Protein AF-0000000068832907 (afdb_homodimer)

Foldseek 3Di:
DPCPDDDDPDPPPPPPVPDDPDPPPPDQAAFLVCVVVVHDFCSDPPATPVCVVVVHDGHHDPVHNDPDDDPPPDPDPPDDDDDDDDDDDDPPPPDDPDCPPPPPPPPLPPWDKFKDKDWDFFAQLALQGDDVQDRIDIFIFIATADSPPVPDPPPVPVPPPPLVCCLVLLLVLLVLLCLQPCLQLPAFDNVVQNVCSVVVNQDLLLSLLSNLLSCLLVVVRPDDHSVVSLVVSVVVLVVCLVPQDLNSLSSLQSSLQNCQQQQNNVSVVVSLVSSQVSLVVVPLLHDDDDPDVSVVLRSQSSNLSSQLSQLLSCSNRLHARPDDPVSRPDAFRDWDWFAFPVGDTAISCNSLLSLLSVLSNQLSCQQSVDDSPDPDHGARDVVSVVSLVVSVVPDDPLLEDDLVSLLRCVRRSNNQSSLLSHLSNLLSVCCHPPVCLRRVDVPPDPPPDDLVSLVSLLVNLVSQVSCVVRPNSSLLSHVSSLSSLLSSLSSLLSSCVVCVVPDDPVSSVSSVSSNVSSLVSLVSSCSSRVNSVSSNQSSNDHSVRGDNRPRYHHHHDNPPVVVVVSVVVSVCVLCVVVVCVQPVPPFAHQPDWAFDLDQPPDDPDDDRPGRQRWTFGDGPPDPDTDTHRPVPDDPVVCVPPVVPDPNPPCVPPDPDDDCPDDD/DCPPDPDDPDPPPPPPPPDDPDPPDPDQAAFLVCVVVVHDFCSDPPATPVCVVVVHRGHHDPVHNDPDDDPPPDDDDDDDDDDPDPPPDDPPDPDDPDPPPPPPPPPQPDWDKFKDKDWDFFAQLALQGDDVQDRIDIFIFIATADSPPVPDPPPVPVPPPPLVCCLVLLLVLLVLLCLQPCLQLPAFDNVVQNVCSVVVNQDLLLSLLSNLLSCLLVVVRPDDHSVVSLVVSVVVLVVCLVPQDLNSLSSLQSSLQNCQQQQNNVSVVVSLVSSQVSLVVVPLLHDDDDPDVSVVLRSQSSNLSSQLVQLLSCSNRLHARPDDPVSRPDAFRDWDWFAFPVGDTAISCNSLLSLLSVLSNQLSCQQSVDDSPDPDHGARDVVSVVSLVVSVVPDDPLLEDDLVSLVRCVRRSNNQSSLLSHLSNLLSVCCHPPVCLRRVDVPPPPPPDDLVSLVSLLVNLVSQVSCVVRPNSSLLSHVSSLSSLLSSLSSLLSSCVVCVVPDDPVSSVSSVSSNVSSLVSLVSSCSSRVSSVSSNQSSNDHSVRGDNRPRYHHHHDNPPVVVVVSVVVSVCVLCVVVVCVQPVPPFAHQPDWAFDLPQPPDDPDDDRPGRQRWTFGDGPPDPDTDTHRPVPGDPVVCPPPVVPDPNPPCVVPDPDDDPPPVD

Organism: Rhodotorula toruloides (NCBI:txid5286)

pLDDT: mean 73.11, std 26.94, range [17.69, 98.69]

Solvent-accessible surface area (backbone atoms only — not comparable to full-atom values): 75016 Å² total; per-residue (Å²): 142,78,78,78,77,79,81,76,85,78,79,82,74,76,78,78,68,77,72,79,74,75,79,68,86,75,81,56,61,53,29,38,61,32,53,74,65,72,44,93,44,68,26,41,80,79,46,20,60,58,30,59,74,66,74,42,90,44,45,65,54,88,88,56,80,70,89,77,80,78,81,78,75,80,73,77,82,78,76,84,81,78,82,81,83,78,82,75,82,80,80,72,82,78,74,82,78,74,83,71,81,72,68,81,70,75,74,78,74,67,66,63,73,35,61,41,70,44,55,35,41,26,25,54,59,14,66,61,34,40,45,97,87,44,41,64,42,80,40,42,31,40,34,26,47,68,76,70,60,92,62,74,64,64,48,77,63,74,73,85,59,56,68,64,61,51,42,54,54,44,48,52,40,52,53,50,29,50,59,61,39,29,52,66,54,47,68,67,57,64,70,58,51,51,50,27,48,75,69,46,32,35,42,42,35,38,52,32,25,42,41,20,55,38,29,50,76,37,67,83,49,94,62,75,55,40,66,60,32,43,52,52,27,55,61,42,46,60,56,37,41,49,52,71,47,73,60,56,36,53,21,27,45,39,48,13,53,48,24,27,32,54,21,23,61,49,24,21,53,43,30,41,47,52,24,50,52,43,37,54,43,52,27,50,43,39,78,73,92,69,88,50,62,69,56,53,50,38,45,40,37,45,43,49,43,50,51,42,50,40,26,52,48,16,30,44,38,12,37,57,55,79,74,55,72,84,65,51,63,52,78,72,50,75,89,46,78,39,55,27,80,89,64,47,78,39,75,52,49,50,42,59,36,48,54,51,38,52,52,45,31,52,47,35,29,40,48,32,59,50,58,87,84,53,85,66,78,67,60,69,54,67,67,57,53,48,49,52,51,54,49,60,72,66,52,53,73,79,75,43,84,40,76,65,42,47,53,45,29,50,55,46,55,34,31,36,32,44,50,44,39,44,35,42,54,32,37,48,49,39,55,71,76,43,37,63,48,65,30,80,48,90,78,62,75,82,74,85,78,49,74,72,76,34,48,46,24,37,49,44,24,49,53,49,58,50,31,59,74,76,43,46,61,31,56,60,58,32,74,80,45,52,56,37,40,31,48,24,20,22,30,21,43,48,48,46,68,67,36,57,85,77,47,62,64,81,74,44,42,62,38,54,50,17,30,50,46,29,50,51,49,46,54,59,32,26,75,52,28,40,41,37,51,55,45,62,53,30,31,85,40,55,59,85,65,48,76,53,74,81,44,54,40,75,38,58,44,73,31,59,9,45,46,46,38,39,48,50,49,43,45,44,57,60,37,43,56,49,48,51,61,51,62,36,72,88,61,33,57,62,78,45,77,43,74,40,62,62,65,81,68,72,72,87,72,82,86,69,73,75,62,59,57,19,46,24,48,33,26,50,92,53,91,67,57,48,71,39,75,55,81,69,80,78,62,67,61,51,48,68,74,37,81,74,53,77,77,65,68,56,89,73,59,65,83,78,86,78,84,83,72,81,127,132,89,74,80,77,77,83,78,88,77,80,80,78,76,79,79,69,76,73,81,76,75,79,69,85,74,83,58,61,54,29,38,62,32,53,74,64,73,44,95,45,69,27,42,81,78,46,20,61,58,30,58,74,66,73,42,90,45,45,65,52,89,89,57,78,69,89,76,80,76,80,79,75,81,74,77,84,77,77,83,79,78,81,79,81,77,79,74,77,80,81,71,83,78,74,81,77,74,85,70,81,72,70,81,69,75,71,77,72,67,66,61,73,33,61,42,70,44,58,35,42,26,25,53,59,14,66,62,33,40,44,96,89,42,42,64,42,81,40,41,3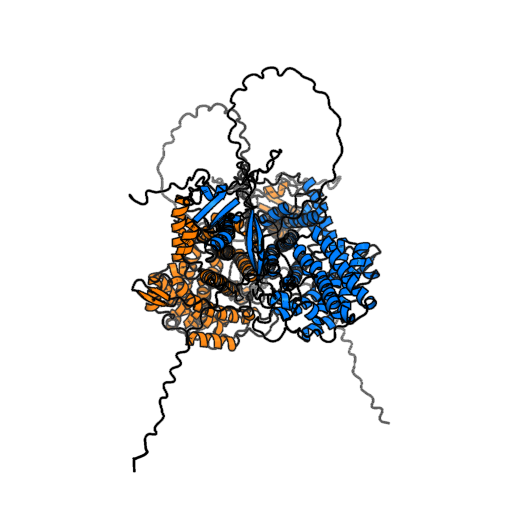0,40,33,26,48,69,78,71,62,92,62,74,64,68,44,78,61,74,71,84,60,58,66,64,63,51,41,55,54,44,47,52,40,52,53,49,27,50,60,60,37,29,51,66,53,46,69,65,57,66,69,59,51,50,49,27,50,76,69,47,32,37,41,42,35,37,52,32,25,41,42,22,56,38,28,50,77,38,69,82,49,94,62,74,54,38,67,59,31,44,52,52,26,55,62,41,47,60,54,37,43,46,53,71,48,71,61,56,34,52,22,27,46,39,46,13,54,48,24,27,33,54,20,24,61,49,23,21,53,43,30,42,45,52,24,51,52,43,36,54,43,52,28,51,42,40,78,73,93,68,89,49,61,69,58,53,50,39,46,39,37,47,42,49,43,50,51,41,52,40,25,54,48,16,30,45,38,12,37,58,55,82,76,54,72,83,65,50,63,51,77,72,52,76,88,45,78,40,57,28,79,87,64,47,79,39,74,52,49,51,44,57,35,47,54,51,38,54,50,44,32,52,47,35,28,39,49,32,58,49,58,88,82,52,85,66,79,67,61,70,55,68,68,59,54,49,50,51,50,53,49,60,72,67,52,54,72,79,75,42,85,42,77,66,42,47,52,46,29,49,54,45,56,35,30,37,33,45,51,43,39,47,34,42,55,32,36,50,50,39,54,70,77,42,37,62,48,66,32,80,49,90,81,61,75,82,73,86,77,50,74,72,75,34,47,45,24,35,49,44,24,50,53,49,58,50,32,59,74,76,43,45,60,30,58,60,57,31,73,82,46,51,55,37,41,31,48,24,19,21,30,22,43,49,47,47,68,69,36,57,85,76,46,62,65,80,75,43,44,61,36,54,49,17,32,52,45,28,51,52,50,45,52,59,32,25,77,52,28,40,40,39,51,56,46,63,54,31,29,84,38,53,60,87,65,48,76,55,75,80,45,55,38,76,38,60,44,76,32,58,9,45,46,44,37,37,47,48,48,43,46,45,57,61,35,43,55,49,47,50,62,50,62,35,73,87,62,33,56,60,77,46,77,43,76,39,64,58,64,83,65,73,76,85,73,80,88,67,70,75,60,55,54,18,46,25,48,33,27,50,91,52,90,68,56,48,69,37,74,52,81,71,80,80,62,69,63,55,53,67,73,37,79,75,55,76,78,64,68,58,89,73,59,64,81,78,86,74,62,78,71,96,80

Nearest PDB structures (foldseek):
  6gyp-assembly1_C  TM=6.282E-01  e=1.196E-03  Saccharomyces cerevisiae S288C
  6tyi-assembly1_D  TM=1.632E-01  e=4.687E+00  Escherichia coli K-12
  5sv0-assembly2_J  TM=1.561E-01  e=8.652E+00  Escherichia coli DH1
  5sv0-assembly1_B  TM=1.517E-01  e=8.652E+00  Escherichia coli DH1
  6gyp-assembly1_C  TM=5.836E-01  e=8.565E-04  Saccharomyces cerevisiae S288C

Structure (mmCIF, N/CA/C/O backbone):
data_AF-0000000068832907-model_v1
#
loop_
_entity.id
_entity.type
_entity.pdbx_description
1 polymer 'BY PROTMAP: gi|472583952|gb|EMS21568.1| C6 transcription factor'
#
loop_
_atom_site.group_PDB
_atom_site.id
_atom_site.type_symbol
_atom_site.label_atom_id
_atom_site.label_alt_id
_atom_site.label_comp_id
_atom_site.label_asym_id
_atom_site.label_entity_id
_atom_site.label_seq_id
_atom_site.pdbx_PDB_ins_code
_atom_site.Cartn_x
_atom_site.Cartn_y
_atom_site.Cartn_z
_atom_site.occupancy
_atom_site.B_iso_or_equiv
_atom_site.auth_seq_id
_atom_site.auth_comp_id
_atom_site.auth_asym_id
_atom_site.auth_atom_id
_atom_site.pdbx_PDB_model_num
ATOM 1 N N . MET A 1 1 ? -49.094 -56.594 38.25 1 20.02 1 MET A N 1
ATOM 2 C CA . MET A 1 1 ? -49.969 -55.625 38.875 1 20.02 1 MET A CA 1
ATOM 3 C C . MET A 1 1 ? -49.844 -54.25 38.219 1 20.02 1 MET A C 1
ATOM 5 O O . MET A 1 1 ? -48.938 -53.5 38.562 1 20.02 1 MET A O 1
ATOM 9 N N . ALA A 1 2 ? -50.094 -54.219 36.906 1 20.61 2 ALA A N 1
ATOM 10 C CA . ALA A 1 2 ? -49.781 -53.562 35.625 1 20.61 2 ALA A CA 1
ATOM 11 C C . ALA A 1 2 ? -50.438 -52.188 35.531 1 20.61 2 ALA A C 1
ATOM 13 O O . ALA A 1 2 ? -50.031 -51.375 34.688 1 20.61 2 ALA A O 1
ATOM 14 N N . HIS A 1 3 ? -51.469 -51.906 36.375 1 20.16 3 HIS A N 1
ATOM 15 C CA . HIS A 1 3 ? -52.656 -51.281 35.781 1 20.16 3 HIS A CA 1
ATOM 16 C C . HIS A 1 3 ? -52.469 -49.75 35.688 1 20.16 3 HIS A C 1
ATOM 18 O O . HIS A 1 3 ? -53.438 -49.031 35.469 1 20.16 3 HIS A O 1
ATOM 24 N N . SER A 1 4 ? -51.188 -49.312 35.75 1 24.25 4 SER A N 1
ATOM 25 C CA . SER A 1 4 ? -51.031 -47.906 36.125 1 24.25 4 SER A CA 1
ATOM 26 C C . SER A 1 4 ? -51.656 -47 35.094 1 24.25 4 SER A C 1
ATOM 28 O O . SER A 1 4 ? -51.438 -47.125 33.906 1 24.25 4 SER A O 1
ATOM 30 N N . LEU A 1 5 ? -52.812 -46.312 35.438 1 21.75 5 LEU A N 1
ATOM 31 C CA . LEU A 1 5 ? -53.875 -45.5 34.844 1 21.75 5 LEU A CA 1
ATOM 32 C C . LEU A 1 5 ? -53.312 -44.281 34.156 1 21.75 5 LEU A C 1
ATOM 34 O O . LEU A 1 5 ? -52.375 -43.656 34.625 1 21.75 5 LEU A O 1
ATOM 38 N N . SER A 1 6 ? -53.531 -44.156 32.812 1 24.05 6 SER A N 1
ATOM 39 C CA . SER A 1 6 ? -53.219 -43.344 31.641 1 24.05 6 SER A CA 1
ATOM 40 C C . SER A 1 6 ? -53.75 -41.938 31.781 1 24.05 6 SER A C 1
ATOM 42 O O . SER A 1 6 ? -54.969 -41.75 31.828 1 24.05 6 SER A O 1
ATOM 44 N N . PRO A 1 7 ? -53.094 -41.062 32.656 1 21.02 7 PRO A N 1
ATOM 45 C CA . PRO A 1 7 ? -53.781 -39.812 32.969 1 21.02 7 PRO A CA 1
ATOM 46 C C . PRO A 1 7 ? -54.25 -39.062 31.719 1 21.02 7 PRO A C 1
ATOM 48 O O . PRO A 1 7 ? -53.75 -39.312 30.625 1 21.02 7 PRO A O 1
ATOM 51 N N . ALA A 1 8 ? -55.312 -38.125 31.859 1 22.27 8 ALA A N 1
ATOM 52 C CA . ALA A 1 8 ? -56.406 -37.406 31.219 1 22.27 8 ALA A CA 1
ATOM 53 C C . ALA A 1 8 ? -55.875 -36.188 30.469 1 22.27 8 ALA A C 1
ATOM 55 O O . ALA A 1 8 ? -56.625 -35.406 29.891 1 22.27 8 ALA A O 1
ATOM 56 N N . SER A 1 9 ? -54.562 -36 30.156 1 22.38 9 SER A N 1
ATOM 57 C CA . SER A 1 9 ? -54.188 -34.594 30.047 1 22.38 9 SER A CA 1
ATOM 58 C C . SER A 1 9 ? -54.938 -33.906 28.891 1 22.38 9 SER A C 1
ATOM 60 O O . SER A 1 9 ? -54.938 -34.438 27.766 1 22.38 9 SER A O 1
ATOM 62 N N . THR A 1 10 ? -55.969 -33.031 29.172 1 21.53 10 THR A N 1
ATOM 63 C CA . THR A 1 10 ? -56.969 -32.25 28.469 1 21.53 10 THR A CA 1
ATOM 64 C C . THR A 1 10 ? -56.344 -31.312 27.453 1 21.53 10 THR A C 1
ATOM 66 O O . THR A 1 10 ? -55.406 -30.578 27.797 1 21.53 10 THR A O 1
ATOM 69 N N . ASP A 1 11 ? -56.5 -31.547 26.109 1 22.42 11 ASP A N 1
ATOM 70 C CA . ASP A 1 11 ? -56.062 -30.969 24.844 1 22.42 11 ASP A CA 1
ATOM 71 C C . ASP A 1 11 ? -56.719 -29.594 24.609 1 22.42 11 ASP A C 1
ATOM 73 O O . ASP A 1 11 ? -57.656 -29.484 23.797 1 22.42 11 ASP A O 1
ATOM 77 N N . SER A 1 12 ? -56.875 -28.672 25.688 1 20.69 12 SER A N 1
ATOM 78 C CA . SER A 1 12 ? -57.719 -27.531 25.375 1 20.69 12 SER A CA 1
ATOM 79 C C . SER A 1 12 ? -57.219 -26.766 24.156 1 20.69 12 SER A C 1
ATOM 81 O O . SER A 1 12 ? -56.031 -26.453 24.078 1 20.69 12 SER A O 1
ATOM 83 N N . ALA A 1 13 ? -57.938 -26.906 23.016 1 24.94 13 ALA A N 1
ATOM 84 C CA . ALA A 1 13 ? -57.844 -26.312 21.688 1 24.94 13 ALA A CA 1
ATOM 85 C C . ALA A 1 13 ? -58 -24.797 21.734 1 24.94 13 ALA A C 1
ATOM 87 O O . ALA A 1 13 ? -59.094 -24.297 22 1 24.94 13 ALA A O 1
ATOM 88 N N . SER A 1 14 ? -57.312 -23.969 22.625 1 22.8 14 SER A N 1
ATOM 89 C CA . SER A 1 14 ? -57.656 -22.562 22.672 1 22.8 14 SER A CA 1
ATOM 90 C C . SER A 1 14 ? -57.719 -21.953 21.281 1 22.8 14 SER A C 1
ATOM 92 O O . SER A 1 14 ? -56.812 -22.156 20.469 1 22.8 14 SER A O 1
ATOM 94 N N . PRO A 1 15 ? -58.969 -21.594 20.75 1 25.78 15 PRO A N 1
ATOM 95 C CA . PRO A 1 15 ? -59.312 -21.047 19.438 1 25.78 15 PRO A CA 1
ATOM 96 C C . PRO A 1 15 ? -58.625 -19.703 19.156 1 25.78 15 PRO A C 1
ATOM 98 O O . PRO A 1 15 ? -58.938 -18.703 19.812 1 25.78 15 PRO A O 1
ATOM 101 N N . THR A 1 16 ? -57.406 -19.469 19.422 1 23.78 16 THR A N 1
ATOM 102 C CA . THR A 1 16 ? -56.906 -18.109 19.391 1 23.78 16 THR A CA 1
ATOM 103 C C . THR A 1 16 ? -57.188 -17.453 18.031 1 23.78 16 THR A C 1
ATOM 105 O O . THR A 1 16 ? -56.5 -17.75 17.047 1 23.78 16 THR A O 1
ATOM 108 N N . SER A 1 17 ? -58.469 -17.297 17.609 1 24.17 17 SER A N 1
ATOM 109 C CA . SER A 1 17 ? -58.875 -16.625 16.375 1 24.17 17 SER A CA 1
ATOM 110 C C . SER A 1 17 ? -58.406 -15.172 16.359 1 24.17 17 SER A C 1
ATOM 112 O O . SER A 1 17 ? -59 -14.336 15.664 1 24.17 17 SER A O 1
ATOM 114 N N . GLY A 1 18 ? -57.375 -14.781 16.984 1 25.59 18 GLY A N 1
ATOM 115 C CA . GLY A 1 18 ? -57.219 -13.344 17.078 1 25.59 18 GLY A CA 1
ATOM 116 C C . GLY A 1 18 ? -57.344 -12.633 15.75 1 25.59 18 GLY A C 1
ATOM 117 O O . GLY A 1 18 ? -56.875 -13.125 14.727 1 25.59 18 GLY A O 1
ATOM 118 N N . ALA A 1 19 ? -58.438 -11.805 15.547 1 31.8 19 ALA A N 1
ATOM 119 C CA . ALA A 1 19 ? -58.875 -10.961 14.438 1 31.8 19 ALA A CA 1
ATOM 120 C C . ALA A 1 19 ? -57.688 -10.18 13.859 1 31.8 19 ALA A C 1
ATOM 122 O O . ALA A 1 19 ? -56.812 -9.758 14.602 1 31.8 19 ALA A O 1
ATOM 123 N N . PRO A 1 20 ? -57.531 -10.25 12.5 1 28.31 20 PRO A N 1
ATOM 124 C CA . PRO A 1 20 ? -56.375 -9.617 11.836 1 28.31 20 PRO A CA 1
ATOM 125 C C . PRO A 1 20 ? -56.312 -8.109 12.094 1 28.31 20 PRO A C 1
ATOM 127 O O . PRO A 1 20 ? -57.344 -7.43 12.055 1 28.31 20 PRO A O 1
ATOM 130 N N . ALA A 1 21 ? -55.688 -7.566 13.117 1 30.56 21 ALA A N 1
ATOM 131 C CA . ALA A 1 21 ? -55.562 -6.133 13.359 1 30.56 21 ALA A CA 1
ATOM 132 C C . ALA A 1 21 ? -55.562 -5.352 12.055 1 30.56 21 ALA A C 1
ATOM 134 O O . ALA A 1 21 ? -54.844 -5.695 11.117 1 30.56 21 ALA A O 1
ATOM 135 N N . ALA A 1 22 ? -56.594 -4.676 11.75 1 29.62 22 ALA A N 1
ATOM 136 C CA . ALA A 1 22 ? -56.75 -3.793 10.594 1 29.62 22 ALA A CA 1
ATOM 137 C C . ALA A 1 22 ? -55.5 -2.947 10.398 1 29.62 22 ALA A C 1
ATOM 139 O O . ALA A 1 22 ? -54.969 -2.387 11.359 1 29.62 22 ALA A O 1
ATOM 140 N N . LYS A 1 23 ? -54.781 -3.104 9.344 1 32.5 23 LYS A N 1
ATOM 141 C CA . LYS A 1 23 ? -53.594 -2.371 8.906 1 32.5 23 LYS A CA 1
ATOM 142 C C . LYS A 1 23 ? -53.812 -0.863 9.008 1 32.5 23 LYS A C 1
ATOM 144 O O . LYS A 1 23 ? -54.719 -0.319 8.375 1 32.5 23 LYS A O 1
ATOM 149 N N . LEU A 1 24 ? -53.719 -0.189 10.164 1 32.59 24 LEU A N 1
ATOM 150 C CA . LEU A 1 24 ? -53.844 1.259 10.289 1 32.59 24 LEU A CA 1
ATOM 151 C C . LEU A 1 24 ? -53.281 1.964 9.062 1 32.59 24 LEU A C 1
ATOM 153 O O . LEU A 1 24 ? -52.25 1.55 8.508 1 32.59 24 LEU A O 1
ATOM 157 N N . PRO A 1 25 ? -54.188 2.758 8.438 1 33.81 25 PRO A N 1
ATOM 158 C CA . PRO A 1 25 ? -53.75 3.453 7.215 1 33.81 25 PRO A CA 1
ATOM 159 C C . PRO A 1 25 ? -52.406 4.145 7.367 1 33.81 25 PRO A C 1
ATOM 161 O O . PRO A 1 25 ? -52.125 4.773 8.398 1 33.81 25 PRO A O 1
ATOM 164 N N . ARG A 1 26 ? -51.406 3.652 6.699 1 40.59 26 ARG A N 1
ATOM 165 C CA . ARG A 1 26 ? -49.969 3.826 6.734 1 40.59 26 ARG A CA 1
ATOM 166 C C . ARG A 1 26 ? -49.594 5.301 6.641 1 40.59 26 ARG A C 1
ATOM 168 O O . ARG A 1 26 ? -48.469 5.688 7.016 1 40.59 26 ARG A O 1
ATOM 175 N N . THR A 1 27 ? -50.25 6.105 5.793 1 45.25 27 THR A N 1
ATOM 176 C CA . THR A 1 27 ? -49.344 7.16 5.375 1 45.25 27 THR A CA 1
ATOM 177 C C . THR A 1 27 ? -49.438 8.359 6.312 1 45.25 27 THR A C 1
ATOM 179 O O . THR A 1 27 ? -50.375 9.133 6.246 1 45.25 27 THR A O 1
ATOM 182 N N . LYS A 1 28 ? -49 8.516 7.461 1 58.16 28 LYS A N 1
ATOM 183 C CA . LYS A 1 28 ? -48.969 9.734 8.273 1 58.16 28 LYS A CA 1
ATOM 184 C C . LYS A 1 28 ? -48.125 10.812 7.617 1 58.16 28 LYS A C 1
ATOM 186 O O . LYS A 1 28 ? -47.031 10.531 7.105 1 58.16 28 LYS A O 1
ATOM 191 N N . ARG A 1 29 ? -48.625 11.977 7.355 1 63.25 29 ARG A N 1
ATOM 192 C CA . ARG A 1 29 ? -47.969 13.141 6.766 1 63.25 29 ARG A CA 1
ATOM 193 C C . ARG A 1 29 ? -46.906 13.711 7.711 1 63.25 29 ARG A C 1
ATOM 195 O O . ARG A 1 29 ? -47.125 13.805 8.914 1 63.25 29 ARG A O 1
ATOM 202 N N . ALA A 1 30 ? -45.812 13.969 7.172 1 71.94 30 ALA A N 1
ATOM 203 C CA . ALA A 1 30 ? -44.781 14.562 7.992 1 71.94 30 ALA A CA 1
ATOM 204 C C . ALA A 1 30 ? -45.094 16.016 8.328 1 71.94 30 ALA A C 1
ATOM 206 O O . ALA A 1 30 ? -45.719 16.719 7.539 1 71.94 30 ALA A O 1
ATOM 207 N N . CYS A 1 31 ? -44.812 16.453 9.453 1 73.62 31 CYS A N 1
ATOM 208 C CA . CYS A 1 31 ? -44.938 17.859 9.82 1 73.62 31 CYS A CA 1
ATOM 209 C C . CYS A 1 31 ? -44 18.734 9.016 1 73.62 31 CYS A C 1
ATOM 211 O O . CYS A 1 31 ? -43 18.234 8.508 1 73.62 31 CYS A O 1
ATOM 213 N N . VAL A 1 32 ? -44.25 19.969 8.797 1 73.12 32 VAL A N 1
ATOM 214 C CA . VAL A 1 32 ? -43.5 20.906 7.98 1 73.12 32 VAL A CA 1
ATOM 215 C C . VAL A 1 32 ? -42.031 20.938 8.453 1 73.12 32 VAL A C 1
ATOM 217 O O . VAL A 1 32 ? -41.125 21 7.637 1 73.12 32 VAL A O 1
ATOM 220 N N . ARG A 1 33 ? -41.75 20.734 9.625 1 71.69 33 ARG A N 1
ATOM 221 C CA . ARG A 1 33 ? -40.406 20.812 10.156 1 71.69 33 ARG A CA 1
ATOM 222 C C . ARG A 1 33 ? -39.625 19.531 9.836 1 71.69 33 ARG A C 1
ATOM 224 O O . ARG A 1 33 ? -38.438 19.594 9.445 1 71.69 33 ARG A O 1
ATOM 231 N N . CYS A 1 34 ? -40.25 18.516 10.109 1 70.94 34 CYS A N 1
ATOM 232 C CA . CYS A 1 34 ? -39.625 17.234 9.781 1 70.94 34 CYS A CA 1
ATOM 233 C C . CYS A 1 34 ? -39.469 17.062 8.273 1 70.94 34 CYS A C 1
ATOM 235 O O . CYS A 1 34 ? -38.469 16.547 7.793 1 70.94 34 CYS A O 1
ATOM 237 N N . PHE A 1 35 ? -40.281 17.609 7.504 1 72.5 35 PHE A N 1
ATOM 238 C CA . PHE A 1 35 ? -40.25 17.656 6.047 1 72.5 35 PHE A CA 1
ATOM 239 C C . PHE A 1 35 ? -39.125 18.562 5.551 1 72.5 35 PHE A C 1
ATOM 241 O O . PHE A 1 35 ? -38.375 18.188 4.648 1 72.5 35 PHE A O 1
ATOM 248 N N . GLN A 1 36 ? -39 19.672 6.105 1 67.69 36 GLN A N 1
ATOM 249 C CA . GLN A 1 36 ? -37.969 20.625 5.758 1 67.69 36 GLN A CA 1
ATOM 250 C C . GLN A 1 36 ? -36.594 20.125 6.191 1 67.69 36 GLN A C 1
ATOM 252 O O . GLN A 1 36 ? -35.594 20.344 5.5 1 67.69 36 GLN A O 1
ATOM 257 N N . ALA A 1 37 ? -36.562 19.359 7.184 1 66.12 37 ALA A N 1
ATOM 258 C CA . ALA A 1 37 ? -35.344 18.797 7.75 1 66.12 37 ALA A CA 1
ATOM 259 C C . ALA A 1 37 ? -35.031 17.438 7.117 1 66.12 37 ALA A C 1
ATOM 261 O O . ALA A 1 37 ? -34 16.844 7.41 1 66.12 37 ALA A O 1
ATOM 262 N N . LYS A 1 38 ? -35.844 17.062 6.227 1 60.94 38 LYS A N 1
ATOM 263 C CA . LYS A 1 38 ? -35.812 15.789 5.5 1 60.94 38 LYS A CA 1
ATOM 264 C C . LYS A 1 38 ? -35.5 14.625 6.438 1 60.94 38 LYS A C 1
ATOM 266 O O . LYS A 1 38 ? -34.719 13.742 6.105 1 60.94 38 LYS A O 1
ATOM 271 N N . VAL A 1 39 ? -36.25 14.625 7.609 1 70.88 39 VAL A N 1
ATOM 272 C CA . VAL A 1 39 ? -36.156 13.547 8.594 1 70.88 39 VAL A CA 1
ATOM 273 C C . VAL A 1 39 ? -37.5 12.82 8.688 1 70.88 39 VAL A C 1
ATOM 275 O O . VAL A 1 39 ? -38.531 13.367 8.32 1 70.88 39 VAL A O 1
ATOM 278 N N . ARG A 1 40 ? -37.281 11.586 9.156 1 71 40 ARG A N 1
ATOM 279 C CA . ARG A 1 40 ? -38.469 10.789 9.391 1 71 40 ARG A CA 1
ATOM 280 C C . ARG A 1 40 ? -39.344 11.406 10.484 1 71 40 ARG A C 1
ATOM 282 O O . ARG A 1 40 ? -38.844 11.664 11.586 1 71 40 ARG A O 1
ATOM 289 N N . CYS A 1 41 ? -40.531 11.688 10.156 1 70.56 41 CYS A N 1
ATOM 290 C CA . CYS A 1 41 ? -41.5 12.266 11.047 1 70.56 41 CYS A CA 1
ATOM 291 C C . CYS A 1 41 ? -42.5 11.211 11.516 1 70.56 41 CYS A C 1
ATOM 293 O O . CYS A 1 41 ? -42.906 10.336 10.742 1 70.56 41 CYS A O 1
ATOM 295 N N . SER A 1 42 ? -42.812 11.062 12.695 1 74.06 42 SER A N 1
ATOM 296 C CA . SER A 1 42 ? -43.812 10.125 13.227 1 74.06 42 SER A CA 1
ATOM 297 C C . SER A 1 42 ? -45.188 10.422 12.695 1 74.06 42 SER A C 1
ATOM 299 O O . SER A 1 42 ? -46.094 9.562 12.734 1 74.06 42 SER A O 1
ATOM 301 N N . GLY A 1 43 ? -45.469 11.578 12.141 1 70.25 43 GLY A N 1
ATOM 302 C CA . GLY A 1 43 ? -46.75 12.008 11.594 1 70.25 43 GLY A CA 1
ATOM 303 C C . GLY A 1 43 ? -47.844 12.109 12.633 1 70.25 43 GLY A C 1
ATOM 304 O O . GLY A 1 43 ? -49.031 12.227 12.297 1 70.25 43 GLY A O 1
ATOM 305 N N . ASP A 1 44 ? -47.562 12.023 13.898 1 75.69 44 ASP A N 1
ATOM 306 C CA . ASP A 1 44 ? -48.594 12.102 14.945 1 75.69 44 ASP A CA 1
ATOM 307 C C . ASP A 1 44 ? -49.062 13.539 15.117 1 75.69 44 ASP A C 1
ATOM 309 O O . ASP A 1 44 ? -48.312 14.484 14.977 1 75.69 44 ASP A O 1
ATOM 313 N N . GLN A 1 45 ? -50.438 13.828 15.117 1 72.44 45 GLN A N 1
ATOM 314 C CA . GLN A 1 45 ? -51.062 15.125 15.383 1 72.44 45 GLN A CA 1
ATOM 315 C C . GLN A 1 45 ? -51.469 15.242 16.844 1 72.44 45 GLN A C 1
ATOM 317 O O . GLN A 1 45 ? -51.844 14.242 17.484 1 72.44 45 GLN A O 1
ATOM 322 N N . PRO A 1 46 ? -51.375 16.5 17.328 1 73.62 46 PRO A N 1
ATOM 323 C CA . PRO A 1 46 ? -51.031 17.781 16.703 1 73.62 46 PRO A CA 1
ATOM 324 C C . PRO A 1 46 ? -49.5 17.984 16.578 1 73.62 46 PRO A C 1
ATOM 326 O O . PRO A 1 46 ? -49.062 18.844 15.812 1 73.62 46 PRO A O 1
ATOM 329 N N . SER A 1 47 ? -48.719 17.172 17.219 1 75.94 47 SER A N 1
ATOM 330 C CA . SER A 1 47 ? -47.25 17.297 17.172 1 75.94 47 SER A CA 1
ATOM 331 C C . SER A 1 47 ? -46.594 15.938 16.938 1 75.94 47 SER A C 1
ATOM 333 O O . SER A 1 47 ? -47 14.938 17.547 1 75.94 47 SER A O 1
ATOM 335 N N . CYS A 1 48 ? -45.719 15.867 16.016 1 75 48 CYS A N 1
ATOM 336 C CA . CYS A 1 48 ? -45.031 14.602 15.797 1 75 48 CYS A CA 1
ATOM 337 C C . CYS A 1 48 ? -44.031 14.32 16.906 1 75 48 CYS A C 1
ATOM 339 O O . CYS A 1 48 ? -43.625 15.234 17.641 1 75 48 CYS A O 1
ATOM 341 N N . VAL A 1 49 ? -43.688 13.078 17.109 1 76.56 49 VAL A N 1
ATOM 342 C CA . VAL A 1 49 ? -42.844 12.641 18.219 1 76.56 49 VAL A CA 1
ATOM 343 C C . VAL A 1 49 ? -41.5 13.406 18.188 1 76.56 49 VAL A C 1
ATOM 345 O O . VAL A 1 49 ? -41 13.805 19.234 1 76.56 49 VAL A O 1
ATOM 348 N N . ARG A 1 50 ? -41.062 13.672 17.047 1 74.75 50 ARG A N 1
ATOM 349 C CA . ARG A 1 50 ? -39.781 14.367 16.891 1 74.75 50 ARG A CA 1
ATOM 350 C C . ARG A 1 50 ? -39.906 15.828 17.297 1 74.75 50 ARG A C 1
ATOM 352 O O . ARG A 1 50 ? -39.031 16.359 18 1 74.75 50 ARG A O 1
ATOM 359 N N . CYS A 1 51 ? -40.781 16.422 16.859 1 74.56 51 CYS A N 1
ATOM 360 C CA . CYS A 1 51 ? -40.969 17.828 17.219 1 74.56 51 CYS A CA 1
ATOM 361 C C . CYS A 1 51 ? -41.281 17.969 18.703 1 74.56 51 CYS A C 1
ATOM 363 O O . CYS A 1 51 ? -40.844 18.922 19.344 1 74.56 51 CYS A O 1
ATOM 365 N N . LEU A 1 52 ? -41.969 17.016 19.266 1 76.25 52 LEU A N 1
ATOM 366 C CA . LEU A 1 52 ? -42.25 17 20.688 1 76.25 52 LEU A CA 1
ATOM 367 C C . LEU A 1 52 ? -40.938 16.812 21.5 1 76.25 52 LEU A C 1
ATOM 369 O O . LEU A 1 52 ? -40.75 17.5 22.5 1 76.25 52 LEU A O 1
ATOM 373 N N . GLN A 1 53 ? -40.094 15.992 21.031 1 72.12 53 GLN A N 1
ATOM 374 C CA . GLN A 1 53 ? -38.844 15.703 21.75 1 72.12 53 GLN A CA 1
ATOM 375 C C . GLN A 1 53 ? -37.875 16.875 21.672 1 72.12 53 GLN A C 1
ATOM 377 O O . GLN A 1 53 ? -37.125 17.125 22.609 1 72.12 53 GLN A O 1
ATOM 382 N N . LYS A 1 54 ? -37.938 17.594 20.609 1 70.69 54 LYS A N 1
ATOM 383 C CA . LYS A 1 54 ? -37.031 18.734 20.391 1 70.69 54 LYS A CA 1
ATOM 384 C C . LYS A 1 54 ? -37.688 20.047 20.828 1 70.69 54 LYS A C 1
ATOM 386 O O . LYS A 1 54 ? -37.156 21.125 20.578 1 70.69 54 LYS A O 1
ATOM 391 N N . SER A 1 55 ? -38.719 20.047 21.438 1 71.81 55 SER A N 1
ATOM 392 C CA . SER A 1 55 ? -39.5 21.156 21.938 1 71.81 55 SER A CA 1
ATOM 393 C C . SER A 1 55 ? -39.719 22.234 20.875 1 71.81 55 SER A C 1
ATOM 395 O O . SER A 1 55 ? -39.594 23.422 21.172 1 71.81 55 SER A O 1
ATOM 397 N N . LYS A 1 56 ? -39.812 21.734 19.625 1 71.06 56 LYS A N 1
ATOM 398 C CA . LYS A 1 56 ? -40.125 22.656 18.531 1 71.06 56 LYS A CA 1
ATOM 399 C C . LYS A 1 56 ? -41.594 22.641 18.188 1 71.06 56 LYS A C 1
ATOM 401 O O . LYS A 1 56 ? -42.281 21.656 18.438 1 71.06 56 LYS A O 1
ATOM 406 N N . VAL A 1 57 ? -42.031 23.781 17.844 1 73.88 57 VAL A N 1
ATOM 407 C CA . VAL A 1 57 ? -43.438 23.938 17.453 1 73.88 57 VAL A CA 1
ATOM 408 C C . VAL A 1 57 ? -43.719 23.109 16.203 1 73.88 57 VAL A C 1
ATOM 410 O O . VAL A 1 57 ? -43.125 23.359 15.148 1 73.88 57 VAL A O 1
ATOM 413 N N . CYS A 1 58 ? -44.375 21.953 16.312 1 70.25 58 CYS A N 1
ATOM 414 C CA . CYS A 1 58 ? -44.781 21.031 15.258 1 70.25 58 CYS A CA 1
ATOM 415 C C . CYS A 1 58 ? -46 21.578 14.508 1 70.25 58 CYS A C 1
ATOM 417 O O . CYS A 1 58 ? -46.969 22.047 15.125 1 70.25 58 CYS A O 1
ATOM 419 N N . TYR A 1 59 ? -45.875 22.016 13.352 1 74.06 59 TYR A N 1
ATOM 420 C CA . TYR A 1 59 ? -47.031 22.484 12.578 1 74.06 59 TYR A CA 1
ATOM 421 C C . TYR A 1 59 ? -47.219 21.656 11.32 1 74.06 59 TYR A C 1
ATOM 423 O O . TYR A 1 59 ? -46.25 21.203 10.711 1 74.06 59 TYR A O 1
ATOM 431 N N . TYR A 1 60 ? -48.438 21.25 11.141 1 70 60 TYR A N 1
ATOM 432 C CA . TYR A 1 60 ? -48.844 20.516 9.945 1 70 60 TYR A CA 1
ATOM 433 C C . TYR A 1 60 ? -49.562 21.438 8.961 1 70 60 TYR A C 1
ATOM 435 O O . TYR A 1 60 ? -50.562 22.062 9.305 1 70 60 TYR A O 1
ATOM 443 N N . ASP A 1 61 ? -48.875 21.859 7.816 1 62.97 61 ASP A N 1
ATOM 444 C CA . ASP A 1 61 ? -49.5 22.672 6.777 1 62.97 61 ASP A CA 1
ATOM 445 C C . ASP A 1 61 ? -50.781 22 6.25 1 62.97 61 ASP A C 1
ATOM 447 O O . ASP A 1 61 ? -50.75 20.859 5.777 1 62.97 61 ASP A O 1
ATOM 451 N N . PRO A 1 62 ? -51.844 22.484 6.605 1 62.53 62 PRO A N 1
ATOM 452 C CA . PRO A 1 62 ? -53.094 21.875 6.109 1 62.53 62 PRO A CA 1
ATOM 453 C C . PRO A 1 62 ? -53.062 21.641 4.602 1 62.53 62 PRO A C 1
ATOM 455 O O . PRO A 1 62 ? -53.75 20.719 4.109 1 62.53 62 PRO A O 1
ATOM 458 N N . ASP A 1 63 ? -52.344 22.516 3.791 1 59.28 63 ASP A N 1
ATOM 459 C CA . ASP A 1 63 ? -52.406 22.453 2.334 1 59.28 63 ASP A CA 1
ATOM 460 C C . ASP A 1 63 ? -51.281 21.594 1.768 1 59.28 63 ASP A C 1
ATOM 462 O O . ASP A 1 63 ? -51.125 21.469 0.55 1 59.28 63 ASP A O 1
ATOM 466 N N . GLY A 1 64 ? -50.438 20.719 2.494 1 53.47 64 GLY A N 1
ATOM 467 C CA . GLY A 1 64 ? -49.312 19.875 2.166 1 53.47 64 GLY A CA 1
ATOM 468 C C . GLY A 1 64 ? -47.969 20.625 2.195 1 53.47 64 GLY A C 1
ATOM 469 O O . GLY A 1 64 ? -47.938 21.859 2.09 1 53.47 64 GLY A O 1
ATOM 470 N N . ASN A 1 65 ? -46.812 20.281 2.807 1 45 65 ASN A N 1
ATOM 471 C CA . ASN A 1 65 ? -45.531 20.922 2.982 1 45 65 ASN A CA 1
ATOM 472 C C . ASN A 1 65 ? -44.969 21.438 1.657 1 45 65 ASN A C 1
ATOM 474 O O . ASN A 1 65 ? -44.562 20.656 0.795 1 45 65 ASN A O 1
ATOM 478 N N . SER A 1 66 ? -45.312 22.516 0.981 1 37.81 66 SER A N 1
ATOM 479 C CA . SER A 1 66 ? -44.75 23.125 -0.214 1 37.81 66 SER A CA 1
ATOM 480 C C . SER A 1 66 ? -43.594 24.078 0.141 1 37.81 66 SER A C 1
ATOM 482 O O . SER A 1 66 ? -43.625 24.688 1.204 1 37.81 66 SER A O 1
ATOM 484 N N . ARG A 1 67 ? -42.281 24.094 -0.481 1 37.97 67 ARG A N 1
ATOM 485 C CA . ARG A 1 67 ? -41.188 25.047 -0.332 1 37.97 67 ARG A CA 1
ATOM 486 C C . ARG A 1 67 ? -41.688 26.469 -0.527 1 37.97 67 ARG A C 1
ATOM 488 O O . ARG A 1 67 ? -42.188 26.828 -1.597 1 37.97 67 ARG A O 1
ATOM 495 N N . ALA A 1 68 ? -41.781 27.297 0.316 1 33.28 68 ALA A N 1
ATOM 496 C CA . ALA A 1 68 ? -42.188 28.703 0.302 1 33.28 68 ALA A CA 1
ATOM 497 C C . ALA A 1 68 ? -41.156 29.547 -0.442 1 33.28 68 ALA A C 1
ATOM 499 O O . ALA A 1 68 ? -39.969 29.453 -0.192 1 33.28 68 ALA A O 1
ATOM 500 N N . LYS A 1 69 ? -41.406 30.203 -1.581 1 32.53 69 LYS A N 1
ATOM 501 C CA . LYS A 1 69 ? -40.719 31.281 -2.305 1 32.53 69 LYS A CA 1
ATOM 502 C C . LYS A 1 69 ? -40.375 32.438 -1.371 1 32.53 69 LYS A C 1
ATOM 504 O O . LYS A 1 69 ? -41.25 32.969 -0.665 1 32.53 69 LYS A O 1
ATOM 509 N N . ARG A 1 70 ? -39.094 32.688 -1.163 1 30.41 70 ARG A N 1
ATOM 510 C CA . ARG A 1 70 ? -38.562 33.844 -0.397 1 30.41 70 ARG A CA 1
ATOM 511 C C . ARG A 1 70 ? -39.156 35.156 -0.91 1 30.41 70 ARG A C 1
ATOM 513 O O . ARG A 1 70 ? -39.125 35.406 -2.115 1 30.41 70 ARG A O 1
ATOM 520 N N . PRO A 1 71 ? -39.688 36 -0.204 1 25.38 71 PRO A N 1
ATOM 521 C CA . PRO A 1 71 ? -40.219 37.312 -0.57 1 25.38 71 PRO A CA 1
ATOM 522 C C . PRO A 1 71 ? -39.125 38.281 -1.043 1 25.38 71 PRO A C 1
ATOM 524 O O . PRO A 1 71 ? -38.125 38.469 -0.36 1 25.38 71 PRO A O 1
ATOM 527 N N . ARG A 1 72 ? -38.875 38.375 -2.402 1 27.52 72 ARG A N 1
ATOM 528 C CA . ARG A 1 72 ? -37.969 39.375 -3.031 1 27.52 72 ARG A CA 1
ATOM 529 C C . ARG A 1 72 ? -38.188 40.75 -2.445 1 27.52 72 ARG A C 1
ATOM 531 O O . ARG A 1 72 ? -39.312 41.281 -2.5 1 27.52 72 ARG A O 1
ATOM 538 N N . ARG A 1 73 ? -37.344 41.156 -1.64 1 23.41 73 ARG A N 1
ATOM 539 C CA . ARG A 1 73 ? -37.281 42.5 -1.027 1 23.41 73 ARG A CA 1
ATOM 540 C C . ARG A 1 73 ? -37.375 43.594 -2.084 1 23.41 73 ARG A C 1
ATOM 542 O O . ARG A 1 73 ? -36.656 43.531 -3.094 1 23.41 73 ARG A O 1
ATOM 549 N N . ALA A 1 74 ? -38.25 44.5 -2.002 1 22.89 74 ALA A N 1
ATOM 550 C CA . ALA A 1 74 ? -38.75 45.688 -2.699 1 22.89 74 ALA A CA 1
ATOM 551 C C . ALA A 1 74 ? -37.594 46.656 -2.986 1 22.89 74 ALA A C 1
ATOM 553 O O . ALA A 1 74 ? -36.969 47.188 -2.062 1 22.89 74 ALA A O 1
ATOM 554 N N . THR A 1 75 ? -36.719 46.312 -4.051 1 23.5 75 THR A N 1
ATOM 555 C CA . THR A 1 75 ? -35.719 47.312 -4.469 1 23.5 75 THR A CA 1
ATOM 556 C C . THR A 1 75 ? -36.344 48.688 -4.582 1 23.5 75 THR A C 1
ATOM 558 O O . THR A 1 75 ? -37.5 48.844 -5.023 1 23.5 75 THR A O 1
ATOM 561 N N . PRO A 1 76 ? -35.781 49.656 -3.932 1 23.47 76 PRO A N 1
ATOM 562 C CA . PRO A 1 76 ? -36.25 51.031 -3.857 1 23.47 76 PRO A CA 1
ATOM 563 C C . PRO A 1 76 ? -36.5 51.656 -5.234 1 23.47 76 PRO A C 1
ATOM 565 O O . PRO A 1 76 ? -35.906 51.219 -6.223 1 23.47 76 PRO A O 1
ATOM 568 N N . VAL A 1 77 ? -37.5 52.438 -5.414 1 22.27 77 VAL A N 1
ATOM 569 C CA . VAL A 1 77 ? -38.25 53.188 -6.43 1 22.27 77 VAL A CA 1
ATOM 570 C C . VAL A 1 77 ? -37.312 54.188 -7.105 1 22.27 77 VAL A C 1
ATOM 572 O O . VAL A 1 77 ? -36.969 55.219 -6.516 1 22.27 77 VAL A O 1
ATOM 575 N N . ASP A 1 78 ? -36.125 53.75 -7.652 1 21.73 78 ASP A N 1
ATOM 576 C CA . ASP A 1 78 ? -35.281 54.781 -8.219 1 21.73 78 ASP A CA 1
ATOM 577 C C . ASP A 1 78 ? -36.062 55.656 -9.188 1 21.73 78 ASP A C 1
ATOM 579 O O . ASP A 1 78 ? -36.812 55.156 -10.023 1 21.73 78 ASP A O 1
ATOM 583 N N . GLU A 1 79 ? -36.156 56.938 -8.914 1 21.19 79 GLU A N 1
ATOM 584 C CA . GLU A 1 79 ? -36.938 58.062 -9.438 1 21.19 79 GLU A CA 1
ATOM 585 C C . GLU A 1 79 ? -36.688 58.219 -10.945 1 21.19 79 GLU A C 1
ATOM 587 O O . GLU A 1 79 ? -35.719 57.719 -11.484 1 21.19 79 GLU A O 1
ATOM 592 N N . PRO A 1 80 ? -37.25 59.312 -11.555 1 23.56 80 PRO A N 1
ATOM 593 C CA . PRO A 1 80 ? -37.938 59.75 -12.789 1 23.56 80 PRO A CA 1
ATOM 594 C C . PRO A 1 80 ? -36.938 60.062 -13.922 1 23.56 80 PRO A C 1
ATOM 596 O O . PRO A 1 80 ? -36.188 61.031 -13.844 1 23.56 80 PRO A O 1
ATOM 599 N N . SER A 1 81 ? -36.094 59.094 -14.375 1 21.28 81 SER A N 1
ATOM 600 C CA . SER A 1 81 ? -35.094 59.531 -15.344 1 21.28 81 SER A CA 1
ATOM 601 C C . SER A 1 81 ? -35.75 60.281 -16.5 1 21.28 81 SER A C 1
ATOM 603 O O . SER A 1 81 ? -36.875 59.969 -16.891 1 21.28 81 SER A O 1
ATOM 605 N N . ALA A 1 82 ? -35.062 61.375 -17.016 1 21.92 82 ALA A N 1
ATOM 606 C CA . ALA A 1 82 ? -35.281 62.531 -17.906 1 21.92 82 ALA A CA 1
ATOM 607 C C . ALA A 1 82 ? -35.531 62.062 -19.344 1 21.92 82 ALA A C 1
ATOM 609 O O . ALA A 1 82 ? -35.125 60.969 -19.734 1 21.92 82 ALA A O 1
ATOM 610 N N . PRO A 1 83 ? -36.188 62.906 -20.219 1 22.31 83 PRO A N 1
ATOM 611 C CA . PRO A 1 83 ? -37 62.812 -21.453 1 22.31 83 PRO A CA 1
ATOM 612 C C . PRO A 1 83 ? -36.125 62.531 -22.688 1 22.31 83 PRO A C 1
ATOM 614 O O . PRO A 1 83 ? -36.625 62.531 -23.812 1 22.31 83 PRO A O 1
ATOM 617 N N . ILE A 1 84 ? -35.094 61.625 -22.672 1 20.48 84 ILE A N 1
ATOM 618 C CA . ILE A 1 84 ? -34.188 61.844 -23.781 1 20.48 84 ILE A CA 1
ATOM 619 C C . ILE A 1 84 ? -34.938 61.781 -25.094 1 20.48 84 ILE A C 1
ATOM 621 O O . ILE A 1 84 ? -35.875 60.969 -25.25 1 20.48 84 ILE A O 1
ATOM 625 N N . ALA A 1 85 ? -34.531 62.625 -26.125 1 20.78 85 ALA A N 1
ATOM 626 C CA . ALA A 1 85 ? -34.844 63.25 -27.406 1 20.78 85 ALA A CA 1
ATOM 627 C C . ALA A 1 85 ? -34.906 62.188 -28.516 1 20.78 85 ALA A C 1
ATOM 629 O O . ALA A 1 85 ? -34.156 61.219 -28.516 1 20.78 85 ALA A O 1
ATOM 630 N N . SER A 1 86 ? -35.969 62.156 -29.406 1 20.31 86 SER A N 1
ATOM 631 C CA . SER A 1 86 ? -36.688 61.375 -30.391 1 20.31 86 SER A CA 1
ATOM 632 C C . SER A 1 86 ? -35.906 61.219 -31.672 1 20.31 86 SER A C 1
ATOM 634 O O . SER A 1 86 ? -36.406 60.656 -32.656 1 20.31 86 SER A O 1
ATOM 636 N N . THR A 1 87 ? -34.594 61.531 -31.781 1 20.27 87 THR A N 1
ATOM 637 C CA . THR A 1 87 ? -34.281 61.906 -33.156 1 20.27 87 THR A CA 1
ATOM 638 C C . THR A 1 87 ? -34.469 60.719 -34.094 1 20.27 87 THR A C 1
ATOM 640 O O . THR A 1 87 ? -34.094 59.594 -33.75 1 20.27 87 THR A O 1
ATOM 643 N N . SER A 1 88 ? -35.094 60.906 -35.375 1 20.44 88 SER A N 1
ATOM 644 C CA . SER A 1 88 ? -35.812 60.312 -36.469 1 20.44 88 SER A CA 1
ATOM 645 C C . SER A 1 88 ? -34.906 59.5 -37.375 1 20.44 88 SER A C 1
ATOM 647 O O . SER A 1 88 ? -35.344 58.938 -38.375 1 20.44 88 SER A O 1
ATOM 649 N N . THR A 1 89 ? -33.594 59.406 -37.125 1 21.2 89 THR A N 1
ATOM 650 C CA . THR A 1 89 ? -32.875 59.281 -38.406 1 21.2 89 THR A CA 1
ATOM 651 C C . THR A 1 89 ? -33.312 58.031 -39.156 1 21.2 89 THR A C 1
ATOM 653 O O . THR A 1 89 ? -33.594 57 -38.531 1 21.2 89 THR A O 1
ATOM 656 N N . ALA A 1 90 ? -33.312 58.094 -40.562 1 21.86 90 ALA A N 1
ATOM 657 C CA . ALA A 1 90 ? -33.75 57.438 -41.812 1 21.86 90 ALA A CA 1
ATOM 658 C C . ALA A 1 90 ? -33.125 56.062 -41.969 1 21.86 90 ALA A C 1
ATOM 660 O O . ALA A 1 90 ? -31.906 55.906 -41.781 1 21.86 90 ALA A O 1
ATOM 661 N N . VAL A 1 91 ? -33.906 55.031 -41.875 1 21.05 91 VAL A N 1
ATOM 662 C CA . VAL A 1 91 ? -33.625 53.594 -41.781 1 21.05 91 VAL A CA 1
ATOM 663 C C . VAL A 1 91 ? -33.25 53.062 -43.156 1 21.05 91 VAL A C 1
ATOM 665 O O . VAL A 1 91 ? -34.031 53.062 -44.094 1 21.05 91 VAL A O 1
ATOM 668 N N . ALA A 1 92 ? -32.094 53.594 -43.719 1 23.58 92 ALA A N 1
ATOM 669 C CA . ALA A 1 92 ? -31.797 53.125 -45.094 1 23.58 92 ALA A CA 1
ATOM 670 C C . ALA A 1 92 ? -31.891 51.625 -45.188 1 23.58 92 ALA A C 1
ATOM 672 O O . ALA A 1 92 ? -31.625 50.906 -44.219 1 23.58 92 ALA A O 1
ATOM 673 N N . PRO A 1 93 ? -32.531 51.094 -46.281 1 23.03 93 PRO A N 1
ATOM 674 C CA . PRO A 1 93 ? -33.031 49.719 -46.594 1 23.03 93 PRO A CA 1
ATOM 675 C C . PRO A 1 93 ? -31.906 48.688 -46.656 1 23.03 93 PRO A C 1
ATOM 677 O O . PRO A 1 93 ? -30.984 48.844 -47.469 1 23.03 93 PRO A O 1
ATOM 680 N N . ALA A 1 94 ? -31.328 48.281 -45.531 1 21.17 94 ALA A N 1
ATOM 681 C CA . ALA A 1 94 ? -30.156 47.406 -45.531 1 21.17 94 ALA A CA 1
ATOM 682 C C . ALA A 1 94 ? -30.391 46.188 -46.406 1 21.17 94 ALA A C 1
ATOM 684 O O . ALA A 1 94 ? -31.469 45.594 -46.375 1 21.17 94 ALA A O 1
ATOM 685 N N . SER A 1 95 ? -29.688 46.094 -47.5 1 24.22 95 SER A N 1
ATOM 686 C CA . SER A 1 95 ? -29.531 45.125 -48.562 1 24.22 95 SER A CA 1
ATOM 687 C C . SER A 1 95 ? -29.438 43.719 -48 1 24.22 95 SER A C 1
ATOM 689 O O . SER A 1 95 ? -29.016 43.5 -46.875 1 24.22 95 SER A O 1
ATOM 691 N N . GLY A 1 96 ? -30.062 42.719 -48.625 1 23.48 96 GLY A N 1
ATOM 692 C CA . GLY A 1 96 ? -30.484 41.344 -48.375 1 23.48 96 GLY A CA 1
ATOM 693 C C . GLY A 1 96 ? -29.328 40.406 -48.094 1 23.48 96 GLY A C 1
ATOM 694 O O . GLY A 1 96 ? -28.422 40.281 -48.906 1 23.48 96 GLY A O 1
ATOM 695 N N . PRO A 1 97 ? -28.797 40.438 -46.844 1 25.09 97 PRO A N 1
ATOM 696 C CA . PRO A 1 97 ? -27.547 39.719 -46.594 1 25.09 97 PRO A CA 1
ATOM 697 C C . PRO A 1 97 ? -27.609 38.25 -47.062 1 25.09 97 PRO A C 1
ATOM 699 O O . PRO A 1 97 ? -28.688 37.656 -47.125 1 25.09 97 PRO A O 1
ATOM 702 N N . SER A 1 98 ? -26.812 37.844 -47.969 1 26.19 98 SER A N 1
ATOM 703 C CA . SER A 1 98 ? -26.531 36.562 -48.562 1 26.19 98 SER A CA 1
ATOM 704 C C . SER A 1 98 ? -26.438 35.469 -47.5 1 26.19 98 SER A C 1
ATOM 706 O O . SER A 1 98 ? -25.938 35.688 -46.406 1 26.19 98 SER A O 1
ATOM 708 N N . PRO A 1 99 ? -27.266 34.375 -47.562 1 26.69 99 PRO A N 1
ATOM 709 C CA . PRO A 1 99 ? -27.484 33.281 -46.625 1 26.69 99 PRO A CA 1
ATOM 710 C C . PRO A 1 99 ? -26.188 32.562 -46.25 1 26.69 99 PRO A C 1
ATOM 712 O O . PRO A 1 99 ? -25.609 31.859 -47.094 1 26.69 99 PRO A O 1
ATOM 715 N N . THR A 1 100 ? -25.141 33.219 -45.906 1 27.41 100 THR A N 1
ATOM 716 C CA . THR A 1 100 ? -23.953 32.406 -45.656 1 27.41 100 THR A CA 1
ATOM 717 C C . THR A 1 100 ? -24.281 31.297 -44.625 1 27.41 100 THR A C 1
ATOM 719 O O . THR A 1 100 ? -24.859 31.562 -43.594 1 27.41 100 THR A O 1
ATOM 722 N N . GLY A 1 101 ? -24.453 30.047 -45.031 1 24.22 101 GLY A N 1
ATOM 723 C CA . GLY A 1 101 ? -24.641 28.797 -44.312 1 24.22 101 GLY A CA 1
ATOM 724 C C . GLY A 1 101 ? -23.766 28.688 -43.062 1 24.22 101 GLY A C 1
ATOM 725 O O . GLY A 1 101 ? -22.547 28.562 -43.188 1 24.22 101 GLY A O 1
ATOM 726 N N . LYS A 1 102 ? -24.078 29.344 -42 1 27.38 102 LYS A N 1
ATOM 727 C CA . LYS A 1 102 ? -23.453 29.219 -40.719 1 27.38 102 LYS A CA 1
ATOM 728 C C . LYS A 1 102 ? -23.266 27.75 -40.312 1 27.38 102 LYS A C 1
ATOM 730 O O . LYS A 1 102 ? -24.234 27 -40.281 1 27.38 102 LYS A O 1
ATOM 735 N N . SER A 1 103 ? -22.141 27.25 -40.625 1 28.89 103 SER A N 1
ATOM 736 C CA . SER A 1 103 ? -21.688 25.953 -40.125 1 28.89 103 SER A CA 1
ATOM 737 C C . SER A 1 103 ? -22.141 25.719 -38.688 1 28.89 103 SER A C 1
ATOM 739 O O . SER A 1 103 ? -22.203 26.656 -37.906 1 28.89 103 SER A O 1
ATOM 741 N N . GLU A 1 104 ? -22.984 24.812 -38.438 1 30.31 104 GLU A N 1
ATOM 742 C CA . GLU A 1 104 ? -23.312 24.219 -37.125 1 30.31 104 GLU A CA 1
ATOM 743 C C . GLU A 1 104 ? -22.141 24.328 -36.156 1 30.31 104 GLU A C 1
ATOM 745 O O . GLU A 1 104 ? -21.109 23.703 -36.344 1 30.31 104 GLU A O 1
ATOM 750 N N . GLU A 1 105 ? -21.797 25.516 -35.719 1 31.62 105 GLU A N 1
ATOM 751 C CA . GLU A 1 105 ? -20.906 25.656 -34.562 1 31.62 105 GLU A CA 1
ATOM 752 C C . GLU A 1 105 ? -21.141 24.547 -33.531 1 31.62 105 GLU A C 1
ATOM 754 O O . GLU A 1 105 ? -22.266 24.344 -33.094 1 31.62 105 GLU A O 1
ATOM 759 N N . ASP A 1 106 ? -20.438 23.484 -33.562 1 33.72 106 ASP A N 1
ATOM 760 C CA . ASP A 1 106 ? -20.234 22.516 -32.5 1 33.72 106 ASP A CA 1
ATOM 761 C C . ASP A 1 106 ? -20.312 23.188 -31.141 1 33.72 106 ASP A C 1
ATOM 763 O O . ASP A 1 106 ? -19.453 24.016 -30.797 1 33.72 106 ASP A O 1
ATOM 767 N N . GLU A 1 107 ? -21.359 23.703 -30.656 1 35.12 107 GLU A N 1
ATOM 768 C CA . GLU A 1 107 ? -21.578 24.078 -29.25 1 35.12 107 GLU A CA 1
ATOM 769 C C . GLU A 1 107 ? -20.625 23.328 -28.328 1 35.12 107 GLU A C 1
ATOM 771 O O . GLU A 1 107 ? -20.578 22.094 -28.344 1 35.12 107 GLU A O 1
ATOM 776 N N . ASP A 1 108 ? -19.547 23.797 -27.969 1 40.5 108 ASP A N 1
ATOM 777 C CA . ASP A 1 108 ? -18.562 23.422 -26.953 1 40.5 108 ASP A CA 1
ATOM 778 C C . ASP A 1 108 ? -19.266 22.875 -25.703 1 40.5 108 ASP A C 1
ATOM 780 O O . ASP A 1 108 ? -19.703 23.641 -24.844 1 40.5 108 ASP A O 1
ATOM 784 N N . GLU A 1 109 ? -20.25 21.969 -25.656 1 42.69 109 GLU A N 1
ATOM 785 C CA . GLU A 1 109 ? -20.781 21.297 -24.484 1 42.69 109 GLU A CA 1
ATOM 786 C C . GLU A 1 109 ? -19.719 21.125 -23.406 1 42.69 109 GLU A C 1
ATOM 788 O O . GLU A 1 109 ? -18.656 20.547 -23.672 1 42.69 109 GLU A O 1
ATOM 793 N N . GLY A 1 110 ? -19.594 22.031 -22.484 1 54.53 110 GLY A N 1
ATOM 794 C CA . GLY A 1 110 ? -18.734 21.906 -21.312 1 54.53 110 GLY A CA 1
ATOM 795 C C . GLY A 1 110 ? -18.609 20.484 -20.812 1 54.53 110 GLY A C 1
ATOM 796 O O . GLY A 1 110 ? -19.375 19.609 -21.219 1 54.53 110 GLY A O 1
ATOM 797 N N . PRO A 1 111 ? -17.547 20.125 -20.094 1 64.19 111 PRO A N 1
ATOM 798 C CA . PRO A 1 111 ? -17.359 18.75 -19.625 1 64.19 111 PRO A CA 1
ATOM 799 C C . PRO A 1 111 ? -18.484 18.266 -18.734 1 64.19 111 PRO A C 1
ATOM 801 O O . PRO A 1 111 ? -19.047 19.047 -17.969 1 64.19 111 PRO A O 1
ATOM 804 N N . ILE A 1 112 ? -19.172 17.234 -19.062 1 66.81 112 ILE A N 1
ATOM 805 C CA . ILE A 1 112 ? -20.188 16.578 -18.266 1 66.81 112 ILE A CA 1
ATOM 806 C C . ILE A 1 112 ? -19.641 16.281 -16.875 1 66.81 112 ILE A C 1
ATOM 808 O O . ILE A 1 112 ? -18.609 15.633 -16.734 1 66.81 112 ILE A O 1
ATOM 812 N N . VAL A 1 113 ? -20.219 16.969 -15.891 1 76.75 113 VAL A N 1
ATOM 813 C CA . VAL A 1 113 ? -19.844 16.75 -14.492 1 76.75 113 VAL A CA 1
ATOM 814 C C . VAL A 1 113 ? -20.891 15.883 -13.805 1 76.75 113 VAL A C 1
ATOM 816 O O . VAL A 1 113 ? -22.094 16.109 -13.961 1 76.75 113 VAL A O 1
ATOM 819 N N . VAL A 1 114 ? -20.453 14.773 -13.273 1 78 114 VAL A N 1
ATOM 820 C CA . VAL A 1 114 ? -21.328 13.82 -12.609 1 78 114 VAL A CA 1
ATOM 821 C C . VAL A 1 114 ? -20.922 13.672 -11.141 1 78 114 VAL A C 1
ATOM 823 O O . VAL A 1 114 ? -19.734 13.633 -10.82 1 78 114 VAL A O 1
ATOM 826 N N . ARG A 1 115 ? -21.906 13.688 -10.375 1 76.75 115 ARG A N 1
ATOM 827 C CA . ARG A 1 115 ? -21.641 13.422 -8.961 1 76.75 115 ARG A CA 1
ATOM 828 C C . ARG A 1 115 ? -21.578 11.922 -8.688 1 76.75 115 ARG A C 1
ATOM 830 O O . ARG A 1 115 ? -22.453 11.172 -9.125 1 76.75 115 ARG A O 1
ATOM 837 N N . GLN A 1 116 ? -20.547 11.508 -8.078 1 78.44 116 GLN A N 1
ATOM 838 C CA . GLN A 1 116 ? -20.359 10.094 -7.793 1 78.44 116 GLN A CA 1
ATOM 839 C C . GLN A 1 116 ? -20.125 9.859 -6.301 1 78.44 116 GLN A C 1
ATOM 841 O O . GLN A 1 116 ? -19.062 10.164 -5.773 1 78.44 116 GLN A O 1
ATOM 846 N N . PRO A 1 117 ? -21.109 9.305 -5.727 1 74.44 117 PRO A N 1
ATOM 847 C CA . PRO A 1 117 ? -20.922 8.969 -4.312 1 74.44 117 PRO A CA 1
ATOM 848 C C . PRO A 1 117 ? -20.094 7.703 -4.113 1 74.44 117 PRO A C 1
ATOM 850 O O . PRO A 1 117 ? -20.094 6.816 -4.969 1 74.44 117 PRO A O 1
ATOM 853 N N . PHE A 1 118 ? -19.328 7.711 -3.119 1 76.44 118 PHE A N 1
ATOM 854 C CA . PHE A 1 118 ? -18.641 6.492 -2.693 1 76.44 118 PHE A CA 1
ATOM 855 C C . PHE A 1 118 ? -18.5 6.457 -1.177 1 76.44 118 PHE A C 1
ATOM 857 O O . PHE A 1 118 ? -18.672 7.48 -0.508 1 76.44 118 PHE A O 1
ATOM 864 N N . PHE A 1 119 ? -18.328 5.254 -0.669 1 78.69 119 PHE A N 1
ATOM 865 C CA . PHE A 1 119 ? -18.219 5.086 0.775 1 78.69 119 PHE A CA 1
ATOM 866 C C . PHE A 1 119 ? -16.766 4.875 1.187 1 78.69 119 PHE A C 1
ATOM 868 O O . PHE A 1 119 ? -16.016 4.184 0.499 1 78.69 119 PHE A O 1
ATOM 875 N N . ARG A 1 120 ? -16.438 5.523 2.238 1 88.5 120 ARG A N 1
ATOM 876 C CA . ARG A 1 120 ? -15.133 5.32 2.863 1 88.5 120 ARG A CA 1
ATOM 877 C C . ARG A 1 120 ? -15.289 4.828 4.297 1 88.5 120 ARG A C 1
ATOM 879 O O . ARG A 1 120 ? -16.188 5.266 5.02 1 88.5 120 ARG A O 1
ATOM 886 N N . TRP A 1 121 ? -14.461 3.936 4.633 1 90.5 121 TRP A N 1
ATOM 887 C CA . TRP A 1 121 ? -14.484 3.441 6.008 1 90.5 121 TRP A CA 1
ATOM 888 C C . TRP A 1 121 ? -13.594 4.293 6.906 1 90.5 121 TRP A C 1
ATOM 890 O O . TRP A 1 121 ? -12.414 4.492 6.613 1 90.5 121 TRP A O 1
ATOM 900 N N . LEU A 1 122 ? -14.148 4.82 7.977 1 89.25 122 LEU A N 1
ATOM 901 C CA . LEU A 1 122 ? -13.438 5.652 8.938 1 89.25 122 LEU A CA 1
ATOM 902 C C . LEU A 1 122 ? -13.602 5.113 10.352 1 89.25 122 LEU A C 1
ATOM 904 O O . LEU A 1 122 ? -14.727 4.863 10.797 1 89.25 122 LEU A O 1
ATOM 908 N N . GLY A 1 123 ? -12.531 4.957 11.031 1 87.94 123 GLY A N 1
ATOM 909 C CA . GLY A 1 123 ? -12.57 4.406 12.383 1 87.94 123 GLY A CA 1
ATOM 910 C C . GLY A 1 123 ? -12.781 5.461 13.453 1 87.94 123 GLY A C 1
ATOM 911 O O . GLY A 1 123 ? -13.125 6.602 13.141 1 87.94 123 GLY A O 1
ATOM 912 N N . LEU A 1 124 ? -12.508 5.191 14.633 1 84.5 124 LEU A N 1
ATOM 913 C CA . LEU A 1 124 ? -12.922 5.977 15.789 1 84.5 124 LEU A CA 1
ATOM 914 C C . LEU A 1 124 ? -12.07 7.234 15.93 1 84.5 124 LEU A C 1
ATOM 916 O O . LEU A 1 124 ? -12.578 8.289 16.312 1 84.5 124 LEU A O 1
ATOM 920 N N . THR A 1 125 ? -10.805 7.148 15.602 1 89.12 125 THR A N 1
ATOM 921 C CA . THR A 1 125 ? -9.922 8.289 15.812 1 89.12 125 THR A CA 1
ATOM 922 C C . THR A 1 125 ? -9.945 9.227 14.609 1 89.12 125 THR A C 1
ATOM 924 O O . THR A 1 125 ? -9.242 10.234 14.586 1 89.12 125 THR A O 1
ATOM 927 N N . SER A 1 126 ? -10.766 8.875 13.656 1 89.75 126 SER A N 1
ATOM 928 C CA . SER A 1 126 ? -10.734 9.609 12.398 1 89.75 126 SER A CA 1
ATOM 929 C C . SER A 1 126 ? -11.141 11.062 12.602 1 89.75 126 SER A C 1
ATOM 931 O O . SER A 1 126 ? -11.742 11.414 13.617 1 89.75 126 SER A O 1
ATOM 933 N N . VAL A 1 127 ? -10.727 11.906 11.641 1 85.94 127 VAL A N 1
ATOM 934 C CA . VAL A 1 127 ? -11.039 13.328 11.648 1 85.94 127 VAL A CA 1
ATOM 935 C C . VAL A 1 127 ? -12.547 13.531 11.531 1 85.94 127 VAL A C 1
ATOM 937 O O . VAL A 1 127 ? -13.062 14.609 11.828 1 85.94 127 VAL A O 1
ATOM 940 N N . MET A 1 128 ? -13.156 12.398 11.133 1 79.25 128 MET A N 1
ATOM 941 C CA . MET A 1 128 ? -14.617 12.383 11.109 1 79.25 128 MET A CA 1
ATOM 942 C C . MET A 1 128 ? -15.164 11.109 11.742 1 79.25 128 MET A C 1
ATOM 944 O O . MET A 1 128 ? -15.57 10.188 11.031 1 79.25 128 MET A O 1
ATOM 948 N N . PRO A 1 129 ? -15.164 11.148 12.984 1 68.62 129 PRO A N 1
ATOM 949 C CA . PRO A 1 129 ? -15.547 9.898 13.641 1 68.62 129 PRO A CA 1
ATOM 950 C C . PRO A 1 129 ? -16.969 9.461 13.289 1 68.62 129 PRO A C 1
ATOM 952 O O . PRO A 1 129 ? -17.844 10.305 13.062 1 68.62 129 PRO A O 1
ATOM 955 N N . PRO A 1 130 ? -17.016 8.172 13.086 1 66.94 130 PRO A N 1
ATOM 956 C CA . PRO A 1 130 ? -18.312 7.621 12.695 1 66.94 130 PRO A CA 1
ATOM 957 C C . PRO A 1 130 ? -19.422 7.953 13.695 1 66.94 130 PRO A C 1
ATOM 959 O O . PRO A 1 130 ? -19.141 8.188 14.875 1 66.94 130 PRO A O 1
ATOM 962 N N . LEU A 1 131 ? -20.578 8.195 13 1 60.94 131 LEU A N 1
ATOM 963 C CA . LEU A 1 131 ? -21.781 8.352 13.82 1 60.94 131 LEU A CA 1
ATOM 964 C C . LEU A 1 131 ? -22.016 7.117 14.68 1 60.94 131 LEU A C 1
ATOM 966 O O . LEU A 1 131 ? -21.438 6.055 14.414 1 60.94 131 LEU A O 1
ATOM 970 N N . GLN A 1 132 ? -22.75 7.277 15.656 1 59.38 132 GLN A N 1
ATOM 971 C CA . GLN A 1 132 ? -23.094 6.141 16.5 1 59.38 132 GLN A CA 1
ATOM 972 C C . GLN A 1 132 ? -23.531 4.941 15.664 1 59.38 132 GLN A C 1
ATOM 974 O O . GLN A 1 132 ? -24.578 4.969 15.031 1 59.38 132 GLN A O 1
ATOM 979 N N . GLY A 1 133 ? -22.531 4.062 15.328 1 59 133 GLY A N 1
ATOM 980 C CA . GLY A 1 133 ? -22.781 2.721 14.82 1 59 133 GLY A CA 1
ATOM 981 C C . GLY A 1 133 ? -22.359 2.545 13.375 1 59 133 GLY A C 1
ATOM 982 O O . GLY A 1 133 ? -22.281 1.418 12.875 1 59 133 GLY A O 1
ATOM 983 N N . ALA A 1 134 ? -22.125 3.727 12.602 1 64.75 134 ALA A N 1
ATOM 984 C CA . ALA A 1 134 ? -21.828 3.43 11.203 1 64.75 134 ALA A CA 1
ATOM 985 C C . ALA A 1 134 ? -20.453 3.951 10.805 1 64.75 134 ALA A C 1
ATOM 987 O O . ALA A 1 134 ? -20.266 5.16 10.664 1 64.75 134 ALA A O 1
ATOM 988 N N . PRO A 1 135 ? -19.531 3.195 10.625 1 77.56 135 PRO A N 1
ATOM 989 C CA . PRO A 1 135 ? -18.172 3.623 10.289 1 77.56 135 PRO A CA 1
ATOM 990 C C . PRO A 1 135 ? -18 3.977 8.812 1 77.56 135 PRO A C 1
ATOM 992 O O . PRO A 1 135 ? -16.984 4.547 8.414 1 77.56 135 PRO A O 1
ATOM 995 N N . PHE A 1 136 ? -19.047 3.793 7.984 1 83.75 136 PHE A N 1
ATOM 996 C CA . PHE A 1 136 ? -18.969 4.105 6.562 1 83.75 136 PHE A CA 1
ATOM 997 C C . PHE A 1 136 ? -19.547 5.492 6.281 1 83.75 136 PHE A C 1
ATOM 999 O O . PHE A 1 136 ? -20.688 5.77 6.617 1 83.75 136 PHE A O 1
ATOM 1006 N N . ARG A 1 137 ? -18.672 6.273 5.695 1 79.31 137 ARG A N 1
ATOM 1007 C CA . ARG A 1 137 ? -19.094 7.621 5.336 1 79.31 137 ARG A CA 1
ATOM 1008 C C . ARG A 1 137 ? -19.328 7.742 3.836 1 79.31 137 ARG A C 1
ATOM 1010 O O . ARG A 1 137 ? -18.516 7.297 3.035 1 79.31 137 ARG A O 1
ATOM 1017 N N . SER A 1 138 ? -20.438 8.258 3.545 1 77.75 138 SER A N 1
ATOM 1018 C CA . SER A 1 138 ? -20.75 8.5 2.141 1 77.75 138 SER A CA 1
ATOM 1019 C C . SER A 1 138 ? -20.172 9.836 1.667 1 77.75 138 SER A C 1
ATOM 1021 O O . SER A 1 138 ? -20.438 10.883 2.262 1 77.75 138 SER A O 1
ATOM 1023 N N . LEU A 1 139 ? -19.391 9.766 0.721 1 78.12 139 LEU A N 1
ATOM 1024 C CA . LEU A 1 139 ? -18.797 10.953 0.114 1 78.12 139 LEU A CA 1
ATOM 1025 C C . LEU A 1 139 ? -19.25 11.109 -1.332 1 78.12 139 LEU A C 1
ATOM 1027 O O . LEU A 1 139 ? -19.641 10.133 -1.973 1 78.12 139 LEU A O 1
ATOM 1031 N N . SER A 1 140 ? -19.359 12.352 -1.733 1 75.56 140 SER A N 1
ATOM 1032 C CA . SER A 1 140 ? -19.734 12.617 -3.119 1 75.56 140 SER A CA 1
ATOM 1033 C C . SER A 1 140 ? -18.688 13.484 -3.814 1 75.56 140 SER A C 1
ATOM 1035 O O . SER A 1 140 ? -18.297 14.531 -3.297 1 75.56 140 SER A O 1
ATOM 1037 N N . VAL A 1 141 ? -18.188 12.945 -4.867 1 78.81 141 VAL A N 1
ATOM 1038 C CA . VAL A 1 141 ? -17.188 13.688 -5.641 1 78.81 141 VAL A CA 1
ATOM 1039 C C . VAL A 1 141 ? -17.734 13.961 -7.043 1 78.81 141 VAL A C 1
ATOM 1041 O O . VAL A 1 141 ? -18.609 13.25 -7.527 1 78.81 141 VAL A O 1
ATOM 1044 N N . THR A 1 142 ? -17.234 15 -7.574 1 82.5 142 THR A N 1
ATOM 1045 C CA . THR A 1 142 ? -17.594 15.312 -8.953 1 82.5 142 THR A CA 1
ATOM 1046 C C . THR A 1 142 ? -16.578 14.695 -9.922 1 82.5 142 THR A C 1
ATOM 1048 O O . THR A 1 142 ? -15.375 14.758 -9.688 1 82.5 142 THR A O 1
ATOM 1051 N N . VAL A 1 143 ? -17.141 14.016 -10.828 1 86.06 143 VAL A N 1
ATOM 1052 C CA . VAL A 1 143 ? -16.281 13.398 -11.844 1 86.06 143 VAL A CA 1
ATOM 1053 C C . VAL A 1 143 ? -16.578 14.016 -13.211 1 86.06 143 VAL A C 1
ATOM 1055 O O . VAL A 1 143 ? -17.719 14.336 -13.523 1 86.06 143 VAL A O 1
ATOM 1058 N N . GLN A 1 144 ? -15.43 14.242 -13.992 1 83.69 144 GLN A N 1
ATOM 1059 C CA . GLN A 1 144 ? -15.555 14.828 -15.32 1 83.69 144 GLN A CA 1
ATOM 1060 C C . GLN A 1 144 ? -14.703 14.07 -16.344 1 83.69 144 GLN A C 1
ATOM 1062 O O . GLN A 1 144 ? -13.688 13.477 -15.984 1 83.69 144 GLN A O 1
ATOM 1067 N N . GLN A 1 145 ? -15.203 14.023 -17.531 1 79.56 145 GLN A N 1
ATOM 1068 C CA . GLN A 1 145 ? -14.391 13.445 -18.609 1 79.56 145 GLN A CA 1
ATOM 1069 C C . GLN A 1 145 ? -13.336 14.43 -19.078 1 79.56 145 GLN A C 1
ATOM 1071 O O . GLN A 1 145 ? -13.516 15.641 -18.984 1 79.56 145 GLN A O 1
ATOM 1076 N N . PRO A 1 146 ? -12.242 13.781 -19.531 1 73.88 146 PRO A N 1
ATOM 1077 C CA . PRO A 1 146 ? -11.234 14.703 -20.078 1 73.88 146 PRO A CA 1
ATOM 1078 C C . PRO A 1 146 ? -11.75 15.523 -21.25 1 73.88 146 PRO A C 1
ATOM 1080 O O . PRO A 1 146 ? -12.555 15.031 -22.047 1 73.88 146 PRO A O 1
ATOM 1083 N N . VAL A 1 147 ? -11.68 16.875 -21.312 1 58.28 147 VAL A N 1
ATOM 1084 C CA . VAL A 1 147 ? -12.109 17.75 -22.391 1 58.28 147 VAL A CA 1
ATOM 1085 C C . VAL A 1 147 ? -11.375 17.375 -23.688 1 58.28 147 VAL A C 1
ATOM 1087 O O . VAL A 1 147 ? -10.148 17.375 -23.734 1 58.28 147 VAL A O 1
ATOM 1090 N N . THR A 1 148 ? -11.781 16.297 -24.359 1 48.22 148 THR A N 1
ATOM 1091 C CA . THR A 1 148 ? -11.195 16.031 -25.656 1 48.22 148 THR A CA 1
ATOM 1092 C C . THR A 1 148 ? -11.297 17.266 -26.562 1 48.22 148 THR A C 1
ATOM 1094 O O . THR A 1 148 ? -12.398 17.672 -26.938 1 48.22 148 THR A O 1
ATOM 1097 N N . SER A 1 149 ? -10.602 18.375 -26.547 1 38.47 149 SER A N 1
ATOM 1098 C CA . SER A 1 149 ? -10.688 19.172 -27.766 1 38.47 149 SER A CA 1
ATOM 1099 C C . SER A 1 149 ? -10.578 18.297 -29.016 1 38.47 149 SER A C 1
ATOM 1101 O O . SER A 1 149 ? -9.812 17.328 -29.031 1 38.47 149 SER A O 1
ATOM 1103 N N . PRO A 1 150 ? -11.602 18.203 -29.953 1 34.97 150 PRO A N 1
ATOM 1104 C CA . PRO A 1 150 ? -11.414 17.531 -31.25 1 34.97 150 PRO A CA 1
ATOM 1105 C C . PRO A 1 150 ? -9.953 17.516 -31.688 1 34.97 150 PRO A C 1
ATOM 1107 O O . PRO A 1 150 ? -9.617 16.906 -32.719 1 34.97 150 PRO A O 1
ATOM 1110 N N . THR A 1 151 ? -9.141 18.656 -31.656 1 31.42 151 THR A N 1
ATOM 1111 C CA . THR A 1 151 ? -7.766 18.656 -32.156 1 31.42 151 THR A CA 1
ATOM 1112 C C . THR A 1 151 ? -6.918 17.641 -31.391 1 31.42 151 THR A C 1
ATOM 1114 O O . THR A 1 151 ? -7.234 17.266 -30.25 1 31.42 151 THR A O 1
ATOM 1117 N N . ASN A 1 152 ? -5.742 17.172 -31.984 1 30.23 152 ASN A N 1
ATOM 1118 C CA . ASN A 1 152 ? -4.695 16.203 -31.672 1 30.23 152 ASN A CA 1
ATOM 1119 C C . ASN A 1 152 ? -4.266 16.312 -30.203 1 30.23 152 ASN A C 1
ATOM 1121 O O . ASN A 1 152 ? -3.836 17.375 -29.75 1 30.23 152 ASN A O 1
ATOM 1125 N N . PRO A 1 153 ? -4.887 15.711 -29.438 1 34.38 153 PRO A N 1
ATOM 1126 C CA . PRO A 1 153 ? -4.348 15.891 -28.078 1 34.38 153 PRO A CA 1
ATOM 1127 C C . PRO A 1 153 ? -2.832 16.062 -28.062 1 34.38 153 PRO A C 1
ATOM 1129 O O . PRO A 1 153 ? -2.104 15.211 -28.578 1 34.38 153 PRO A O 1
ATOM 1132 N N . PRO A 1 154 ? -2.273 17.312 -28.375 1 32.59 154 PRO A N 1
ATOM 1133 C CA . PRO A 1 154 ? -0.815 17.406 -28.453 1 32.59 154 PRO A CA 1
ATOM 1134 C C . PRO A 1 154 ? -0.112 16.625 -27.344 1 32.59 154 PRO A C 1
ATOM 1136 O O . PRO A 1 154 ? -0.628 16.531 -26.234 1 32.59 154 PRO A O 1
ATOM 1139 N N . PRO A 1 155 ? 0.491 15.57 -27.75 1 34.16 155 PRO A N 1
ATOM 1140 C CA . PRO A 1 155 ? 1.404 15.055 -26.719 1 34.16 155 PRO A CA 1
ATOM 1141 C C . PRO A 1 155 ? 1.994 16.156 -25.844 1 34.16 155 PRO A C 1
ATOM 1143 O O . PRO A 1 155 ? 2.369 17.219 -26.359 1 34.16 155 PRO A O 1
ATOM 1146 N N . VAL A 1 156 ? 1.396 16.547 -24.875 1 33.62 156 VAL A N 1
ATOM 1147 C CA . VAL A 1 156 ? 2.02 17.609 -24.094 1 33.62 156 VAL A CA 1
ATOM 1148 C C . VAL A 1 156 ? 3.537 17.516 -24.219 1 33.62 156 VAL A C 1
ATOM 1150 O O . VAL A 1 156 ? 4.156 16.562 -23.766 1 33.62 156 VAL A O 1
ATOM 1153 N N . PRO A 1 157 ? 4.086 17.875 -25.469 1 35.75 157 PRO A N 1
ATOM 1154 C CA . PRO A 1 157 ? 5.551 17.938 -25.453 1 35.75 157 PRO A CA 1
ATOM 1155 C C . PRO A 1 157 ? 6.098 18.656 -24.234 1 35.75 157 PRO A C 1
ATOM 1157 O O . PRO A 1 157 ? 5.586 19.719 -23.859 1 35.75 157 PRO A O 1
ATOM 1160 N N . PRO A 1 158 ? 6.586 18.031 -23.312 1 35.97 158 PRO A N 1
ATOM 1161 C CA . PRO A 1 158 ? 7.145 18.953 -22.312 1 35.97 158 PRO A CA 1
ATOM 1162 C C . PRO A 1 158 ? 7.848 20.156 -22.953 1 35.97 158 PRO A C 1
ATOM 1164 O O . PRO A 1 158 ? 8.453 20.016 -24.031 1 35.97 158 PRO A O 1
ATOM 1167 N N . PRO A 1 159 ? 7.316 21.375 -22.984 1 33 159 PRO A N 1
ATOM 1168 C CA . PRO A 1 159 ? 8.039 22.484 -23.609 1 33 159 PRO A CA 1
ATOM 1169 C C . PRO A 1 159 ? 9.555 22.344 -23.484 1 33 159 PRO A C 1
ATOM 1171 O O . PRO A 1 159 ? 10.047 21.812 -22.484 1 33 159 PRO A O 1
ATOM 1174 N N . PRO A 1 160 ? 10.258 22.406 -24.641 1 35 160 PRO A N 1
ATOM 1175 C CA . PRO A 1 160 ? 11.719 22.531 -24.578 1 35 160 PRO A CA 1
ATOM 1176 C C . PRO A 1 160 ? 12.18 23.609 -23.609 1 35 160 PRO A C 1
ATOM 1178 O O . PRO A 1 160 ? 11.883 24.797 -23.797 1 35 160 PRO A O 1
ATOM 1181 N N . ARG A 1 161 ? 11.883 23.625 -22.375 1 38.12 161 ARG A N 1
ATOM 1182 C CA . ARG A 1 161 ? 12.336 24.719 -21.531 1 38.12 161 ARG A CA 1
ATOM 1183 C C . ARG A 1 161 ? 13.844 24.906 -21.625 1 38.12 161 ARG A C 1
ATOM 1185 O O . ARG A 1 161 ? 14.578 23.938 -21.859 1 38.12 161 ARG A O 1
ATOM 1192 N N . ASP A 1 162 ? 14.227 26.047 -21.906 1 36 162 ASP A N 1
ATOM 1193 C CA . ASP A 1 162 ? 15.633 26.422 -21.812 1 36 162 ASP A CA 1
ATOM 1194 C C . ASP A 1 162 ? 16.312 25.719 -20.641 1 36 162 ASP A C 1
ATOM 1196 O O . ASP A 1 162 ? 15.977 25.969 -19.469 1 36 162 ASP A O 1
ATOM 1200 N N . PRO A 1 163 ? 17.078 24.703 -20.797 1 43.25 163 PRO A N 1
ATOM 1201 C CA . PRO A 1 163 ? 17.703 23.859 -19.766 1 43.25 163 PRO A CA 1
ATOM 1202 C C . PRO A 1 163 ? 18.312 24.688 -18.625 1 43.25 163 PRO A C 1
ATOM 1204 O O . PRO A 1 163 ? 18.328 24.234 -17.484 1 43.25 163 PRO A O 1
ATOM 1207 N N . ALA A 1 164 ? 18.953 25.953 -19.062 1 41.53 164 ALA A N 1
ATOM 1208 C CA . ALA A 1 164 ? 19.641 26.828 -18.109 1 41.53 164 ALA A CA 1
ATOM 1209 C C . ALA A 1 164 ? 18.641 27.453 -17.141 1 41.53 164 ALA A C 1
ATOM 1211 O O . ALA A 1 164 ? 18.906 27.516 -15.938 1 41.53 164 ALA A O 1
ATOM 1212 N N . VAL A 1 165 ? 17.641 28.234 -17.719 1 45.16 165 VAL A N 1
ATOM 1213 C CA . VAL A 1 165 ? 16.578 28.906 -16.984 1 45.16 165 VAL A CA 1
ATOM 1214 C C . VAL A 1 165 ? 15.797 27.891 -16.156 1 45.16 165 VAL A C 1
ATOM 1216 O O . VAL A 1 165 ? 15.484 28.141 -14.992 1 45.16 165 VAL A O 1
ATOM 1219 N N . GLU A 1 166 ? 15.625 26.688 -16.844 1 57.16 166 GLU A N 1
ATOM 1220 C CA . GLU A 1 166 ? 14.961 25.547 -16.188 1 57.16 166 GLU A CA 1
ATOM 1221 C C . GLU A 1 166 ? 15.773 25.047 -15 1 57.16 166 GLU A C 1
ATOM 1223 O O . GLU A 1 166 ? 15.203 24.719 -13.953 1 57.16 166 GLU A O 1
ATOM 1228 N N . SER A 1 167 ? 17.109 25.547 -15.211 1 66.69 167 SER A N 1
ATOM 1229 C CA . SER A 1 167 ? 17.953 25.031 -14.133 1 66.69 167 SER A CA 1
ATOM 1230 C C . SER A 1 167 ? 17.984 26 -12.953 1 66.69 167 SER A C 1
ATOM 1232 O O . SER A 1 167 ? 17.875 25.578 -11.797 1 66.69 167 SER A O 1
ATOM 1234 N N . ALA A 1 168 ? 18.062 27.5 -13.312 1 77.75 168 ALA A N 1
ATOM 1235 C CA . ALA A 1 168 ? 18.109 28.438 -12.195 1 77.75 168 ALA A CA 1
ATOM 1236 C C . ALA A 1 168 ? 16.797 28.484 -11.438 1 77.75 168 ALA A C 1
ATOM 1238 O O . ALA A 1 168 ? 16.781 28.547 -10.211 1 77.75 168 ALA A O 1
ATOM 1239 N N . GLU A 1 169 ? 15.812 28.5 -12.234 1 89 169 GLU A N 1
ATOM 1240 C CA . GLU A 1 169 ? 14.492 28.484 -11.617 1 89 169 GLU A CA 1
ATOM 1241 C C . GLU A 1 169 ? 14.273 27.188 -10.82 1 89 169 GLU A C 1
ATOM 1243 O O . GLU A 1 169 ? 13.664 27.219 -9.75 1 89 169 GLU A O 1
ATOM 1248 N N . ALA A 1 170 ? 14.773 26.203 -11.391 1 91.88 170 ALA A N 1
ATOM 1249 C CA . ALA A 1 170 ? 14.664 24.922 -10.688 1 91.88 170 ALA A CA 1
ATOM 1250 C C . ALA A 1 170 ? 15.445 24.969 -9.375 1 91.88 170 ALA A C 1
ATOM 1252 O O . ALA A 1 170 ? 14.977 24.453 -8.352 1 91.88 170 ALA A O 1
ATOM 1253 N N . GLU A 1 171 ? 16.594 25.578 -9.43 1 93.69 171 GLU A N 1
ATOM 1254 C CA . GLU A 1 171 ? 17.406 25.688 -8.227 1 93.69 171 GLU A CA 1
ATOM 1255 C C . GLU A 1 171 ? 16.688 26.531 -7.164 1 93.69 171 GLU A C 1
ATOM 1257 O O . GLU A 1 171 ? 16.719 26.188 -5.98 1 93.69 171 GLU A O 1
ATOM 1262 N N . ALA A 1 172 ? 16.125 27.578 -7.602 1 94.88 172 ALA A N 1
ATOM 1263 C CA . ALA A 1 172 ? 15.398 28.438 -6.668 1 94.88 172 ALA A CA 1
ATOM 1264 C C . ALA A 1 172 ? 14.25 27.688 -6.012 1 94.88 172 ALA A C 1
ATOM 1266 O O . ALA A 1 172 ? 13.984 27.859 -4.816 1 94.88 172 ALA A O 1
ATOM 1267 N N . ARG A 1 173 ? 13.523 26.922 -6.762 1 96.38 173 ARG A N 1
ATOM 1268 C CA . ARG A 1 173 ? 12.398 26.156 -6.23 1 96.38 173 ARG A CA 1
ATOM 1269 C C . ARG A 1 173 ? 12.883 25.109 -5.23 1 96.38 173 ARG A C 1
ATOM 1271 O O . ARG A 1 173 ? 12.25 24.906 -4.191 1 96.38 173 ARG A O 1
ATOM 1278 N N . VAL A 1 174 ? 14.016 24.469 -5.562 1 96.69 174 VAL A N 1
ATOM 1279 C CA . VAL A 1 174 ? 14.578 23.469 -4.656 1 96.69 174 VAL A CA 1
ATOM 1280 C C . VAL A 1 174 ? 14.984 24.125 -3.344 1 96.69 174 VAL A C 1
ATOM 1282 O O . VAL A 1 174 ? 14.695 23.609 -2.264 1 96.69 174 VAL A O 1
ATOM 1285 N N . ARG A 1 175 ? 15.617 25.281 -3.43 1 96.62 175 ARG A N 1
ATOM 1286 C CA . ARG A 1 175 ? 16.031 26.016 -2.232 1 96.62 175 ARG A CA 1
ATOM 1287 C C . ARG A 1 175 ? 14.82 26.422 -1.399 1 96.62 175 ARG A C 1
ATOM 1289 O O . ARG A 1 175 ? 14.844 26.328 -0.171 1 96.62 175 ARG A O 1
ATOM 1296 N N . THR A 1 176 ? 13.828 26.891 -2.1 1 97.44 176 THR A N 1
ATOM 1297 C CA . THR A 1 176 ? 12.609 27.281 -1.404 1 97.44 176 THR A CA 1
ATOM 1298 C C . THR A 1 176 ? 11.961 26.078 -0.723 1 97.44 176 THR A C 1
ATOM 1300 O O . THR A 1 176 ? 11.469 26.188 0.403 1 97.44 176 THR A O 1
ATOM 1303 N N . PHE A 1 177 ? 11.961 24.984 -1.42 1 97.88 177 PHE A N 1
ATOM 1304 C CA . PHE A 1 177 ? 11.414 23.766 -0.825 1 97.88 177 PHE A CA 1
ATOM 1305 C C . PHE A 1 177 ? 12.141 23.422 0.47 1 97.88 177 PHE A C 1
ATOM 1307 O O . PHE A 1 177 ? 11.5 23.125 1.482 1 97.88 177 PHE A O 1
ATOM 1314 N N . TYR A 1 178 ? 13.406 23.422 0.417 1 97.56 178 TYR A N 1
ATOM 1315 C CA . TYR A 1 178 ? 14.195 23.062 1.593 1 97.56 178 TYR A CA 1
ATOM 1316 C C . TYR A 1 178 ? 13.938 24.047 2.734 1 97.56 178 TYR A C 1
ATOM 1318 O O . TYR A 1 178 ? 13.898 23.641 3.902 1 97.56 178 TYR A O 1
ATOM 1326 N N . THR A 1 179 ? 13.711 25.25 2.441 1 96.06 179 THR A N 1
ATOM 1327 C CA . THR A 1 179 ? 13.438 26.25 3.455 1 96.06 179 THR A CA 1
ATOM 1328 C C . THR A 1 179 ? 12.094 26 4.121 1 96.06 179 THR A C 1
ATOM 1330 O O . THR A 1 179 ? 11.953 26.156 5.34 1 96.06 179 THR A O 1
ATOM 1333 N N . LEU A 1 180 ? 11.18 25.562 3.369 1 96.88 180 LEU A N 1
ATOM 1334 C CA . LEU A 1 180 ? 9.805 25.516 3.852 1 96.88 180 LEU A CA 1
ATOM 1335 C C . LEU A 1 180 ? 9.477 24.141 4.41 1 96.88 180 LEU A C 1
ATOM 1337 O O . LEU A 1 180 ? 8.664 24.016 5.336 1 96.88 180 LEU A O 1
ATOM 1341 N N . PHE A 1 181 ? 10.086 23.031 3.785 1 97.88 181 PHE A N 1
ATOM 1342 C CA . PHE A 1 181 ? 9.516 21.719 4.043 1 97.88 181 PHE A CA 1
ATOM 1343 C C . PHE A 1 181 ? 10.586 20.766 4.582 1 97.88 181 PHE A C 1
ATOM 1345 O O . PHE A 1 181 ? 10.258 19.734 5.18 1 97.88 181 PHE A O 1
ATOM 1352 N N . GLU A 1 182 ? 11.781 20.984 4.473 1 95.31 182 GLU A N 1
ATOM 1353 C CA . GLU A 1 182 ? 12.836 20 4.73 1 95.31 182 GLU A CA 1
ATOM 1354 C C . GLU A 1 182 ? 12.859 19.578 6.199 1 95.31 182 GLU A C 1
ATOM 1356 O O . GLU A 1 182 ? 13.211 18.453 6.52 1 95.31 182 GLU A O 1
ATOM 1361 N N . SER A 1 183 ? 12.43 20.484 7.07 1 96.44 183 SER A N 1
ATOM 1362 C CA . SER A 1 183 ? 12.57 20.234 8.5 1 96.44 183 SER A CA 1
ATOM 1363 C C . SER A 1 183 ? 11.766 19 8.93 1 96.44 183 SER A C 1
ATOM 1365 O O . SER A 1 183 ? 12.148 18.312 9.875 1 96.44 183 SER A O 1
ATOM 1367 N N . TYR A 1 184 ? 10.625 18.703 8.227 1 97.19 184 TYR A N 1
ATOM 1368 C CA . TYR A 1 184 ? 9.852 17.531 8.594 1 97.19 184 TYR A CA 1
ATOM 1369 C C . TYR A 1 184 ? 9.711 16.578 7.406 1 97.19 184 TYR A C 1
ATOM 1371 O O . TYR A 1 184 ? 9.148 15.492 7.539 1 97.19 184 TYR A O 1
ATOM 1379 N N . LEU A 1 185 ? 10.188 16.969 6.199 1 97.75 185 LEU A N 1
ATOM 1380 C CA . LEU A 1 185 ? 10.305 16.125 5.012 1 97.75 185 LEU A CA 1
ATOM 1381 C C . LEU A 1 185 ? 11.758 16.062 4.539 1 97.75 185 LEU A C 1
ATOM 1383 O O . LEU A 1 185 ? 12.062 16.438 3.408 1 97.75 185 LEU A O 1
ATOM 1387 N N . PRO A 1 186 ? 12.531 15.5 5.375 1 97.12 186 PRO A N 1
ATOM 1388 C CA . PRO A 1 186 ? 13.953 15.508 5.027 1 97.12 186 PRO A CA 1
ATOM 1389 C C . PRO A 1 186 ? 14.281 14.594 3.848 1 97.12 186 PRO A C 1
ATOM 1391 O O . PRO A 1 186 ? 13.695 13.516 3.723 1 97.12 186 PRO A O 1
ATOM 1394 N N . TYR A 1 187 ? 15.125 15.094 2.953 1 96.94 187 TYR A N 1
ATOM 1395 C CA . TYR A 1 187 ? 15.711 14.375 1.826 1 96.94 187 TYR A CA 1
ATOM 1396 C C . TYR A 1 187 ? 17.234 14.336 1.941 1 96.94 187 TYR A C 1
ATOM 1398 O O . TYR A 1 187 ? 17.766 14.219 3.041 1 96.94 187 TYR A O 1
ATOM 1406 N N . MET A 1 188 ? 17.969 14.258 1.032 1 96.25 188 MET A N 1
ATOM 1407 C CA . MET A 1 188 ? 19.422 14.414 1.116 1 96.25 188 MET A CA 1
ATOM 1408 C C . MET A 1 188 ? 19.797 15.875 1.364 1 96.25 188 MET A C 1
ATOM 1410 O O . MET A 1 188 ? 18.984 16.781 1.137 1 96.25 188 MET A O 1
ATOM 1414 N N . PRO A 1 189 ? 20.969 16.062 1.868 1 94.44 189 PRO A N 1
ATOM 1415 C CA . PRO A 1 189 ? 21.375 17.438 2.113 1 94.44 189 PRO A CA 1
ATOM 1416 C C . PRO A 1 189 ? 21.219 18.328 0.879 1 94.44 189 PRO A C 1
ATOM 1418 O O . PRO A 1 189 ? 21.422 17.875 -0.246 1 94.44 189 PRO A O 1
ATOM 1421 N N . LEU A 1 190 ? 20.922 19.562 1.104 1 96.06 190 LEU A N 1
ATOM 1422 C CA . LEU A 1 190 ? 20.656 20.516 0.033 1 96.06 190 LEU A CA 1
ATOM 1423 C C . LEU A 1 190 ? 21.828 20.547 -0.956 1 96.06 190 LEU A C 1
ATOM 1425 O O . LEU A 1 190 ? 21.609 20.594 -2.17 1 96.06 190 LEU A O 1
ATOM 1429 N N . SER A 1 191 ? 23.047 20.516 -0.427 1 93.69 191 SER A N 1
ATOM 1430 C CA . SER A 1 191 ? 24.219 20.562 -1.297 1 93.69 191 SER A CA 1
ATOM 1431 C C . SER A 1 191 ? 24.234 19.406 -2.279 1 93.69 191 SER A C 1
ATOM 1433 O O . SER A 1 191 ? 24.516 19.594 -3.465 1 93.69 191 SER A O 1
ATOM 1435 N N . ASN A 1 192 ? 23.859 18.234 -1.772 1 93.56 192 ASN A N 1
ATOM 1436 C CA . ASN A 1 192 ? 23.812 17.047 -2.629 1 93.56 192 ASN A CA 1
ATOM 1437 C C . ASN A 1 192 ? 22.703 17.141 -3.67 1 93.56 192 ASN A C 1
ATOM 1439 O O . ASN A 1 192 ? 22.891 16.734 -4.82 1 93.56 192 ASN A O 1
ATOM 1443 N N . THR A 1 193 ? 21.547 17.641 -3.307 1 95.19 193 THR A N 1
ATOM 1444 C CA . THR A 1 193 ? 20.422 17.781 -4.219 1 95.19 193 THR A CA 1
ATOM 1445 C C . THR A 1 193 ? 20.75 18.781 -5.332 1 95.19 193 THR A C 1
ATOM 1447 O O . THR A 1 193 ? 20.438 18.531 -6.5 1 95.19 193 THR A O 1
ATOM 1450 N N . LEU A 1 194 ? 21.406 19.859 -4.934 1 92.56 194 LEU A N 1
ATOM 1451 C CA . LEU A 1 194 ? 21.766 20.875 -5.918 1 92.56 194 LEU A CA 1
ATOM 1452 C C . LEU A 1 194 ? 22.844 20.344 -6.859 1 92.56 194 LEU A C 1
ATOM 1454 O O . LEU A 1 194 ? 22.859 20.688 -8.047 1 92.56 194 LEU A O 1
ATOM 1458 N N . GLU A 1 195 ? 23.719 19.547 -6.32 1 88.75 195 GLU A N 1
ATOM 1459 C CA . GLU A 1 195 ? 24.75 18.938 -7.164 1 88.75 195 GLU A CA 1
ATOM 1460 C C . GLU A 1 195 ? 24.109 18 -8.195 1 88.75 195 GLU A C 1
ATOM 1462 O O . GLU A 1 195 ? 24.484 18.016 -9.367 1 88.75 195 GLU A O 1
ATOM 1467 N N . GLN A 1 196 ? 23.172 17.188 -7.719 1 87.62 196 GLN A N 1
ATOM 1468 C CA . GLN A 1 196 ? 22.484 16.281 -8.633 1 87.62 196 GLN A CA 1
ATOM 1469 C C . GLN A 1 196 ? 21.656 17.062 -9.656 1 87.62 196 GLN A C 1
ATOM 1471 O O . GLN A 1 196 ? 21.531 16.625 -10.812 1 87.62 196 GLN A O 1
ATOM 1476 N N . LEU A 1 197 ? 21.062 18.141 -9.227 1 90.38 197 LEU A N 1
ATOM 1477 C CA . LEU A 1 197 ? 20.312 19 -10.148 1 90.38 197 LEU A CA 1
ATOM 1478 C C . LEU A 1 197 ? 21.234 19.562 -11.227 1 90.38 197 LEU A C 1
ATOM 1480 O O . LEU A 1 197 ? 20.891 19.547 -12.406 1 90.38 197 LEU A O 1
ATOM 1484 N N . ALA A 1 198 ? 22.422 20.016 -10.82 1 84.06 198 ALA A N 1
ATOM 1485 C CA . ALA A 1 198 ? 23.375 20.609 -11.742 1 84.06 198 ALA A CA 1
ATOM 1486 C C . ALA A 1 198 ? 23.891 19.578 -12.75 1 84.06 198 ALA A C 1
ATOM 1488 O O . ALA A 1 198 ? 24.141 19.906 -13.914 1 84.06 198 ALA A O 1
ATOM 1489 N N . ARG A 1 199 ? 23.938 18.328 -12.227 1 78.25 199 ARG A N 1
ATOM 1490 C CA . ARG A 1 199 ? 24.438 17.266 -13.078 1 78.25 199 ARG A CA 1
ATOM 1491 C C . ARG A 1 199 ? 23.328 16.656 -13.914 1 78.25 199 ARG A C 1
ATOM 1493 O O . ARG A 1 199 ? 23.578 15.852 -14.82 1 78.25 199 ARG A O 1
ATOM 1500 N N . GLY A 1 200 ? 22.141 17.031 -13.656 1 81.69 200 GLY A N 1
ATOM 1501 C CA . GLY A 1 200 ? 21.016 16.469 -14.367 1 81.69 200 GLY A CA 1
ATOM 1502 C C . GLY A 1 200 ? 20.656 15.07 -13.922 1 81.69 200 GLY A C 1
ATOM 1503 O O . GLY A 1 200 ? 20 14.328 -14.648 1 81.69 200 GLY A O 1
ATOM 1504 N N . THR A 1 201 ? 21.062 14.68 -12.695 1 86.31 201 THR A N 1
ATOM 1505 C CA . THR A 1 201 ? 20.859 13.312 -12.211 1 86.31 201 THR A CA 1
ATOM 1506 C C . THR A 1 201 ? 19.766 13.289 -11.133 1 86.31 201 THR A C 1
ATOM 1508 O O . THR A 1 201 ? 19.406 12.219 -10.641 1 86.31 201 THR A O 1
ATOM 1511 N N . LEU A 1 202 ? 19.266 14.469 -10.836 1 91.38 202 LEU A N 1
ATOM 1512 C CA . LEU A 1 202 ? 18.172 14.5 -9.867 1 91.38 202 LEU A CA 1
ATOM 1513 C C . LEU A 1 202 ? 16.906 13.914 -10.477 1 91.38 202 LEU A C 1
ATOM 1515 O O . LEU A 1 202 ? 16.562 14.203 -11.625 1 91.38 202 LEU A O 1
ATOM 1519 N N . SER A 1 203 ? 16.281 13.039 -9.703 1 93.69 203 SER A N 1
ATOM 1520 C CA . SER A 1 203 ? 15.016 12.484 -10.172 1 93.69 203 SER A CA 1
ATOM 1521 C C . SER A 1 203 ? 14.062 13.586 -10.602 1 93.69 203 SER A C 1
ATOM 1523 O O . SER A 1 203 ? 13.797 14.523 -9.844 1 93.69 203 SER A O 1
ATOM 1525 N N . GLU A 1 204 ? 13.562 13.477 -11.805 1 92.69 204 GLU A N 1
ATOM 1526 C CA . GLU A 1 204 ? 12.562 14.43 -12.281 1 92.69 204 GLU A CA 1
ATOM 1527 C C . GLU A 1 204 ? 11.305 14.398 -11.406 1 92.69 204 GLU A C 1
ATOM 1529 O O . GLU A 1 204 ? 10.68 15.438 -11.18 1 92.69 204 GLU A O 1
ATOM 1534 N N . GLY A 1 205 ? 10.914 13.195 -10.984 1 94.56 205 GLY A N 1
ATOM 1535 C CA . GLY A 1 205 ? 9.766 13.055 -10.102 1 94.56 205 GLY A CA 1
ATOM 1536 C C . GLY A 1 205 ? 9.906 13.844 -8.812 1 94.56 205 GLY A C 1
ATOM 1537 O O . GLY A 1 205 ? 8.953 14.484 -8.367 1 94.56 205 GLY A O 1
ATOM 1538 N N . VAL A 1 206 ? 11.047 13.812 -8.219 1 96.56 206 VAL A N 1
ATOM 1539 C CA . VAL A 1 206 ? 11.305 14.555 -6.988 1 96.56 206 VAL A CA 1
ATOM 1540 C C . VAL A 1 206 ? 11.273 16.047 -7.27 1 96.56 206 VAL A C 1
ATOM 1542 O O . VAL A 1 206 ? 10.656 16.812 -6.523 1 96.56 206 VAL A O 1
ATOM 1545 N N . LEU A 1 207 ? 11.914 16.422 -8.383 1 95.12 207 LEU A N 1
ATOM 1546 C CA . LEU A 1 207 ? 11.984 17.828 -8.742 1 95.12 207 LEU A CA 1
ATOM 1547 C C . LEU A 1 207 ? 10.594 18.406 -8.969 1 95.12 207 LEU A C 1
ATOM 1549 O O . LEU A 1 207 ? 10.266 19.469 -8.445 1 95.12 207 LEU A O 1
ATOM 1553 N N . VAL A 1 208 ? 9.844 17.719 -9.742 1 95.31 208 VAL A N 1
ATOM 1554 C CA . VAL A 1 208 ? 8.5 18.203 -10.047 1 95.31 208 VAL A CA 1
ATOM 1555 C C . VAL A 1 208 ? 7.625 18.141 -8.797 1 95.31 208 VAL A C 1
ATOM 1557 O O . VAL A 1 208 ? 6.766 19 -8.594 1 95.31 208 VAL A O 1
ATOM 1560 N N . GLY A 1 209 ? 7.785 17.125 -7.961 1 96.62 209 GLY A N 1
ATOM 1561 C CA . GLY A 1 209 ? 7.066 17.047 -6.699 1 96.62 209 GLY A CA 1
ATOM 1562 C C . GLY A 1 209 ? 7.379 18.203 -5.77 1 96.62 209 GLY A C 1
ATOM 1563 O O . GLY A 1 209 ? 6.473 18.812 -5.191 1 96.62 209 GLY A O 1
ATOM 1564 N N . MET A 1 210 ? 8.656 18.562 -5.641 1 97.19 210 MET A N 1
ATOM 1565 C CA . MET A 1 210 ? 9.07 19.703 -4.836 1 97.19 210 MET A CA 1
ATOM 1566 C C . MET A 1 210 ? 8.461 20.984 -5.375 1 97.19 210 MET A C 1
ATOM 1568 O O . MET A 1 210 ? 7.957 21.812 -4.605 1 97.19 210 MET A O 1
ATOM 1572 N N . SER A 1 211 ? 8.484 21.078 -6.691 1 96.94 211 SER A N 1
ATOM 1573 C CA . SER A 1 211 ? 7.961 22.281 -7.336 1 96.94 211 SER A CA 1
ATOM 1574 C C . SER A 1 211 ? 6.461 22.422 -7.102 1 96.94 211 SER A C 1
ATOM 1576 O O . SER A 1 211 ? 5.961 23.531 -6.91 1 96.94 211 SER A O 1
ATOM 1578 N N . ALA A 1 212 ? 5.789 21.297 -7.156 1 97.25 212 ALA A N 1
ATOM 1579 C CA . ALA A 1 212 ? 4.344 21.328 -6.941 1 97.25 212 ALA A CA 1
ATOM 1580 C C . ALA A 1 212 ? 4.004 21.844 -5.543 1 97.25 212 ALA A C 1
ATOM 1582 O O . ALA A 1 212 ? 3.092 22.656 -5.375 1 97.25 212 ALA A O 1
ATOM 1583 N N . LEU A 1 213 ? 4.68 21.422 -4.52 1 97.94 213 LEU A N 1
ATOM 1584 C CA . LEU A 1 213 ? 4.406 21.844 -3.148 1 97.94 213 LEU A CA 1
ATOM 1585 C C . LEU A 1 213 ? 4.777 23.312 -2.947 1 97.94 213 LEU A C 1
ATOM 1587 O O . LEU A 1 213 ? 4.059 24.047 -2.275 1 97.94 213 LEU A O 1
ATOM 1591 N N . VAL A 1 214 ? 5.926 23.672 -3.541 1 97.69 214 VAL A N 1
ATOM 1592 C CA . VAL A 1 214 ? 6.344 25.078 -3.439 1 97.69 214 VAL A CA 1
ATOM 1593 C C . VAL A 1 214 ? 5.305 25.969 -4.102 1 97.69 214 VAL A C 1
ATOM 1595 O O . VAL A 1 214 ? 4.902 26.984 -3.527 1 97.69 214 VAL A O 1
ATOM 1598 N N . LYS A 1 215 ? 4.863 25.609 -5.309 1 96.75 215 LYS A N 1
ATOM 1599 C CA . LYS A 1 215 ? 3.873 26.391 -6.043 1 96.75 215 LYS A CA 1
ATOM 1600 C C . LYS A 1 215 ? 2.566 26.5 -5.262 1 96.75 215 LYS A C 1
ATOM 1602 O O . LYS A 1 215 ? 1.876 27.516 -5.332 1 96.75 215 LYS A O 1
ATOM 1607 N N . ARG A 1 216 ? 2.203 25.547 -4.516 1 96.69 216 ARG A N 1
ATOM 1608 C CA . ARG A 1 216 ? 0.974 25.547 -3.73 1 96.69 216 ARG A CA 1
ATOM 1609 C C . ARG A 1 216 ? 1.03 26.594 -2.621 1 96.69 216 ARG A C 1
ATOM 1611 O O . ARG A 1 216 ? 0.045 27.297 -2.365 1 96.69 216 ARG A O 1
ATOM 1618 N N . VAL A 1 217 ? 2.131 26.734 -1.974 1 96.69 217 VAL A N 1
ATOM 1619 C CA . VAL A 1 217 ? 2.234 27.625 -0.818 1 96.69 217 VAL A CA 1
ATOM 1620 C C . VAL A 1 217 ? 2.689 29 -1.269 1 96.69 217 VAL A C 1
ATOM 1622 O O . VAL A 1 217 ? 2.428 30 -0.592 1 96.69 217 VAL A O 1
ATOM 1625 N N . ARG A 1 218 ? 3.422 28.984 -2.367 1 96.62 218 ARG A N 1
ATOM 1626 C CA . ARG A 1 218 ? 3.85 30.234 -2.992 1 96.62 218 ARG A CA 1
ATOM 1627 C C . ARG A 1 218 ? 3.338 30.328 -4.426 1 96.62 218 ARG A C 1
ATOM 1629 O O . ARG A 1 218 ? 4.102 30.141 -5.375 1 96.62 218 ARG A O 1
ATOM 1636 N N . PRO A 1 219 ? 2.131 30.719 -4.562 1 94.31 219 PRO A N 1
ATOM 1637 C CA . PRO A 1 219 ? 1.496 30.719 -5.883 1 94.31 219 PRO A CA 1
ATOM 1638 C C . PRO A 1 219 ? 2.213 31.609 -6.883 1 94.31 219 PRO A C 1
ATOM 1640 O O . PRO A 1 219 ? 2.068 31.438 -8.094 1 94.31 219 PRO A O 1
ATOM 1643 N N . GLU A 1 220 ? 2.992 32.531 -6.473 1 94 220 GLU A N 1
ATOM 1644 C CA . GLU A 1 220 ? 3.705 33.469 -7.34 1 94 220 GLU A CA 1
ATOM 1645 C C . GLU A 1 220 ? 4.918 32.812 -7.984 1 94 220 GLU A C 1
ATOM 1647 O O . GLU A 1 220 ? 5.492 33.344 -8.938 1 94 220 GLU A O 1
ATOM 1652 N N . THR A 1 221 ? 5.254 31.594 -7.578 1 93.12 221 THR A N 1
ATOM 1653 C CA . THR A 1 221 ? 6.406 30.891 -8.133 1 93.12 221 THR A CA 1
ATOM 1654 C C . THR A 1 221 ? 6.219 30.641 -9.633 1 93.12 221 THR A C 1
ATOM 1656 O O . THR A 1 221 ? 5.184 30.125 -10.055 1 93.12 221 THR A O 1
ATOM 1659 N N . PRO A 1 222 ? 7.18 30.984 -10.445 1 90.62 222 PRO A N 1
ATOM 1660 C CA . PRO A 1 222 ? 7.043 30.844 -11.898 1 90.62 222 PRO A CA 1
ATOM 1661 C C . PRO A 1 222 ? 7.184 29.406 -12.375 1 90.62 222 PRO A C 1
ATOM 1663 O O . PRO A 1 222 ? 8.234 29.016 -12.883 1 90.62 222 PRO A O 1
ATOM 1666 N N . CYS A 1 223 ? 6.227 28.625 -12.328 1 89.88 223 CYS A N 1
ATOM 1667 C CA . CYS A 1 223 ? 6.145 27.266 -12.82 1 89.88 223 CYS A CA 1
ATOM 1668 C C . CYS A 1 223 ? 4.695 26.859 -13.07 1 89.88 223 CYS A C 1
ATOM 1670 O O . CYS A 1 223 ? 3.773 27.594 -12.734 1 89.88 223 CYS A O 1
ATOM 1672 N N . PRO A 1 224 ? 4.516 25.75 -13.766 1 90.69 224 PRO A N 1
ATOM 1673 C CA . PRO A 1 224 ? 3.137 25.328 -14.047 1 90.69 224 PRO A CA 1
ATOM 1674 C C . PRO A 1 224 ? 2.318 25.109 -12.773 1 90.69 224 PRO A C 1
ATOM 1676 O O . PRO A 1 224 ? 2.877 25.078 -11.672 1 90.69 224 PRO A O 1
ATOM 1679 N N . ASP A 1 225 ? 1.072 24.984 -12.969 1 93.75 225 ASP A N 1
ATOM 1680 C CA . ASP A 1 225 ? 0.156 24.734 -11.859 1 93.75 225 ASP A CA 1
ATOM 1681 C C . ASP A 1 225 ? 0.499 23.422 -11.141 1 93.75 225 ASP A C 1
ATOM 1683 O O . ASP A 1 225 ? 0.994 22.484 -11.766 1 93.75 225 ASP A O 1
ATOM 1687 N N . PRO A 1 226 ? 0.264 23.406 -9.844 1 95.06 226 PRO A N 1
ATOM 1688 C CA . PRO A 1 226 ? 0.617 22.219 -9.055 1 95.06 226 PRO A CA 1
ATOM 1689 C C . PRO A 1 226 ? -0.011 20.953 -9.609 1 95.06 226 PRO A C 1
ATOM 1691 O O . PRO A 1 226 ? 0.608 19.875 -9.562 1 95.06 226 PRO A O 1
ATOM 1694 N N . GLU A 1 227 ? -1.213 21.016 -10.172 1 92.38 227 GLU A N 1
ATOM 1695 C CA . GLU A 1 227 ? -1.885 19.844 -10.711 1 92.38 227 GLU A CA 1
ATOM 1696 C C . GLU A 1 227 ? -1.15 19.297 -11.938 1 92.38 227 GLU A C 1
ATOM 1698 O O . GLU A 1 227 ? -1.02 18.078 -12.102 1 92.38 227 GLU A O 1
ATOM 1703 N N . GLU A 1 228 ? -0.743 20.203 -12.75 1 92.81 228 GLU A N 1
ATOM 1704 C CA . GLU A 1 228 ? 0.005 19.797 -13.938 1 92.81 228 GLU A CA 1
ATOM 1705 C C . GLU A 1 228 ? 1.333 19.141 -13.555 1 92.81 228 GLU A C 1
ATOM 1707 O O . GLU A 1 228 ? 1.731 18.141 -14.156 1 92.81 228 GLU A O 1
ATOM 1712 N N . LEU A 1 229 ? 2.014 19.75 -12.625 1 94.44 229 LEU A N 1
ATOM 1713 C CA . LEU A 1 229 ? 3.277 19.203 -12.148 1 94.44 229 LEU A CA 1
ATOM 1714 C C . LEU A 1 229 ? 3.07 17.812 -11.531 1 94.44 229 LEU A C 1
ATOM 1716 O O . LEU A 1 229 ? 3.846 16.891 -11.781 1 94.44 229 LEU A O 1
ATOM 1720 N N . ALA A 1 230 ? 1.998 17.703 -10.75 1 93.62 230 ALA A N 1
ATOM 1721 C CA . ALA A 1 230 ? 1.692 16.438 -10.109 1 93.62 230 ALA A CA 1
ATOM 1722 C C . ALA A 1 230 ? 1.354 15.367 -11.148 1 93.62 230 ALA A C 1
ATOM 1724 O O . ALA A 1 230 ? 1.717 14.195 -10.992 1 93.62 230 ALA A O 1
ATOM 1725 N N . ASP A 1 231 ? 0.611 15.758 -12.172 1 90.06 231 ASP A N 1
ATOM 1726 C CA . ASP A 1 231 ? 0.282 14.812 -13.242 1 90.06 231 ASP A CA 1
ATOM 1727 C C . ASP A 1 231 ? 1.546 14.258 -13.891 1 90.06 231 ASP A C 1
ATOM 1729 O O . ASP A 1 231 ? 1.619 13.07 -14.211 1 90.06 231 ASP A O 1
ATOM 1733 N N . ARG A 1 232 ? 2.475 15.141 -14.086 1 90.75 232 ARG A N 1
ATOM 1734 C CA . ARG A 1 232 ? 3.754 14.695 -14.633 1 90.75 232 ARG A CA 1
ATOM 1735 C C . ARG A 1 232 ? 4.453 13.734 -13.68 1 90.75 232 ARG A C 1
ATOM 1737 O O . ARG A 1 232 ? 4.961 12.695 -14.109 1 90.75 232 ARG A O 1
ATOM 1744 N N . ALA A 1 233 ? 4.508 14.07 -12.43 1 93.62 233 ALA A N 1
ATOM 1745 C CA . ALA A 1 233 ? 5.133 13.203 -11.43 1 93.62 233 ALA A CA 1
ATOM 1746 C C . ALA A 1 233 ? 4.438 11.844 -11.375 1 93.62 233 ALA A C 1
ATOM 1748 O O . ALA A 1 233 ? 5.094 10.812 -11.266 1 93.62 233 ALA A O 1
ATOM 1749 N N . LYS A 1 234 ? 3.111 11.836 -11.453 1 93.31 234 LYS A N 1
ATOM 1750 C CA . LYS A 1 234 ? 2.338 10.602 -11.422 1 93.31 234 LYS A CA 1
ATOM 1751 C C . LYS A 1 234 ? 2.678 9.703 -12.617 1 93.31 234 LYS A C 1
ATOM 1753 O O . LYS A 1 234 ? 2.812 8.492 -12.469 1 93.31 234 LYS A O 1
ATOM 1758 N N . ALA A 1 235 ? 2.826 10.305 -13.719 1 87.75 235 ALA A N 1
ATOM 1759 C CA . ALA A 1 235 ? 3.182 9.555 -14.922 1 87.75 235 ALA A CA 1
ATOM 1760 C C . ALA A 1 235 ? 4.57 8.938 -14.789 1 87.75 235 ALA A C 1
ATOM 1762 O O . ALA A 1 235 ? 4.805 7.816 -15.25 1 87.75 235 ALA A O 1
ATOM 1763 N N . LEU A 1 236 ? 5.418 9.641 -14.141 1 88.06 236 LEU A N 1
ATOM 1764 C CA . LEU A 1 236 ? 6.797 9.188 -14.008 1 88.06 236 LEU A CA 1
ATOM 1765 C C . LEU A 1 236 ? 6.898 8.023 -13.023 1 88.06 236 LEU A C 1
ATOM 1767 O O . LEU A 1 236 ? 7.734 7.133 -13.188 1 88.06 236 LEU A O 1
ATOM 1771 N N . VAL A 1 237 ? 6.066 7.996 -12.016 1 89.5 237 VAL A N 1
ATOM 1772 C CA . VAL A 1 237 ? 6.23 7.035 -10.938 1 89.5 237 VAL A CA 1
ATOM 1773 C C . VAL A 1 237 ? 5.703 5.668 -11.375 1 89.5 237 VAL A C 1
ATOM 1775 O O . VAL A 1 237 ? 6.113 4.637 -10.836 1 89.5 237 VAL A O 1
ATOM 1778 N N . ILE A 1 238 ? 4.84 5.562 -12.406 1 84.75 238 ILE A N 1
ATOM 1779 C CA . ILE A 1 238 ? 4.215 4.316 -12.836 1 84.75 238 ILE A CA 1
ATOM 1780 C C . ILE A 1 238 ? 5.289 3.303 -13.219 1 84.75 238 ILE A C 1
ATOM 1782 O O . ILE A 1 238 ? 5.285 2.17 -12.727 1 84.75 238 ILE A O 1
ATOM 1786 N N . ALA A 1 239 ? 6.23 3.738 -14.039 1 79.56 239 ALA A N 1
ATOM 1787 C CA . ALA A 1 239 ? 7.277 2.834 -14.5 1 79.56 239 ALA A CA 1
ATOM 1788 C C . ALA A 1 239 ? 8.211 2.451 -13.352 1 79.56 239 ALA A C 1
ATOM 1790 O O . ALA A 1 239 ? 8.781 1.356 -13.352 1 79.56 239 ALA A O 1
ATOM 1791 N N . GLN A 1 240 ? 8.281 3.32 -12.383 1 88.75 240 GLN A N 1
ATOM 1792 C CA . GLN A 1 240 ? 9.234 3.137 -11.297 1 88.75 240 GLN A CA 1
ATOM 1793 C C . GLN A 1 240 ? 8.688 2.191 -10.227 1 88.75 240 GLN A C 1
ATOM 1795 O O . GLN A 1 240 ? 9.43 1.708 -9.375 1 88.75 240 GLN A O 1
ATOM 1800 N N . LEU A 1 241 ? 7.441 1.857 -10.359 1 92.75 241 LEU A N 1
ATOM 1801 C CA . LEU A 1 241 ? 6.863 0.912 -9.414 1 92.75 241 LEU A CA 1
ATOM 1802 C C . LEU A 1 241 ? 7.504 -0.464 -9.555 1 92.75 241 LEU A C 1
ATOM 1804 O O . LEU A 1 241 ? 7.504 -1.257 -8.617 1 92.75 241 LEU A O 1
ATOM 1808 N N . ALA A 1 242 ? 8.031 -0.747 -10.734 1 91 242 ALA A N 1
ATOM 1809 C CA . ALA A 1 242 ? 8.711 -2.016 -10.969 1 91 242 ALA A CA 1
ATOM 1810 C C . ALA A 1 242 ? 10.195 -1.912 -10.633 1 91 242 ALA A C 1
ATOM 1812 O O . ALA A 1 242 ? 10.906 -2.918 -10.625 1 91 242 ALA A O 1
ATOM 1813 N N . LEU A 1 243 ? 10.695 -0.717 -10.359 1 90.56 243 LEU A N 1
ATOM 1814 C CA . LEU A 1 243 ? 12.086 -0.458 -9.992 1 90.56 243 LEU A CA 1
ATOM 1815 C C . LEU A 1 243 ? 12.164 0.455 -8.773 1 90.56 243 LEU A C 1
ATOM 1817 O O . LEU A 1 243 ? 12.461 1.646 -8.906 1 90.56 243 LEU A O 1
ATOM 1821 N N . PRO A 1 244 ? 11.953 -0.138 -7.613 1 92.69 244 PRO A N 1
ATOM 1822 C CA . PRO A 1 244 ? 11.914 0.672 -6.391 1 92.69 244 PRO A CA 1
ATOM 1823 C C . PRO A 1 244 ? 13.219 1.427 -6.145 1 92.69 244 PRO A C 1
ATOM 1825 O O . PRO A 1 244 ? 14.305 0.903 -6.418 1 92.69 244 PRO A O 1
ATOM 1828 N N . SER A 1 245 ? 13.156 2.609 -5.703 1 93.25 245 SER A N 1
ATOM 1829 C CA . SER A 1 245 ? 14.289 3.469 -5.379 1 93.25 245 SER A CA 1
ATOM 1830 C C . SER A 1 245 ? 13.93 4.457 -4.273 1 93.25 245 SER A C 1
ATOM 1832 O O . SER A 1 245 ? 12.75 4.73 -4.031 1 93.25 245 SER A O 1
ATOM 1834 N N . LEU A 1 246 ? 14.922 4.961 -3.646 1 95.62 246 LEU A N 1
ATOM 1835 C CA . LEU A 1 246 ? 14.711 5.945 -2.592 1 95.62 246 LEU A CA 1
ATOM 1836 C C . LEU A 1 246 ? 14.078 7.215 -3.15 1 95.62 246 LEU A C 1
ATOM 1838 O O . LEU A 1 246 ? 13.18 7.793 -2.531 1 95.62 246 LEU A O 1
ATOM 1842 N N . ASP A 1 247 ? 14.484 7.605 -4.332 1 95.56 247 ASP A N 1
ATOM 1843 C CA . ASP A 1 247 ? 13.945 8.812 -4.965 1 95.56 247 ASP A CA 1
ATOM 1844 C C . ASP A 1 247 ? 12.453 8.656 -5.258 1 95.56 247 ASP A C 1
ATOM 1846 O O . ASP A 1 247 ? 11.68 9.602 -5.059 1 95.56 247 ASP A O 1
ATOM 1850 N N . THR A 1 248 ? 12.109 7.5 -5.738 1 96.81 248 THR A N 1
ATOM 1851 C CA . THR A 1 248 ? 10.703 7.281 -6.055 1 96.81 248 THR A CA 1
ATOM 1852 C C . THR A 1 248 ? 9.859 7.293 -4.789 1 96.81 248 THR A C 1
ATOM 1854 O O . THR A 1 248 ? 8.734 7.812 -4.789 1 96.81 248 THR A O 1
ATOM 1857 N N . VAL A 1 249 ? 10.352 6.707 -3.686 1 98.31 249 VAL A N 1
ATOM 1858 C CA . VAL A 1 249 ? 9.633 6.754 -2.416 1 98.31 249 VAL A CA 1
ATOM 1859 C C . VAL A 1 249 ? 9.383 8.203 -2.016 1 98.31 249 VAL A C 1
ATOM 1861 O O . VAL A 1 249 ? 8.273 8.562 -1.614 1 98.31 249 VAL A O 1
ATOM 1864 N N . TYR A 1 250 ? 10.414 9.016 -2.117 1 98.25 250 TYR A N 1
ATOM 1865 C CA . TYR A 1 250 ? 10.297 10.422 -1.736 1 98.25 250 TYR A CA 1
ATOM 1866 C C . TYR A 1 250 ? 9.297 11.148 -2.629 1 98.25 250 TYR A C 1
ATOM 1868 O O . TYR A 1 250 ? 8.484 11.945 -2.146 1 98.25 250 TYR A O 1
ATOM 1876 N N . ALA A 1 251 ? 9.359 10.883 -3.922 1 97.75 251 ALA A N 1
ATOM 1877 C CA . ALA A 1 251 ? 8.406 11.484 -4.848 1 97.75 251 ALA A CA 1
ATOM 1878 C C . ALA A 1 251 ? 6.973 11.102 -4.492 1 97.75 251 ALA A C 1
ATOM 1880 O O . ALA A 1 251 ? 6.055 11.914 -4.605 1 97.75 251 ALA A O 1
ATOM 1881 N N . LEU A 1 252 ? 6.781 9.852 -4.129 1 98.5 252 LEU A N 1
ATOM 1882 C CA . LEU A 1 252 ? 5.457 9.375 -3.746 1 98.5 252 LEU A CA 1
ATOM 1883 C C . LEU A 1 252 ? 4.938 10.133 -2.525 1 98.5 252 LEU A C 1
ATOM 1885 O O . LEU A 1 252 ? 3.75 10.461 -2.451 1 98.5 252 LEU A O 1
ATOM 1889 N N . ILE A 1 253 ? 5.762 10.453 -1.569 1 98.56 253 ILE A N 1
ATOM 1890 C CA . ILE A 1 253 ? 5.371 11.211 -0.385 1 98.56 253 ILE A CA 1
ATOM 1891 C C . ILE A 1 253 ? 4.961 12.625 -0.79 1 98.56 253 ILE A C 1
ATOM 1893 O O . ILE A 1 253 ? 3.979 13.164 -0.272 1 98.56 253 ILE A O 1
ATOM 1897 N N . LEU A 1 254 ? 5.746 13.188 -1.677 1 98.5 254 LEU A N 1
ATOM 1898 C CA . LEU A 1 254 ? 5.398 14.523 -2.148 1 98.5 254 LEU A CA 1
ATOM 1899 C C . LEU A 1 254 ? 4.051 14.516 -2.857 1 98.5 254 LEU A C 1
ATOM 1901 O O . LEU A 1 254 ? 3.244 15.438 -2.682 1 98.5 254 LEU A O 1
ATOM 1905 N N . LEU A 1 255 ? 3.803 13.453 -3.639 1 97.88 255 LEU A N 1
ATOM 1906 C CA . LEU A 1 255 ? 2.518 13.305 -4.312 1 97.88 255 LEU A CA 1
ATOM 1907 C C . LEU A 1 255 ? 1.391 13.125 -3.299 1 97.88 255 LEU A C 1
ATOM 1909 O O . LEU A 1 255 ? 0.275 13.609 -3.512 1 97.88 255 LEU A O 1
ATOM 1913 N N . ALA A 1 256 ? 1.668 12.438 -2.223 1 98.38 256 ALA A N 1
ATOM 1914 C CA . ALA A 1 256 ? 0.671 12.273 -1.166 1 98.38 256 ALA A CA 1
ATOM 1915 C C . ALA A 1 256 ? 0.259 13.633 -0.595 1 98.38 256 ALA A C 1
ATOM 1917 O O . ALA A 1 256 ? -0.932 13.906 -0.434 1 98.38 256 ALA A O 1
ATOM 1918 N N . TYR A 1 257 ? 1.228 14.469 -0.333 1 98.38 257 TYR A N 1
ATOM 1919 C CA . TYR A 1 257 ? 0.936 15.797 0.184 1 98.38 257 TYR A CA 1
ATOM 1920 C C . TYR A 1 257 ? 0.166 16.625 -0.84 1 98.38 257 TYR A C 1
ATOM 1922 O O . TYR A 1 257 ? -0.715 17.406 -0.479 1 98.38 257 TYR A O 1
ATOM 1930 N N . HIS A 1 258 ? 0.528 16.438 -2.082 1 97.12 258 HIS A N 1
ATOM 1931 C CA . HIS A 1 258 ? -0.206 17.141 -3.127 1 97.12 258 HIS A CA 1
ATOM 1932 C C . HIS A 1 258 ? -1.672 16.719 -3.148 1 97.12 258 HIS A C 1
ATOM 1934 O O . HIS A 1 258 ? -2.561 17.562 -3.289 1 97.12 258 HIS A O 1
ATOM 1940 N N . GLU A 1 259 ? -1.938 15.422 -3.047 1 96.12 259 GLU A N 1
ATOM 1941 C CA . GLU A 1 259 ? -3.314 14.93 -3.055 1 96.12 259 GLU A CA 1
ATOM 1942 C C . GLU A 1 259 ? -4.117 15.531 -1.905 1 96.12 259 GLU A C 1
ATOM 1944 O O . GLU A 1 259 ? -5.285 15.898 -2.08 1 96.12 259 GLU A O 1
ATOM 1949 N N . HIS A 1 260 ? -3.486 15.609 -0.801 1 95.44 260 HIS A N 1
ATOM 1950 C CA . HIS A 1 260 ? -4.141 16.25 0.34 1 95.44 260 HIS A CA 1
ATOM 1951 C C . HIS A 1 260 ? -4.469 17.703 0.044 1 95.44 260 HIS A C 1
ATOM 1953 O O . HIS A 1 260 ? -5.559 18.172 0.372 1 95.44 260 HIS A O 1
ATOM 1959 N N . GLY A 1 261 ? -3.492 18.375 -0.543 1 96 261 GLY A N 1
ATOM 1960 C CA . GLY A 1 261 ? -3.695 19.766 -0.885 1 96 261 GLY A CA 1
ATOM 1961 C C . GLY A 1 261 ? -4.77 19.984 -1.937 1 96 261 GLY A C 1
ATOM 1962 O O . GLY A 1 261 ? -5.371 21.047 -2.012 1 96 261 GLY A O 1
ATOM 1963 N N . ALA A 1 262 ? -5.051 18.969 -2.705 1 93.44 262 ALA A N 1
ATOM 1964 C CA . ALA A 1 262 ? -6.039 19.062 -3.775 1 93.44 262 ALA A CA 1
ATOM 1965 C C . ALA A 1 262 ? -7.383 18.5 -3.33 1 93.44 262 ALA A C 1
ATOM 1967 O O . ALA A 1 262 ? -8.266 18.266 -4.156 1 93.44 262 ALA A O 1
ATOM 1968 N N . ASP A 1 263 ? -7.523 18.219 -2.068 1 92.25 263 ASP A N 1
ATOM 1969 C CA . ASP A 1 263 ? -8.773 17.766 -1.461 1 92.25 263 ASP A CA 1
ATOM 1970 C C . ASP A 1 263 ? -9.133 16.359 -1.939 1 92.25 263 ASP A C 1
ATOM 1972 O O . ASP A 1 263 ? -10.297 16.078 -2.25 1 92.25 263 ASP A O 1
ATOM 1976 N N . ARG A 1 264 ? -8.148 15.539 -2.066 1 92.31 264 ARG A N 1
ATOM 1977 C CA . ARG A 1 264 ? -8.32 14.141 -2.43 1 92.31 264 ARG A CA 1
ATOM 1978 C C . ARG A 1 264 ? -7.695 13.227 -1.381 1 92.31 264 ARG A C 1
ATOM 1980 O O . ARG A 1 264 ? -6.57 12.75 -1.55 1 92.31 264 ARG A O 1
ATOM 1987 N N . ASP A 1 265 ? -8.438 12.93 -0.422 1 91.44 265 ASP A N 1
ATOM 1988 C CA . ASP A 1 265 ? -7.93 12.203 0.738 1 91.44 265 ASP A CA 1
ATOM 1989 C C . ASP A 1 265 ? -7.648 10.742 0.391 1 91.44 265 ASP A C 1
ATOM 1991 O O . ASP A 1 265 ? -6.727 10.133 0.94 1 91.44 265 ASP A O 1
ATOM 1995 N N . SER A 1 266 ? -8.492 10.164 -0.46 1 93.62 266 SER A N 1
ATOM 1996 C CA . SER A 1 266 ? -8.195 8.797 -0.877 1 93.62 266 SER A CA 1
ATOM 1997 C C . SER A 1 266 ? -6.891 8.727 -1.665 1 93.62 266 SER A C 1
ATOM 1999 O O . SER A 1 266 ? -6.176 7.723 -1.6 1 93.62 266 SER A O 1
ATOM 2001 N N . GLY A 1 267 ? -6.68 9.828 -2.467 1 95.25 267 GLY A N 1
ATOM 2002 C CA . GLY A 1 267 ? -5.383 9.906 -3.121 1 95.25 267 GLY A CA 1
ATOM 2003 C C . GLY A 1 267 ? -4.223 9.977 -2.143 1 95.25 267 GLY A C 1
ATOM 2004 O O . GLY A 1 267 ? -3.209 9.297 -2.328 1 95.25 267 GLY A O 1
ATOM 2005 N N . LEU A 1 268 ? -4.383 10.828 -1.151 1 96.88 268 LEU A N 1
ATOM 2006 C CA . LEU A 1 268 ? -3.396 10.891 -0.08 1 96.88 268 LEU A CA 1
ATOM 2007 C C . LEU A 1 268 ? -3.133 9.5 0.497 1 96.88 268 LEU A C 1
ATOM 2009 O O . LEU A 1 268 ? -1.978 9.094 0.643 1 96.88 268 LEU A O 1
ATOM 2013 N N . TRP A 1 269 ? -4.188 8.75 0.799 1 97.44 269 TRP A N 1
ATOM 2014 C CA . TRP A 1 269 ? -4.109 7.402 1.353 1 97.44 269 TRP A CA 1
ATOM 2015 C C . TRP A 1 269 ? -3.377 6.461 0.399 1 97.44 269 TRP A C 1
ATOM 2017 O O . TRP A 1 269 ? -2.502 5.699 0.816 1 97.44 269 TRP A O 1
ATOM 2027 N N . ALA A 1 270 ? -3.684 6.555 -0.848 1 97.56 270 ALA A N 1
ATOM 2028 C CA . ALA A 1 270 ? -3.133 5.652 -1.854 1 97.56 270 ALA A CA 1
ATOM 2029 C C . ALA A 1 270 ? -1.643 5.902 -2.062 1 97.56 270 ALA A C 1
ATOM 2031 O O . ALA A 1 270 ? -0.842 4.965 -2.066 1 97.56 270 ALA A O 1
ATOM 2032 N N . TYR A 1 271 ? -1.213 7.137 -2.244 1 98.19 271 TYR A N 1
ATOM 2033 C CA . TYR A 1 271 ? 0.181 7.445 -2.547 1 98.19 271 TYR A CA 1
ATOM 2034 C C . TYR A 1 271 ? 1.068 7.199 -1.332 1 98.19 271 TYR A C 1
ATOM 2036 O O . TYR A 1 271 ? 2.211 6.754 -1.47 1 98.19 271 TYR A O 1
ATOM 2044 N N . CYS A 1 272 ? 0.567 7.535 -0.182 1 98.44 272 CYS A N 1
ATOM 2045 C CA . CYS A 1 272 ? 1.308 7.156 1.017 1 98.44 272 CYS A CA 1
ATOM 2046 C C . CYS A 1 272 ? 1.486 5.645 1.092 1 98.44 272 CYS A C 1
ATOM 2048 O O . CYS A 1 272 ? 2.557 5.16 1.461 1 98.44 272 CYS A O 1
ATOM 2050 N N . GLY A 1 273 ? 0.411 4.945 0.77 1 97.88 273 GLY A N 1
ATOM 2051 C CA . GLY A 1 273 ? 0.491 3.494 0.759 1 97.88 273 GLY A CA 1
ATOM 2052 C C . GLY A 1 273 ? 1.547 2.963 -0.191 1 97.88 273 GLY A C 1
ATOM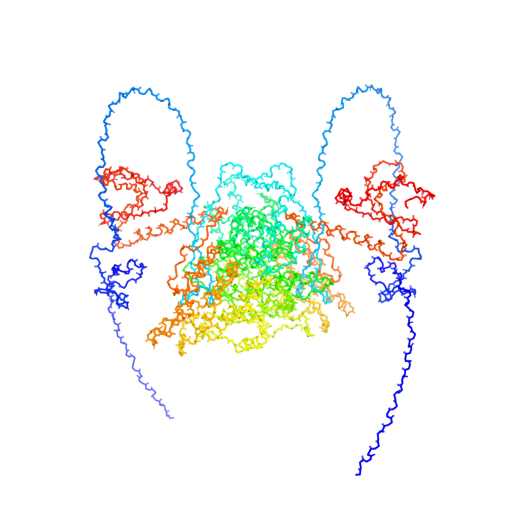 2053 O O . GLY A 1 273 ? 2.264 2.014 0.137 1 97.88 273 GLY A O 1
ATOM 2054 N N . MET A 1 274 ? 1.614 3.539 -1.371 1 98.06 274 MET A N 1
ATOM 2055 C CA . MET A 1 274 ? 2.633 3.133 -2.334 1 98.06 274 MET A CA 1
ATOM 2056 C C . MET A 1 274 ? 4.035 3.369 -1.778 1 98.06 274 MET A C 1
ATOM 2058 O O . MET A 1 274 ? 4.93 2.547 -1.975 1 98.06 274 MET A O 1
ATOM 2062 N N . ALA A 1 275 ? 4.203 4.48 -1.102 1 98.5 275 ALA A N 1
ATOM 2063 C CA . ALA A 1 275 ? 5.496 4.777 -0.493 1 98.5 275 ALA A CA 1
ATOM 2064 C C . ALA A 1 275 ? 5.859 3.73 0.557 1 98.5 275 ALA A C 1
ATOM 2066 O O . ALA A 1 275 ? 6.996 3.25 0.598 1 98.5 275 ALA A O 1
ATOM 2067 N N . ILE A 1 276 ? 4.914 3.367 1.39 1 98.38 276 ILE A N 1
ATOM 2068 C CA . ILE A 1 276 ? 5.137 2.373 2.434 1 98.38 276 ILE A CA 1
ATOM 2069 C C . ILE A 1 276 ? 5.52 1.038 1.799 1 98.38 276 ILE A C 1
ATOM 2071 O O . ILE A 1 276 ? 6.477 0.391 2.229 1 98.38 276 ILE A O 1
ATOM 2075 N N . ARG A 1 277 ? 4.75 0.649 0.812 1 97.44 277 ARG A N 1
ATOM 2076 C CA . ARG A 1 277 ? 4.973 -0.634 0.153 1 97.44 277 ARG A CA 1
ATOM 2077 C C . ARG A 1 277 ? 6.359 -0.689 -0.484 1 97.44 277 ARG A C 1
ATOM 2079 O O . ARG A 1 277 ? 7.023 -1.728 -0.448 1 97.44 277 ARG A O 1
ATOM 2086 N N . MET A 1 278 ? 6.762 0.372 -1.085 1 97.69 278 MET A N 1
ATOM 2087 C CA . MET A 1 278 ? 8.086 0.432 -1.707 1 97.69 278 MET A CA 1
ATOM 2088 C C . MET A 1 278 ? 9.18 0.432 -0.65 1 97.69 278 MET A C 1
ATOM 2090 O O . MET A 1 278 ? 10.242 -0.156 -0.854 1 97.69 278 MET A O 1
ATOM 2094 N N . CYS A 1 279 ? 8.945 1.079 0.519 1 97.56 279 CYS A N 1
ATOM 2095 C CA . CYS A 1 279 ? 9.883 1.039 1.633 1 97.56 279 CYS A CA 1
ATOM 2096 C C . CYS A 1 279 ? 10.125 -0.394 2.092 1 97.56 279 CYS A C 1
ATOM 2098 O O . CYS A 1 279 ? 11.266 -0.788 2.336 1 97.56 279 CYS A O 1
ATOM 2100 N N . ILE A 1 280 ? 9.062 -1.146 2.154 1 96.75 280 ILE A N 1
ATOM 2101 C CA . ILE A 1 280 ? 9.164 -2.529 2.604 1 96.75 280 ILE A CA 1
ATOM 2102 C C . ILE A 1 280 ? 9.922 -3.355 1.567 1 96.75 280 ILE A C 1
ATOM 2104 O O . ILE A 1 280 ? 10.734 -4.219 1.922 1 96.75 280 ILE A O 1
ATOM 2108 N N . ASP A 1 281 ? 9.648 -3.072 0.316 1 96.25 281 ASP A N 1
ATOM 2109 C CA . ASP A 1 281 ? 10.336 -3.787 -0.753 1 96.25 281 ASP A CA 1
ATOM 2110 C C . ASP A 1 281 ? 11.844 -3.541 -0.698 1 96.25 281 ASP A C 1
ATOM 2112 O O . ASP A 1 281 ? 12.633 -4.473 -0.845 1 96.25 281 ASP A O 1
ATOM 2116 N N . LEU A 1 282 ? 12.242 -2.312 -0.394 1 95.19 282 LEU A N 1
ATOM 2117 C CA . LEU A 1 282 ? 13.641 -1.917 -0.317 1 95.19 282 LEU A CA 1
ATOM 2118 C C . LEU A 1 282 ? 14.266 -2.369 1 1 95.19 282 LEU A C 1
ATOM 2120 O O . LEU A 1 282 ? 15.484 -2.352 1.152 1 95.19 282 LEU A O 1
ATOM 2124 N N . GLY A 1 283 ? 13.445 -2.758 1.954 1 94.75 283 GLY A N 1
ATOM 2125 C CA . GLY A 1 283 ? 13.938 -3.197 3.25 1 94.75 283 GLY A CA 1
ATOM 2126 C C . GLY A 1 283 ? 14.414 -2.053 4.125 1 94.75 283 GLY A C 1
ATOM 2127 O O . GLY A 1 283 ? 15.359 -2.213 4.906 1 94.75 283 GLY A O 1
ATOM 2128 N N . LEU A 1 284 ? 13.766 -0.869 4.008 1 96.81 284 LEU A N 1
ATOM 2129 C CA . LEU A 1 284 ? 14.211 0.296 4.762 1 96.81 284 LEU A CA 1
ATOM 2130 C C . LEU A 1 284 ? 13.93 0.124 6.25 1 96.81 284 LEU A C 1
ATOM 2132 O O . LEU A 1 284 ? 14.5 0.837 7.078 1 96.81 284 LEU A O 1
ATOM 2136 N N . HIS A 1 285 ? 13.023 -0.739 6.645 1 95.44 285 HIS A N 1
ATOM 2137 C CA . HIS A 1 285 ? 12.664 -0.997 8.031 1 95.44 285 HIS A CA 1
ATOM 2138 C C . HIS A 1 285 ? 13.641 -1.979 8.68 1 95.44 285 HIS A C 1
ATOM 2140 O O . HIS A 1 285 ? 13.516 -2.301 9.859 1 95.44 285 HIS A O 1
ATOM 2146 N N . LYS A 1 286 ? 14.555 -2.465 7.898 1 92.62 286 LYS A N 1
ATOM 2147 C CA . LYS A 1 286 ? 15.562 -3.422 8.352 1 92.62 286 LYS A CA 1
ATOM 2148 C C . LYS A 1 286 ? 16.969 -2.832 8.25 1 92.62 286 LYS A C 1
ATOM 2150 O O . LYS A 1 286 ? 17.219 -1.951 7.426 1 92.62 286 LYS A O 1
ATOM 2155 N N . PRO A 1 287 ? 17.859 -3.305 9.07 1 89.25 287 PRO A N 1
ATOM 2156 C CA . PRO A 1 287 ? 19.234 -2.805 8.984 1 89.25 287 PRO A CA 1
ATOM 2157 C C . PRO A 1 287 ? 19.906 -3.168 7.664 1 89.25 287 PRO A C 1
ATOM 2159 O O . PRO A 1 287 ? 19.812 -4.312 7.211 1 89.25 287 PRO A O 1
ATOM 2162 N N . PHE A 1 288 ? 20.469 -2.205 7.066 1 86.56 288 PHE A N 1
ATOM 2163 C CA . PHE A 1 288 ? 21.203 -2.352 5.816 1 86.56 288 PHE A CA 1
ATOM 2164 C C . PHE A 1 288 ? 22.688 -2.088 6.023 1 86.56 288 PHE A C 1
ATOM 2166 O O . PHE A 1 288 ? 23.078 -1.004 6.465 1 86.56 288 PHE A O 1
ATOM 2173 N N . GLU A 1 289 ? 23.469 -3.006 5.73 1 82.25 289 GLU A N 1
ATOM 2174 C CA . GLU A 1 289 ? 24.906 -2.85 5.938 1 82.25 289 GLU A CA 1
ATOM 2175 C C . GLU A 1 289 ? 25.547 -2.121 4.766 1 82.25 289 GLU A C 1
ATOM 2177 O O . GLU A 1 289 ? 25.562 -2.627 3.641 1 82.25 289 GLU A O 1
ATOM 2182 N N . THR A 1 290 ? 25.938 -0.902 5.031 1 83.25 290 THR A N 1
ATOM 2183 C CA . THR A 1 290 ? 26.641 -0.114 4.023 1 83.25 290 THR A CA 1
ATOM 2184 C C . THR A 1 290 ? 27.719 0.748 4.672 1 83.25 290 THR A C 1
ATOM 2186 O O . THR A 1 290 ? 27.578 1.174 5.82 1 83.25 290 THR A O 1
ATOM 2189 N N . GLU A 1 291 ? 28.75 0.965 3.982 1 84.06 291 GLU A N 1
ATOM 2190 C CA . GLU A 1 291 ? 29.812 1.852 4.445 1 84.06 291 GLU A CA 1
ATOM 2191 C C . GLU A 1 291 ? 29.562 3.295 4.02 1 84.06 291 GLU A C 1
ATOM 2193 O O . GLU A 1 291 ? 30.203 4.219 4.523 1 84.06 291 GLU A O 1
ATOM 2198 N N . ASP A 1 292 ? 28.625 3.426 3.184 1 86.81 292 ASP A N 1
ATOM 2199 C CA . ASP A 1 292 ? 28.25 4.762 2.729 1 86.81 292 ASP A CA 1
ATOM 2200 C C . ASP A 1 292 ? 27.312 5.441 3.725 1 86.81 292 ASP A C 1
ATOM 2202 O O . ASP A 1 292 ? 26.109 5.215 3.699 1 86.81 292 ASP A O 1
ATOM 2206 N N . VAL A 1 293 ? 27.797 6.391 4.418 1 88.5 293 VAL A N 1
ATOM 2207 C CA . VAL A 1 293 ? 27.062 7.066 5.48 1 88.5 293 VAL A CA 1
ATOM 2208 C C . VAL A 1 293 ? 25.938 7.891 4.875 1 88.5 293 VAL A C 1
ATOM 2210 O O . VAL A 1 293 ? 24.844 7.988 5.453 1 88.5 293 VAL A O 1
ATOM 2213 N N . ALA A 1 294 ? 26.203 8.523 3.738 1 88.12 294 ALA A N 1
ATOM 2214 C CA . ALA A 1 294 ? 25.172 9.328 3.078 1 88.12 294 ALA A CA 1
ATOM 2215 C C . ALA A 1 294 ? 23.969 8.484 2.684 1 88.12 294 ALA A C 1
ATOM 2217 O O . ALA A 1 294 ? 22.828 8.906 2.846 1 88.12 294 ALA A O 1
ATOM 2218 N N . GLU A 1 295 ? 24.266 7.344 2.211 1 89.56 295 GLU A N 1
ATOM 2219 C CA . GLU A 1 295 ? 23.188 6.434 1.835 1 89.56 295 GLU A CA 1
ATOM 2220 C C . GLU A 1 295 ? 22.422 5.965 3.061 1 89.56 295 GLU A C 1
ATOM 2222 O O . GLU A 1 295 ? 21.188 5.898 3.035 1 89.56 295 GLU A O 1
ATOM 2227 N N . SER A 1 296 ? 23.141 5.637 4.051 1 92.75 296 SER A N 1
ATOM 2228 C CA . SER A 1 296 ? 22.516 5.195 5.289 1 92.75 296 SER A CA 1
ATOM 2229 C C . SER A 1 296 ? 21.594 6.277 5.859 1 92.75 296 SER A C 1
ATOM 2231 O O . SER A 1 296 ? 20.484 5.988 6.297 1 92.75 296 SER A O 1
ATOM 2233 N N . ASN A 1 297 ? 22.047 7.504 5.832 1 93.69 297 ASN A N 1
ATOM 2234 C CA . ASN A 1 297 ? 21.25 8.625 6.34 1 93.69 297 ASN A CA 1
ATOM 2235 C C . ASN A 1 297 ? 20.016 8.859 5.492 1 93.69 297 ASN A C 1
ATOM 2237 O O . ASN A 1 297 ? 18.938 9.148 6.027 1 93.69 297 ASN A O 1
ATOM 2241 N N . LEU A 1 298 ? 20.188 8.789 4.211 1 94.88 298 LEU A N 1
ATOM 2242 C CA . LEU A 1 298 ? 19.062 9.008 3.318 1 94.88 298 LEU A CA 1
ATOM 2243 C C . LEU A 1 298 ? 18 7.934 3.51 1 94.88 298 LEU A C 1
ATOM 2245 O O . LEU A 1 298 ? 16.797 8.234 3.537 1 94.88 298 LEU A O 1
ATOM 2249 N N . ARG A 1 299 ? 18.422 6.664 3.643 1 95.94 299 ARG A N 1
ATOM 2250 C CA . ARG A 1 299 ? 17.516 5.559 3.918 1 95.94 299 ARG A CA 1
ATOM 2251 C C . ARG A 1 299 ? 16.719 5.805 5.195 1 95.94 299 ARG A C 1
ATOM 2253 O O . ARG A 1 299 ? 15.5 5.629 5.223 1 95.94 299 ARG A O 1
ATOM 2260 N N . SER A 1 300 ? 17.422 6.25 6.156 1 97.12 300 SER A N 1
ATOM 2261 C CA . SER A 1 300 ? 16.797 6.516 7.445 1 97.12 300 SER A CA 1
ATOM 2262 C C . SER A 1 300 ? 15.789 7.656 7.344 1 97.12 300 SER A C 1
ATOM 2264 O O . SER A 1 300 ? 14.648 7.531 7.805 1 97.12 300 SER A O 1
ATOM 2266 N N . ARG A 1 301 ? 16.203 8.766 6.758 1 96.69 301 ARG A N 1
ATOM 2267 C CA . ARG A 1 301 ? 15.344 9.945 6.641 1 96.69 301 ARG A CA 1
ATOM 2268 C C . ARG A 1 301 ? 14.062 9.617 5.887 1 96.69 301 ARG A C 1
ATOM 2270 O O . ARG A 1 301 ? 12.961 9.969 6.332 1 96.69 301 ARG A O 1
ATOM 2277 N N . ILE A 1 302 ? 14.18 8.953 4.816 1 97.81 302 ILE A N 1
ATOM 2278 C CA . ILE A 1 302 ? 13.023 8.625 3.98 1 97.81 302 ILE A CA 1
ATOM 2279 C C . ILE A 1 302 ? 12.109 7.656 4.719 1 97.81 302 ILE A C 1
ATOM 2281 O O . ILE A 1 302 ? 10.891 7.844 4.746 1 97.81 302 ILE A O 1
ATOM 2285 N N . PHE A 1 303 ? 12.742 6.625 5.375 1 98.44 303 PHE A N 1
ATOM 2286 C CA . PHE A 1 303 ? 11.93 5.648 6.094 1 98.44 303 PHE A CA 1
ATOM 2287 C C . PHE A 1 303 ? 11.117 6.324 7.191 1 98.44 303 PHE A C 1
ATOM 2289 O O . PHE A 1 303 ? 9.914 6.074 7.324 1 98.44 303 PHE A O 1
ATOM 2296 N N . TRP A 1 304 ? 11.68 7.117 7.926 1 98.62 304 TRP A N 1
ATOM 2297 C CA . TRP A 1 304 ? 11.008 7.711 9.07 1 98.62 304 TRP A CA 1
ATOM 2298 C C . TRP A 1 304 ? 9.992 8.766 8.625 1 98.62 304 TRP A C 1
ATOM 2300 O O . TRP A 1 304 ? 8.953 8.945 9.266 1 98.62 304 TRP A O 1
ATOM 2310 N N . THR A 1 305 ? 10.289 9.484 7.52 1 98.5 305 THR A N 1
ATOM 2311 C CA . THR A 1 305 ? 9.281 10.375 6.949 1 98.5 305 THR A CA 1
ATOM 2312 C C . THR A 1 305 ? 8.023 9.594 6.566 1 98.5 305 THR A C 1
ATOM 2314 O O . THR A 1 305 ? 6.906 10.031 6.848 1 98.5 305 THR A O 1
ATOM 2317 N N . VAL A 1 306 ? 8.227 8.453 5.977 1 98.69 306 VAL A N 1
ATOM 2318 C CA . VAL A 1 306 ? 7.121 7.59 5.566 1 98.69 306 VAL A CA 1
ATOM 2319 C C . VAL A 1 306 ? 6.398 7.059 6.805 1 98.69 306 VAL A C 1
ATOM 2321 O O . VAL A 1 306 ? 5.164 7.055 6.855 1 98.69 306 VAL A O 1
ATOM 2324 N N . THR A 1 307 ? 7.121 6.629 7.785 1 98.62 307 THR A N 1
ATOM 2325 C CA . THR A 1 307 ? 6.555 6.059 9.008 1 98.62 307 THR A CA 1
ATOM 2326 C C . THR A 1 307 ? 5.75 7.109 9.766 1 98.62 307 THR A C 1
ATOM 2328 O O . THR A 1 307 ? 4.672 6.812 10.289 1 98.62 307 THR A O 1
ATOM 2331 N N . CYS A 1 308 ? 6.273 8.312 9.812 1 98.5 308 CYS A N 1
ATOM 2332 C CA . CYS A 1 308 ? 5.559 9.391 10.477 1 98.5 308 CYS A CA 1
ATOM 2333 C C . CYS A 1 308 ? 4.227 9.672 9.797 1 98.5 308 CYS A C 1
ATOM 2335 O O . CYS A 1 308 ? 3.199 9.812 10.461 1 98.5 308 CYS A O 1
ATOM 2337 N N . LEU A 1 309 ? 4.312 9.781 8.531 1 98.56 309 LEU A N 1
ATOM 2338 C CA . LEU A 1 309 ? 3.076 10.031 7.801 1 98.56 309 LEU A CA 1
ATOM 2339 C C . LEU A 1 309 ? 2.096 8.875 7.977 1 98.56 309 LEU A C 1
ATOM 2341 O O . LEU A 1 309 ? 0.882 9.094 8.047 1 98.56 309 LEU A O 1
ATOM 2345 N N . ASP A 1 310 ? 2.592 7.633 8.016 1 98.44 310 ASP A N 1
ATOM 2346 C CA . ASP A 1 310 ? 1.75 6.469 8.273 1 98.44 310 ASP A CA 1
ATOM 2347 C C . ASP A 1 310 ? 0.998 6.613 9.594 1 98.44 310 ASP A C 1
ATOM 2349 O O . ASP A 1 310 ? -0.196 6.316 9.664 1 98.44 310 ASP A O 1
ATOM 2353 N N . ARG A 1 311 ? 1.679 7.043 10.648 1 98.44 311 ARG A N 1
ATOM 2354 C CA . ARG A 1 311 ? 1.057 7.191 11.961 1 98.44 311 ARG A CA 1
ATOM 2355 C C . ARG A 1 311 ? -0.006 8.281 11.938 1 98.44 311 ARG A C 1
ATOM 2357 O O . ARG A 1 311 ? -1.1 8.102 12.484 1 98.44 311 ARG A O 1
ATOM 2364 N N . ILE A 1 312 ? 0.313 9.352 11.336 1 98.06 312 ILE A N 1
ATOM 2365 C CA . ILE A 1 312 ? -0.604 10.484 11.297 1 98.06 312 ILE A CA 1
ATOM 2366 C C . ILE A 1 312 ? -1.854 10.102 10.508 1 98.06 312 ILE A C 1
ATOM 2368 O O . ILE A 1 312 ? -2.977 10.359 10.945 1 98.06 312 ILE A O 1
ATOM 2372 N N . LEU A 1 313 ? -1.647 9.461 9.398 1 97.62 313 LEU A N 1
ATOM 2373 C CA . LEU A 1 313 ? -2.771 9.109 8.531 1 97.62 313 LEU A CA 1
ATOM 2374 C C . LEU A 1 313 ? -3.625 8.016 9.172 1 97.62 313 LEU A C 1
ATOM 2376 O O . LEU A 1 313 ? -4.848 8.008 9.016 1 97.62 313 LEU A O 1
ATOM 2380 N N . SER A 1 314 ? -2.961 7.059 9.766 1 96.31 314 SER A N 1
ATOM 2381 C CA . SER A 1 314 ? -3.723 6.016 10.445 1 96.31 314 SER A CA 1
ATOM 2382 C C . SER A 1 314 ? -4.609 6.602 11.539 1 96.31 314 SER A C 1
ATOM 2384 O O . SER A 1 314 ? -5.77 6.211 11.68 1 96.31 314 SER A O 1
ATOM 2386 N N . CYS A 1 315 ? -4.098 7.52 12.25 1 95.25 315 CYS A N 1
ATOM 2387 C CA . CYS A 1 315 ? -4.887 8.211 13.266 1 95.25 315 CYS A CA 1
ATOM 2388 C C . CYS A 1 315 ? -6.004 9.031 12.633 1 95.25 315 CYS A C 1
ATOM 2390 O O . CYS A 1 315 ? -7.148 8.984 13.086 1 95.25 315 CYS A O 1
ATOM 2392 N N . GLY A 1 316 ? -5.684 9.742 11.586 1 93.88 316 GLY A N 1
ATOM 2393 C CA . GLY A 1 316 ? -6.629 10.633 10.938 1 93.88 316 GLY A CA 1
ATOM 2394 C C . GLY A 1 316 ? -7.75 9.898 10.227 1 93.88 316 GLY A C 1
ATOM 2395 O O . GLY A 1 316 ? -8.844 10.438 10.055 1 93.88 316 GLY A O 1
ATOM 2396 N N . THR A 1 317 ? -7.512 8.68 9.789 1 93.69 317 THR A N 1
ATOM 2397 C CA . THR A 1 317 ? -8.523 7.895 9.094 1 93.69 317 THR A CA 1
ATOM 2398 C C . THR A 1 317 ? -9.164 6.879 10.039 1 93.69 317 THR A C 1
ATOM 2400 O O . THR A 1 317 ? -10.211 6.305 9.719 1 93.69 317 THR A O 1
ATOM 2403 N N . GLY A 1 318 ? -8.578 6.727 11.219 1 91.81 318 GLY A N 1
ATOM 2404 C CA . GLY A 1 318 ? -9.078 5.746 12.172 1 91.81 318 GLY A CA 1
ATOM 2405 C C . GLY A 1 318 ? -8.789 4.316 11.766 1 91.81 318 GLY A C 1
ATOM 2406 O O . GLY A 1 318 ? -9.625 3.43 11.953 1 91.81 318 GLY A O 1
ATOM 2407 N N . ARG A 1 319 ? -7.641 4.121 11.164 1 94.5 319 ARG A N 1
ATOM 2408 C CA . ARG A 1 319 ? -7.238 2.795 10.695 1 94.5 319 ARG A CA 1
ATOM 2409 C C . ARG A 1 319 ? -5.992 2.314 11.43 1 94.5 319 ARG A C 1
ATOM 2411 O O . ARG A 1 319 ? -5.344 3.088 12.133 1 94.5 319 ARG A O 1
ATOM 2418 N N . ALA A 1 320 ? -5.703 1.056 11.344 1 94.69 320 ALA A N 1
ATOM 2419 C CA . ALA A 1 320 ? -4.496 0.506 11.953 1 94.69 320 ALA A CA 1
ATOM 2420 C C . ALA A 1 320 ? -3.244 0.998 11.227 1 94.69 320 ALA A C 1
ATOM 2422 O O . ALA A 1 320 ? -3.271 1.229 10.016 1 94.69 320 ALA A O 1
ATOM 2423 N N . THR A 1 321 ? -2.193 1.148 12.023 1 96.62 321 THR A N 1
ATOM 2424 C CA . THR A 1 321 ? -0.92 1.502 11.406 1 96.62 321 THR A CA 1
ATOM 2425 C C . THR A 1 321 ? -0.492 0.435 10.398 1 96.62 321 THR A C 1
ATOM 2427 O O . THR A 1 321 ? -0.719 -0.757 10.617 1 96.62 321 THR A O 1
ATOM 2430 N N . THR A 1 322 ? 0.095 0.837 9.32 1 96.81 322 THR A N 1
ATOM 2431 C CA . THR A 1 322 ? 0.452 -0.079 8.242 1 96.81 322 THR A CA 1
ATOM 2432 C C . THR A 1 322 ? 1.771 -0.784 8.547 1 96.81 322 THR A C 1
ATOM 2434 O O . THR A 1 322 ? 1.931 -1.97 8.25 1 96.81 322 THR A O 1
ATOM 2437 N N . ILE A 1 323 ? 2.729 -0.04 9.078 1 96.44 323 ILE A N 1
ATOM 2438 C CA . ILE A 1 323 ? 4 -0.643 9.461 1 96.44 323 ILE A CA 1
ATOM 2439 C C . ILE A 1 323 ? 3.979 -0.994 10.945 1 96.44 323 ILE A C 1
ATOM 2441 O O . ILE A 1 323 ? 4.113 -0.115 11.805 1 96.44 323 ILE A O 1
ATOM 2445 N N . PRO A 1 324 ? 3.922 -2.209 11.219 1 92.12 324 PRO A N 1
ATOM 2446 C CA . PRO A 1 324 ? 3.908 -2.568 12.641 1 92.12 324 PRO A CA 1
ATOM 2447 C C . PRO A 1 324 ? 5.223 -2.238 13.344 1 92.12 324 PRO A C 1
ATOM 2449 O O . PRO A 1 324 ? 6.297 -2.414 12.766 1 92.12 324 PRO A O 1
ATOM 2452 N N . LEU A 1 325 ? 5.086 -1.799 14.562 1 92.38 325 LEU A N 1
ATOM 2453 C CA . LEU A 1 325 ? 6.258 -1.427 15.352 1 92.38 325 LEU A CA 1
ATOM 2454 C C . LEU A 1 325 ? 7.203 -2.611 15.508 1 92.38 325 LEU A C 1
ATOM 2456 O O . LEU A 1 325 ? 8.422 -2.441 15.5 1 92.38 325 LEU A O 1
ATOM 2460 N N . SER A 1 326 ? 6.68 -3.799 15.586 1 89.19 326 SER A N 1
ATOM 2461 C CA . SER A 1 326 ? 7.473 -5.004 15.812 1 89.19 326 SER A CA 1
ATOM 2462 C C . SER A 1 326 ? 8.359 -5.312 14.609 1 89.19 326 SER A C 1
ATOM 2464 O O . SER A 1 326 ? 9.328 -6.066 14.727 1 89.19 326 SER A O 1
ATOM 2466 N N . GLN A 1 327 ? 8.039 -4.766 13.5 1 91.75 327 GLN A N 1
ATOM 2467 C CA . GLN A 1 327 ? 8.781 -5.078 12.281 1 91.75 327 GLN A CA 1
ATOM 2468 C C . GLN A 1 327 ? 9.875 -4.043 12.031 1 91.75 327 GLN A C 1
ATOM 2470 O O . GLN A 1 327 ? 10.703 -4.211 11.133 1 91.75 327 GLN A O 1
ATOM 2475 N N . ILE A 1 328 ? 9.867 -2.967 12.75 1 95.88 328 ILE A N 1
ATOM 2476 C CA . ILE A 1 328 ? 10.867 -1.922 12.562 1 95.88 328 ILE A CA 1
ATOM 2477 C C . ILE A 1 328 ? 12.133 -2.279 13.336 1 95.88 328 ILE A C 1
ATOM 2479 O O . ILE A 1 328 ? 12.133 -2.307 14.57 1 95.88 328 ILE A O 1
ATOM 2483 N N . GLU A 1 329 ? 13.227 -2.514 12.664 1 94.25 329 GLU A N 1
ATOM 2484 C CA . GLU A 1 329 ? 14.461 -2.939 13.305 1 94.25 329 GLU A CA 1
ATOM 2485 C C . GLU A 1 329 ? 15.578 -1.92 13.086 1 94.25 329 GLU A C 1
ATOM 2487 O O . GLU A 1 329 ? 16.766 -2.254 13.195 1 94.25 329 GLU A O 1
ATOM 2492 N N . VAL A 1 330 ? 15.203 -0.753 12.703 1 95.62 330 VAL A N 1
ATOM 2493 C CA . VAL A 1 330 ? 16.188 0.318 12.555 1 95.62 330 VAL A CA 1
ATOM 2494 C C . VAL A 1 330 ? 15.977 1.365 13.641 1 95.62 330 VAL A C 1
ATOM 2496 O O . VAL A 1 330 ? 14.867 1.526 14.156 1 95.62 330 VAL A O 1
ATOM 2499 N N . GLY A 1 331 ? 17.047 2.006 13.953 1 95.12 331 GLY A N 1
ATOM 2500 C CA . GLY A 1 331 ? 16.969 3.053 14.953 1 95.12 331 GLY A CA 1
ATOM 2501 C C . GLY A 1 331 ? 16.375 4.344 14.422 1 95.12 331 GLY A C 1
ATOM 2502 O O . GLY A 1 331 ? 16.219 4.504 13.211 1 95.12 331 GLY A O 1
ATOM 2503 N N . LEU A 1 332 ? 16.062 5.23 15.312 1 96.25 332 LEU A N 1
ATOM 2504 C CA . LEU A 1 332 ? 15.602 6.566 14.945 1 96.25 332 LEU A CA 1
ATOM 2505 C C . LEU A 1 332 ? 16.656 7.305 14.133 1 96.25 332 LEU A C 1
ATOM 2507 O O . LEU A 1 332 ? 17.828 6.91 14.125 1 96.25 332 LEU A O 1
ATOM 2511 N N . PRO A 1 333 ? 16.188 8.32 13.383 1 95.06 333 PRO A N 1
ATOM 2512 C CA . PRO A 1 333 ? 17.219 9.094 12.68 1 95.06 333 PRO A CA 1
ATOM 2513 C C . PRO A 1 333 ? 18.312 9.609 13.609 1 95.06 333 PRO A C 1
ATOM 2515 O O . PRO A 1 333 ? 18.031 10.008 14.742 1 95.06 333 PRO A O 1
ATOM 2518 N N . PRO A 1 334 ? 19.469 9.578 13.172 1 89.44 334 PRO A N 1
ATOM 2519 C CA . PRO A 1 334 ? 20.547 10.062 14.031 1 89.44 334 PRO A CA 1
ATOM 2520 C C . PRO A 1 334 ? 20.375 11.523 14.43 1 89.44 334 PRO A C 1
ATOM 2522 O O . PRO A 1 334 ? 19.906 12.336 13.633 1 89.44 334 PRO A O 1
ATOM 2525 N N . PRO A 1 335 ? 20.797 11.766 15.625 1 89.88 335 PRO A N 1
ATOM 2526 C CA . PRO A 1 335 ? 20.688 13.156 16.078 1 89.88 335 PRO A CA 1
ATOM 2527 C C . PRO A 1 335 ? 21.547 14.109 15.266 1 89.88 335 PRO A C 1
ATOM 2529 O O . PRO A 1 335 ? 22.656 13.75 14.844 1 89.88 335 PRO A O 1
ATOM 2532 N N . ARG A 1 336 ? 21.031 15.203 15 1 90.94 336 ARG A N 1
ATOM 2533 C CA . ARG A 1 336 ? 21.688 16.266 14.258 1 90.94 336 ARG A CA 1
ATOM 2534 C C . ARG A 1 336 ? 21.594 17.594 14.992 1 90.94 336 ARG A C 1
ATOM 2536 O O . ARG A 1 336 ? 20.578 17.891 15.609 1 90.94 336 ARG A O 1
ATOM 2543 N N . LEU A 1 337 ? 22.641 18.344 14.906 1 93.44 337 LEU A N 1
ATOM 2544 C CA . LEU A 1 337 ? 22.656 19.672 15.516 1 93.44 337 LEU A CA 1
ATOM 2545 C C . LEU A 1 337 ? 22.406 20.75 14.469 1 93.44 337 LEU A C 1
ATOM 2547 O O . LEU A 1 337 ? 22.938 20.688 13.352 1 93.44 337 LEU A O 1
ATOM 2551 N N . LEU A 1 338 ? 21.516 21.609 14.828 1 94.62 338 LEU A N 1
ATOM 2552 C CA . LEU A 1 338 ? 21.203 22.766 14.008 1 94.62 338 LEU A CA 1
ATOM 2553 C C . LEU A 1 338 ? 21.875 24.031 14.562 1 94.62 338 LEU A C 1
ATOM 2555 O O . LEU A 1 338 ? 22.219 24.078 15.75 1 94.62 338 LEU A O 1
ATOM 2559 N N . ARG A 1 339 ? 22.109 24.969 13.727 1 92.19 339 ARG A N 1
ATOM 2560 C CA . ARG A 1 339 ? 22.734 26.219 14.148 1 92.19 339 ARG A CA 1
ATOM 2561 C C . ARG A 1 339 ? 21.812 27.406 13.914 1 92.19 339 ARG A C 1
ATOM 2563 O O . ARG A 1 339 ? 21.281 27.562 12.812 1 92.19 339 ARG A O 1
ATOM 2570 N N . THR A 1 340 ? 21.609 28.172 14.938 1 92 340 THR A N 1
ATOM 2571 C CA . THR A 1 340 ? 20.828 29.391 14.805 1 92 340 THR A CA 1
ATOM 2572 C C . THR A 1 340 ? 21.641 30.469 14.086 1 92 340 THR A C 1
ATOM 2574 O O . THR A 1 340 ? 22.828 30.281 13.828 1 92 340 THR A O 1
ATOM 2577 N N . SER A 1 341 ? 20.953 31.5 13.766 1 88.81 341 SER A N 1
ATOM 2578 C CA . SER A 1 341 ? 21.656 32.625 13.141 1 88.81 341 SER A CA 1
ATOM 2579 C C . SER A 1 341 ? 22.703 33.219 14.078 1 88.81 341 SER A C 1
ATOM 2581 O O . SER A 1 341 ? 23.703 33.75 13.633 1 88.81 341 SER A O 1
ATOM 2583 N N . GLN A 1 342 ? 22.516 33.094 15.406 1 90.12 342 GLN A N 1
ATOM 2584 C CA . GLN A 1 342 ? 23.422 33.625 16.406 1 90.12 342 GLN A CA 1
ATOM 2585 C C . GLN A 1 342 ? 24.516 32.625 16.75 1 90.12 342 GLN A C 1
ATOM 2587 O O . GLN A 1 342 ? 25.406 32.906 17.562 1 90.12 342 GLN A O 1
ATOM 2592 N N . GLY A 1 343 ? 24.391 31.438 16.219 1 89.06 343 GLY A N 1
ATOM 2593 C CA . GLY A 1 343 ? 25.469 30.453 16.375 1 89.06 343 GLY A CA 1
ATOM 2594 C C . GLY A 1 343 ? 25.203 29.453 17.469 1 89.06 343 GLY A C 1
ATOM 2595 O O . GLY A 1 343 ? 26.078 28.625 17.781 1 89.06 343 GLY A O 1
ATOM 2596 N N . ALA A 1 344 ? 24.062 29.5 18 1 91.06 344 ALA A N 1
ATOM 2597 C CA . ALA A 1 344 ? 23.734 28.562 19.062 1 91.06 344 ALA A CA 1
ATOM 2598 C C . ALA A 1 344 ? 23.312 27.203 18.484 1 91.06 344 ALA A C 1
ATOM 2600 O O . ALA A 1 344 ? 22.641 27.141 17.453 1 91.06 344 ALA A O 1
ATOM 2601 N N . ASP A 1 345 ? 23.734 26.172 19.188 1 93.69 345 ASP A N 1
ATOM 2602 C CA . ASP A 1 345 ? 23.391 24.828 18.766 1 93.69 345 ASP A CA 1
ATOM 2603 C C . ASP A 1 345 ? 22.016 24.406 19.312 1 93.69 345 ASP A C 1
ATOM 2605 O O . ASP A 1 345 ? 21.688 24.703 20.453 1 93.69 345 ASP A O 1
ATOM 2609 N N . LEU A 1 346 ? 21.203 23.859 18.453 1 95.75 346 LEU A N 1
ATOM 2610 C CA . LEU A 1 346 ? 19.906 23.312 18.828 1 95.75 346 LEU A CA 1
ATOM 2611 C C . LEU A 1 346 ? 19.75 21.875 18.328 1 95.75 346 LEU A C 1
ATOM 2613 O O . LEU A 1 346 ? 20.188 21.547 17.234 1 95.75 346 LEU A O 1
ATOM 2617 N N . PRO A 1 347 ? 19.156 21.062 19.125 1 96.5 347 PRO A N 1
ATOM 2618 C CA . PRO A 1 347 ? 18.906 19.719 18.625 1 96.5 347 PRO A CA 1
ATOM 2619 C C . PRO A 1 347 ? 17.844 19.672 17.531 1 96.5 347 PRO A C 1
ATOM 2621 O O . PRO A 1 347 ? 16.844 20.406 17.609 1 96.5 347 PRO A O 1
ATOM 2624 N N . ASP A 1 348 ? 18.062 18.906 16.484 1 96.88 348 ASP A N 1
ATOM 2625 C CA . ASP A 1 348 ? 17.047 18.656 15.477 1 96.88 348 ASP A CA 1
ATOM 2626 C C . ASP A 1 348 ? 15.812 17.984 16.094 1 96.88 348 ASP A C 1
ATOM 2628 O O . ASP A 1 348 ? 15.914 16.891 16.672 1 96.88 348 ASP A O 1
ATOM 2632 N N . PRO A 1 349 ? 14.664 18.578 15.945 1 97.94 349 PRO A N 1
ATOM 2633 C CA . PRO A 1 349 ? 13.453 18.031 16.562 1 97.94 349 PRO A CA 1
ATOM 2634 C C . PRO A 1 349 ? 12.953 16.766 15.867 1 97.94 349 PRO A C 1
ATOM 2636 O O . PRO A 1 349 ? 12.133 16.031 16.422 1 97.94 349 PRO A O 1
ATOM 2639 N N . PHE A 1 350 ? 13.422 16.438 14.648 1 97.88 350 PHE A N 1
ATOM 2640 C CA . PHE A 1 350 ? 12.812 15.414 13.789 1 97.88 350 PHE A CA 1
ATOM 2641 C C . PHE A 1 350 ? 12.93 14.039 14.422 1 97.88 350 PHE A C 1
ATOM 2643 O O . PHE A 1 350 ? 11.953 13.289 14.469 1 97.88 350 PHE A O 1
ATOM 2650 N N . PRO A 1 351 ? 14.031 13.602 14.945 1 97.44 351 PRO A N 1
ATOM 2651 C CA . PRO A 1 351 ? 14.094 12.281 15.586 1 97.44 351 PRO A CA 1
ATOM 2652 C C . PRO A 1 351 ? 13.125 12.156 16.766 1 97.44 351 PRO A C 1
ATOM 2654 O O . PRO A 1 351 ? 12.508 11.102 16.953 1 97.44 351 PRO A O 1
ATOM 2657 N N . THR A 1 352 ? 13.016 13.227 17.531 1 97.5 352 THR A N 1
ATOM 2658 C CA . THR A 1 352 ? 12.109 13.227 18.688 1 97.5 352 THR A CA 1
ATOM 2659 C C . THR A 1 352 ? 10.656 13.156 18.234 1 97.5 352 THR A C 1
ATOM 2661 O O . THR A 1 352 ? 9.82 12.531 18.875 1 97.5 352 THR A O 1
ATOM 2664 N N . LEU A 1 353 ? 10.391 13.883 17.172 1 98.19 353 LEU A N 1
ATOM 2665 C CA . LEU A 1 353 ? 9.062 13.797 16.578 1 98.19 353 LEU A CA 1
ATOM 2666 C C . LEU A 1 353 ? 8.734 12.367 16.172 1 98.19 353 LEU A C 1
ATOM 2668 O O . LEU A 1 353 ? 7.617 11.898 16.391 1 98.19 353 LEU A O 1
ATOM 2672 N N . CYS A 1 354 ? 9.648 11.688 15.516 1 98.19 354 CYS A N 1
ATOM 2673 C CA . CYS A 1 354 ? 9.453 10.305 15.102 1 98.19 354 CYS A CA 1
ATOM 2674 C C . CYS A 1 354 ? 9.078 9.43 16.297 1 98.19 354 CYS A C 1
ATOM 2676 O O . CYS A 1 354 ? 8.156 8.617 16.219 1 98.19 354 CYS A O 1
ATOM 2678 N N . GLN A 1 355 ? 9.781 9.609 17.344 1 97.38 355 GLN A N 1
ATOM 2679 C CA . GLN A 1 355 ? 9.508 8.844 18.562 1 97.38 355 GLN A CA 1
ATOM 2680 C C . GLN A 1 355 ? 8.094 9.109 19.062 1 97.38 355 GLN A C 1
ATOM 2682 O O . GLN A 1 355 ? 7.383 8.18 19.453 1 97.38 355 GLN A O 1
ATOM 2687 N N . LEU A 1 356 ? 7.75 10.344 19.109 1 98.12 356 LEU A N 1
ATOM 2688 C CA . LEU A 1 356 ? 6.426 10.734 19.578 1 98.12 356 LEU A CA 1
ATOM 2689 C C . LEU A 1 356 ? 5.336 10.125 18.703 1 98.12 356 LEU A C 1
ATOM 2691 O O . LEU A 1 356 ? 4.316 9.656 19.219 1 98.12 356 LEU A O 1
ATOM 2695 N N . LEU A 1 357 ? 5.547 10.164 17.438 1 98.25 357 LEU A N 1
ATOM 2696 C CA . LEU A 1 357 ? 4.531 9.664 16.516 1 98.25 357 LEU A CA 1
ATOM 2697 C C . LEU A 1 357 ? 4.43 8.141 16.578 1 98.25 357 LEU A C 1
ATOM 2699 O O . LEU A 1 357 ? 3.381 7.57 16.281 1 98.25 357 LEU A O 1
ATOM 2703 N N . LEU A 1 358 ? 5.5 7.441 17 1 97.69 358 LEU A N 1
ATOM 2704 C CA . LEU A 1 358 ? 5.375 6.02 17.281 1 97.69 358 LEU A CA 1
ATOM 2705 C C . LEU A 1 358 ? 4.422 5.789 18.453 1 97.69 358 LEU A C 1
ATOM 2707 O O . LEU A 1 358 ? 3.627 4.844 18.438 1 97.69 358 LEU A O 1
ATOM 2711 N N . ILE A 1 359 ? 4.504 6.652 19.438 1 97.44 359 ILE A N 1
ATOM 2712 C CA . ILE A 1 359 ? 3.594 6.562 20.578 1 97.44 359 ILE A CA 1
ATOM 2713 C C . ILE A 1 359 ? 2.164 6.832 20.109 1 97.44 359 ILE A C 1
ATOM 2715 O O . ILE A 1 359 ? 1.234 6.125 20.516 1 97.44 359 ILE A O 1
ATOM 2719 N N . LEU A 1 360 ? 2.031 7.855 19.281 1 97.38 360 LEU A N 1
ATOM 2720 C CA . LEU A 1 360 ? 0.721 8.141 18.703 1 97.38 360 LEU A CA 1
ATOM 2721 C C . LEU A 1 360 ? 0.155 6.902 18.016 1 97.38 360 LEU A C 1
ATOM 2723 O O . LEU A 1 360 ? -1.032 6.598 18.141 1 97.38 360 LEU A O 1
ATOM 2727 N N . GLY A 1 361 ? 1.019 6.25 17.188 1 96.75 361 GLY A N 1
ATOM 2728 C CA . GLY A 1 361 ? 0.588 5.039 16.516 1 96.75 361 GLY A CA 1
ATOM 2729 C C . GLY A 1 361 ? 0.051 3.982 17.469 1 96.75 361 GLY A C 1
ATOM 2730 O O . GLY A 1 361 ? -0.954 3.33 17.172 1 96.75 361 GLY A O 1
ATOM 2731 N N . ASN A 1 362 ? 0.672 3.836 18.578 1 95.88 362 ASN A N 1
ATOM 2732 C CA . ASN A 1 362 ? 0.223 2.869 19.578 1 95.88 362 ASN A CA 1
ATOM 2733 C C . ASN A 1 362 ? -1.118 3.271 20.188 1 95.88 362 ASN A C 1
ATOM 2735 O O . ASN A 1 362 ? -1.97 2.418 20.438 1 95.88 362 ASN A O 1
ATOM 2739 N N . VAL A 1 363 ? -1.269 4.52 20.438 1 94.31 363 VAL A N 1
ATOM 2740 C CA . VAL A 1 363 ? -2.523 5.031 20.984 1 94.31 363 VAL A CA 1
ATOM 2741 C C . VAL A 1 363 ? -3.654 4.785 19.984 1 94.31 363 VAL A C 1
ATOM 2743 O O . VAL A 1 363 ? -4.703 4.246 20.344 1 94.31 363 VAL A O 1
ATOM 2746 N N . SER A 1 364 ? -3.406 5.184 18.781 1 93.38 364 SER A N 1
ATOM 2747 C CA . SER A 1 364 ? -4.418 5.043 17.734 1 93.38 364 SER A CA 1
ATOM 2748 C C . SER A 1 364 ? -4.77 3.58 17.5 1 93.38 364 SER A C 1
ATOM 2750 O O . SER A 1 364 ? -5.941 3.236 17.344 1 93.38 364 SER A O 1
ATOM 2752 N N . ASP A 1 365 ? -3.785 2.748 17.438 1 93.5 365 ASP A N 1
ATOM 2753 C CA . ASP A 1 365 ? -4.023 1.324 17.219 1 93.5 365 ASP A CA 1
ATOM 2754 C C . ASP A 1 365 ? -4.832 0.72 18.359 1 93.5 365 ASP A C 1
ATOM 2756 O O . ASP A 1 365 ? -5.676 -0.15 18.141 1 93.5 365 ASP A O 1
ATOM 2760 N N . ALA A 1 366 ? -4.547 1.122 19.562 1 90.62 366 ALA A N 1
ATOM 2761 C CA . ALA A 1 366 ? -5.289 0.615 20.719 1 90.62 366 ALA A CA 1
ATOM 2762 C C . ALA A 1 366 ? -6.777 0.92 20.594 1 90.62 366 ALA A C 1
ATOM 2764 O O . ALA A 1 366 ? -7.617 0.131 21.031 1 90.62 366 ALA A O 1
ATOM 2765 N N . VAL A 1 367 ? -7.086 2.002 19.953 1 86.94 367 VAL A N 1
ATOM 2766 C CA . VAL A 1 367 ? -8.469 2.438 19.812 1 86.94 367 VAL A CA 1
ATOM 2767 C C . VAL A 1 367 ? -9.078 1.825 18.547 1 86.94 367 VAL A C 1
ATOM 2769 O O . VAL A 1 367 ? -10.188 1.291 18.578 1 86.94 367 VAL A O 1
ATOM 2772 N N . ASN A 1 368 ? -8.352 1.822 17.516 1 88.12 368 ASN A N 1
ATOM 2773 C CA . ASN A 1 368 ? -8.898 1.496 16.203 1 88.12 368 ASN A CA 1
ATOM 2774 C C . ASN A 1 368 ? -8.891 -0.008 15.938 1 88.12 368 ASN A C 1
ATOM 2776 O O . ASN A 1 368 ? -9.57 -0.495 15.039 1 88.12 368 ASN A O 1
ATOM 2780 N N . THR A 1 369 ? -8.117 -0.769 16.609 1 85.69 369 THR A N 1
ATOM 2781 C CA . THR A 1 369 ? -8.055 -2.203 16.359 1 85.69 369 THR A CA 1
ATOM 2782 C C . THR A 1 369 ? -9.039 -2.961 17.234 1 85.69 369 THR A C 1
ATOM 2784 O O . THR A 1 369 ? -9.141 -4.188 17.141 1 85.69 369 THR A O 1
ATOM 2787 N N . THR A 1 370 ? -9.766 -2.213 17.984 1 80.81 370 THR A N 1
ATOM 2788 C CA . THR A 1 370 ? -10.867 -2.834 18.719 1 80.81 370 THR A CA 1
ATOM 2789 C C . THR A 1 370 ? -11.969 -3.271 17.766 1 80.81 370 THR A C 1
ATOM 2791 O O . THR A 1 370 ? -12.414 -2.49 16.922 1 80.81 370 THR A O 1
ATOM 2794 N N . PRO A 1 371 ? -12.328 -4.527 18 1 79.56 371 PRO A N 1
ATOM 2795 C CA . PRO A 1 371 ? -13.359 -5.02 17.078 1 79.56 371 PRO A CA 1
ATOM 2796 C C . PRO A 1 371 ? -14.656 -4.219 17.172 1 79.56 371 PRO A C 1
ATOM 2798 O O . PRO A 1 371 ? -15 -3.715 18.25 1 79.56 371 PRO A O 1
ATOM 2801 N N . SER A 1 372 ? -15.391 -4.195 16.172 1 74.38 372 SER A N 1
ATOM 2802 C CA . SER A 1 372 ? -16.625 -3.42 16.094 1 74.38 372 SER A CA 1
ATOM 2803 C C . SER A 1 372 ? -17.688 -3.994 17.016 1 74.38 372 SER A C 1
ATOM 2805 O O . SER A 1 372 ? -18.594 -3.275 17.453 1 74.38 372 SER A O 1
ATOM 2807 N N . TYR A 1 373 ? -17.547 -5.297 17.328 1 73.19 373 TYR A N 1
ATOM 2808 C CA . TYR A 1 373 ? -18.562 -5.957 18.156 1 73.19 373 TYR A CA 1
ATOM 2809 C C . TYR A 1 373 ? -18.203 -5.855 19.625 1 73.19 373 TYR A C 1
ATOM 2811 O O . TYR A 1 373 ? -18.984 -6.297 20.484 1 73.19 373 TYR A O 1
ATOM 2819 N N . ALA A 1 374 ? -17.125 -5.148 19.828 1 75.81 374 ALA A N 1
ATOM 2820 C CA . ALA A 1 374 ? -16.703 -5.023 21.234 1 75.81 374 ALA A CA 1
ATOM 2821 C C . ALA A 1 374 ? -17.703 -4.164 22.016 1 75.81 374 ALA A C 1
ATOM 2823 O O . ALA A 1 374 ? -18.203 -3.158 21.516 1 75.81 374 ALA A O 1
ATOM 2824 N N . THR A 1 375 ? -18.016 -4.594 23.172 1 71.31 375 THR A N 1
ATOM 2825 C CA . THR A 1 375 ? -18.984 -3.904 24 1 71.31 375 THR A CA 1
ATOM 2826 C C . THR A 1 375 ? -18.297 -2.926 24.953 1 71.31 375 THR A C 1
ATOM 2828 O O . THR A 1 375 ? -18.922 -2.004 25.469 1 71.31 375 THR A O 1
ATOM 2831 N N . THR A 1 376 ? -16.984 -3.127 25.141 1 73.5 376 THR A N 1
ATOM 2832 C CA . THR A 1 376 ? -16.25 -2.244 26.031 1 73.5 376 THR A CA 1
ATOM 2833 C C . THR A 1 376 ? -15.516 -1.165 25.234 1 73.5 376 THR A C 1
ATOM 2835 O O . THR A 1 376 ? -14.945 -1.444 24.172 1 73.5 376 THR A O 1
ATOM 2838 N N . PRO A 1 377 ? -15.648 0.035 25.719 1 74.38 377 PRO A N 1
ATOM 2839 C CA . PRO A 1 377 ? -14.906 1.093 25.016 1 74.38 377 PRO A CA 1
ATOM 2840 C C . PRO A 1 377 ? -13.398 0.84 25 1 74.38 377 PRO A C 1
ATOM 2842 O O . PRO A 1 377 ? -12.844 0.318 25.969 1 74.38 377 PRO A O 1
ATOM 2845 N N . PRO A 1 378 ? -12.836 1.247 23.953 1 79 378 PRO A N 1
ATOM 2846 C CA . PRO A 1 378 ? -11.391 1.042 23.859 1 79 378 PRO A CA 1
ATOM 2847 C C . PRO A 1 378 ? -10.609 1.889 24.859 1 79 378 PRO A C 1
ATOM 2849 O O . PRO A 1 378 ? -10.992 3.025 25.141 1 79 378 PRO A O 1
ATOM 2852 N N . ARG A 1 379 ? -9.586 1.215 25.469 1 77.44 379 ARG A N 1
ATOM 2853 C CA . ARG A 1 379 ? -8.719 1.912 26.422 1 77.44 379 ARG A CA 1
ATOM 2854 C C . ARG A 1 379 ? -7.266 1.846 25.969 1 77.44 379 ARG A C 1
ATOM 2856 O O . ARG A 1 379 ? -6.816 0.828 25.438 1 77.44 379 ARG A O 1
ATOM 2863 N N . VAL A 1 380 ? -6.598 2.938 26.188 1 87.69 380 VAL A N 1
ATOM 2864 C CA . VAL A 1 380 ? -5.164 2.973 25.906 1 87.69 380 VAL A CA 1
ATOM 2865 C C . VAL A 1 380 ? -4.41 2.191 26.984 1 87.69 380 VAL A C 1
ATOM 2867 O O . VAL A 1 380 ? -4.535 2.484 28.188 1 87.69 380 VAL A O 1
ATOM 2870 N N . PRO A 1 381 ? -3.652 1.298 26.594 1 89.5 381 PRO A N 1
ATOM 2871 C CA . PRO A 1 381 ? -2.93 0.476 27.562 1 89.5 381 PRO A CA 1
ATOM 2872 C C . PRO A 1 381 ? -1.992 1.296 28.453 1 89.5 381 PRO A C 1
ATOM 2874 O O . PRO A 1 381 ? -1.447 2.309 28.016 1 89.5 381 PRO A O 1
ATOM 2877 N N . SER A 1 382 ? -1.765 0.828 29.656 1 92.69 382 SER A N 1
ATOM 2878 C CA . SER A 1 382 ? -0.898 1.502 30.625 1 92.69 382 SER A CA 1
ATOM 2879 C C . SER A 1 382 ? 0.537 1.579 30.109 1 92.69 382 SER A C 1
ATOM 2881 O O . SER A 1 382 ? 1.254 2.539 30.406 1 92.69 382 SER A O 1
ATOM 2883 N N . ALA A 1 383 ? 0.865 0.597 29.344 1 93.06 383 ALA A N 1
ATOM 2884 C CA . ALA A 1 383 ? 2.219 0.58 28.797 1 93.06 383 ALA A CA 1
ATOM 2885 C C . ALA A 1 383 ? 2.453 1.774 27.875 1 93.06 383 ALA A C 1
ATOM 2887 O O . ALA A 1 383 ? 3.547 2.342 27.844 1 93.06 383 ALA A O 1
ATOM 2888 N N . VAL A 1 384 ? 1.479 2.102 27.141 1 93.62 384 VAL A N 1
ATOM 2889 C CA . VAL A 1 384 ? 1.583 3.232 26.234 1 93.62 384 VAL A CA 1
ATOM 2890 C C . VAL A 1 384 ? 1.62 4.539 27.016 1 93.62 384 VAL A C 1
ATOM 2892 O O . VAL A 1 384 ? 2.344 5.469 26.656 1 93.62 384 VAL A O 1
ATOM 2895 N N . GLN A 1 385 ? 0.904 4.633 28.109 1 92.88 385 GLN A N 1
ATOM 2896 C CA . GLN A 1 385 ? 0.919 5.801 28.984 1 92.88 385 GLN A CA 1
ATOM 2897 C C . GLN A 1 385 ? 2.297 6.004 29.609 1 92.88 385 GLN A C 1
ATOM 2899 O O . GLN A 1 385 ? 2.773 7.133 29.719 1 92.88 385 GLN A O 1
ATOM 2904 N N . ARG A 1 386 ? 2.84 4.898 29.922 1 94.38 386 ARG A N 1
ATOM 2905 C CA . ARG A 1 386 ? 4.18 4.965 30.5 1 94.38 386 ARG A CA 1
ATOM 2906 C C . ARG A 1 386 ? 5.195 5.434 29.453 1 94.38 386 ARG A C 1
ATOM 2908 O O . ARG A 1 386 ? 6.141 6.156 29.781 1 94.38 386 ARG A O 1
ATOM 2915 N N . GLN A 1 387 ? 4.949 4.965 28.25 1 93.62 387 GLN A N 1
ATOM 2916 C CA . GLN A 1 387 ? 5.828 5.41 27.172 1 93.62 387 GLN A CA 1
ATOM 2917 C C . GLN A 1 387 ? 5.793 6.93 27.016 1 93.62 387 GLN A C 1
ATOM 2919 O O . GLN A 1 387 ? 6.828 7.562 26.797 1 93.62 387 GLN A O 1
ATOM 2924 N N . LEU A 1 388 ? 4.637 7.508 27.078 1 94.31 388 LEU A N 1
ATOM 2925 C CA . LEU A 1 388 ? 4.52 8.961 26.969 1 94.31 388 LEU A CA 1
ATOM 2926 C C . LEU A 1 388 ? 5.172 9.648 28.156 1 94.31 388 LEU A C 1
ATOM 2928 O O . LEU A 1 388 ? 5.828 10.68 28 1 94.31 388 LEU A O 1
ATOM 2932 N N . ALA A 1 389 ? 4.969 9.062 29.344 1 94.94 389 ALA A N 1
ATOM 2933 C CA . ALA A 1 389 ? 5.574 9.625 30.547 1 94.94 389 ALA A CA 1
ATOM 2934 C C . ALA A 1 389 ? 7.098 9.625 30.453 1 94.94 389 ALA A C 1
ATOM 2936 O O . ALA A 1 389 ? 7.754 10.602 30.812 1 94.94 389 ALA A O 1
ATOM 2937 N N . ASP A 1 390 ? 7.609 8.5 30 1 95.19 390 ASP A N 1
ATOM 2938 C CA . ASP A 1 390 ? 9.055 8.391 29.812 1 95.19 390 ASP A CA 1
ATOM 2939 C C . ASP A 1 390 ? 9.547 9.391 28.766 1 95.19 390 ASP A C 1
ATOM 2941 O O . ASP A 1 390 ? 10.609 10 28.922 1 95.19 390 ASP A O 1
ATOM 2945 N N . TYR A 1 391 ? 8.812 9.5 27.734 1 94.75 391 TYR A N 1
ATOM 2946 C CA . TYR A 1 391 ? 9.117 10.469 26.688 1 94.75 391 TYR A CA 1
ATOM 2947 C C . TYR A 1 391 ? 9.172 11.883 27.25 1 94.75 391 TYR A C 1
ATOM 2949 O O . TYR A 1 391 ? 10.117 12.625 26.984 1 94.75 391 TYR A O 1
ATOM 2957 N N . GLN A 1 392 ? 8.242 12.281 28.016 1 93.06 392 GLN A N 1
ATOM 2958 C CA . GLN A 1 392 ? 8.156 13.617 28.594 1 93.06 392 GLN A CA 1
ATOM 2959 C C . GLN A 1 392 ? 9.297 13.875 29.578 1 93.06 392 GLN A C 1
ATOM 2961 O O . GLN A 1 392 ? 9.859 14.977 29.609 1 93.06 392 GLN A O 1
ATOM 2966 N N . ALA A 1 393 ? 9.594 12.836 30.234 1 94.19 393 ALA A N 1
ATOM 2967 C CA . ALA A 1 393 ? 10.648 12.969 31.25 1 94.19 393 ALA A CA 1
ATOM 2968 C C . ALA A 1 393 ? 12.016 13.148 30.594 1 94.19 393 ALA A C 1
ATOM 2970 O O . ALA A 1 393 ? 12.906 13.789 31.156 1 94.19 393 ALA A O 1
ATOM 2971 N N . THR A 1 394 ? 12.172 12.641 29.406 1 92.5 394 THR A N 1
ATOM 2972 C CA . THR A 1 394 ? 13.477 12.641 28.75 1 92.5 394 THR A CA 1
ATOM 2973 C C . THR A 1 394 ? 13.562 13.758 27.719 1 92.5 394 THR A C 1
ATOM 2975 O O . THR A 1 394 ? 14.609 13.953 27.094 1 92.5 394 THR A O 1
ATOM 2978 N N . LEU A 1 395 ? 12.492 14.5 27.547 1 95.44 395 LEU A N 1
ATOM 2979 C CA . LEU A 1 395 ? 12.477 15.57 26.562 1 95.44 395 LEU A CA 1
ATOM 2980 C C . LEU A 1 395 ? 13.375 16.719 27 1 95.44 395 LEU A C 1
ATOM 2982 O O . LEU A 1 395 ? 13.125 17.359 28.016 1 95.44 395 LEU A O 1
ATOM 2986 N N . PRO A 1 396 ? 14.391 17 26.266 1 93.88 396 PRO A N 1
ATOM 2987 C CA . PRO A 1 396 ? 15.273 18.109 26.641 1 93.88 396 PRO A CA 1
ATOM 2988 C C . PRO A 1 396 ? 14.539 19.453 26.688 1 93.88 396 PRO A C 1
ATOM 2990 O O . PRO A 1 396 ? 13.625 19.688 25.891 1 93.88 396 PRO A O 1
ATOM 2993 N N . PRO A 1 397 ? 14.969 20.359 27.516 1 94.5 397 PRO A N 1
ATOM 2994 C CA . PRO A 1 397 ? 14.32 21.672 27.641 1 94.5 397 PRO A CA 1
ATOM 2995 C C . PRO A 1 397 ? 14.305 22.438 26.328 1 94.5 397 PRO A C 1
ATOM 2997 O O . PRO A 1 397 ? 13.367 23.203 26.062 1 94.5 397 PRO A O 1
ATOM 3000 N N . SER A 1 398 ? 15.305 22.219 25.547 1 95.12 398 SER A N 1
ATOM 3001 C CA . SER A 1 398 ? 15.391 22.938 24.281 1 95.12 398 SER A CA 1
ATOM 3002 C C . SER A 1 398 ? 14.297 22.484 23.312 1 95.12 398 SER A C 1
ATOM 3004 O O . SER A 1 398 ? 14.008 23.172 22.328 1 95.12 398 SER A O 1
ATOM 3006 N N . LEU A 1 399 ? 13.68 21.344 23.594 1 97.06 399 LEU A N 1
ATOM 3007 C CA . LEU A 1 399 ? 12.633 20.828 22.703 1 97.06 399 LEU A CA 1
ATOM 3008 C C . LEU A 1 399 ? 11.258 21.031 23.328 1 97.06 399 LEU A C 1
ATOM 3010 O O . LEU A 1 399 ? 10.258 20.531 22.797 1 97.06 399 LEU A O 1
ATOM 3014 N N . GLN A 1 400 ? 11.188 21.75 24.391 1 96.31 400 GLN A N 1
ATOM 3015 C CA . GLN A 1 400 ? 9.914 22.172 24.984 1 96.31 400 GLN A CA 1
ATOM 3016 C C . GLN A 1 400 ? 9.5 23.547 24.5 1 96.31 400 GLN A C 1
ATOM 3018 O O . GLN A 1 400 ? 10.336 24.453 24.375 1 96.31 400 GLN A O 1
ATOM 3023 N N . PHE A 1 401 ? 8.32 23.703 24.203 1 96.56 401 PHE A N 1
ATOM 3024 C CA . PHE A 1 401 ? 7.863 24.938 23.578 1 96.56 401 PHE A CA 1
ATOM 3025 C C . PHE A 1 401 ? 7.898 26.094 24.562 1 96.56 401 PHE A C 1
ATOM 3027 O O . PHE A 1 401 ? 7.391 25.969 25.672 1 96.56 401 PHE A O 1
ATOM 3034 N N . SER A 1 402 ? 8.453 27.062 24.328 1 95.94 402 SER A N 1
ATOM 3035 C CA . SER A 1 402 ? 8.438 28.406 24.906 1 95.94 402 SER A CA 1
ATOM 3036 C C . SER A 1 402 ? 8.633 29.469 23.844 1 95.94 402 SER A C 1
ATOM 3038 O O . SER A 1 402 ? 8.984 29.156 22.703 1 95.94 402 SER A O 1
ATOM 3040 N N . ILE A 1 403 ? 8.289 30.609 24.188 1 94.62 403 ILE A N 1
ATOM 3041 C CA . ILE A 1 403 ? 8.461 31.703 23.234 1 94.62 403 ILE A CA 1
ATOM 3042 C C . ILE A 1 403 ? 9.922 31.781 22.797 1 94.62 403 ILE A C 1
ATOM 3044 O O . ILE A 1 403 ? 10.211 32 21.625 1 94.62 403 ILE A O 1
ATOM 3048 N N . GLN A 1 404 ? 10.812 31.5 23.703 1 94.25 404 GLN A N 1
ATOM 3049 C CA . GLN A 1 404 ? 12.242 31.578 23.438 1 94.25 404 GLN A CA 1
ATOM 3050 C C . GLN A 1 404 ? 12.703 30.422 22.547 1 94.25 404 GLN A C 1
ATOM 3052 O O . GLN A 1 404 ? 13.438 30.641 21.594 1 94.25 404 GLN A O 1
ATOM 3057 N N . THR A 1 405 ? 12.281 29.266 22.875 1 96.19 405 THR A N 1
ATOM 3058 C CA . THR A 1 405 ? 12.711 28.109 22.078 1 96.19 405 THR A CA 1
ATOM 3059 C C . THR A 1 405 ? 12.125 28.172 20.672 1 96.19 405 THR A C 1
ATOM 3061 O O . THR A 1 405 ? 12.805 27.844 19.703 1 96.19 405 THR A O 1
ATOM 3064 N N . PHE A 1 406 ? 10.875 28.594 20.594 1 97.06 406 PHE A N 1
ATOM 3065 C CA . PHE A 1 406 ? 10.273 28.719 19.281 1 97.06 406 PHE A CA 1
ATOM 3066 C C . PHE A 1 406 ? 11.016 29.75 18.438 1 97.06 406 PHE A C 1
ATOM 3068 O O . PHE A 1 406 ? 11.289 29.516 17.25 1 97.06 406 PHE A O 1
ATOM 3075 N N . GLY A 1 407 ? 11.336 30.891 19.062 1 95.81 407 GLY A N 1
ATOM 3076 C CA . GLY A 1 407 ? 12.109 31.906 18.375 1 95.81 407 GLY A CA 1
ATOM 3077 C C . GLY A 1 407 ? 13.453 31.391 17.875 1 95.81 407 GLY A C 1
ATOM 3078 O O . GLY A 1 407 ? 13.906 31.766 16.797 1 95.81 407 GLY A O 1
ATOM 3079 N N . ALA A 1 408 ? 14.086 30.547 18.672 1 96.19 408 ALA A N 1
ATOM 3080 C CA . ALA A 1 408 ? 15.367 29.969 18.297 1 96.19 408 ALA A CA 1
ATOM 3081 C C . ALA A 1 408 ? 15.227 29.078 17.078 1 96.19 408 ALA A C 1
ATOM 3083 O O . ALA A 1 408 ? 16.062 29.094 16.172 1 96.19 408 ALA A O 1
ATOM 3084 N N . TYR A 1 409 ? 14.219 28.297 17.016 1 97.12 409 TYR A N 1
ATOM 3085 C CA . TYR A 1 409 ? 14.016 27.391 15.898 1 97.12 409 TYR A CA 1
ATOM 3086 C C . TYR A 1 409 ? 13.57 28.156 14.648 1 97.12 409 TYR A C 1
ATOM 3088 O O . TYR A 1 409 ? 13.836 27.719 13.523 1 97.12 409 TYR A O 1
ATOM 3096 N N . VAL A 1 410 ? 12.836 29.297 14.844 1 96.62 410 VAL A N 1
ATOM 3097 C CA . VAL A 1 410 ? 12.555 30.172 13.711 1 96.62 410 VAL A CA 1
ATOM 3098 C C . VAL A 1 410 ? 13.867 30.672 13.109 1 96.62 410 VAL A C 1
ATOM 3100 O O . VAL A 1 410 ? 14.047 30.641 11.891 1 96.62 410 VAL A O 1
ATOM 3103 N N . SER A 1 411 ? 14.75 31.062 14.016 1 95.56 411 SER A N 1
ATOM 3104 C CA . SER A 1 411 ? 16.047 31.578 13.578 1 95.56 411 SER A CA 1
ATOM 3105 C C . SER A 1 411 ? 16.844 30.5 12.859 1 95.56 411 SER A C 1
ATOM 3107 O O . SER A 1 411 ? 17.594 30.797 11.93 1 95.56 411 SER A O 1
ATOM 3109 N N . ALA A 1 412 ? 16.688 29.25 13.258 1 95.5 412 ALA A N 1
ATOM 3110 C CA . ALA A 1 412 ? 17.438 28.141 12.672 1 95.5 412 ALA A CA 1
ATOM 3111 C C . ALA A 1 412 ? 16.75 27.625 11.406 1 95.5 412 ALA A C 1
ATOM 3113 O O . ALA A 1 412 ? 17.328 26.828 10.656 1 95.5 412 ALA A O 1
ATOM 3114 N N . GLY A 1 413 ? 15.539 28.047 11.117 1 94.31 413 GLY A N 1
ATOM 3115 C CA . GLY A 1 413 ? 14.789 27.609 9.945 1 94.31 413 GLY A CA 1
ATOM 3116 C C . GLY A 1 413 ? 14.07 26.281 10.156 1 94.31 413 GLY A C 1
ATOM 3117 O O . GLY A 1 413 ? 13.719 25.609 9.188 1 94.31 413 GLY A O 1
ATOM 3118 N N . TYR A 1 414 ? 13.805 25.844 11.414 1 97.06 414 TYR A N 1
ATOM 3119 C CA . TYR A 1 414 ? 13.203 24.547 11.703 1 97.06 414 TYR A CA 1
ATOM 3120 C C . TYR A 1 414 ? 11.945 24.703 12.555 1 97.06 414 TYR A C 1
ATOM 3122 O O . TYR A 1 414 ? 11.547 23.781 13.266 1 97.06 414 TYR A O 1
ATOM 3130 N N . ALA A 1 415 ? 11.297 25.891 12.438 1 97.31 415 ALA A N 1
ATOM 3131 C CA . ALA A 1 415 ? 10.094 26.203 13.195 1 97.31 415 ALA A CA 1
ATOM 3132 C C . ALA A 1 415 ? 8.961 25.234 12.844 1 97.31 415 ALA A C 1
ATOM 3134 O O . ALA A 1 415 ? 8.211 24.797 13.719 1 97.31 415 ALA A O 1
ATOM 3135 N N . PRO A 1 416 ? 8.812 24.781 11.562 1 97.69 416 PRO A N 1
ATOM 3136 C CA . PRO A 1 416 ? 7.699 23.891 11.227 1 97.69 416 PRO A CA 1
ATOM 3137 C C . PRO A 1 416 ? 7.75 22.562 11.984 1 97.69 416 PRO A C 1
ATOM 3139 O O . PRO A 1 416 ? 6.75 22.156 12.57 1 97.69 416 PRO A O 1
ATOM 3142 N N . VAL A 1 417 ? 8.898 21.891 12.031 1 98.31 417 VAL A N 1
ATOM 3143 C CA . VAL A 1 417 ? 9 20.594 12.688 1 98.31 417 VAL A CA 1
ATOM 3144 C C . VAL A 1 417 ? 8.891 20.766 14.195 1 98.31 417 VAL A C 1
ATOM 3146 O O . VAL A 1 417 ? 8.328 19.922 14.891 1 98.31 417 VAL A O 1
ATOM 3149 N N . PHE A 1 418 ? 9.422 21.891 14.711 1 98.19 418 PHE A N 1
ATOM 3150 C CA . PHE A 1 418 ? 9.344 22.156 16.141 1 98.19 418 PHE A CA 1
ATOM 3151 C C . PHE A 1 418 ? 7.898 22.375 16.562 1 98.19 418 PHE A C 1
ATOM 3153 O O . PHE A 1 418 ? 7.465 21.859 17.609 1 98.19 418 PHE A O 1
ATOM 3160 N N . LEU A 1 419 ? 7.203 23.172 15.82 1 98.56 419 LEU A N 1
ATOM 3161 C CA . LEU A 1 419 ? 5.793 23.406 16.109 1 98.56 419 LEU A CA 1
ATOM 3162 C C . LEU A 1 419 ? 4.996 22.109 16.016 1 98.56 419 LEU A C 1
ATOM 3164 O O . LEU A 1 419 ? 4.109 21.859 16.828 1 98.56 419 LEU A O 1
ATOM 3168 N N . LEU A 1 420 ? 5.289 21.344 15 1 98.56 420 LEU A N 1
ATOM 3169 C CA . LEU A 1 420 ? 4.645 20.047 14.812 1 98.56 420 LEU A CA 1
ATOM 3170 C C . LEU A 1 420 ? 4.871 19.156 16.031 1 98.56 420 LEU A C 1
ATOM 3172 O O . LEU A 1 420 ? 3.936 18.516 16.531 1 98.56 420 LEU A O 1
ATOM 3176 N N . LEU A 1 421 ? 6.078 19.078 16.453 1 98.5 421 LEU A N 1
ATOM 3177 C CA . LEU A 1 421 ? 6.441 18.281 17.641 1 98.5 421 LEU A CA 1
ATOM 3178 C C . LEU A 1 421 ? 5.668 18.75 18.859 1 98.5 421 LEU A C 1
ATOM 3180 O O . LEU A 1 421 ? 5.098 17.938 19.594 1 98.5 421 LEU A O 1
ATOM 3184 N N . SER A 1 422 ? 5.617 20.016 19.062 1 98.44 422 SER A N 1
ATOM 3185 C CA . SER A 1 422 ? 4.996 20.594 20.25 1 98.44 422 SER A CA 1
ATOM 3186 C C . SER A 1 422 ? 3.488 20.375 20.25 1 98.44 422 SER A C 1
ATOM 3188 O O . SER A 1 422 ? 2.904 20.016 21.281 1 98.44 422 SER A O 1
ATOM 3190 N N . ALA A 1 423 ? 2.914 20.609 19.125 1 98.62 423 ALA A N 1
ATOM 3191 C CA . ALA A 1 423 ? 1.467 20.453 19.016 1 98.62 423 ALA A CA 1
ATOM 3192 C C . ALA A 1 423 ? 1.064 18.984 19.203 1 98.62 423 ALA A C 1
ATOM 3194 O O . ALA A 1 423 ? 0.106 18.688 19.906 1 98.62 423 ALA A O 1
ATOM 3195 N N . TRP A 1 424 ? 1.776 18.078 18.578 1 98.56 424 TRP A N 1
ATOM 3196 C CA . TRP A 1 424 ? 1.455 16.656 18.719 1 98.56 424 TRP A CA 1
ATOM 3197 C C . TRP A 1 424 ? 1.685 16.172 20.141 1 98.56 424 TRP A C 1
ATOM 3199 O O . TRP A 1 424 ? 0.965 15.305 20.641 1 98.56 424 TRP A O 1
ATOM 3209 N N . HIS A 1 425 ? 2.693 16.734 20.75 1 97.88 425 HIS A N 1
ATOM 3210 C CA . HIS A 1 425 ? 2.916 16.359 22.141 1 97.88 425 HIS A CA 1
ATOM 3211 C C . HIS A 1 425 ? 1.67 16.625 22.984 1 97.88 425 HIS A C 1
ATOM 3213 O O . HIS A 1 425 ? 1.246 15.75 23.75 1 97.88 425 HIS A O 1
ATOM 3219 N N . GLN A 1 426 ? 1.083 17.781 22.828 1 97.25 426 GLN A N 1
ATOM 3220 C CA . GLN A 1 426 ? -0.13 18.125 23.562 1 97.25 426 GLN A CA 1
ATOM 3221 C C . GLN A 1 426 ? -1.312 17.281 23.109 1 97.25 426 GLN A C 1
ATOM 3223 O O . GLN A 1 426 ? -2.131 16.844 23.922 1 97.25 426 GLN A O 1
ATOM 3228 N N . ALA A 1 427 ? -1.396 17.031 21.828 1 97.44 427 ALA A N 1
ATOM 3229 C CA . ALA A 1 427 ? -2.514 16.266 21.281 1 97.44 427 ALA A CA 1
ATOM 3230 C C . ALA A 1 427 ? -2.48 14.82 21.766 1 97.44 427 ALA A C 1
ATOM 3232 O O . ALA A 1 427 ? -3.527 14.227 22.031 1 97.44 427 ALA A O 1
ATOM 3233 N N . VAL A 1 428 ? -1.289 14.234 21.828 1 96.88 428 VAL A N 1
ATOM 3234 C CA . VAL A 1 428 ? -1.154 12.867 22.312 1 96.88 428 VAL A CA 1
ATOM 3235 C C . VAL A 1 428 ? -1.557 12.789 23.781 1 96.88 428 VAL A C 1
ATOM 3237 O O . VAL A 1 428 ? -2.18 11.82 24.203 1 96.88 428 VAL A O 1
ATOM 3240 N N . HIS A 1 429 ? -1.252 13.828 24.484 1 94 429 HIS A N 1
ATOM 3241 C CA . HIS A 1 429 ? -1.695 13.922 25.859 1 94 429 HIS A CA 1
ATOM 3242 C C . HIS A 1 429 ? -3.217 13.914 25.953 1 94 429 HIS A C 1
ATOM 3244 O O . HIS A 1 429 ? -3.789 13.219 26.797 1 94 429 HIS A O 1
ATOM 3250 N N . LEU A 1 430 ? -3.854 14.656 25.141 1 92.62 430 LEU A N 1
ATOM 3251 C CA . LEU A 1 430 ? -5.312 14.695 25.094 1 92.62 430 LEU A CA 1
ATOM 3252 C C . LEU A 1 430 ? -5.883 13.328 24.75 1 92.62 430 LEU A C 1
ATOM 3254 O O . LEU A 1 430 ? -6.855 12.883 25.359 1 92.62 430 LEU A O 1
ATOM 3258 N N . ALA A 1 431 ? -5.258 12.641 23.828 1 91.81 431 ALA A N 1
ATOM 3259 C CA . ALA A 1 431 ? -5.758 11.367 23.328 1 91.81 431 ALA A CA 1
ATOM 3260 C C . ALA A 1 431 ? -5.652 10.281 24.391 1 91.81 431 ALA A C 1
ATOM 3262 O O . ALA A 1 431 ? -6.484 9.375 24.453 1 91.81 431 ALA A O 1
ATOM 3263 N N . ILE A 1 432 ? -4.676 10.375 25.25 1 90.94 432 ILE A N 1
ATOM 3264 C CA . ILE A 1 432 ? -4.438 9.344 26.25 1 90.94 432 ILE A CA 1
ATOM 3265 C C . ILE A 1 432 ? -5.305 9.617 27.484 1 90.94 432 ILE A C 1
ATOM 3267 O O . ILE A 1 432 ? -5.961 8.703 28 1 90.94 432 ILE A O 1
ATOM 3271 N N . HIS A 1 433 ? -5.43 10.867 27.859 1 85.94 433 HIS A N 1
ATOM 3272 C CA . HIS A 1 433 ? -6.02 11.156 29.156 1 85.94 433 HIS A CA 1
ATOM 3273 C C . HIS A 1 433 ? -7.453 11.648 29.016 1 85.94 433 HIS A C 1
ATOM 3275 O O . HIS A 1 433 ? -8.242 11.562 29.969 1 85.94 433 HIS A O 1
ATOM 3281 N N . HIS A 1 434 ? -7.805 12.156 27.859 1 86.56 434 HIS A N 1
ATOM 3282 C CA . HIS A 1 434 ? -9.133 12.727 27.672 1 86.56 434 HIS A CA 1
ATOM 3283 C C . HIS A 1 434 ? -9.75 12.266 26.359 1 86.56 434 HIS A C 1
ATOM 3285 O O . HIS A 1 434 ? -10.258 13.078 25.594 1 86.56 434 HIS A O 1
ATOM 3291 N N . ALA A 1 435 ? -9.688 10.977 26.078 1 82.25 435 ALA A N 1
ATOM 3292 C CA . ALA A 1 435 ? -10.125 10.375 24.828 1 82.25 435 ALA A CA 1
ATOM 3293 C C . ALA A 1 435 ? -11.602 10.664 24.562 1 82.25 435 ALA A C 1
ATOM 3295 O O . ALA A 1 435 ? -12.008 10.883 23.422 1 82.25 435 ALA A O 1
ATOM 3296 N N . PRO A 1 436 ? -12.438 10.734 25.547 1 79.5 436 PRO A N 1
ATOM 3297 C CA . PRO A 1 436 ? -13.859 10.969 25.297 1 79.5 436 PRO A CA 1
ATOM 3298 C C . PRO A 1 436 ? -14.133 12.344 24.688 1 79.5 436 PRO A C 1
ATOM 3300 O O . PRO A 1 436 ? -15.164 12.547 24.047 1 79.5 436 PRO A O 1
ATOM 3303 N N . LEU A 1 437 ? -13.195 13.281 24.953 1 83.81 437 LEU A N 1
ATOM 3304 C CA . LEU A 1 437 ? -13.359 14.617 24.391 1 83.81 437 LEU A CA 1
ATOM 3305 C C . LEU A 1 437 ? -13.141 14.602 22.891 1 83.81 437 LEU A C 1
ATOM 3307 O O . LEU A 1 437 ? -13.633 15.477 22.172 1 83.81 437 LEU A O 1
ATOM 3311 N N . LEU A 1 438 ? -12.43 13.57 22.516 1 84.56 438 LEU A N 1
ATOM 3312 C CA . LEU A 1 438 ? -12.016 13.547 21.109 1 84.56 438 LEU A CA 1
ATOM 3313 C C . LEU A 1 438 ? -12.898 12.602 20.297 1 84.56 438 LEU A C 1
ATOM 3315 O O . LEU A 1 438 ? -13.281 12.914 19.172 1 84.56 438 LEU A O 1
ATOM 3319 N N . TYR A 1 439 ? -13.062 11.383 20.891 1 72.81 439 TYR A N 1
ATOM 3320 C CA . TYR A 1 439 ? -13.703 10.305 20.141 1 72.81 439 TYR A CA 1
ATOM 3321 C C . TYR A 1 439 ? -15.078 9.977 20.719 1 72.81 439 TYR A C 1
ATOM 3323 O O . TYR A 1 439 ? -15.227 9.836 21.938 1 72.81 439 TYR A O 1
ATOM 3331 N N . MET A 1 440 ? -16.125 10.672 20.281 1 59.53 440 MET A N 1
ATOM 3332 C CA . MET A 1 440 ? -17.438 10.477 20.875 1 59.53 440 MET A CA 1
ATOM 3333 C C . MET A 1 440 ? -17.75 8.992 21.062 1 59.53 440 MET A C 1
ATOM 3335 O O . MET A 1 440 ? -17.828 8.25 20.078 1 59.53 440 MET A O 1
ATOM 3339 N N . GLN A 1 441 ? -17.219 8.43 22.172 1 55.84 441 GLN A N 1
ATOM 3340 C CA . GLN A 1 441 ? -17.578 7.031 22.391 1 55.84 441 GLN A CA 1
ATOM 3341 C C . GLN A 1 441 ? -18.969 6.918 23 1 55.84 441 GLN A C 1
ATOM 3343 O O . GLN A 1 441 ? -19.344 7.688 23.891 1 55.84 441 GLN A O 1
ATOM 3348 N N . PRO A 1 442 ? -19.828 6.223 22.281 1 48.44 442 PRO A N 1
ATOM 3349 C CA . PRO A 1 442 ? -21.094 5.988 22.969 1 48.44 442 PRO A CA 1
ATOM 3350 C C . PRO A 1 442 ? -20.922 5.559 24.422 1 48.44 442 PRO A C 1
ATOM 3352 O O . PRO A 1 442 ? -20.156 4.641 24.703 1 48.44 442 PRO A O 1
ATOM 3355 N N . GLY A 1 443 ? -21.469 6.242 25.359 1 48.91 443 GLY A N 1
ATOM 3356 C CA . GLY A 1 443 ? -21.531 5.855 26.766 1 48.91 443 GLY A CA 1
ATOM 3357 C C . GLY A 1 443 ? -20.453 6.477 27.609 1 48.91 443 GLY A C 1
ATOM 3358 O O . GLY A 1 443 ? -20.391 6.254 28.828 1 48.91 443 GLY A O 1
ATOM 3359 N N . ALA A 1 444 ? -19.5 7.039 27 1 53.97 444 ALA A N 1
ATOM 3360 C CA . ALA A 1 444 ? -18.391 7.543 27.812 1 53.97 444 ALA A CA 1
ATOM 3361 C C . ALA A 1 444 ? -18.875 8.609 28.781 1 53.97 444 ALA A C 1
ATOM 3363 O O . ALA A 1 444 ? -19.656 9.492 28.406 1 53.97 444 ALA A O 1
ATOM 3364 N N . THR A 1 445 ? -18.922 8.141 30.094 1 54.44 445 THR A N 1
ATOM 3365 C CA . THR A 1 445 ? -19.281 9.062 31.156 1 54.44 445 THR A CA 1
ATOM 3366 C C . THR A 1 445 ? -18.266 10.188 31.266 1 54.44 445 THR A C 1
ATOM 3368 O O . THR A 1 445 ? -17.062 9.938 31.328 1 54.44 445 THR A O 1
ATOM 3371 N N . MET A 1 446 ? -18.562 11.352 30.688 1 61.12 446 MET A N 1
ATOM 3372 C CA . MET A 1 446 ? -17.781 12.578 30.844 1 61.12 446 MET A CA 1
ATOM 3373 C C . MET A 1 446 ? -17.781 13.039 32.312 1 61.12 446 MET A C 1
ATOM 3375 O O . MET A 1 446 ? -18.359 14.07 32.625 1 61.12 446 MET A O 1
ATOM 3379 N N . GLN A 1 447 ? -17.5 11.945 33.219 1 62.5 447 GLN A N 1
ATOM 3380 C CA . GLN A 1 447 ? -17.547 12.328 34.625 1 62.5 447 GLN A CA 1
ATOM 3381 C C . GLN A 1 447 ? -16.266 13.047 35.031 1 62.5 447 GLN A C 1
ATOM 3383 O O . GLN A 1 447 ? -15.188 12.75 34.531 1 62.5 447 GLN A O 1
ATOM 3388 N N . ASP A 1 448 ? -16.219 14.211 35.594 1 74.62 448 ASP A N 1
ATOM 3389 C CA . ASP A 1 448 ? -15.18 14.93 36.344 1 74.62 448 ASP A CA 1
ATOM 3390 C C . ASP A 1 448 ? -14.375 15.836 35.406 1 74.62 448 ASP A C 1
ATOM 3392 O O . ASP A 1 448 ? -13.164 16 35.594 1 74.62 448 ASP A O 1
ATOM 3396 N N . LEU A 1 449 ? -15.047 16.266 34.344 1 83.69 449 LEU A N 1
ATOM 3397 C CA . LEU A 1 449 ? -14.391 17.219 33.438 1 83.69 449 LEU A CA 1
ATOM 3398 C C . LEU A 1 449 ? -14.297 18.594 34.062 1 83.69 449 LEU A C 1
ATOM 3400 O O . LEU A 1 449 ? -15.25 19.062 34.719 1 83.69 449 LEU A O 1
ATOM 3404 N N . THR A 1 450 ? -13.109 19.109 34.125 1 85.38 450 THR A N 1
ATOM 3405 C CA . THR A 1 450 ? -12.828 20.469 34.594 1 85.38 450 THR A CA 1
ATOM 3406 C C . THR A 1 450 ? -12.172 21.281 33.469 1 85.38 450 THR A C 1
ATOM 3408 O O . THR A 1 450 ? -11.742 20.734 32.469 1 85.38 450 THR A O 1
ATOM 3411 N N . PRO A 1 451 ? -12.195 22.562 33.594 1 86.38 451 PRO A N 1
ATOM 3412 C CA . PRO A 1 451 ? -11.508 23.375 32.594 1 86.38 451 PRO A CA 1
ATOM 3413 C C . PRO A 1 451 ? -10.039 22.984 32.406 1 86.38 451 PRO A C 1
ATOM 3415 O O . PRO A 1 451 ? -9.477 23.141 31.328 1 86.38 451 PRO A O 1
ATOM 3418 N N . LEU A 1 452 ? -9.5 22.422 33.438 1 88.19 452 LEU A N 1
ATOM 3419 C CA . LEU A 1 452 ? -8.102 22 33.406 1 88.19 452 LEU A CA 1
ATOM 3420 C C . LEU A 1 452 ? -7.914 20.828 32.469 1 88.19 452 LEU A C 1
ATOM 3422 O O . LEU A 1 452 ? -6.816 20.594 31.953 1 88.19 452 LEU A O 1
ATOM 3426 N N . SER A 1 453 ? -8.969 20.156 32.125 1 90.75 453 SER A N 1
ATOM 3427 C CA . SER A 1 453 ? -8.93 19.047 31.188 1 90.75 453 SER A CA 1
ATOM 3428 C C . SER A 1 453 ? -8.633 19.547 29.766 1 90.75 453 SER A C 1
ATOM 3430 O O . SER A 1 453 ? -8.211 18.766 28.906 1 90.75 453 SER A O 1
ATOM 3432 N N . GLY A 1 454 ? -8.836 20.828 29.594 1 93.75 454 GLY A N 1
ATOM 3433 C CA . GLY A 1 454 ? -8.609 21.422 28.281 1 93.75 454 GLY A CA 1
ATOM 3434 C C . GLY A 1 454 ? -7.262 22.125 28.172 1 93.75 454 GLY A C 1
ATOM 3435 O O . GLY A 1 454 ? -6.977 22.766 27.156 1 93.75 454 GLY A O 1
ATOM 3436 N N . SER A 1 455 ? -6.422 21.984 29.156 1 95.38 455 SER A N 1
ATOM 3437 C CA . SER A 1 455 ? -5.141 22.688 29.203 1 95.38 455 SER A CA 1
ATOM 3438 C C . SER A 1 455 ? -4.305 22.375 27.953 1 95.38 455 SER A C 1
ATOM 3440 O O . SER A 1 455 ? -3.701 23.281 27.375 1 95.38 455 SER A O 1
ATOM 3442 N N . PRO A 1 456 ? -4.254 21.094 27.469 1 96.94 456 PRO A N 1
ATOM 3443 C CA . PRO A 1 456 ? -3.492 20.844 26.25 1 96.94 456 PRO A CA 1
ATOM 3444 C C . PRO A 1 456 ? -4.055 21.562 25.031 1 96.94 456 PRO A C 1
ATOM 3446 O O . PRO A 1 456 ? -3.295 22.031 24.188 1 96.94 456 PRO A O 1
ATOM 3449 N N . ALA A 1 457 ? -5.348 21.672 24.984 1 97.62 457 ALA A N 1
ATOM 3450 C CA . ALA A 1 457 ? -5.984 22.391 23.875 1 97.62 457 ALA A CA 1
ATOM 3451 C C . ALA A 1 457 ? -5.621 23.875 23.906 1 97.62 457 ALA A C 1
ATOM 3453 O O . ALA A 1 457 ? -5.332 24.469 22.875 1 97.62 457 ALA A O 1
ATOM 3454 N N . VAL A 1 458 ? -5.695 24.453 25.094 1 98.06 458 VAL A N 1
ATOM 3455 C CA . VAL A 1 458 ? -5.336 25.859 25.266 1 98.06 458 VAL A CA 1
ATOM 3456 C C . VAL A 1 458 ? -3.871 26.062 24.906 1 98.06 458 VAL A C 1
ATOM 3458 O O . VAL A 1 458 ? -3.525 27.062 24.266 1 98.06 458 VAL A O 1
ATOM 3461 N N . SER A 1 459 ? -3.027 25.125 25.266 1 98.12 459 SER A N 1
ATOM 3462 C CA . SER A 1 459 ? -1.606 25.219 24.953 1 98.12 459 SER A CA 1
ATOM 3463 C C . SER A 1 459 ? -1.382 25.219 23.438 1 98.12 459 SER A C 1
ATOM 3465 O O . SER A 1 459 ? -0.578 26 22.938 1 98.12 459 SER A O 1
ATOM 3467 N N . ILE A 1 460 ? -2.025 24.328 22.703 1 98.5 460 ILE A N 1
ATOM 3468 C CA . ILE A 1 460 ? -1.896 24.266 21.25 1 98.5 460 ILE A CA 1
ATOM 3469 C C . ILE A 1 460 ? -2.34 25.594 20.641 1 98.5 460 ILE A C 1
ATOM 3471 O O . ILE A 1 460 ? -1.663 26.141 19.766 1 98.5 460 ILE A O 1
ATOM 3475 N N . ALA A 1 461 ? -3.453 26.141 21.156 1 98.44 461 ALA A N 1
ATOM 3476 C CA . ALA A 1 461 ? -3.963 27.406 20.641 1 98.44 461 ALA A CA 1
ATOM 3477 C C . ALA A 1 461 ? -2.959 28.531 20.891 1 98.44 461 ALA A C 1
ATOM 3479 O O . ALA A 1 461 ? -2.762 29.391 20.016 1 98.44 461 ALA A O 1
ATOM 3480 N N . ASP A 1 462 ? -2.381 28.547 22.031 1 98 462 ASP A N 1
ATOM 3481 C CA . ASP A 1 462 ? -1.387 29.562 22.344 1 98 462 ASP A CA 1
ATOM 3482 C C . ASP A 1 462 ? -0.179 29.469 21.406 1 98 462 ASP A C 1
ATOM 3484 O O . ASP A 1 462 ? 0.349 30.484 20.953 1 98 462 ASP A O 1
ATOM 3488 N N . MET A 1 463 ? 0.303 28.281 21.188 1 98.31 463 MET A N 1
ATOM 3489 C CA . MET A 1 463 ? 1.415 28.062 20.266 1 98.31 463 MET A CA 1
ATOM 3490 C C . MET A 1 463 ? 1.089 28.609 18.875 1 98.31 463 MET A C 1
ATOM 3492 O O . MET A 1 463 ? 1.934 29.234 18.234 1 98.31 463 MET A O 1
ATOM 3496 N N . LEU A 1 464 ? -0.108 28.359 18.469 1 98.31 464 LEU A N 1
ATOM 3497 C CA . LEU A 1 464 ? -0.542 28.797 17.141 1 98.31 464 LEU A CA 1
ATOM 3498 C C . LEU A 1 464 ? -0.666 30.312 17.078 1 98.31 464 LEU A C 1
ATOM 3500 O O . LEU A 1 464 ? -0.286 30.922 16.078 1 98.31 464 LEU A O 1
ATOM 3504 N N . ALA A 1 465 ? -1.24 30.891 18.109 1 97.38 465 ALA A N 1
ATOM 3505 C CA . ALA A 1 465 ? -1.361 32.344 18.172 1 97.38 465 ALA A CA 1
ATOM 3506 C C . ALA A 1 465 ? 0.01 33 18.109 1 97.38 465 ALA A C 1
ATOM 3508 O O . ALA A 1 465 ? 0.191 34 17.391 1 97.38 465 ALA A O 1
ATOM 3509 N N . TYR A 1 466 ? 0.889 32.438 18.812 1 96.5 466 TYR A N 1
ATOM 3510 C CA . TYR A 1 466 ? 2.246 32.969 18.812 1 96.5 466 TYR A CA 1
ATOM 3511 C C . TYR A 1 466 ? 2.9 32.781 17.453 1 96.5 466 TYR A C 1
ATOM 3513 O O . TYR A 1 466 ? 3.557 33.688 16.938 1 96.5 466 TYR A O 1
ATOM 3521 N N . SER A 1 467 ? 2.775 31.578 16.891 1 96.44 467 SER A N 1
ATOM 3522 C CA . SER A 1 467 ? 3.334 31.297 15.578 1 96.44 467 SER A CA 1
ATOM 3523 C C . SER A 1 467 ? 2.77 32.219 14.523 1 96.44 467 SER A C 1
ATOM 3525 O O . SER A 1 467 ? 3.479 32.625 13.594 1 96.44 467 SER A O 1
ATOM 3527 N N . SER A 1 468 ? 1.528 32.594 14.625 1 96 468 SER A N 1
ATOM 3528 C CA . SER A 1 468 ? 0.86 33.469 13.656 1 96 468 SER A CA 1
ATOM 3529 C C . SER A 1 468 ? 1.508 34.844 13.602 1 96 468 SER A C 1
ATOM 3531 O O . SER A 1 468 ? 1.494 35.5 12.562 1 96 468 SER A O 1
ATOM 3533 N N . VAL A 1 469 ? 2.1 35.25 14.688 1 94.25 469 VAL A N 1
ATOM 3534 C CA . VAL A 1 469 ? 2.688 36.594 14.789 1 94.25 469 VAL A CA 1
ATOM 3535 C C . VAL A 1 469 ? 4.16 36.531 14.383 1 94.25 469 VAL A C 1
ATOM 3537 O O . VAL A 1 469 ? 4.648 37.438 13.688 1 94.25 469 VAL A O 1
ATOM 3540 N N . ILE A 1 470 ? 4.812 35.469 14.695 1 93.38 470 ILE A N 1
ATOM 3541 C CA . ILE A 1 470 ? 6.262 35.406 14.562 1 93.38 470 ILE A CA 1
ATOM 3542 C C . ILE A 1 470 ? 6.629 34.75 13.234 1 93.38 470 ILE A C 1
ATOM 3544 O O . ILE A 1 470 ? 7.562 35.188 12.555 1 93.38 470 ILE A O 1
ATOM 3548 N N . ALA A 1 471 ? 6.008 33.688 12.938 1 94.44 471 ALA A N 1
ATOM 3549 C CA . ALA A 1 471 ? 6.316 32.875 11.758 1 94.44 471 ALA A CA 1
ATOM 3550 C C . ALA A 1 471 ? 5.117 32.031 11.352 1 94.44 471 ALA A C 1
ATOM 3552 O O . ALA A 1 471 ? 5.031 30.844 11.719 1 94.44 471 ALA A O 1
ATOM 3553 N N . ASP A 1 472 ? 4.34 32.531 10.453 1 93.06 472 ASP A N 1
ATOM 3554 C CA . ASP A 1 472 ? 3.109 31.812 10.117 1 93.06 472 ASP A CA 1
ATOM 3555 C C . ASP A 1 472 ? 3.389 30.672 9.148 1 93.06 472 ASP A C 1
ATOM 3557 O O . ASP A 1 472 ? 2.611 29.719 9.055 1 93.06 472 ASP A O 1
ATOM 3561 N N . ASP A 1 473 ? 4.523 30.641 8.492 1 94.44 473 ASP A N 1
ATOM 3562 C CA . ASP A 1 473 ? 4.891 29.547 7.602 1 94.44 473 ASP A CA 1
ATOM 3563 C C . ASP A 1 473 ? 5.016 28.234 8.367 1 94.44 473 ASP A C 1
ATOM 3565 O O . ASP A 1 473 ? 4.91 27.156 7.785 1 94.44 473 ASP A O 1
ATOM 3569 N N . ALA A 1 474 ? 5.238 28.406 9.648 1 95.75 474 ALA A N 1
ATOM 3570 C CA . ALA A 1 474 ? 5.406 27.203 10.461 1 95.75 474 ALA A CA 1
ATOM 3571 C C . ALA A 1 474 ? 4.152 26.328 10.414 1 95.75 474 ALA A C 1
ATOM 3573 O O . ALA A 1 474 ? 4.246 25.094 10.406 1 95.75 474 ALA A O 1
ATOM 3574 N N . PHE A 1 475 ? 2.998 26.969 10.375 1 95.88 475 PHE A N 1
ATOM 3575 C CA . PHE A 1 475 ? 1.801 26.141 10.297 1 95.88 475 PHE A CA 1
ATOM 3576 C C . PHE A 1 475 ? 1.206 26.188 8.898 1 95.88 475 PHE A C 1
ATOM 3578 O O . PHE A 1 475 ? 0.516 25.25 8.477 1 95.88 475 PHE A O 1
ATOM 3585 N N . LEU A 1 476 ? 1.515 27.172 8.055 1 96.31 476 LEU A N 1
ATOM 3586 C CA . LEU A 1 476 ? 0.962 27.266 6.711 1 96.31 476 LEU A CA 1
ATOM 3587 C C . LEU A 1 476 ? 1.62 26.25 5.781 1 96.31 476 LEU A C 1
ATOM 3589 O O . LEU A 1 476 ? 1.021 25.828 4.789 1 96.31 476 LEU A O 1
ATOM 3593 N N . CYS A 1 477 ? 2.807 25.828 6.082 1 96.75 477 CYS A N 1
ATOM 3594 C CA . CYS A 1 477 ? 3.527 24.891 5.219 1 96.75 477 CYS A CA 1
ATOM 3595 C C . CYS A 1 477 ? 3.578 23.5 5.84 1 96.75 477 CYS A C 1
ATOM 3597 O O . CYS A 1 477 ? 4.352 22.656 5.402 1 96.75 477 CYS A O 1
ATOM 3599 N N . THR A 1 478 ? 2.793 23.234 6.871 1 97.38 478 THR A N 1
ATOM 3600 C CA . THR A 1 478 ? 2.758 21.953 7.547 1 97.38 478 THR A CA 1
ATOM 3601 C C . THR A 1 478 ? 1.327 21.422 7.645 1 97.38 478 THR A C 1
ATOM 3603 O O . THR A 1 478 ? 0.727 21.438 8.719 1 97.38 478 THR A O 1
ATOM 3606 N N . PRO A 1 479 ? 0.858 20.859 6.613 1 97.19 479 PRO A N 1
ATOM 3607 C CA . PRO A 1 479 ? -0.55 20.453 6.605 1 97.19 479 PRO A CA 1
ATOM 3608 C C . PRO A 1 479 ? -0.863 19.375 7.641 1 97.19 479 PRO A C 1
ATOM 3610 O O . PRO A 1 479 ? -1.998 19.281 8.117 1 97.19 479 PRO A O 1
ATOM 3613 N N . VAL A 1 480 ? 0.051 18.594 8.078 1 96.75 480 VAL A N 1
ATOM 3614 C CA . VAL A 1 480 ? -0.171 17.5 9.008 1 96.75 480 VAL A CA 1
ATOM 3615 C C . VAL A 1 480 ? -0.375 18.031 10.422 1 96.75 480 VAL A C 1
ATOM 3617 O O . VAL A 1 480 ? -0.714 17.297 11.344 1 96.75 480 VAL A O 1
ATOM 3620 N N . LEU A 1 481 ? -0.259 19.328 10.578 1 97.81 481 LEU A N 1
ATOM 3621 C CA . LEU A 1 481 ? -0.564 20 11.836 1 97.81 481 LEU A CA 1
ATOM 3622 C C . LEU A 1 481 ? -2.072 20.109 12.039 1 97.81 481 LEU A C 1
ATOM 3624 O O . LEU A 1 481 ? -2.533 20.375 13.148 1 97.81 481 LEU A O 1
ATOM 3628 N N . SER A 1 482 ? -2.824 19.875 11.047 1 97.19 482 SER A N 1
ATOM 3629 C CA . SER A 1 482 ? -4.273 20.062 11.078 1 97.19 482 SER A CA 1
ATOM 3630 C C . SER A 1 482 ? -4.926 19.141 12.102 1 97.19 482 SER A C 1
ATOM 3632 O O . SER A 1 482 ? -5.887 19.531 12.766 1 97.19 482 SER A O 1
ATOM 3634 N N . GLN A 1 483 ? -4.375 18 12.281 1 96.31 483 GLN A N 1
ATOM 3635 C CA . GLN A 1 483 ? -5.016 17.016 13.148 1 96.31 483 GLN A CA 1
ATOM 3636 C C . GLN A 1 483 ? -4.875 17.406 14.617 1 96.31 483 GLN A C 1
ATOM 3638 O O . GLN A 1 483 ? -5.859 17.406 15.359 1 96.31 483 GLN A O 1
ATOM 3643 N N . PRO A 1 484 ? -3.697 17.75 15.047 1 97.62 484 PRO A N 1
ATOM 3644 C CA . PRO A 1 484 ? -3.623 18.219 16.438 1 97.62 484 PRO A CA 1
ATOM 3645 C C . PRO A 1 484 ? -4.449 19.484 16.672 1 97.62 484 PRO A C 1
ATOM 3647 O O . PRO A 1 484 ? -5 19.656 17.766 1 97.62 484 PRO A O 1
ATOM 3650 N N . ILE A 1 485 ? -4.516 20.344 15.734 1 98.19 485 ILE A N 1
ATOM 3651 C CA . ILE A 1 485 ? -5.336 21.547 15.867 1 98.19 485 ILE A CA 1
ATOM 3652 C C . ILE A 1 485 ? -6.809 21.156 15.992 1 98.19 485 ILE A C 1
ATOM 3654 O O . ILE A 1 485 ? -7.531 21.688 16.828 1 98.19 485 ILE A O 1
ATOM 3658 N N . LEU A 1 486 ? -7.203 20.234 15.148 1 96.19 486 LEU A N 1
ATOM 3659 C CA . LEU A 1 486 ? -8.57 19.734 15.195 1 96.19 486 LEU A CA 1
ATOM 3660 C C . LEU A 1 486 ? -8.875 19.125 16.562 1 96.19 486 LEU A C 1
ATOM 3662 O O . LEU A 1 486 ? -9.945 19.359 17.125 1 96.19 486 LEU A O 1
ATOM 3666 N N . MET A 1 487 ? -8.008 18.312 17.047 1 94.94 487 MET A N 1
ATOM 3667 C CA . MET A 1 487 ? -8.18 17.656 18.344 1 94.94 487 MET A CA 1
ATOM 3668 C C . MET A 1 487 ? -8.328 18.688 19.453 1 94.94 487 MET A C 1
ATOM 3670 O O . MET A 1 487 ? -9.18 18.547 20.328 1 94.94 487 MET A O 1
ATOM 3674 N N . ALA A 1 488 ? -7.531 19.719 19.359 1 97.06 488 ALA A N 1
ATOM 3675 C CA . ALA A 1 488 ? -7.602 20.781 20.359 1 97.06 488 ALA A CA 1
ATOM 3676 C C . ALA A 1 488 ? -8.938 21.531 20.266 1 97.06 488 ALA A C 1
ATOM 3678 O O . ALA A 1 488 ? -9.578 21.766 21.297 1 97.06 488 ALA A O 1
ATOM 3679 N N . GLY A 1 489 ? -9.305 21.891 19.047 1 95.81 489 GLY A N 1
ATOM 3680 C CA . GLY A 1 489 ? -10.578 22.578 18.859 1 95.81 489 GLY A CA 1
ATOM 3681 C C . GLY A 1 489 ? -11.766 21.75 19.312 1 95.81 489 GLY A C 1
ATOM 3682 O O . GLY A 1 489 ? -12.695 22.281 19.938 1 95.81 489 GLY A O 1
ATOM 3683 N N . ARG A 1 490 ? -11.75 20.516 19 1 92.25 490 ARG A N 1
ATOM 3684 C CA . ARG A 1 490 ? -12.836 19.625 19.391 1 92.25 490 ARG A CA 1
ATOM 3685 C C . ARG A 1 490 ? -12.914 19.484 20.906 1 92.25 490 ARG A C 1
ATOM 3687 O O . ARG A 1 490 ? -14.008 19.531 21.484 1 92.25 490 ARG A O 1
ATOM 3694 N N . ALA A 1 491 ? -11.797 19.234 21.516 1 92.94 491 ALA A N 1
ATOM 3695 C CA . ALA A 1 491 ? -11.766 19.094 22.969 1 92.94 491 ALA A CA 1
ATOM 3696 C C . ALA A 1 491 ? -12.289 20.359 23.641 1 92.94 491 ALA A C 1
ATOM 3698 O O . ALA A 1 491 ? -13.078 20.281 24.594 1 92.94 491 ALA A O 1
ATOM 3699 N N . ALA A 1 492 ? -11.836 21.5 23.203 1 94.81 492 ALA A N 1
ATOM 3700 C CA . ALA A 1 492 ? -12.281 22.781 23.766 1 94.81 492 ALA A CA 1
ATOM 3701 C C . ALA A 1 492 ? -13.781 22.984 23.562 1 94.81 492 ALA A C 1
ATOM 3703 O O . ALA A 1 492 ? -14.484 23.453 24.453 1 94.81 492 ALA A O 1
ATOM 3704 N N . THR A 1 493 ? -14.25 22.594 22.422 1 92.06 493 THR A N 1
ATOM 3705 C CA . THR A 1 493 ? -15.656 22.75 22.094 1 92.06 493 THR A CA 1
ATOM 3706 C C . THR A 1 493 ? -16.531 21.875 23 1 92.06 493 THR A C 1
ATOM 3708 O O . THR A 1 493 ? -17.531 22.328 23.531 1 92.06 493 THR A O 1
ATOM 3711 N N . VAL A 1 494 ? -16.141 20.641 23.094 1 87.94 494 VAL A N 1
ATOM 3712 C CA . VAL A 1 494 ? -16.906 19.703 23.922 1 87.94 494 VAL A CA 1
ATOM 3713 C C . VAL A 1 494 ? -16.891 20.172 25.375 1 87.94 494 VAL A C 1
ATOM 3715 O O . VAL A 1 494 ? -17.906 20.094 26.062 1 87.94 494 VAL A O 1
ATOM 3718 N N . LEU A 1 495 ? -15.773 20.656 25.859 1 90.94 495 LEU A N 1
ATOM 3719 C CA . LEU A 1 495 ? -15.664 21.141 27.234 1 90.94 495 LEU A CA 1
ATOM 3720 C C . LEU A 1 495 ? -16.547 22.375 27.438 1 90.94 495 LEU A C 1
ATOM 3722 O O . LEU A 1 495 ? -17.172 22.516 28.484 1 90.94 495 LEU A O 1
ATOM 3726 N N . LEU A 1 496 ? -16.562 23.219 26.484 1 90.25 496 LEU A N 1
ATOM 3727 C CA . LEU A 1 496 ? -17.391 24.406 26.562 1 90.25 496 LEU A CA 1
ATOM 3728 C C . LEU A 1 496 ? -18.875 24.047 26.641 1 90.25 496 LEU A C 1
ATOM 3730 O O . LEU A 1 496 ? -19.625 24.625 27.422 1 90.25 496 LEU A O 1
ATOM 3734 N N . ARG A 1 497 ? -19.234 23.078 25.828 1 85.5 497 ARG A N 1
ATOM 3735 C CA . ARG A 1 497 ? -20.625 22.641 25.812 1 85.5 497 ARG A CA 1
ATOM 3736 C C . ARG A 1 497 ? -21.016 21.984 27.125 1 85.5 497 ARG A C 1
ATOM 3738 O O . ARG A 1 497 ? -22.141 22.141 27.609 1 85.5 497 ARG A O 1
ATOM 3745 N N . THR A 1 498 ? -20.094 21.266 27.672 1 84.81 498 THR A N 1
ATOM 3746 C CA . THR A 1 498 ? -20.375 20.484 28.875 1 84.81 498 THR A CA 1
ATOM 3747 C C . THR A 1 498 ? -20.312 21.375 30.109 1 84.81 498 THR A C 1
ATOM 3749 O O . THR A 1 498 ? -21.109 21.219 31.047 1 84.81 498 THR A O 1
ATOM 3752 N N . LEU A 1 499 ? -19.484 22.391 30.141 1 89.12 499 LEU A N 1
ATOM 3753 C CA . LEU A 1 499 ? -19.203 23.156 31.344 1 89.12 499 LEU A CA 1
ATOM 3754 C C . LEU A 1 499 ? -19.922 24.5 31.344 1 89.12 499 LEU A C 1
ATOM 3756 O O . LEU A 1 499 ? -20.031 25.156 32.375 1 89.12 499 LEU A O 1
ATOM 3760 N N . SER A 1 500 ? -20.469 24.891 30.25 1 87.31 500 SER A N 1
ATOM 3761 C CA . SER A 1 500 ? -21.062 26.219 30.125 1 87.31 500 SER A CA 1
ATOM 3762 C C . SER A 1 500 ? -22.188 26.406 31.125 1 87.31 500 SER A C 1
ATOM 3764 O O . SER A 1 500 ? -22.438 27.531 31.594 1 87.31 500 SER A O 1
ATOM 3766 N N . THR A 1 501 ? -22.875 25.297 31.5 1 85.88 501 THR A N 1
ATOM 3767 C CA . THR A 1 501 ? -23.969 25.438 32.438 1 85.88 501 THR A CA 1
ATOM 3768 C C . THR A 1 501 ? -23.469 25.312 33.875 1 85.88 501 THR A C 1
ATOM 3770 O O . THR A 1 501 ? -24.156 25.703 34.812 1 85.88 501 THR A O 1
ATOM 3773 N N . LEU A 1 502 ? -22.25 24.938 34.031 1 84.38 502 LEU A N 1
ATOM 3774 C CA . LEU A 1 502 ? -21.766 24.594 35.375 1 84.38 502 LEU A CA 1
ATOM 3775 C C . LEU A 1 502 ? -20.797 25.656 35.875 1 84.38 502 LEU A C 1
ATOM 3777 O O . LEU A 1 502 ? -20.578 25.766 37.094 1 84.38 502 LEU A O 1
ATOM 3781 N N . MET A 1 503 ? -20.234 26.453 34.969 1 87.5 503 MET A N 1
ATOM 3782 C CA . MET A 1 503 ? -19.156 27.359 35.344 1 87.5 503 MET A CA 1
ATOM 3783 C C . MET A 1 503 ? -19.375 28.75 34.781 1 87.5 503 MET A C 1
ATOM 3785 O O . MET A 1 503 ? -20.062 28.906 33.75 1 87.5 503 MET A O 1
ATOM 3789 N N . PRO A 1 504 ? -18.859 29.734 35.5 1 88.75 504 PRO A N 1
ATOM 3790 C CA . PRO A 1 504 ? -18.953 31.094 34.969 1 88.75 504 PRO A CA 1
ATOM 3791 C C . PRO A 1 504 ? -18.156 31.281 33.656 1 88.75 504 PRO A C 1
ATOM 3793 O O . PRO A 1 504 ? -17.156 30.578 33.438 1 88.75 504 PRO A O 1
ATOM 3796 N N . SER A 1 505 ? -18.5 32.188 32.938 1 86.88 505 SER A N 1
ATOM 3797 C CA . SER A 1 505 ? -17.922 32.438 31.625 1 86.88 505 SER A CA 1
ATOM 3798 C C . SER A 1 505 ? -16.453 32.844 31.719 1 86.88 505 SER A C 1
ATOM 3800 O O . SER A 1 505 ? -15.664 32.562 30.828 1 86.88 505 SER A O 1
ATOM 3802 N N . THR A 1 506 ? -16.125 33.5 32.781 1 89.12 506 THR A N 1
ATOM 3803 C CA . THR A 1 506 ? -14.758 34 32.938 1 89.12 506 THR A CA 1
ATOM 3804 C C . THR A 1 506 ? -13.773 32.844 33.031 1 89.12 506 THR A C 1
ATOM 3806 O O . THR A 1 506 ? -12.648 32.938 32.531 1 89.12 506 THR A O 1
ATOM 3809 N N . GLN A 1 507 ? -14.258 31.734 33.5 1 89.31 507 GLN A N 1
ATOM 3810 C CA . GLN A 1 507 ? -13.406 30.562 33.656 1 89.31 507 GLN A CA 1
ATOM 3811 C C . GLN A 1 507 ? -13.312 29.781 32.375 1 89.31 507 GLN A C 1
ATOM 3813 O O . GLN A 1 507 ? -12.391 28.969 32.188 1 89.31 507 GLN A O 1
ATOM 3818 N N . LEU A 1 508 ? -14.172 30.078 31.453 1 93.25 508 LEU A N 1
ATOM 3819 C CA . LEU A 1 508 ? -14.25 29.328 30.219 1 93.25 508 LEU A CA 1
ATOM 3820 C C . LEU A 1 508 ? -13.633 30.109 29.062 1 93.25 508 LEU A C 1
ATOM 3822 O O . LEU A 1 508 ? -13.508 29.594 27.953 1 93.25 508 LEU A O 1
ATOM 3826 N N . GLU A 1 509 ? -13.156 31.297 29.344 1 94.5 509 GLU A N 1
ATOM 3827 C CA . GLU A 1 509 ? -12.641 32.188 28.312 1 94.5 509 GLU A CA 1
ATOM 3828 C C . GLU A 1 509 ? -11.461 31.578 27.578 1 94.5 509 GLU A C 1
ATOM 3830 O O . GLU A 1 509 ? -11.375 31.672 26.344 1 94.5 509 GLU A O 1
ATOM 3835 N N . PRO A 1 510 ? -10.484 30.938 28.297 1 95.5 510 PRO A N 1
ATOM 3836 C CA . PRO A 1 510 ? -9.367 30.328 27.562 1 95.5 510 PRO A CA 1
ATOM 3837 C C . PRO A 1 510 ? -9.82 29.25 26.594 1 95.5 510 PRO A C 1
ATOM 3839 O O . PRO A 1 510 ? -9.227 29.094 25.516 1 95.5 510 PRO A O 1
ATOM 3842 N N . LEU A 1 511 ? -10.828 28.562 26.891 1 96 511 LEU A N 1
ATOM 3843 C CA . LEU A 1 511 ? -11.359 27.531 26.016 1 96 511 LEU A CA 1
ATOM 3844 C C . LEU A 1 511 ? -12.039 28.156 24.797 1 96 511 LEU A C 1
ATOM 3846 O O . LEU A 1 511 ? -11.922 27.625 23.688 1 96 511 LEU A O 1
ATOM 3850 N N . GLU A 1 512 ? -12.773 29.203 25.031 1 95.75 512 GLU A N 1
ATOM 3851 C CA . GLU A 1 512 ? -13.406 29.922 23.922 1 95.75 512 GLU A CA 1
ATOM 3852 C C . GLU A 1 512 ? -12.367 30.469 22.953 1 95.75 512 GLU A C 1
ATOM 3854 O O . GLU A 1 512 ? -12.539 30.375 21.734 1 95.75 512 GLU A O 1
ATOM 3859 N N . ARG A 1 513 ? -11.352 31.016 23.547 1 96.94 513 ARG A N 1
ATOM 3860 C CA . ARG A 1 513 ? -10.258 31.516 22.719 1 96.94 513 ARG A CA 1
ATOM 3861 C C . ARG A 1 513 ? -9.594 30.391 21.938 1 96.94 513 ARG A C 1
ATOM 3863 O O . ARG A 1 513 ? -9.234 30.562 20.781 1 96.94 513 ARG A O 1
ATOM 3870 N N . ALA A 1 514 ? -9.406 29.266 22.594 1 97.5 514 ALA A N 1
ATOM 3871 C CA . ALA A 1 514 ? -8.797 28.109 21.938 1 97.5 514 ALA A CA 1
ATOM 3872 C C . ALA A 1 514 ? -9.609 27.672 20.719 1 97.5 514 ALA A C 1
ATOM 3874 O O . ALA A 1 514 ? -9.055 27.359 19.672 1 97.5 514 ALA A O 1
ATOM 3875 N N . VAL A 1 515 ? -10.922 27.641 20.859 1 96.62 515 VAL A N 1
ATOM 3876 C CA . VAL A 1 515 ? -11.789 27.25 19.766 1 96.62 515 VAL A CA 1
ATOM 3877 C C . VAL A 1 515 ? -11.625 28.234 18.609 1 96.62 515 VAL A C 1
ATOM 3879 O O . VAL A 1 515 ? -11.477 27.828 17.453 1 96.62 515 VAL A O 1
ATOM 3882 N N . THR A 1 516 ? -11.609 29.484 18.922 1 97.38 516 THR A N 1
ATOM 3883 C CA . THR A 1 516 ? -11.523 30.531 17.906 1 97.38 516 THR A CA 1
ATOM 3884 C C . THR A 1 516 ? -10.18 30.469 17.188 1 97.38 516 THR A C 1
ATOM 3886 O O . THR A 1 516 ? -10.133 30.547 15.953 1 97.38 516 THR A O 1
ATOM 3889 N N . VAL A 1 517 ? -9.086 30.359 17.906 1 98.12 517 VAL A N 1
ATOM 3890 C CA . VAL A 1 517 ? -7.75 30.328 17.328 1 98.12 517 VAL A CA 1
ATOM 3891 C C . VAL A 1 517 ? -7.594 29.094 16.453 1 98.12 517 VAL A C 1
ATOM 3893 O O . VAL A 1 517 ? -7.055 29.172 15.344 1 98.12 517 VAL A O 1
ATOM 3896 N N . CYS A 1 518 ? -8.023 27.922 16.922 1 98 518 CYS A N 1
ATOM 3897 C CA . CYS A 1 518 ? -7.922 26.688 16.156 1 98 518 CYS A CA 1
ATOM 3898 C C . CYS A 1 518 ? -8.727 26.781 14.867 1 98 518 CYS A C 1
ATOM 3900 O O . CYS A 1 518 ? -8.25 26.406 13.805 1 98 518 CYS A O 1
ATOM 3902 N N . GLN A 1 519 ? -9.906 27.328 14.992 1 96.56 519 GLN A N 1
ATOM 3903 C CA . GLN A 1 519 ? -10.766 27.469 13.82 1 96.56 519 GLN A CA 1
ATOM 3904 C C . GLN A 1 519 ? -10.141 28.422 12.789 1 96.56 519 GLN A C 1
ATOM 3906 O O . GLN A 1 519 ? -10.086 28.094 11.602 1 96.56 519 GLN A O 1
ATOM 3911 N N . LYS A 1 520 ? -9.695 29.516 13.227 1 97 520 LYS A N 1
ATOM 3912 C CA . LYS A 1 520 ? -9.102 30.5 12.328 1 97 520 LYS A CA 1
ATOM 3913 C C . LYS A 1 520 ? -7.84 29.953 11.664 1 97 520 LYS A C 1
ATOM 3915 O O . LYS A 1 520 ? -7.59 30.203 10.484 1 97 520 LYS A O 1
ATOM 3920 N N . THR A 1 521 ? -7.059 29.281 12.445 1 97.88 521 THR A N 1
ATOM 3921 C CA . THR A 1 521 ? -5.828 28.719 11.906 1 97.88 521 THR A CA 1
ATOM 3922 C C . THR A 1 521 ? -6.141 27.672 10.844 1 97.88 521 THR A C 1
ATOM 3924 O O . THR A 1 521 ? -5.516 27.656 9.781 1 97.88 521 THR A O 1
ATOM 3927 N N . LEU A 1 522 ? -7.098 26.781 11.102 1 97.31 522 LEU A N 1
ATOM 3928 C CA . LEU A 1 522 ? -7.48 25.766 10.125 1 97.31 522 LEU A CA 1
ATOM 3929 C C . LEU A 1 522 ? -8.008 26.406 8.844 1 97.31 522 LEU A C 1
ATOM 3931 O O . LEU A 1 522 ? -7.703 25.938 7.742 1 97.31 522 LEU A O 1
ATOM 3935 N N . GLU A 1 523 ? -8.781 27.453 9 1 96.56 523 GLU A N 1
ATOM 3936 C CA . GLU A 1 523 ? -9.328 28.156 7.844 1 96.56 523 GLU A CA 1
ATOM 3937 C C . GLU A 1 523 ? -8.219 28.797 7.008 1 96.56 523 GLU A C 1
ATOM 3939 O O . GLU A 1 523 ? -8.273 28.766 5.777 1 96.56 523 GLU A O 1
ATOM 3944 N N . ARG A 1 524 ? -7.258 29.359 7.672 1 97 524 ARG A N 1
ATOM 3945 C CA . ARG A 1 524 ? -6.117 29.938 6.965 1 97 524 ARG A CA 1
ATOM 3946 C C . ARG A 1 524 ? -5.324 28.859 6.238 1 97 524 ARG A C 1
ATOM 3948 O O . ARG A 1 524 ? -4.91 29.047 5.094 1 97 524 ARG A O 1
ATOM 3955 N N . MET A 1 525 ? -5.094 27.766 6.895 1 97.62 525 MET A N 1
ATOM 3956 C CA . MET A 1 525 ? -4.359 26.656 6.297 1 97.62 525 MET A CA 1
ATOM 3957 C C . MET A 1 525 ? -5.125 26.078 5.113 1 97.62 525 MET A C 1
ATOM 3959 O O . MET A 1 525 ? -4.52 25.672 4.117 1 97.62 525 MET A O 1
ATOM 3963 N N . GLN A 1 526 ? -6.426 26.031 5.195 1 95.31 526 GLN A N 1
ATOM 3964 C CA . GLN A 1 526 ? -7.289 25.422 4.18 1 95.31 526 GLN A CA 1
ATOM 3965 C C . GLN A 1 526 ? -7.16 26.156 2.848 1 95.31 526 GLN A C 1
ATOM 3967 O O . GLN A 1 526 ? -7.387 25.578 1.786 1 95.31 526 GLN A O 1
ATOM 3972 N N . GLN A 1 527 ? -6.777 27.406 2.906 1 95 527 GLN A N 1
ATOM 3973 C CA . GLN A 1 527 ? -6.625 28.172 1.68 1 95 527 GLN A CA 1
ATOM 3974 C C . GLN A 1 527 ? -5.562 27.562 0.77 1 95 527 GLN A C 1
ATOM 3976 O O . GLN A 1 527 ? -5.691 27.594 -0.455 1 95 527 GLN A O 1
ATOM 3981 N N . ARG A 1 528 ? -4.562 26.984 1.369 1 95.06 528 ARG A N 1
ATOM 3982 C CA . ARG A 1 528 ? -3.475 26.375 0.605 1 95.06 528 ARG A CA 1
ATOM 3983 C C . ARG A 1 528 ? -3.635 24.859 0.518 1 95.06 528 ARG A C 1
ATOM 3985 O O . ARG A 1 528 ? -3.227 24.25 -0.469 1 95.06 528 ARG A O 1
ATOM 3992 N N . TRP A 1 529 ? -4.148 24.328 1.534 1 96.5 529 TRP A N 1
ATOM 3993 C CA . TRP A 1 529 ? -4.355 22.891 1.625 1 96.5 529 TRP A CA 1
ATOM 3994 C C . TRP A 1 529 ? -5.84 22.562 1.699 1 96.5 529 TRP A C 1
ATOM 3996 O O . TRP A 1 529 ? -6.398 22.422 2.789 1 96.5 529 TRP A O 1
ATOM 4006 N N . ARG A 1 530 ? -6.426 22.266 0.629 1 93.75 530 ARG A N 1
ATOM 4007 C CA . ARG A 1 530 ? -7.875 22.141 0.52 1 93.75 530 ARG A CA 1
ATOM 4008 C C . ARG A 1 530 ? -8.375 20.891 1.216 1 93.75 530 ARG A C 1
ATOM 4010 O O . ARG A 1 530 ? -9.547 20.797 1.581 1 93.75 530 ARG A O 1
ATOM 4017 N N . GLY A 1 531 ? -7.516 19.969 1.43 1 92.5 531 GLY A N 1
ATOM 4018 C CA . GLY A 1 531 ? -7.895 18.75 2.131 1 92.5 531 GLY A CA 1
ATOM 4019 C C . GLY A 1 531 ? -8.312 19 3.568 1 92.5 531 GLY A C 1
ATOM 4020 O O . GLY A 1 531 ? -8.898 18.109 4.207 1 92.5 531 GLY A O 1
ATOM 4021 N N . LEU A 1 532 ? -8.078 20.172 4.082 1 94.38 532 LEU A N 1
ATOM 4022 C CA . LEU A 1 532 ? -8.438 20.516 5.453 1 94.38 532 LEU A CA 1
ATOM 4023 C C . LEU A 1 532 ? -9.914 20.859 5.559 1 94.38 532 LEU A C 1
ATOM 4025 O O . LEU A 1 532 ? -10.422 21.109 6.656 1 94.38 532 LEU A O 1
ATOM 4029 N N . ALA A 1 533 ? -10.609 20.766 4.48 1 88.31 533 ALA A N 1
ATOM 4030 C CA . ALA A 1 533 ? -12.039 21.062 4.5 1 88.31 533 ALA A CA 1
ATOM 4031 C C . ALA A 1 533 ? -12.773 20.172 5.5 1 88.31 533 ALA A C 1
ATOM 4033 O O . ALA A 1 533 ? -13.695 20.609 6.176 1 88.31 533 ALA A O 1
ATOM 4034 N N . TRP A 1 534 ? -12.281 18.953 5.637 1 85.19 534 TRP A N 1
ATOM 4035 C CA . TRP A 1 534 ? -12.844 18.016 6.605 1 85.19 534 TRP A CA 1
ATOM 4036 C C . TRP A 1 534 ? -12.633 18.516 8.031 1 85.19 534 TRP A C 1
ATOM 4038 O O . TRP A 1 534 ? -13.547 18.453 8.859 1 85.19 534 TRP A O 1
ATOM 4048 N N . HIS A 1 535 ? -11.516 19.047 8.273 1 89.56 535 HIS A N 1
ATOM 4049 C CA . HIS A 1 535 ? -11.141 19.516 9.602 1 89.56 535 HIS A CA 1
ATOM 4050 C C . HIS A 1 535 ? -11.953 20.75 9.992 1 89.56 535 HIS A C 1
ATOM 4052 O O . HIS A 1 535 ? -12.461 20.828 11.117 1 89.56 535 HIS A O 1
ATOM 4058 N N . VAL A 1 536 ? -12.078 21.641 9.039 1 89.5 536 VAL A N 1
ATOM 4059 C CA . VAL A 1 536 ? -12.797 22.875 9.289 1 89.5 536 VAL A CA 1
ATOM 4060 C C . VAL A 1 536 ? -14.273 22.578 9.539 1 89.5 536 VAL A C 1
ATOM 4062 O O . VAL A 1 536 ? -14.883 23.156 10.453 1 89.5 536 VAL A O 1
ATOM 4065 N N . GLU A 1 537 ? -14.766 21.656 8.844 1 85.06 537 GLU A N 1
ATOM 4066 C CA . GLU A 1 537 ? -16.188 21.344 8.93 1 85.06 537 GLU A CA 1
ATOM 4067 C C . GLU A 1 537 ? -16.5 20.547 10.195 1 85.06 537 GLU A C 1
ATOM 4069 O O . GLU A 1 537 ? -17.578 20.703 10.781 1 85.06 537 GLU A O 1
ATOM 4074 N N . SER A 1 538 ? -15.602 19.75 10.625 1 85.12 538 SER A N 1
ATOM 4075 C CA . SER A 1 538 ? -15.922 18.781 11.664 1 85.12 538 SER A CA 1
ATOM 4076 C C . SER A 1 538 ? -15.5 19.281 13.039 1 85.12 538 SER A C 1
ATOM 4078 O O . SER A 1 538 ? -15.953 18.766 14.062 1 85.12 538 SER A O 1
ATOM 4080 N N . MET A 1 539 ? -14.68 20.266 13.141 1 87.62 539 MET A N 1
ATOM 4081 C CA . MET A 1 539 ? -14.039 20.625 14.406 1 87.62 539 MET A CA 1
ATOM 4082 C C . MET A 1 539 ? -15.078 20.953 15.469 1 87.62 539 MET A C 1
ATOM 4084 O O . MET A 1 539 ? -15.016 20.422 16.578 1 87.62 539 MET A O 1
ATOM 4088 N N . CYS A 1 540 ? -16.094 21.75 15.023 1 81.5 540 CYS A N 1
ATOM 4089 C CA . CYS A 1 540 ? -17.016 22.219 16.047 1 81.5 540 CYS A CA 1
ATOM 4090 C C . CYS A 1 540 ? -18.375 21.531 15.906 1 81.5 540 CYS A C 1
ATOM 4092 O O . CYS A 1 540 ? -19.359 21.953 16.531 1 81.5 540 CYS A O 1
ATOM 4094 N N . LYS A 1 541 ? -18.453 20.484 15.031 1 76.62 541 LYS A N 1
ATOM 4095 C CA . LYS A 1 541 ? -19.734 19.844 14.773 1 76.62 541 LYS A CA 1
ATOM 4096 C C . LYS A 1 541 ? -19.719 18.391 15.234 1 76.62 541 LYS A C 1
ATOM 4098 O O . LYS A 1 541 ? -18.656 17.766 15.312 1 76.62 541 LYS A O 1
ATOM 4103 N N . ASN A 1 542 ? -20.922 18.016 15.555 1 67.25 542 ASN A N 1
ATOM 4104 C CA . ASN A 1 542 ? -21.094 16.594 15.797 1 67.25 542 ASN A CA 1
ATOM 4105 C C . ASN A 1 542 ? -21.203 15.805 14.492 1 67.25 542 ASN A C 1
ATOM 4107 O O . ASN A 1 542 ? -21.516 16.375 13.445 1 67.25 542 ASN A O 1
ATOM 4111 N N . ALA A 1 543 ? -20.844 14.562 14.57 1 63.16 543 ALA A N 1
ATOM 4112 C CA . ALA A 1 543 ? -20.797 13.695 13.398 1 63.16 543 ALA A CA 1
ATOM 4113 C C . ALA A 1 543 ? -22.062 13.828 12.555 1 63.16 543 ALA A C 1
ATOM 4115 O O . ALA A 1 543 ? -22 13.781 11.328 1 63.16 543 ALA A O 1
ATOM 4116 N N . ARG A 1 544 ? -23.141 14.039 13.195 1 59.84 544 ARG A N 1
ATOM 4117 C CA . ARG A 1 544 ? -24.422 14.086 12.508 1 59.84 544 ARG A CA 1
ATOM 4118 C C . ARG A 1 544 ? -24.594 15.414 11.773 1 59.84 544 ARG A C 1
ATOM 4120 O O . ARG A 1 544 ? -25.344 15.492 10.797 1 59.84 544 ARG A O 1
ATOM 4127 N N . GLU A 1 545 ? -23.812 16.344 12.188 1 66.56 545 GLU A N 1
ATOM 4128 C CA . GLU A 1 545 ? -23.984 17.703 11.672 1 66.56 545 GLU A CA 1
ATOM 4129 C C . GLU A 1 545 ? -23.016 17.984 10.516 1 66.56 545 GLU A C 1
ATOM 4131 O O . GLU A 1 545 ? -23.203 18.953 9.773 1 66.56 545 GLU A O 1
ATOM 4136 N N . VAL A 1 546 ? -22.188 17.109 10.336 1 69.69 546 VAL A N 1
ATOM 4137 C CA . VAL A 1 546 ? -21.125 17.375 9.359 1 69.69 546 VAL A CA 1
ATOM 4138 C C . VAL A 1 546 ? -21.672 17.141 7.945 1 69.69 546 VAL A C 1
ATOM 4140 O O . VAL A 1 546 ? -22.266 16.094 7.66 1 69.69 546 VAL A O 1
ATOM 4143 N N . ASP A 1 547 ? -21.594 18.188 7.086 1 66.31 547 ASP A N 1
ATOM 4144 C CA . ASP A 1 547 ? -22 18.156 5.684 1 66.31 547 ASP A CA 1
ATOM 4145 C C . ASP A 1 547 ? -20.781 18.078 4.77 1 66.31 547 ASP A C 1
ATOM 4147 O O . ASP A 1 547 ? -20.047 19.062 4.633 1 66.31 547 ASP A O 1
ATOM 4151 N N . LEU A 1 548 ? -20.672 17 4.16 1 66.38 548 LEU A N 1
ATOM 4152 C CA . LEU A 1 548 ? -19.484 16.812 3.322 1 66.38 548 LEU A CA 1
ATOM 4153 C C . LEU A 1 548 ? -19.828 16.984 1.848 1 66.38 548 LEU A C 1
ATOM 4155 O O . LEU A 1 548 ? -19.031 16.625 0.975 1 66.38 548 LEU A O 1
ATOM 4159 N N . SER A 1 549 ? -20.922 17.484 1.579 1 64.81 549 SER A N 1
ATOM 4160 C CA . SER A 1 549 ? -21.344 17.609 0.19 1 64.81 549 SER A CA 1
ATOM 4161 C C . SER A 1 549 ? -20.422 18.547 -0.584 1 64.81 549 SER A C 1
ATOM 4163 O O . SER A 1 549 ? -20.266 18.406 -1.8 1 64.81 549 SER A O 1
ATOM 4165 N N . GLY A 1 550 ? -19.766 19.391 0.087 1 64.12 550 GLY A N 1
ATOM 4166 C CA . GLY A 1 550 ? -18.906 20.312 -0.616 1 64.12 550 GLY A CA 1
ATOM 4167 C C . GLY A 1 550 ? -17.438 19.938 -0.545 1 64.12 550 GLY A C 1
ATOM 4168 O O . GLY A 1 550 ? -16.578 20.703 -0.979 1 64.12 550 GLY A O 1
ATOM 4169 N N . VAL A 1 551 ? -17.266 18.781 -0.023 1 66 551 VAL A N 1
ATOM 4170 C CA . VAL A 1 551 ? -15.875 18.375 0.165 1 66 551 VAL A CA 1
ATOM 4171 C C . VAL A 1 551 ? -15.461 17.438 -0.962 1 66 551 VAL A C 1
ATOM 4173 O O . VAL A 1 551 ? -16.25 16.609 -1.407 1 66 551 VAL A O 1
ATOM 4176 N N . GLY A 1 552 ? -14.312 17.766 -1.606 1 68.75 552 GLY A N 1
ATOM 4177 C CA . GLY A 1 552 ? -13.766 16.906 -2.637 1 68.75 552 GLY A CA 1
ATOM 4178 C C . GLY A 1 552 ? -13.492 17.625 -3.939 1 68.75 552 GLY A C 1
ATOM 4179 O O . GLY A 1 552 ? -14.211 18.547 -4.309 1 68.75 552 GLY A O 1
ATOM 4180 N N . ALA A 1 553 ? -12.414 17.297 -4.555 1 76.38 553 ALA A N 1
ATOM 4181 C CA . ALA A 1 553 ? -12.031 17.891 -5.832 1 76.38 553 ALA A CA 1
ATOM 4182 C C . ALA A 1 553 ? -12.656 17.141 -7 1 76.38 553 ALA A C 1
ATOM 4184 O O . ALA A 1 553 ? -13.07 15.992 -6.852 1 76.38 553 ALA A O 1
ATOM 4185 N N . THR A 1 554 ? -12.805 17.844 -8.016 1 81.19 554 THR A N 1
ATOM 4186 C CA . THR A 1 554 ? -13.227 17.203 -9.258 1 81.19 554 THR A CA 1
ATOM 4187 C C . THR A 1 554 ? -12.156 16.234 -9.758 1 81.19 554 THR A C 1
ATOM 4189 O O . THR A 1 554 ? -10.969 16.562 -9.758 1 81.19 554 THR A O 1
ATOM 4192 N N . ILE A 1 555 ? -12.609 15.094 -10.031 1 86.5 555 ILE A N 1
ATOM 4193 C CA . ILE A 1 555 ? -11.688 14.062 -10.508 1 86.5 555 ILE A CA 1
ATOM 4194 C C . ILE A 1 555 ? -11.922 13.812 -11.992 1 86.5 555 ILE A C 1
ATOM 4196 O O . ILE A 1 555 ? -13.055 13.625 -12.43 1 86.5 555 ILE A O 1
ATOM 4200 N N . ILE A 1 556 ? -10.867 13.891 -12.781 1 84 556 ILE A N 1
ATOM 4201 C CA . ILE A 1 556 ? -10.961 13.586 -14.203 1 84 556 ILE A CA 1
ATOM 4202 C C . ILE A 1 556 ? -10.93 12.078 -14.406 1 84 556 ILE A C 1
ATOM 4204 O O . ILE A 1 556 ? -9.93 11.422 -14.109 1 84 556 ILE A O 1
ATOM 4208 N N . MET A 1 557 ? -12.039 11.547 -14.797 1 83.12 557 MET A N 1
ATOM 4209 C CA . MET A 1 557 ? -12.164 10.109 -15.016 1 83.12 557 MET A CA 1
ATOM 4210 C C . MET A 1 557 ? -11.938 9.758 -16.484 1 83.12 557 MET A C 1
ATOM 4212 O O . MET A 1 557 ? -12.812 9.992 -17.328 1 83.12 557 MET A O 1
ATOM 4216 N N . THR A 1 558 ? -10.883 9.117 -16.797 1 82.06 558 THR A N 1
ATOM 4217 C CA . THR A 1 558 ? -10.531 8.766 -18.172 1 82.06 558 THR A CA 1
ATOM 4218 C C . THR A 1 558 ? -11.117 7.406 -18.547 1 82.06 558 THR A C 1
ATOM 4220 O O . THR A 1 558 ? -11.234 7.078 -19.719 1 82.06 558 THR A O 1
ATOM 4223 N N . ASP A 1 559 ? -11.508 6.629 -17.562 1 86.94 559 ASP A N 1
ATOM 4224 C CA . ASP A 1 559 ? -12.156 5.348 -17.812 1 86.94 559 ASP A CA 1
ATOM 4225 C C . ASP A 1 559 ? -13.57 5.543 -18.344 1 86.94 559 ASP A C 1
ATOM 4227 O O . ASP A 1 559 ? -14.484 5.883 -17.594 1 86.94 559 ASP A O 1
ATOM 4231 N N . ARG A 1 560 ? -13.758 5.242 -19.562 1 81.25 560 ARG A N 1
ATOM 4232 C CA . ARG A 1 560 ? -15.023 5.527 -20.234 1 81.25 560 ARG A CA 1
ATOM 4233 C C . ARG A 1 560 ? -16.156 4.672 -19.656 1 81.25 560 ARG A C 1
ATOM 4235 O O . ARG A 1 560 ? -17.281 5.137 -19.531 1 81.25 560 ARG A O 1
ATOM 4242 N N . GLY A 1 561 ? -15.805 3.469 -19.375 1 85.31 561 GLY A N 1
ATOM 4243 C CA . GLY A 1 561 ? -16.828 2.604 -18.797 1 85.31 561 GLY A CA 1
ATOM 4244 C C . GLY A 1 561 ? -17.281 3.053 -17.438 1 85.31 561 GLY A C 1
ATOM 4245 O O . GLY A 1 561 ? -18.484 3.105 -17.156 1 85.31 561 GLY A O 1
ATOM 4246 N N . MET A 1 562 ? -16.391 3.436 -16.625 1 87.44 562 MET A N 1
ATOM 4247 C CA . MET A 1 562 ? -16.719 3.898 -15.289 1 87.44 562 MET A CA 1
ATOM 4248 C C . MET A 1 562 ? -17.484 5.219 -15.336 1 87.44 562 MET A C 1
ATOM 4250 O O . MET A 1 562 ? -18.375 5.457 -14.523 1 87.44 562 MET A O 1
ATOM 4254 N N . PHE A 1 563 ? -17.062 6.066 -16.25 1 85.88 563 PHE A N 1
ATOM 4255 C CA . PHE A 1 563 ? -17.766 7.344 -16.375 1 85.88 563 PHE A CA 1
ATOM 4256 C C . PHE A 1 563 ? -19.203 7.129 -16.844 1 85.88 563 PHE A C 1
ATOM 4258 O O . PHE A 1 563 ? -20.125 7.773 -16.344 1 85.88 563 PHE A O 1
ATOM 4265 N N . ALA A 1 564 ? -19.359 6.246 -17.812 1 81.75 564 ALA A N 1
ATOM 4266 C CA . ALA A 1 564 ? -20.703 5.926 -18.297 1 81.75 564 ALA A CA 1
ATOM 4267 C C . ALA A 1 564 ? -21.562 5.367 -17.156 1 81.75 564 ALA A C 1
ATOM 4269 O O . ALA A 1 564 ? -22.75 5.699 -17.062 1 81.75 564 ALA A O 1
ATOM 4270 N N . LYS A 1 565 ? -20.984 4.539 -16.406 1 83.19 565 LYS A N 1
ATOM 4271 C CA . LYS A 1 565 ? -21.703 3.98 -15.258 1 83.19 565 LYS A CA 1
ATOM 4272 C C . LYS A 1 565 ? -22.094 5.074 -14.273 1 83.19 565 LYS A C 1
ATOM 4274 O O . LYS A 1 565 ? -23.219 5.082 -13.758 1 83.19 565 LYS A O 1
ATOM 4279 N N . ALA A 1 566 ? -21.156 5.969 -13.969 1 82.88 566 ALA A N 1
ATOM 4280 C CA . ALA A 1 566 ? -21.438 7.074 -13.055 1 82.88 566 ALA A CA 1
ATOM 4281 C C . ALA A 1 566 ? -22.578 7.941 -13.57 1 82.88 566 ALA A C 1
ATOM 4283 O O . ALA A 1 566 ? -23.406 8.406 -12.789 1 82.88 566 ALA A O 1
ATOM 4284 N N . ARG A 1 567 ? -22.547 8.133 -14.852 1 77.38 567 ARG A N 1
ATOM 4285 C CA . ARG A 1 567 ? -23.609 8.93 -15.469 1 77.38 567 ARG A CA 1
ATOM 4286 C C . ARG A 1 567 ? -24.953 8.234 -15.336 1 77.38 567 ARG A C 1
ATOM 4288 O O . ARG A 1 567 ? -25.953 8.883 -15.016 1 77.38 567 ARG A O 1
ATOM 4295 N N . LEU A 1 568 ? -24.938 7.004 -15.547 1 74.31 568 LEU A N 1
ATOM 4296 C CA . LEU A 1 568 ? -26.172 6.23 -15.461 1 74.31 568 LEU A CA 1
ATOM 4297 C C . LEU A 1 568 ? -26.688 6.195 -14.023 1 74.31 568 LEU A C 1
ATOM 4299 O O . LEU A 1 568 ? -27.891 6.273 -13.789 1 74.31 568 LEU A O 1
ATOM 4303 N N . ASP A 1 569 ? -25.797 6.004 -13.117 1 75 569 ASP A N 1
ATOM 4304 C CA . ASP A 1 569 ? -26.172 6.004 -11.703 1 75 569 ASP A CA 1
ATOM 4305 C C . ASP A 1 569 ? -26.75 7.355 -11.289 1 75 569 ASP A C 1
ATOM 4307 O O . ASP A 1 569 ? -27.703 7.418 -10.516 1 75 569 ASP A O 1
ATOM 4311 N N . ASP A 1 570 ? -26.078 8.359 -11.727 1 75.56 570 ASP A N 1
ATOM 4312 C CA . ASP A 1 570 ? -26.547 9.703 -11.422 1 75.56 570 ASP A CA 1
ATOM 4313 C C . ASP A 1 570 ? -27.953 9.938 -11.984 1 75.56 570 ASP A C 1
ATOM 4315 O O . ASP A 1 570 ? -28.797 10.539 -11.32 1 75.56 570 ASP A O 1
ATOM 4319 N N . LEU A 1 571 ? -28.125 9.367 -13.133 1 66.44 571 LEU A N 1
ATOM 4320 C CA . LEU A 1 571 ? -29.438 9.461 -13.758 1 66.44 571 LEU A CA 1
ATOM 4321 C C . LEU A 1 571 ? -30.469 8.664 -12.984 1 66.44 571 LEU A C 1
ATOM 4323 O O . LEU A 1 571 ? -31.594 9.125 -12.781 1 66.44 571 LEU A O 1
ATOM 4327 N N . ALA A 1 572 ? -30 7.492 -12.586 1 65.94 572 ALA A N 1
ATOM 4328 C CA . ALA A 1 572 ? -30.906 6.633 -11.82 1 65.94 572 ALA A CA 1
ATOM 4329 C C . ALA A 1 572 ? -31.281 7.281 -10.492 1 65.94 572 ALA A C 1
ATOM 4331 O O . ALA A 1 572 ? -32.438 7.184 -10.055 1 65.94 572 ALA A O 1
ATOM 4332 N N . ARG A 1 573 ? -30.375 7.879 -9.859 1 66.31 573 ARG A N 1
ATOM 4333 C CA . ARG A 1 573 ? -30.656 8.562 -8.594 1 66.31 573 ARG A CA 1
ATOM 4334 C C . ARG A 1 573 ? -31.562 9.758 -8.805 1 66.31 573 ARG A C 1
ATOM 4336 O O . ARG A 1 573 ? -32.438 10.039 -7.98 1 66.31 573 ARG A O 1
ATOM 4343 N N . SER A 1 574 ? -31.281 10.328 -9.852 1 60 574 SER A N 1
ATOM 4344 C CA . SER A 1 574 ? -32.125 11.484 -10.164 1 60 574 SER A CA 1
ATOM 4345 C C . SER A 1 574 ? -33.531 11.062 -10.539 1 60 574 SER A C 1
ATOM 4347 O O . SER A 1 574 ? -34.5 11.734 -10.172 1 60 574 SER A O 1
ATOM 4349 N N . CYS A 1 575 ? -33.438 9.859 -11.25 1 54.25 575 CYS A N 1
ATOM 4350 C CA . CYS A 1 575 ? -34.719 9.359 -11.656 1 54.25 575 CYS A CA 1
ATOM 4351 C C . CYS A 1 575 ? -35.406 8.617 -10.508 1 54.25 575 CYS A C 1
ATOM 4353 O O . CYS A 1 575 ? -36.625 8.516 -10.477 1 54.25 575 CYS A O 1
ATOM 4355 N N . GLY A 1 576 ? -34.562 7.953 -9.664 1 50.5 576 GLY A N 1
ATOM 4356 C CA . GLY A 1 576 ? -35.156 7.277 -8.523 1 50.5 576 GLY A CA 1
ATOM 4357 C C . GLY A 1 576 ? -36.156 8.133 -7.777 1 50.5 576 GLY A C 1
ATOM 4358 O O . GLY A 1 576 ? -37.219 7.66 -7.406 1 50.5 576 GLY A O 1
ATOM 4359 N N . TRP A 1 577 ? -35.75 9.328 -7.645 1 48.78 577 TRP A N 1
ATOM 4360 C CA . TRP A 1 577 ? -36.719 10.258 -7.066 1 48.78 577 TRP A CA 1
ATOM 4361 C C . TRP A 1 577 ? -37.969 10.32 -7.91 1 48.78 577 TRP A C 1
ATOM 4363 O O . TRP A 1 577 ? -39.094 10.289 -7.371 1 48.78 577 TRP A O 1
ATOM 4373 N N . LEU A 1 578 ? -37.719 10.312 -9.289 1 46 578 LEU A N 1
ATOM 4374 C CA . LEU A 1 578 ? -38.875 10.352 -10.188 1 46 578 LEU A CA 1
ATOM 4375 C C . LEU A 1 578 ? -39.688 9.062 -10.086 1 46 578 LEU A C 1
ATOM 4377 O O . LEU A 1 578 ? -40.906 9.109 -10.023 1 46 578 LEU A O 1
ATOM 4381 N N . LEU A 1 579 ? -38.969 7.965 -10.078 1 46.72 579 LEU A N 1
ATOM 4382 C CA . LEU A 1 579 ? -39.625 6.676 -9.992 1 46.72 579 LEU A CA 1
ATOM 4383 C C . LEU A 1 579 ? -40.375 6.543 -8.664 1 46.72 579 LEU A C 1
ATOM 4385 O O . LEU A 1 579 ? -41.5 6.035 -8.633 1 46.72 579 LEU A O 1
ATOM 4389 N N . ASN A 1 580 ? -39.719 6.934 -7.629 1 47.75 580 ASN A N 1
ATOM 4390 C CA . ASN A 1 580 ? -40.406 6.926 -6.34 1 47.75 580 ASN A CA 1
ATOM 4391 C C . ASN A 1 580 ? -41.656 7.793 -6.367 1 47.75 580 ASN A C 1
ATOM 4393 O O . ASN A 1 580 ? -42.719 7.414 -5.816 1 47.75 580 ASN A O 1
ATOM 4397 N N . GLU A 1 581 ? -41.5 8.859 -7.09 1 45.78 581 GLU A N 1
ATOM 4398 C CA . GLU A 1 581 ? -42.688 9.734 -7.211 1 45.78 581 GLU A CA 1
ATOM 4399 C C . GLU A 1 581 ? -43.75 9.102 -8.086 1 45.78 581 GLU A C 1
ATOM 4401 O O . GLU A 1 581 ? -44.938 9.273 -7.828 1 45.78 581 GLU A O 1
ATOM 4406 N N . LEU A 1 582 ? -43.188 8.359 -9.008 1 47.66 582 LEU A N 1
ATOM 4407 C CA . LEU A 1 582 ? -44.125 7.734 -9.914 1 47.66 582 LEU A CA 1
ATOM 4408 C C . LEU A 1 582 ? -44.812 6.535 -9.25 1 47.66 582 LEU A C 1
ATOM 4410 O O . LEU A 1 582 ? -45.969 6.219 -9.555 1 47.66 582 LEU A O 1
ATOM 4414 N N . THR A 1 583 ? -44.031 5.863 -8.445 1 44.66 583 THR A N 1
ATOM 4415 C CA . THR A 1 583 ? -44.594 4.648 -7.848 1 44.66 583 THR A CA 1
ATOM 4416 C C . THR A 1 583 ? -45.25 4.953 -6.504 1 44.66 583 THR A C 1
ATOM 4418 O O . THR A 1 583 ? -45.812 4.066 -5.879 1 44.66 583 THR A O 1
ATOM 4421 N N . ALA A 1 584 ? -45.062 6.113 -6.102 1 44.06 584 ALA A N 1
ATOM 4422 C CA . ALA A 1 584 ? -45.75 6.406 -4.84 1 44.06 584 ALA A CA 1
ATOM 4423 C C . ALA A 1 584 ? -47.25 6.211 -4.961 1 44.06 584 ALA A C 1
ATOM 4425 O O . ALA A 1 584 ? -47.875 6.719 -5.895 1 44.06 584 ALA A O 1
ATOM 4426 N N . PRO A 1 585 ? -47.719 5.164 -4.277 1 43.12 585 PRO A N 1
ATOM 4427 C CA . PRO A 1 585 ? -49.125 4.805 -4.367 1 43.12 585 PRO A CA 1
ATOM 4428 C C . PRO A 1 585 ? -50.062 6.004 -4.176 1 43.12 585 PRO A C 1
ATOM 4430 O O . PRO A 1 585 ? -51.125 6.051 -4.758 1 43.12 585 PRO A O 1
ATOM 4433 N N . ALA A 1 586 ? -49.781 6.742 -3.037 1 43.38 586 ALA A N 1
ATOM 4434 C CA . ALA A 1 586 ? -50.844 7.605 -2.541 1 43.38 586 ALA A CA 1
ATOM 4435 C C . ALA A 1 586 ? -51.188 8.695 -3.555 1 43.38 586 ALA A C 1
ATOM 4437 O O . ALA A 1 586 ? -52.125 9.461 -3.355 1 43.38 586 ALA A O 1
ATOM 4438 N N . SER A 1 587 ? -50.281 8.984 -4.395 1 43.19 587 SER A N 1
ATOM 4439 C CA . SER A 1 587 ? -50.5 10.289 -5.004 1 43.19 587 SER A CA 1
ATOM 4440 C C . SER A 1 587 ? -51.125 10.148 -6.398 1 43.19 587 SER A C 1
ATOM 4442 O O . SER A 1 587 ? -50.875 10.984 -7.27 1 43.19 587 SER A O 1
ATOM 4444 N N . GLY A 1 588 ? -51.938 9.406 -6.617 1 46.38 588 GLY A N 1
ATOM 4445 C CA . GLY A 1 588 ? -52.719 9.234 -7.828 1 46.38 588 GLY A CA 1
ATOM 4446 C C . GLY A 1 588 ? -51.969 8.547 -8.945 1 46.38 588 GLY A C 1
ATOM 4447 O O . GLY A 1 588 ? -50.781 8.234 -8.789 1 46.38 588 GLY A O 1
ATOM 4448 N N . GLU A 1 589 ? -52.656 7.961 -9.914 1 44.25 589 GLU A N 1
ATOM 4449 C CA . GLU A 1 589 ? -52.125 7.227 -11.047 1 44.25 589 GLU A CA 1
ATOM 4450 C C . GLU A 1 589 ? -51.281 8.125 -11.938 1 44.25 589 GLU A C 1
ATOM 4452 O O . GLU A 1 589 ? -51.656 9.258 -12.234 1 44.25 589 GLU A O 1
ATOM 4457 N N . VAL A 1 590 ? -50.031 7.879 -11.977 1 45.97 590 VAL A N 1
ATOM 4458 C CA . VAL A 1 590 ? -49.219 8.633 -12.922 1 45.97 590 VAL A CA 1
ATOM 4459 C C . VAL A 1 590 ? -49.719 8.414 -14.336 1 45.97 590 VAL A C 1
ATOM 4461 O O . VAL A 1 590 ? -49.75 7.285 -14.828 1 45.97 590 VAL A O 1
ATOM 4464 N N . PHE A 1 591 ? -50.406 9.398 -14.922 1 46.44 591 PHE A N 1
ATOM 4465 C CA . PHE A 1 591 ? -50.969 9.219 -16.25 1 46.44 591 PHE A CA 1
ATOM 4466 C C . PHE A 1 591 ? -50.031 9.773 -17.312 1 46.44 591 PHE A C 1
ATOM 4468 O O . PHE A 1 591 ? -50.094 9.383 -18.484 1 46.44 591 PHE A O 1
ATOM 4475 N N . SER A 1 592 ? -49.094 10.789 -17 1 41.38 592 SER A N 1
ATOM 4476 C CA . SER A 1 592 ? -48.156 11.281 -18 1 41.38 592 SER A CA 1
ATOM 4477 C C . SER A 1 592 ? -46.875 11.781 -17.344 1 41.38 592 SER A C 1
ATOM 4479 O O . SER A 1 592 ? -46.875 12.188 -16.188 1 41.38 592 SER A O 1
ATOM 4481 N N . ILE A 1 593 ? -45.75 11.375 -17.781 1 44.5 593 ILE A N 1
ATOM 4482 C CA . ILE A 1 593 ? -44.438 11.977 -17.469 1 44.5 593 ILE A CA 1
ATOM 4483 C C . ILE A 1 593 ? -43.938 12.781 -18.656 1 44.5 593 ILE A C 1
ATOM 4485 O O . ILE A 1 593 ? -43.938 12.289 -19.797 1 44.5 593 ILE A O 1
ATOM 4489 N N . GLY A 1 594 ? -43.906 14.234 -18.672 1 42.69 594 GLY A N 1
ATOM 4490 C CA . GLY A 1 594 ? -43.5 15.086 -19.781 1 42.69 594 GLY A CA 1
ATOM 4491 C C . GLY A 1 594 ? -42.375 16.047 -19.406 1 42.69 594 GLY A C 1
ATOM 4492 O O . GLY A 1 594 ? -42.125 16.281 -18.219 1 42.69 594 GLY A O 1
ATOM 4493 N N . VAL A 1 595 ? -41.375 16.328 -20.297 1 37.44 595 VAL A N 1
ATOM 4494 C CA . VAL A 1 595 ? -40.375 17.391 -20.188 1 37.44 595 VAL A CA 1
ATOM 4495 C C . VAL A 1 595 ? -41 18.734 -20.594 1 37.44 595 VAL A C 1
ATOM 4497 O O . VAL A 1 595 ? -41.594 18.828 -21.672 1 37.44 595 VAL A O 1
ATOM 4500 N N . SER A 1 596 ? -41.5 19.516 -19.656 1 32.06 596 SER A N 1
ATOM 4501 C CA . SER A 1 596 ? -42.094 20.812 -20.031 1 32.06 596 SER A CA 1
ATOM 4502 C C . SER A 1 596 ? -41.031 21.922 -19.969 1 32.06 596 SER A C 1
ATOM 4504 O O . SER A 1 596 ? -40.156 21.891 -19.125 1 32.06 596 SER A O 1
ATOM 4506 N N . SER A 1 597 ? -40.656 22.609 -21.141 1 32 597 SER A N 1
ATOM 4507 C CA . SER A 1 597 ? -40.062 23.922 -21.188 1 32 597 SER A CA 1
ATOM 4508 C C . SER A 1 597 ? -40.938 24.969 -20.484 1 32 597 SER A C 1
ATOM 4510 O O . SER A 1 597 ? -41.969 25.375 -21.016 1 32 597 SER A O 1
ATOM 4512 N N . TRP A 1 598 ? -41.281 24.891 -19.266 1 29.72 598 TRP A N 1
ATOM 4513 C CA . TRP A 1 598 ? -42.219 25.875 -18.781 1 29.72 598 TRP A CA 1
ATOM 4514 C C . TRP A 1 598 ? -41.562 27.234 -18.578 1 29.72 598 TRP A C 1
ATOM 4516 O O . TRP A 1 598 ? -40.562 27.344 -17.844 1 29.72 598 TRP A O 1
ATOM 4526 N N . GLY A 1 599 ? -41.312 28.062 -19.641 1 28.92 599 GLY A N 1
ATOM 4527 C CA . GLY A 1 599 ? -41.188 29.5 -19.422 1 28.92 599 GLY A CA 1
ATOM 4528 C C . GLY A 1 599 ? -42.344 30.078 -18.656 1 28.92 599 GLY A C 1
ATOM 4529 O O . GLY A 1 599 ? -43.5 29.859 -19.016 1 28.92 599 GLY A O 1
ATOM 4530 N N . VAL A 1 600 ? -42.25 30.141 -17.297 1 28.58 600 VAL A N 1
ATOM 4531 C CA . VAL A 1 600 ? -43.219 30.984 -16.625 1 28.58 600 VAL A CA 1
ATOM 4532 C C . VAL A 1 600 ? -43.219 32.375 -17.25 1 28.58 600 VAL A C 1
ATOM 4534 O O . VAL A 1 600 ? -42.25 33.125 -17.078 1 28.58 600 VAL A O 1
ATOM 4537 N N . SER A 1 601 ? -43.406 32.531 -18.484 1 26.8 601 SER A N 1
ATOM 4538 C CA . SER A 1 601 ? -43.594 33.875 -18.984 1 26.8 601 SER A CA 1
ATOM 4539 C C . SER A 1 601 ? -44.781 34.562 -18.281 1 26.8 601 SER A C 1
ATOM 4541 O O . SER A 1 601 ? -45.938 34.312 -18.578 1 26.8 601 SER A O 1
ATOM 4543 N N . SER A 1 602 ? -44.781 34.781 -16.922 1 27.05 602 SER A N 1
ATOM 4544 C CA . SER A 1 602 ? -45.75 35.844 -16.75 1 27.05 602 SER A CA 1
ATOM 4545 C C . SER A 1 602 ? -45.375 37.062 -17.609 1 27.05 602 SER A C 1
ATOM 4547 O O . SER A 1 602 ? -46.219 37.562 -18.344 1 27.05 602 SER A O 1
ATOM 4549 N N . GLN A 1 603 ? -44.781 38.156 -16.953 1 26.7 603 GLN A N 1
ATOM 4550 C CA . GLN A 1 603 ? -44.781 39.438 -17.641 1 26.7 603 GLN A CA 1
ATOM 4551 C C . GLN A 1 603 ? -43.875 39.406 -18.859 1 26.7 603 GLN A C 1
ATOM 4553 O O . GLN A 1 603 ? -42.906 38.625 -18.906 1 26.7 603 GLN A O 1
ATOM 4558 N N . PRO A 1 604 ? -44.156 40.188 -19.969 1 28.36 604 PRO A N 1
ATOM 4559 C CA . PRO A 1 604 ? -43.531 40.531 -21.234 1 28.36 604 PRO A CA 1
ATOM 4560 C C . PRO A 1 604 ? -42.031 40.719 -21.109 1 28.36 604 PRO A C 1
ATOM 4562 O O . PRO A 1 604 ? -41.344 41.031 -22.094 1 28.36 604 PRO A O 1
ATOM 4565 N N . ALA A 1 605 ? -41.594 41.188 -19.859 1 27.61 605 ALA A N 1
ATOM 4566 C CA . ALA A 1 605 ? -40.312 41.875 -20.078 1 27.61 605 ALA A CA 1
ATOM 4567 C C . ALA A 1 605 ? -39.25 40.938 -20.641 1 27.61 605 ALA A C 1
ATOM 4569 O O . ALA A 1 605 ? -39.406 39.719 -20.562 1 27.61 605 ALA A O 1
ATOM 4570 N N . THR A 1 606 ? -37.969 41.312 -20.766 1 29.23 606 THR A N 1
ATOM 4571 C CA . THR A 1 606 ? -36.781 41.094 -21.578 1 29.23 606 THR A CA 1
ATOM 4572 C C . THR A 1 606 ? -36.281 39.656 -21.453 1 29.23 606 THR A C 1
ATOM 4574 O O . THR A 1 606 ? -36.062 39 -22.469 1 29.23 606 THR A O 1
ATOM 4577 N N . THR A 1 607 ? -35.125 39.438 -20.719 1 31.3 607 THR A N 1
ATOM 4578 C CA . THR A 1 607 ? -34.031 38.469 -20.922 1 31.3 607 THR A CA 1
ATOM 4579 C C . THR A 1 607 ? -34.406 37.094 -20.406 1 31.3 607 THR A C 1
ATOM 4581 O O . THR A 1 607 ? -34.438 36.844 -19.203 1 31.3 607 THR A O 1
ATOM 4584 N N . ALA A 1 608 ? -35.406 36.5 -21.016 1 32.12 608 ALA A N 1
ATOM 4585 C CA . ALA A 1 608 ? -36.031 35.25 -20.625 1 32.12 608 ALA A CA 1
ATOM 4586 C C . ALA A 1 608 ? -35 34.156 -20.406 1 32.12 608 ALA A C 1
ATOM 4588 O O . ALA A 1 608 ? -34.125 33.906 -21.266 1 32.12 608 ALA A O 1
ATOM 4589 N N . PRO A 1 609 ? -34.688 33.844 -19.109 1 33.59 609 PRO A N 1
ATOM 4590 C CA . PRO A 1 609 ? -33.688 32.812 -18.859 1 33.59 609 PRO A CA 1
ATOM 4591 C C . PRO A 1 609 ? -33.969 31.531 -19.641 1 33.59 609 PRO A C 1
ATOM 4593 O O . PRO A 1 609 ? -35.125 31.25 -19.984 1 33.59 609 PRO A O 1
ATOM 4596 N N . PRO A 1 610 ? -33.031 31.047 -20.375 1 34.88 610 PRO A N 1
ATOM 4597 C CA . PRO A 1 610 ? -33.25 29.906 -21.266 1 34.88 610 PRO A CA 1
ATOM 4598 C C . PRO A 1 610 ? -34.062 28.797 -20.609 1 34.88 610 PRO A C 1
ATOM 4600 O O . PRO A 1 610 ? -34.031 28.641 -19.391 1 34.88 610 PRO A O 1
ATOM 4603 N N . PRO A 1 611 ? -35.094 28.297 -21.234 1 33.88 611 PRO A N 1
ATOM 4604 C CA . PRO A 1 611 ? -36.094 27.297 -20.812 1 33.88 611 PRO A CA 1
ATOM 4605 C C . PRO A 1 611 ? -35.438 26.062 -20.188 1 33.88 611 PRO A C 1
ATOM 4607 O O . PRO A 1 611 ? -34.469 25.531 -20.75 1 33.88 611 PRO A O 1
ATOM 4610 N N . GLN A 1 612 ? -35.344 26.125 -18.875 1 35.28 612 GLN A N 1
ATOM 4611 C CA . GLN A 1 612 ? -34.844 24.969 -18.141 1 35.28 612 GLN A CA 1
ATOM 4612 C C . GLN A 1 612 ? -35.812 23.797 -18.266 1 35.28 612 GLN A C 1
ATOM 4614 O O . GLN A 1 612 ? -37 23.938 -18.047 1 35.28 612 GLN A O 1
ATOM 4619 N N . SER A 1 613 ? -35.562 22.859 -19.109 1 36.56 613 SER A N 1
ATOM 4620 C CA . SER A 1 613 ? -36.406 21.688 -19.328 1 36.56 613 SER A CA 1
ATOM 4621 C C . SER A 1 613 ? -36.688 20.969 -18.016 1 36.56 613 SER A C 1
ATOM 4623 O O . SER A 1 613 ? -35.75 20.703 -17.234 1 36.56 613 SER A O 1
ATOM 4625 N N . THR A 1 614 ? -37.844 21.125 -17.359 1 44.16 614 THR A N 1
ATOM 4626 C CA . THR A 1 614 ? -38.312 20.469 -16.141 1 44.16 614 THR A CA 1
ATOM 4627 C C . THR A 1 614 ? -39.125 19.234 -16.469 1 44.16 614 THR A C 1
ATOM 4629 O O . THR A 1 614 ? -39.75 19.156 -17.531 1 44.16 614 THR A O 1
ATOM 4632 N N . VAL A 1 615 ? -38.781 17.984 -15.898 1 46.16 615 VAL A N 1
ATOM 4633 C CA . VAL A 1 615 ? -39.625 16.797 -16 1 46.16 615 VAL A CA 1
ATOM 4634 C C . VAL A 1 615 ? -40.844 16.938 -15.055 1 46.16 615 VAL A C 1
ATOM 4636 O O . VAL A 1 615 ? -40.656 17.297 -13.891 1 46.16 615 VAL A O 1
ATOM 4639 N N . ALA A 1 616 ? -42.062 16.922 -15.688 1 45.78 616 ALA A N 1
ATOM 4640 C CA . ALA A 1 616 ? -43.312 16.969 -14.938 1 45.78 616 ALA A CA 1
ATOM 4641 C C . ALA A 1 616 ? -43.969 15.602 -14.859 1 45.78 616 ALA A C 1
ATOM 4643 O O . ALA A 1 616 ? -44 14.867 -15.852 1 45.78 616 ALA A O 1
ATOM 4644 N N . VAL A 1 617 ? -44.156 15.055 -13.664 1 50.16 617 VAL A N 1
ATOM 4645 C CA . VAL A 1 617 ? -45 13.875 -13.438 1 50.16 617 VAL A CA 1
ATOM 4646 C C . VAL A 1 617 ? -46.438 14.305 -13.086 1 50.16 617 VAL A C 1
ATOM 4648 O O . VAL A 1 617 ? -46.625 15.086 -12.148 1 50.16 617 VAL A O 1
ATOM 4651 N N . HIS A 1 618 ? -47.344 13.914 -14.062 1 46.81 618 HIS A N 1
ATOM 4652 C CA . HIS A 1 618 ? -48.75 14.195 -13.852 1 46.81 618 HIS A CA 1
ATOM 4653 C C . HIS A 1 618 ? -49.469 13.008 -13.227 1 46.81 618 HIS A C 1
ATOM 4655 O O . HIS A 1 618 ? -49.281 11.867 -13.656 1 46.81 618 HIS A O 1
ATOM 4661 N N . ARG A 1 619 ? -49.969 13.273 -12.156 1 48.12 619 ARG A N 1
ATOM 4662 C CA . ARG A 1 619 ? -50.75 12.258 -11.461 1 48.12 619 ARG A CA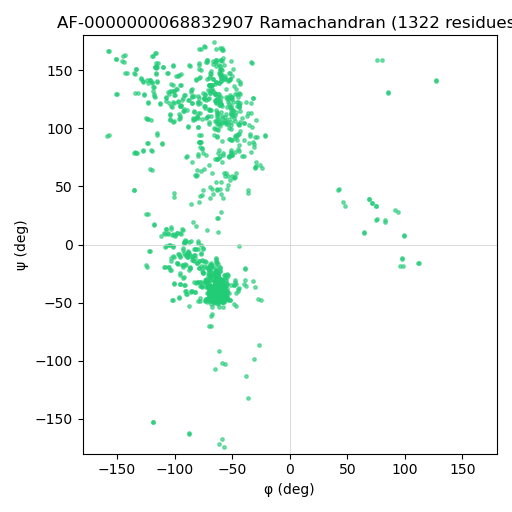 1
ATOM 4663 C C . ARG A 1 619 ? -52.25 12.578 -11.523 1 48.12 619 ARG A C 1
ATOM 4665 O O . ARG A 1 619 ? -52.625 13.75 -11.602 1 48.12 619 ARG A O 1
ATOM 4672 N N . SER A 1 620 ? -52.938 11.477 -11.555 1 47.38 620 SER A N 1
ATOM 4673 C CA . SER A 1 620 ? -54.375 11.664 -11.5 1 47.38 620 SER A CA 1
ATOM 4674 C C . SER A 1 620 ? -54.812 12.305 -10.188 1 47.38 620 SER A C 1
ATOM 4676 O O . SER A 1 620 ? -54.312 11.938 -9.117 1 47.38 620 SER A O 1
ATOM 4678 N N . GLY A 1 621 ? -55.625 13.508 -10.242 1 47.22 621 GLY A N 1
ATOM 4679 C CA . GLY A 1 621 ? -56.188 14.266 -9.133 1 47.22 621 GLY A CA 1
ATOM 4680 C C . GLY A 1 621 ? -55.312 15.453 -8.727 1 47.22 621 GLY A C 1
ATOM 4681 O O . GLY A 1 621 ? -55.719 16.234 -7.871 1 47.22 621 GLY A O 1
ATOM 4682 N N . ARG A 1 622 ? -54 15.43 -9.141 1 46.38 622 ARG A N 1
ATOM 4683 C CA . ARG A 1 622 ? -53.219 16.625 -8.812 1 46.38 622 ARG A CA 1
ATOM 4684 C C . ARG A 1 622 ? -53.219 17.594 -9.984 1 46.38 622 ARG A C 1
ATOM 4686 O O . ARG A 1 622 ? -53.062 17.188 -11.141 1 46.38 622 ARG A O 1
ATOM 4693 N N . SER A 1 623 ? -53.75 18.797 -9.75 1 43.66 623 SER A N 1
ATOM 4694 C CA . SER A 1 623 ? -53.875 19.859 -10.742 1 43.66 623 SER A CA 1
ATOM 4695 C C . SER A 1 623 ? -52.5 20.344 -11.195 1 43.66 623 SER A C 1
ATOM 4697 O O . SER A 1 623 ? -52.344 20.875 -12.289 1 43.66 623 SER A O 1
ATOM 4699 N N . SER A 1 624 ? -51.469 20.391 -10.273 1 40.34 624 SER A N 1
ATOM 4700 C CA . SER A 1 624 ? -50.156 20.969 -10.641 1 40.34 624 SER A CA 1
ATOM 4701 C C . SER A 1 624 ? -49.125 19.875 -10.844 1 40.34 624 SER A C 1
ATOM 4703 O O . SER A 1 624 ? -49.031 18.938 -10.055 1 40.34 624 SER A O 1
ATOM 4705 N N . PRO A 1 625 ? -48.5 19.781 -12.031 1 43.88 625 PRO A N 1
ATOM 4706 C CA . PRO A 1 625 ? -47.438 18.812 -12.281 1 43.88 625 PRO A CA 1
ATOM 4707 C C . PRO A 1 625 ? -46.281 18.922 -11.266 1 43.88 625 PRO A C 1
ATOM 4709 O O . PRO A 1 625 ? -46.031 20 -10.734 1 43.88 625 PRO A O 1
ATOM 4712 N N . LEU A 1 626 ? -45.969 17.922 -10.695 1 45.72 626 LEU A N 1
ATOM 4713 C CA . LEU A 1 626 ? -44.75 17.953 -9.922 1 45.72 626 LEU A CA 1
ATOM 4714 C C . LEU A 1 626 ? -43.531 18.219 -10.82 1 45.72 626 LEU A C 1
ATOM 4716 O O . LEU A 1 626 ? -43.344 17.484 -11.797 1 45.72 626 LEU A O 1
ATOM 4720 N N . LEU A 1 627 ? -43.031 19.469 -10.734 1 41.03 627 LEU A N 1
ATOM 4721 C CA . LEU A 1 627 ? -41.906 19.938 -11.531 1 41.03 627 LEU A CA 1
ATOM 4722 C C . LEU A 1 627 ? -40.594 19.469 -10.945 1 41.03 627 LEU A C 1
ATOM 4724 O O . LEU A 1 627 ? -40.406 19.453 -9.727 1 41.03 627 LEU A O 1
ATOM 4728 N N . TRP A 1 628 ? -39.969 18.641 -11.68 1 43.78 628 TRP A N 1
ATOM 4729 C CA . TRP A 1 628 ? -38.562 18.344 -11.383 1 43.78 628 TRP A CA 1
ATOM 4730 C C . TRP A 1 628 ? -37.656 19.312 -12.086 1 43.78 628 TRP A C 1
ATOM 4732 O O . TRP A 1 628 ? -37.75 19.516 -13.297 1 43.78 628 TRP A O 1
ATOM 4742 N N . ASN A 1 629 ? -37.094 20.312 -11.461 1 35.94 629 ASN A N 1
ATOM 4743 C CA . ASN A 1 629 ? -36.062 21.234 -11.953 1 35.94 629 ASN A CA 1
ATOM 4744 C C . ASN A 1 629 ? -34.688 20.594 -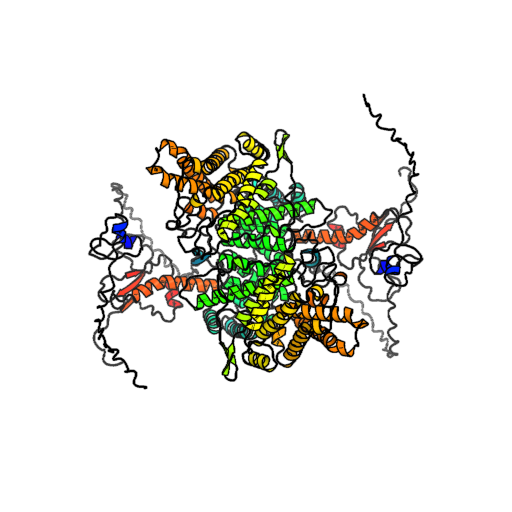11.898 1 35.94 629 ASN A C 1
ATOM 4746 O O . ASN A 1 629 ? -34.188 20.219 -10.828 1 35.94 629 ASN A O 1
ATOM 4750 N N . ASP A 1 630 ? -34.312 19.891 -12.969 1 38.47 630 ASP A N 1
ATOM 4751 C CA . ASP A 1 630 ? -32.938 19.453 -13.062 1 38.47 630 ASP A CA 1
ATOM 4752 C C . ASP A 1 630 ? -31.984 20.641 -13.102 1 38.47 630 ASP A C 1
ATOM 4754 O O . ASP A 1 630 ? -32.062 21.484 -14.008 1 38.47 630 ASP A O 1
ATOM 4758 N N . GLN A 1 631 ? -31.734 21.281 -12.148 1 33.62 631 GLN A N 1
ATOM 4759 C CA . GLN A 1 631 ? -30.688 22.281 -12.281 1 33.62 631 GLN A CA 1
ATOM 4760 C C . GLN A 1 631 ? -29.547 21.766 -13.164 1 33.62 631 GLN A C 1
ATOM 4762 O O . GLN A 1 631 ? -28.625 22.516 -13.484 1 33.62 631 GLN A O 1
ATOM 4767 N N . SER A 1 632 ? -29.172 20.5 -13.148 1 32.03 632 SER A N 1
ATOM 4768 C CA . SER A 1 632 ? -28.141 20.141 -14.109 1 32.03 632 SER A CA 1
ATOM 4769 C C . SER A 1 632 ? -28.688 20.094 -15.531 1 32.03 632 SER A C 1
ATOM 4771 O O . SER A 1 632 ? -29.891 19.938 -15.734 1 32.03 632 SER A O 1
ATOM 4773 N N . GLY A 1 633 ? -28.094 20.75 -16.547 1 28.88 633 GLY A N 1
ATOM 4774 C CA . GLY A 1 633 ? -28.359 21.109 -17.938 1 28.88 633 GLY A CA 1
ATOM 4775 C C . GLY A 1 633 ? -29.219 20.094 -18.656 1 28.88 633 GLY A C 1
ATOM 4776 O O . GLY A 1 633 ? -30.312 20.422 -19.141 1 28.88 633 GLY A O 1
ATOM 4777 N N . GLY A 1 634 ? -28.578 19.031 -19.562 1 29.8 634 GLY A N 1
ATOM 4778 C CA . GLY A 1 634 ? -29.016 18.516 -20.844 1 29.8 634 GLY A CA 1
ATOM 4779 C C . GLY A 1 634 ? -30.125 17.5 -20.719 1 29.8 634 GLY A C 1
ATOM 4780 O O . GLY A 1 634 ? -29.938 16.422 -20.172 1 29.8 634 GLY A O 1
ATOM 4781 N N . LEU A 1 635 ? -31.297 17.781 -20.688 1 33.66 635 LEU A N 1
ATOM 4782 C CA . LEU A 1 635 ? -32.469 16.953 -20.969 1 33.66 635 LEU A CA 1
ATOM 4783 C C . LEU A 1 635 ? -32.281 16.203 -22.297 1 33.66 635 LEU A C 1
ATOM 4785 O O . LEU A 1 635 ? -33 15.227 -22.547 1 33.66 635 LEU A O 1
ATOM 4789 N N . ASP A 1 636 ? -31.609 16.781 -23.328 1 31.28 636 ASP A N 1
ATOM 4790 C CA . ASP A 1 636 ? -31.453 16.219 -24.656 1 31.28 636 ASP A CA 1
ATOM 4791 C C . ASP A 1 636 ? -30.812 14.836 -24.594 1 31.28 636 ASP A C 1
ATOM 4793 O O . ASP A 1 636 ? -30.953 14.039 -25.531 1 31.28 636 ASP A O 1
ATOM 4797 N N . VAL A 1 637 ? -30.078 14.586 -23.625 1 31.77 637 VAL A N 1
ATOM 4798 C CA . VAL A 1 637 ? -29.406 13.289 -23.609 1 31.77 637 VAL A CA 1
ATOM 4799 C C . VAL A 1 637 ? -30.406 12.195 -23.234 1 31.77 637 VAL A C 1
ATOM 4801 O O . VAL A 1 637 ? -30.203 11.023 -23.547 1 31.77 637 VAL A O 1
ATOM 4804 N N . PHE A 1 638 ? -31.5 12.508 -22.547 1 32.28 638 PHE A N 1
ATOM 4805 C CA . PHE A 1 638 ? -32.5 11.469 -22.312 1 32.28 638 PHE A CA 1
ATOM 4806 C C . PHE A 1 638 ? -33.188 11.07 -23.609 1 32.28 638 PHE A C 1
ATOM 4808 O O . PHE A 1 638 ? -33.531 9.898 -23.812 1 32.28 638 PHE A O 1
ATOM 4815 N N . ALA A 1 639 ? -33.562 12.016 -24.469 1 30.09 639 ALA A N 1
ATOM 4816 C CA . ALA A 1 639 ? -34.344 11.719 -25.672 1 30.09 639 ALA A CA 1
ATOM 4817 C C . ALA A 1 639 ? -33.562 10.781 -26.594 1 30.09 639 ALA A C 1
ATOM 4819 O O . ALA A 1 639 ? -34.156 9.898 -27.219 1 30.09 639 ALA A O 1
ATOM 4820 N N . GLU A 1 640 ? -32.344 11.109 -26.969 1 30.81 640 GLU A N 1
ATOM 4821 C CA . GLU A 1 640 ? -31.703 10.281 -28 1 30.81 640 GLU A CA 1
ATOM 4822 C C . GLU A 1 640 ? -31.391 8.883 -27.453 1 30.81 640 GLU A C 1
ATOM 4824 O O . GLU A 1 640 ? -31.531 7.891 -28.188 1 30.81 640 GLU A O 1
ATOM 4829 N N . ASP A 1 641 ? -30.719 8.773 -26.297 1 30.31 641 ASP A N 1
ATOM 4830 C CA . ASP A 1 641 ? -30.188 7.434 -26.047 1 30.31 641 ASP A CA 1
ATOM 4831 C C . ASP A 1 641 ? -31.234 6.562 -25.344 1 30.31 641 ASP A C 1
ATOM 4833 O O . ASP A 1 641 ? -30.953 5.418 -24.984 1 30.31 641 ASP A O 1
ATOM 4837 N N . LEU A 1 642 ? -32.219 7.254 -24.672 1 29.66 642 LEU A N 1
ATOM 4838 C CA . LEU A 1 642 ? -33.219 6.281 -24.203 1 29.66 642 LEU A CA 1
ATOM 4839 C C . LEU A 1 642 ? -34.156 5.891 -25.328 1 29.66 642 LEU A C 1
ATOM 4841 O O . LEU A 1 642 ? -34.906 6.73 -25.844 1 29.66 642 LEU A O 1
ATOM 4845 N N . ASN A 1 643 ? -33.844 5.078 -26.234 1 29.66 643 ASN A N 1
ATOM 4846 C CA . ASN A 1 643 ? -34.688 4.648 -27.359 1 29.66 643 ASN A CA 1
ATOM 4847 C C . ASN A 1 643 ? -36.156 4.633 -26.969 1 29.66 643 ASN A C 1
ATOM 4849 O O . ASN A 1 643 ? -37.031 4.715 -27.844 1 29.66 643 ASN A O 1
ATOM 4853 N N . GLY A 1 644 ? -36.562 4.367 -25.719 1 28.14 644 GLY A N 1
ATOM 4854 C CA . GLY A 1 644 ? -37.969 4.188 -25.469 1 28.14 644 GLY A CA 1
ATOM 4855 C C . GLY A 1 644 ? -38.656 5.449 -24.953 1 28.14 644 GLY A C 1
ATOM 4856 O O . GLY A 1 644 ? -39.844 5.426 -24.609 1 28.14 644 GLY A O 1
ATOM 4857 N N . PHE A 1 645 ? -37.969 6.371 -24.5 1 29.47 645 PHE A N 1
ATOM 4858 C CA . PHE A 1 645 ? -38.781 7.461 -23.984 1 29.47 645 PHE A CA 1
ATOM 4859 C C . PHE A 1 645 ? -39.281 8.352 -25.125 1 29.47 645 PHE A C 1
ATOM 4861 O O . PHE A 1 645 ? -38.5 8.695 -26.031 1 29.47 645 PHE A O 1
ATOM 4868 N N . LEU A 1 646 ? -40.594 8.156 -25.516 1 27.55 646 LEU A N 1
ATOM 4869 C CA . LEU A 1 646 ? -41.312 8.977 -26.484 1 27.55 646 LEU A CA 1
ATOM 4870 C C . LEU A 1 646 ? -41.219 10.453 -26.109 1 27.55 646 LEU A C 1
ATOM 4872 O O . LEU A 1 646 ? -41.594 10.828 -24.984 1 27.55 646 LEU A O 1
ATOM 4876 N N . GLY A 1 647 ? -40.281 11.18 -26.547 1 29.55 647 GLY A N 1
ATOM 4877 C CA . GLY A 1 647 ? -40.312 12.633 -26.531 1 29.55 647 GLY A CA 1
ATOM 4878 C C . GLY A 1 647 ? -41.594 13.211 -27.109 1 29.55 647 GLY A C 1
ATOM 4879 O O . GLY A 1 647 ? -41.75 13.312 -28.328 1 29.55 647 GLY A O 1
ATOM 4880 N N . ILE A 1 648 ? -42.812 12.844 -26.5 1 28.09 648 ILE A N 1
ATOM 4881 C CA . ILE A 1 648 ? -44.062 13.422 -27.047 1 28.09 648 ILE A CA 1
ATOM 4882 C C . ILE A 1 648 ? -44.125 14.906 -26.703 1 28.09 648 ILE A C 1
ATOM 4884 O O . ILE A 1 648 ? -43.781 15.312 -25.578 1 28.09 648 ILE A O 1
ATOM 4888 N N . ASP A 1 649 ? -44 15.719 -27.672 1 28.27 649 ASP A N 1
ATOM 4889 C CA . ASP A 1 649 ? -44.406 17.125 -27.609 1 28.27 649 ASP A CA 1
ATOM 4890 C C . ASP A 1 649 ? -45.844 17.25 -27.109 1 28.27 649 ASP A C 1
ATOM 4892 O O . ASP A 1 649 ? -46.781 16.875 -27.812 1 28.27 649 ASP A O 1
ATOM 4896 N N . TRP A 1 650 ? -46.094 17.156 -25.828 1 29.45 650 TRP A N 1
ATOM 4897 C CA . TRP A 1 650 ? -47.438 17.125 -25.266 1 29.45 650 TRP A CA 1
ATOM 4898 C C . TRP A 1 650 ? -48.219 18.406 -25.594 1 29.45 650 TRP A C 1
ATOM 4900 O O . TRP A 1 650 ? -49.406 18.516 -25.328 1 29.45 650 TRP A O 1
ATOM 4910 N N . THR A 1 651 ? -47.531 19.469 -25.875 1 31.05 651 THR A N 1
ATOM 4911 C CA . THR A 1 651 ? -48.438 20.578 -26.125 1 31.05 651 THR A CA 1
ATOM 4912 C C . THR A 1 651 ? -49.438 20.219 -27.203 1 31.05 651 THR A C 1
ATOM 4914 O O . THR A 1 651 ? -50.5 20.859 -27.312 1 31.05 651 THR A O 1
ATOM 4917 N N . ALA A 1 652 ? -49 19.297 -28.125 1 30.73 652 ALA A N 1
ATOM 4918 C CA . ALA A 1 652 ? -49.938 19.078 -29.219 1 30.73 652 ALA A CA 1
ATOM 4919 C C . ALA A 1 652 ? -50.875 17.906 -28.891 1 30.73 652 ALA A C 1
ATOM 4921 O O . ALA A 1 652 ? -51.656 17.484 -29.734 1 30.73 652 ALA A O 1
ATOM 4922 N N . TRP A 1 653 ? -50.562 17.25 -27.672 1 29.97 653 TRP A N 1
ATOM 4923 C CA . TRP A 1 653 ? -51.406 16.078 -27.453 1 29.97 653 TRP A CA 1
ATOM 4924 C C . TRP A 1 653 ? -52.781 16.5 -26.953 1 29.97 653 TRP A C 1
ATOM 4926 O O . TRP A 1 653 ? -52.906 17.172 -25.938 1 29.97 653 TRP A O 1
ATOM 4936 N N . GLN A 1 654 ? -53.625 16.75 -27.891 1 27.84 654 GLN A N 1
ATOM 4937 C CA . GLN A 1 654 ? -55.062 16.875 -27.594 1 27.84 654 GLN A CA 1
ATOM 4938 C C . GLN A 1 654 ? -55.656 15.523 -27.234 1 27.84 654 GLN A C 1
ATOM 4940 O O . GLN A 1 654 ? -55.438 14.531 -27.922 1 27.84 654 GLN A O 1
ATOM 4945 N N . PRO A 1 655 ? -55.938 15.203 -25.938 1 28.83 655 PRO A N 1
ATOM 4946 C CA . PRO A 1 655 ? -56.719 14 -25.609 1 28.83 655 PRO A CA 1
ATOM 4947 C C . PRO A 1 655 ? -57.812 13.703 -26.625 1 28.83 655 PRO A C 1
ATOM 4949 O O . PRO A 1 655 ? -58.656 14.555 -26.875 1 28.83 655 PRO A O 1
ATOM 4952 N N . GLU A 1 656 ? -57.5 12.969 -27.703 1 28.92 656 GLU A N 1
ATOM 4953 C CA . GLU A 1 656 ? -58.656 12.57 -28.5 1 28.92 656 GLU A CA 1
ATOM 4954 C C . GLU A 1 656 ? -59.719 11.867 -27.641 1 28.92 656 GLU A C 1
ATOM 4956 O O . GLU A 1 656 ? -59.375 11.094 -26.734 1 28.92 656 GLU A O 1
ATOM 4961 N N . GLY A 1 657 ? -60.969 12.258 -27.516 1 28.16 657 GLY A N 1
ATOM 4962 C CA . GLY A 1 657 ? -62.188 11.727 -26.938 1 28.16 657 GLY A CA 1
ATOM 4963 C C . GLY A 1 657 ? -62.344 10.234 -27.125 1 28.16 657 GLY A C 1
ATOM 4964 O O . GLY A 1 657 ? -62.25 9.469 -26.156 1 28.16 657 GLY A O 1
ATOM 4965 N N . SER A 1 658 ? -63.375 9.633 -27.953 1 27.22 658 SER A N 1
ATOM 4966 C CA . SER A 1 658 ? -64.375 8.602 -28 1 27.22 658 SER A CA 1
ATOM 4967 C C . SER A 1 658 ? -63.812 7.273 -28.5 1 27.22 658 SER A C 1
ATOM 4969 O O . SER A 1 658 ? -64.375 6.211 -28.234 1 27.22 658 SER A O 1
ATOM 4971 N N . GLY A 1 659 ? -63.125 6.969 -29.594 1 24.91 659 GLY A N 1
ATOM 4972 C CA . GLY A 1 659 ? -63.219 5.684 -30.266 1 24.91 659 GLY A CA 1
ATOM 4973 C C . GLY A 1 659 ? -62.375 4.602 -29.609 1 24.91 659 GLY A C 1
ATOM 4974 O O . GLY A 1 659 ? -61.188 4.48 -29.906 1 24.91 659 GLY A O 1
ATOM 4975 N N . LEU A 1 660 ? -62.469 4.129 -28.312 1 22.97 660 LEU A N 1
ATOM 4976 C CA . LEU A 1 660 ? -62.094 2.857 -27.703 1 22.97 660 LEU A CA 1
ATOM 4977 C C . LEU A 1 660 ? -62.531 1.688 -28.594 1 22.97 660 LEU A C 1
ATOM 4979 O O . LEU A 1 660 ? -62.438 0.53 -28.172 1 22.97 660 LEU A O 1
ATOM 4983 N N . ASP A 1 661 ? -63.219 1.772 -29.812 1 22.59 661 ASP A N 1
ATOM 4984 C CA . ASP A 1 661 ? -63.719 0.624 -30.562 1 22.59 661 ASP A CA 1
ATOM 4985 C C . ASP A 1 661 ? -62.562 -0.168 -31.172 1 22.59 661 ASP A C 1
ATOM 4987 O O . ASP A 1 661 ? -62.594 -1.4 -31.188 1 22.59 661 ASP A O 1
ATOM 4991 N N . GLY A 1 662 ? -61.688 0.265 -32.281 1 21.88 662 GLY A N 1
ATOM 4992 C CA . GLY A 1 662 ? -61.125 -0.714 -33.188 1 21.88 662 GLY A CA 1
ATOM 4993 C C . GLY A 1 662 ? -59.844 -1.344 -32.688 1 21.88 662 GLY A C 1
ATOM 4994 O O . GLY A 1 662 ? -59.5 -2.469 -33.062 1 21.88 662 GLY A O 1
ATOM 4995 N N . LEU A 1 663 ? -58.688 -0.811 -31.984 1 19.25 663 LEU A N 1
ATOM 4996 C CA . LEU A 1 663 ? -57.688 -1.872 -31.75 1 19.25 663 LEU A CA 1
ATOM 4997 C C . LEU A 1 663 ? -58 -2.59 -30.422 1 19.25 663 LEU A C 1
ATOM 4999 O O . LEU A 1 663 ? -58.375 -1.957 -29.438 1 19.25 663 LEU A O 1
ATOM 5003 N N . MET B 1 1 ? 43.688 -4.719 69.188 1 17.69 1 MET B N 1
ATOM 5004 C CA . MET B 1 1 ? 44.906 -5.48 68.938 1 17.69 1 MET B CA 1
ATOM 5005 C C . MET B 1 1 ? 45.062 -5.707 67.438 1 17.69 1 MET B C 1
ATOM 5007 O O . MET B 1 1 ? 46.156 -5.484 66.875 1 17.69 1 MET B O 1
ATOM 5011 N N . ALA B 1 2 ? 44.312 -6.633 66.875 1 19.2 2 ALA B N 1
ATOM 5012 C CA . ALA B 1 2 ? 44.75 -7.645 65.938 1 19.2 2 ALA B CA 1
ATOM 5013 C C . ALA B 1 2 ? 44.75 -7.086 64.5 1 19.2 2 ALA B C 1
ATOM 5015 O O . ALA B 1 2 ? 43.688 -6.855 63.938 1 19.2 2 ALA B O 1
ATOM 5016 N N . HIS B 1 3 ? 45.688 -6.188 64.188 1 21.66 3 HIS B N 1
ATOM 5017 C CA . HIS B 1 3 ? 46.062 -5.277 63.125 1 21.66 3 HIS B CA 1
ATOM 5018 C C . HIS B 1 3 ? 46.5 -6.047 61.875 1 21.66 3 HIS B C 1
ATOM 5020 O O . HIS B 1 3 ? 47.656 -6.441 61.75 1 21.66 3 HIS B O 1
ATOM 5026 N N . SER B 1 4 ? 45.656 -7.051 61.5 1 21.7 4 SER B N 1
ATOM 5027 C CA . SER B 1 4 ? 46.062 -8.094 60.562 1 21.7 4 SER B CA 1
ATOM 5028 C C . SER B 1 4 ? 46.562 -7.492 59.25 1 21.7 4 SER B C 1
ATOM 5030 O O . SER B 1 4 ? 45.875 -6.621 58.656 1 21.7 4 SER B O 1
ATOM 5032 N N . LEU B 1 5 ? 47.844 -7.57 58.875 1 22.17 5 LEU B N 1
ATOM 5033 C CA . LEU B 1 5 ? 48.938 -7.113 58 1 22.17 5 LEU B CA 1
ATOM 5034 C C . LEU B 1 5 ? 48.719 -7.582 56.562 1 22.17 5 LEU B C 1
ATOM 5036 O O . LEU B 1 5 ? 48.75 -8.781 56.281 1 22.17 5 LEU B O 1
ATOM 5040 N N . SER B 1 6 ? 47.688 -7.059 55.844 1 23.97 6 SER B N 1
ATOM 5041 C CA . SER B 1 6 ? 47.219 -7.652 54.594 1 23.97 6 SER B CA 1
ATOM 5042 C C . SER B 1 6 ? 48.312 -7.648 53.531 1 23.97 6 SER B C 1
ATOM 5044 O O . SER B 1 6 ? 48.969 -6.633 53.344 1 23.97 6 SER B O 1
ATOM 5046 N N . PRO B 1 7 ? 48.719 -8.773 53.031 1 20.81 7 PRO B N 1
ATOM 5047 C CA . PRO B 1 7 ? 49.969 -9.125 52.344 1 20.81 7 PRO B CA 1
ATOM 5048 C C . PRO B 1 7 ? 50.188 -8.297 51.094 1 20.81 7 PRO B C 1
ATOM 5050 O O . PRO B 1 7 ? 49.281 -7.629 50.594 1 20.81 7 PRO B O 1
ATOM 5053 N N . ALA B 1 8 ? 51.219 -8.734 50.188 1 21.66 8 ALA B N 1
ATOM 5054 C CA . ALA B 1 8 ? 52.469 -8.398 49.5 1 21.66 8 ALA B CA 1
ATOM 5055 C C . ALA B 1 8 ? 52.25 -8.258 48 1 21.66 8 ALA B C 1
ATOM 5057 O O . ALA B 1 8 ? 53.156 -7.957 47.25 1 21.66 8 ALA B O 1
ATOM 5058 N N . SER B 1 9 ? 51 -8.273 47.312 1 23.03 9 SER B N 1
ATOM 5059 C CA . SER B 1 9 ? 51.031 -8.922 46 1 23.03 9 SER B CA 1
ATOM 5060 C C . SER B 1 9 ? 51.844 -8.094 45 1 23.03 9 SER B C 1
ATOM 5062 O O . SER B 1 9 ? 51.719 -6.875 44.938 1 23.03 9 SER B O 1
ATOM 5064 N N . THR B 1 10 ? 53 -8.602 44.469 1 21.88 10 THR B N 1
ATOM 5065 C CA . THR B 1 10 ? 54.156 -8.227 43.656 1 21.88 10 THR B CA 1
ATOM 5066 C C . THR B 1 10 ? 53.75 -7.828 42.25 1 21.88 10 THR B C 1
ATOM 5068 O O . THR B 1 10 ? 53 -8.547 41.594 1 21.88 10 THR B O 1
ATOM 5071 N N . ASP B 1 11 ? 53.906 -6.574 41.812 1 22.98 11 ASP B N 1
ATOM 5072 C CA . ASP B 1 11 ? 53.594 -5.746 40.625 1 22.98 11 ASP B CA 1
ATOM 5073 C C . ASP B 1 11 ? 54.531 -6.078 39.469 1 22.98 11 ASP B C 1
ATOM 5075 O O . ASP B 1 11 ? 55.469 -5.348 39.219 1 22.98 11 ASP B O 1
ATOM 5079 N N . SER B 1 12 ? 54.781 -7.441 39.125 1 21.17 12 SER B N 1
ATOM 5080 C CA . SER B 1 12 ? 55.844 -7.633 38.156 1 21.17 12 SER B CA 1
ATOM 5081 C C . SER B 1 12 ? 55.531 -6.914 36.844 1 21.17 12 SER B C 1
ATOM 5083 O O . SER B 1 12 ? 54.438 -7.039 36.281 1 21.17 12 SER B O 1
ATOM 5085 N N . ALA B 1 13 ? 56.344 -5.871 36.5 1 27.33 13 ALA B N 1
ATOM 5086 C CA . ALA B 1 13 ? 56.406 -4.926 35.375 1 27.33 13 ALA B CA 1
ATOM 5087 C C . ALA B 1 13 ? 56.812 -5.629 34.094 1 27.33 13 ALA B C 1
ATOM 5089 O O . ALA B 1 13 ? 57.969 -6.02 33.938 1 27.33 13 ALA B O 1
ATOM 5090 N N . SER B 1 14 ? 56.219 -6.836 33.594 1 23.05 14 SER B N 1
ATOM 5091 C CA . SER B 1 14 ? 56.812 -7.551 32.5 1 23.05 14 SER B CA 1
ATOM 5092 C C . SER B 1 14 ? 57 -6.633 31.281 1 23.05 14 SER B C 1
ATOM 5094 O O . SER B 1 14 ? 56.125 -5.852 30.953 1 23.05 14 SER B O 1
ATOM 5096 N N . PRO B 1 15 ? 58.281 -6.395 30.781 1 27.2 15 PRO B N 1
ATOM 5097 C CA . PRO B 1 15 ? 58.781 -5.496 29.75 1 27.2 15 PRO B CA 1
ATOM 5098 C C . PRO B 1 15 ? 58.281 -5.875 28.344 1 27.2 15 PRO B C 1
ATOM 5100 O O . PRO B 1 15 ? 58.75 -6.855 27.766 1 27.2 15 PRO B O 1
ATOM 5103 N N . THR B 1 16 ? 57.094 -6.215 28.062 1 24.36 16 THR B N 1
ATOM 5104 C CA . THR B 1 16 ? 56.75 -6.906 26.812 1 24.36 16 THR B CA 1
ATOM 5105 C C . THR B 1 16 ? 57.156 -6.066 25.609 1 24.36 16 THR B C 1
ATOM 5107 O O . THR B 1 16 ? 56.531 -5.051 25.312 1 24.36 16 THR B O 1
ATOM 5110 N N . SER B 1 17 ? 58.5 -5.898 25.297 1 25.19 17 SER B N 1
ATOM 5111 C CA . SER B 1 17 ? 59.031 -5.18 24.156 1 25.19 17 SER B CA 1
ATOM 5112 C C . SER B 1 17 ? 58.625 -5.832 22.828 1 25.19 17 SER B C 1
ATOM 5114 O O . SER B 1 17 ? 59.219 -5.551 21.781 1 25.19 17 SER B O 1
ATOM 5116 N N . GLY B 1 18 ? 57.625 -6.574 22.703 1 25.89 18 GLY B N 1
ATOM 5117 C CA . GLY B 1 18 ? 57.562 -7.402 21.516 1 25.89 18 GLY B CA 1
ATOM 5118 C C . GLY B 1 18 ? 57.781 -6.609 20.234 1 25.89 18 GLY B C 1
ATOM 5119 O O . GLY B 1 18 ? 57.25 -5.5 20.094 1 25.89 18 GLY B O 1
ATOM 5120 N N . ALA B 1 19 ? 58.906 -6.875 19.438 1 31.69 19 ALA B N 1
ATOM 5121 C CA . ALA B 1 19 ? 59.375 -6.348 18.156 1 31.69 19 ALA B CA 1
ATOM 5122 C C . ALA B 1 19 ? 58.25 -6.309 17.125 1 31.69 19 ALA B C 1
ATOM 5124 O O . ALA B 1 19 ? 57.375 -7.172 17.125 1 31.69 19 ALA B O 1
ATOM 5125 N N . PRO B 1 20 ? 58.125 -5.188 16.406 1 28.73 20 PRO B N 1
ATOM 5126 C CA . PRO B 1 20 ? 57 -4.996 15.469 1 28.73 20 PRO B CA 1
ATOM 5127 C C . PRO B 1 20 ? 57.031 -6.016 14.336 1 28.73 20 PRO B C 1
ATOM 5129 O O . PRO B 1 20 ? 58.094 -6.301 13.766 1 28.73 20 PRO B O 1
ATOM 5132 N N . ALA B 1 21 ? 56.375 -7.18 14.344 1 32.06 21 ALA B N 1
ATOM 5133 C CA . ALA B 1 21 ? 56.281 -8.188 13.289 1 32.06 21 ALA B CA 1
ATOM 5134 C C . ALA B 1 21 ? 56.281 -7.543 11.906 1 32.06 21 ALA B C 1
ATOM 5136 O O . ALA B 1 21 ? 55.562 -6.555 11.68 1 32.06 21 ALA B O 1
ATOM 5137 N N . ALA B 1 22 ? 57.25 -7.734 11.141 1 30.64 22 ALA B N 1
ATOM 5138 C CA . ALA B 1 22 ? 57.438 -7.305 9.758 1 30.64 22 ALA B CA 1
ATOM 5139 C C . ALA B 1 22 ? 56.188 -7.582 8.922 1 30.64 22 ALA B C 1
ATOM 5141 O O . ALA B 1 22 ? 55.594 -8.648 9.047 1 30.64 22 ALA B O 1
ATOM 5142 N N . LYS B 1 23 ? 55.594 -6.582 8.383 1 33.25 23 LYS B N 1
ATOM 5143 C CA . LYS B 1 23 ? 54.406 -6.555 7.523 1 33.25 23 LYS B CA 1
ATOM 5144 C C . LYS B 1 23 ? 54.562 -7.535 6.363 1 33.25 23 LYS B C 1
ATOM 5146 O O . LYS B 1 23 ? 55.469 -7.418 5.555 1 33.25 23 LYS B O 1
ATOM 5151 N N . LEU B 1 24 ? 54.312 -8.859 6.508 1 32.31 24 LEU B N 1
ATOM 5152 C CA . LEU B 1 24 ? 54.375 -9.836 5.422 1 32.31 24 LEU B CA 1
ATOM 5153 C C . LEU B 1 24 ? 53.844 -9.242 4.121 1 32.31 24 LEU B C 1
ATOM 5155 O O . LEU B 1 24 ? 52.844 -8.516 4.129 1 32.31 24 LEU B O 1
ATOM 5159 N N . PRO B 1 25 ? 54.688 -9.266 3.104 1 34.84 25 PRO B N 1
ATOM 5160 C CA . PRO B 1 25 ? 54.281 -8.695 1.815 1 34.84 25 PRO B CA 1
ATOM 5161 C C . PRO B 1 25 ? 52.906 -9.203 1.349 1 34.84 25 PRO B C 1
ATOM 5163 O O . PRO B 1 25 ? 52.625 -10.391 1.492 1 34.84 25 PRO B O 1
ATOM 5166 N N . ARG B 1 26 ? 51.969 -8.359 1.253 1 40.53 26 ARG B N 1
ATOM 5167 C CA . ARG B 1 26 ? 50.5 -8.422 1.132 1 40.53 26 ARG B CA 1
ATOM 5168 C C . ARG B 1 26 ? 50.094 -9.281 -0.058 1 40.53 26 ARG B C 1
ATOM 5170 O O . ARG B 1 26 ? 48.969 -9.812 -0.089 1 40.53 26 ARG B O 1
ATOM 5177 N N . THR B 1 27 ? 50.719 -9.164 -1.221 1 44.84 27 THR B N 1
ATOM 5178 C CA . THR B 1 27 ? 49.781 -9.492 -2.293 1 44.84 27 THR B CA 1
ATOM 5179 C C . THR B 1 27 ? 49.812 -10.984 -2.619 1 44.84 27 THR B C 1
ATOM 5181 O O . THR B 1 27 ? 50.781 -11.453 -3.258 1 44.84 27 THR B O 1
ATOM 5184 N N . LYS B 1 28 ? 49.344 -11.969 -2.045 1 57.16 28 LYS B N 1
ATOM 5185 C CA . LYS B 1 28 ? 49.281 -13.367 -2.471 1 57.16 28 LYS B CA 1
ATOM 5186 C C . LYS B 1 28 ? 48.406 -13.531 -3.711 1 57.16 28 LYS B C 1
ATOM 5188 O O . LYS B 1 28 ? 47.344 -12.938 -3.801 1 57.16 28 LYS B O 1
ATOM 5193 N N . ARG B 1 29 ? 48.875 -14.055 -4.781 1 63.72 29 ARG B N 1
ATOM 5194 C CA . ARG B 1 29 ? 48.219 -14.32 -6.055 1 63.72 29 ARG B CA 1
ATOM 5195 C C . ARG B 1 29 ? 47.156 -15.391 -5.902 1 63.72 29 ARG B C 1
ATOM 5197 O O . ARG B 1 29 ? 47.344 -16.391 -5.227 1 63.72 29 ARG B O 1
ATOM 5204 N N . ALA B 1 30 ? 46.062 -15.094 -6.43 1 71.81 30 ALA B N 1
ATOM 5205 C CA . ALA B 1 30 ? 44.969 -16.078 -6.375 1 71.81 30 ALA B CA 1
ATOM 5206 C C . ALA B 1 30 ? 45.281 -17.281 -7.277 1 71.81 30 ALA B C 1
ATOM 5208 O O . ALA B 1 30 ? 45.906 -17.125 -8.32 1 71.81 30 ALA B O 1
ATOM 5209 N N . CYS B 1 31 ? 44.938 -18.406 -6.902 1 73.56 31 CYS B N 1
ATOM 5210 C CA . CYS B 1 31 ? 45.062 -19.594 -7.754 1 73.56 31 CYS B CA 1
ATOM 5211 C C . CYS B 1 31 ? 44.125 -19.5 -8.945 1 73.56 31 CYS B C 1
ATOM 5213 O O . CYS B 1 31 ? 43.125 -18.766 -8.898 1 73.56 31 CYS B O 1
ATOM 5215 N N . VAL B 1 32 ? 44.344 -20.109 -10.023 1 73 32 VAL B N 1
ATOM 5216 C CA . VAL B 1 32 ? 43.594 -20.062 -11.273 1 73 32 VAL B CA 1
ATOM 5217 C C . VAL B 1 32 ? 42.125 -20.406 -11.008 1 73 32 VAL B C 1
ATOM 5219 O O . VAL B 1 32 ? 41.219 -19.797 -11.578 1 73 32 VAL B O 1
ATOM 5222 N N . ARG B 1 33 ? 41.844 -21.188 -10.117 1 71.56 33 ARG B N 1
ATOM 5223 C CA . ARG B 1 33 ? 40.469 -21.625 -9.836 1 71.56 33 ARG B CA 1
ATOM 5224 C C . ARG B 1 33 ? 39.688 -20.547 -9.062 1 71.56 33 ARG B C 1
ATOM 5226 O O . ARG B 1 33 ? 38.531 -20.266 -9.375 1 71.56 33 ARG B O 1
ATOM 5233 N N . CYS B 1 34 ? 40.312 -20.109 -8.102 1 70.75 34 CYS B N 1
ATOM 5234 C CA . CYS B 1 34 ? 39.688 -19.031 -7.332 1 70.75 34 CYS B CA 1
ATOM 5235 C C . CYS B 1 34 ? 39.594 -17.766 -8.172 1 70.75 34 CYS B C 1
ATOM 5237 O O . CYS B 1 34 ? 38.594 -17.047 -8.086 1 70.75 34 CYS B O 1
ATOM 5239 N N . PHE B 1 35 ? 40.438 -17.531 -9.07 1 72.5 35 PHE B N 1
ATOM 5240 C CA . PHE B 1 35 ? 40.438 -16.438 -10.031 1 72.5 35 PHE B CA 1
ATOM 5241 C C . PHE B 1 35 ? 39.312 -16.609 -11.055 1 72.5 35 PHE B C 1
ATOM 5243 O O . PHE B 1 35 ? 38.594 -15.656 -11.344 1 72.5 35 PHE B O 1
ATOM 5250 N N . GLN B 1 36 ? 39.156 -17.734 -11.57 1 67.75 36 GLN B N 1
ATOM 5251 C CA . GLN B 1 36 ? 38.094 -18.047 -12.531 1 67.75 36 GLN B CA 1
ATOM 5252 C C . GLN B 1 36 ? 36.719 -18.047 -11.875 1 67.75 36 GLN B C 1
ATOM 5254 O O . GLN B 1 36 ? 35.75 -17.641 -12.492 1 67.75 36 GLN B O 1
ATOM 5259 N N . ALA B 1 37 ? 36.688 -18.328 -10.641 1 66.06 37 ALA B N 1
ATOM 5260 C CA . ALA B 1 37 ? 35.469 -18.375 -9.852 1 66.06 37 ALA B CA 1
ATOM 5261 C C . ALA B 1 37 ? 35.188 -17.031 -9.211 1 66.06 37 ALA B C 1
ATOM 5263 O O . ALA B 1 37 ? 34.156 -16.844 -8.562 1 66.06 37 ALA B O 1
ATOM 5264 N N . LYS B 1 38 ? 36 -16.094 -9.484 1 61 38 LYS B N 1
ATOM 5265 C CA . LYS B 1 38 ? 36 -14.727 -8.977 1 61 38 LYS B CA 1
ATOM 5266 C C . LYS B 1 38 ? 35.688 -14.703 -7.477 1 61 38 LYS B C 1
ATOM 5268 O O . LYS B 1 38 ? 34.906 -13.859 -7.012 1 61 38 LYS B O 1
ATOM 5273 N N . VAL B 1 39 ? 36.406 -15.633 -6.734 1 70.62 39 VAL B N 1
ATOM 5274 C CA . VAL B 1 39 ? 36.312 -15.703 -5.281 1 70.62 39 VAL B CA 1
ATOM 5275 C C . VAL B 1 39 ? 37.656 -15.336 -4.648 1 70.62 39 VAL B C 1
ATOM 5277 O O . VAL B 1 39 ? 38.688 -15.422 -5.301 1 70.62 39 VAL B O 1
ATOM 5280 N N . ARG B 1 40 ? 37.406 -14.914 -3.404 1 70.88 40 ARG B N 1
ATOM 5281 C CA . ARG B 1 40 ? 38.625 -14.609 -2.635 1 70.88 40 ARG B CA 1
ATOM 5282 C C . ARG B 1 40 ? 39.438 -15.867 -2.402 1 70.88 40 ARG B C 1
ATOM 5284 O O . ARG B 1 40 ? 38.938 -16.859 -1.896 1 70.88 40 ARG B O 1
ATOM 5291 N N . CYS B 1 41 ? 40.625 -15.828 -2.818 1 70.31 41 CYS B N 1
ATOM 5292 C CA . CYS B 1 41 ? 41.625 -16.906 -2.688 1 70.31 41 CYS B CA 1
ATOM 5293 C C . CYS B 1 41 ? 42.594 -16.609 -1.57 1 70.31 41 CYS B C 1
ATOM 5295 O O . CYS B 1 41 ? 43.031 -15.469 -1.387 1 70.31 41 CYS B O 1
ATOM 5297 N N . SER B 1 42 ? 42.906 -17.422 -0.705 1 73.94 42 SER B N 1
ATOM 5298 C CA . SER B 1 42 ? 43.875 -17.25 0.367 1 73.94 42 SER B CA 1
ATOM 5299 C C . SER B 1 42 ? 45.281 -17.062 -0.192 1 73.94 42 SER B C 1
ATOM 5301 O O . SER B 1 42 ? 46.156 -16.578 0.504 1 73.94 42 SER B O 1
ATOM 5303 N N . GLY B 1 43 ? 45.562 -17.375 -1.451 1 70.25 43 GLY B N 1
ATOM 5304 C CA . GLY B 1 43 ? 46.844 -17.25 -2.129 1 70.25 43 GLY B CA 1
ATOM 5305 C C . GLY B 1 43 ? 47.906 -18.141 -1.538 1 70.25 43 GLY B C 1
ATOM 5306 O O . GLY B 1 43 ? 49.094 -17.984 -1.845 1 70.25 43 GLY B O 1
ATOM 5307 N N . ASP B 1 44 ? 47.594 -19.062 -0.654 1 75.44 44 ASP B N 1
ATOM 5308 C CA . ASP B 1 44 ? 48.594 -19.953 -0.045 1 75.44 44 ASP B CA 1
ATOM 5309 C C . ASP B 1 44 ? 49.062 -21 -1.035 1 75.44 44 ASP B C 1
ATOM 5311 O O . ASP B 1 44 ? 48.281 -21.484 -1.862 1 75.44 44 ASP B O 1
ATOM 5315 N N . GLN B 1 45 ? 50.438 -21.203 -1.243 1 72.56 45 GLN B N 1
ATOM 5316 C CA . GLN B 1 45 ? 51.031 -22.25 -2.07 1 72.56 45 GLN B CA 1
ATOM 5317 C C . GLN B 1 45 ? 51.438 -23.453 -1.23 1 72.56 45 GLN B C 1
ATOM 5319 O O . GLN B 1 45 ? 51.812 -23.312 -0.062 1 72.56 45 GLN B O 1
ATOM 5324 N N . PRO B 1 46 ? 51.281 -24.609 -1.906 1 73.38 46 PRO B N 1
ATOM 5325 C CA . PRO B 1 46 ? 50.938 -24.938 -3.293 1 73.38 46 PRO B CA 1
ATOM 5326 C C . PRO B 1 46 ? 49.438 -24.938 -3.533 1 73.38 46 PRO B C 1
ATOM 5328 O O . PRO B 1 46 ? 48.969 -24.906 -4.684 1 73.38 46 PRO B O 1
ATOM 5331 N N . SER B 1 47 ? 48.625 -24.922 -2.518 1 75.81 47 SER B N 1
ATOM 5332 C CA . SER B 1 47 ? 47.156 -24.922 -2.629 1 75.81 47 SER B CA 1
ATOM 5333 C C . SER B 1 47 ? 46.531 -23.859 -1.74 1 75.81 47 SER B C 1
ATOM 5335 O O . SER B 1 47 ? 46.938 -23.688 -0.584 1 75.81 47 SER B O 1
ATOM 5337 N N . CYS B 1 48 ? 45.688 -23.109 -2.264 1 74.69 48 CYS B N 1
ATOM 5338 C CA . CYS B 1 48 ? 45 -22.109 -1.434 1 74.69 48 CYS B CA 1
ATOM 5339 C C . CYS B 1 48 ? 44 -22.766 -0.506 1 74.69 48 CYS B C 1
ATOM 5341 O O . CYS B 1 48 ? 43.562 -23.906 -0.744 1 74.69 48 CYS B O 1
ATOM 5343 N N . VAL B 1 49 ? 43.656 -22.109 0.572 1 76.19 49 VAL B N 1
ATOM 5344 C CA . VAL B 1 49 ? 42.781 -22.672 1.61 1 76.19 49 VAL B CA 1
ATOM 5345 C C . VAL B 1 49 ? 41.469 -23.109 1 1 76.19 49 VAL B C 1
ATOM 5347 O O . VAL B 1 49 ? 40.938 -24.172 1.357 1 76.19 49 VAL B O 1
ATOM 5350 N N . ARG B 1 50 ? 41 -22.391 0.056 1 74.44 50 ARG B N 1
ATOM 5351 C CA . ARG B 1 50 ? 39.719 -22.703 -0.572 1 74.44 50 ARG B CA 1
ATOM 5352 C C . ARG B 1 50 ? 39.844 -23.938 -1.447 1 74.44 50 ARG B C 1
ATOM 5354 O O . ARG B 1 50 ? 38.969 -24.812 -1.399 1 74.44 50 ARG B O 1
ATOM 5361 N N . CYS B 1 51 ? 40.719 -24 -2.176 1 74.25 51 CYS B N 1
ATOM 5362 C CA . CYS B 1 51 ? 40.906 -25.172 -3.021 1 74.25 51 CYS B CA 1
ATOM 5363 C C . CYS B 1 51 ? 41.188 -26.406 -2.182 1 74.25 51 CYS B C 1
ATOM 5365 O O . CYS B 1 51 ? 40.719 -27.5 -2.5 1 74.25 51 CYS B O 1
ATOM 5367 N N . LEU B 1 52 ? 41.844 -26.234 -1.085 1 75.75 52 LEU B N 1
ATOM 5368 C CA . LEU B 1 52 ? 42.094 -27.344 -0.161 1 75.75 52 LEU B CA 1
ATOM 5369 C C . LEU B 1 52 ? 40.812 -27.812 0.482 1 75.75 52 LEU B C 1
ATOM 5371 O O . LEU B 1 52 ? 40.562 -29.031 0.596 1 75.75 52 LEU B O 1
ATOM 5375 N N . GLN B 1 53 ? 39.938 -26.938 0.825 1 71.75 53 GLN B N 1
ATOM 5376 C CA . GLN B 1 53 ? 38.688 -27.266 1.498 1 71.75 53 GLN B CA 1
ATOM 5377 C C . GLN B 1 53 ? 37.719 -27.938 0.537 1 71.75 53 GLN B C 1
ATOM 5379 O O . GLN B 1 53 ? 36.938 -28.812 0.937 1 71.75 53 GLN B O 1
ATOM 5384 N N . LYS B 1 54 ? 37.781 -27.594 -0.688 1 70.44 54 LYS B N 1
ATOM 5385 C CA . LYS B 1 54 ? 36.906 -28.125 -1.714 1 70.44 54 LYS B CA 1
ATOM 5386 C C . LYS B 1 54 ? 37.531 -29.312 -2.441 1 70.44 54 LYS B C 1
ATOM 5388 O O . LYS B 1 54 ? 36.969 -29.797 -3.436 1 70.44 54 LYS B O 1
ATOM 5393 N N . SER B 1 55 ? 38.531 -29.797 -2.051 1 71.5 55 SER B N 1
ATOM 5394 C CA . SER B 1 55 ? 39.312 -30.906 -2.578 1 71.5 55 SER B CA 1
ATOM 5395 C C . SER B 1 55 ? 39.5 -30.781 -4.086 1 71.5 55 SER B C 1
ATOM 5397 O O . SER B 1 55 ? 39.375 -31.766 -4.82 1 71.5 55 SER B O 1
ATOM 5399 N N . LYS B 1 56 ? 39.656 -29.5 -4.5 1 70.81 56 LYS B N 1
ATOM 5400 C CA . LYS B 1 56 ? 39.969 -29.25 -5.902 1 70.81 56 LYS B CA 1
ATOM 5401 C C . LYS B 1 56 ? 41.469 -29.016 -6.098 1 70.81 56 LYS B C 1
ATOM 5403 O O . LYS B 1 56 ? 42.156 -28.578 -5.172 1 70.81 56 LYS B O 1
ATOM 5408 N N . VAL B 1 57 ? 41.906 -29.469 -7.199 1 73.88 57 VAL B N 1
ATOM 5409 C CA . VAL B 1 57 ? 43.312 -29.297 -7.559 1 73.88 57 VAL B CA 1
ATOM 5410 C C . VAL B 1 57 ? 43.594 -27.812 -7.727 1 73.88 57 VAL B C 1
ATOM 5412 O O . VAL B 1 57 ? 43.031 -27.141 -8.586 1 73.88 57 VAL B O 1
ATOM 5415 N N . CYS B 1 58 ? 44.312 -27.172 -6.773 1 70.25 58 CYS B N 1
ATOM 5416 C CA . CYS B 1 58 ? 44.719 -25.781 -6.742 1 70.25 58 CYS B CA 1
ATOM 5417 C C . CYS B 1 58 ? 45.969 -25.562 -7.633 1 70.25 58 CYS B C 1
ATOM 5419 O O . CYS B 1 58 ? 46.906 -26.359 -7.594 1 70.25 58 CYS B O 1
ATOM 5421 N N . TYR B 1 59 ? 45.875 -24.938 -8.711 1 74 59 TYR B N 1
ATOM 5422 C CA . TYR B 1 59 ? 47 -24.672 -9.562 1 74 59 TYR B CA 1
ATOM 5423 C C . TYR B 1 59 ? 47.25 -23.172 -9.719 1 74 59 TYR B C 1
ATOM 5425 O O . TYR B 1 59 ? 46.281 -22.391 -9.758 1 74 59 TYR B O 1
ATOM 5433 N N . TYR B 1 60 ? 48.469 -22.797 -9.508 1 70.19 60 TYR B N 1
ATOM 5434 C CA . TYR B 1 60 ? 48.906 -21.422 -9.688 1 70.19 60 TYR B CA 1
ATOM 5435 C C . TYR B 1 60 ? 49.625 -21.25 -11.016 1 70.19 60 TYR B C 1
ATOM 5437 O O . TYR B 1 60 ? 50.625 -21.922 -11.273 1 70.19 60 TYR B O 1
ATOM 5445 N N . ASP B 1 61 ? 48.969 -20.594 -12.047 1 63.19 61 ASP B N 1
ATOM 5446 C CA . ASP B 1 61 ? 49.625 -20.312 -13.328 1 63.19 61 ASP B CA 1
ATOM 5447 C C . ASP B 1 61 ? 50.906 -19.516 -13.133 1 63.19 61 ASP B C 1
ATOM 5449 O O . ASP B 1 61 ? 50.875 -18.422 -12.555 1 63.19 61 ASP B O 1
ATOM 5453 N N . PRO B 1 62 ? 51.969 -20.109 -13.258 1 62.69 62 PRO B N 1
ATOM 5454 C CA . PRO B 1 62 ? 53.219 -19.359 -13.094 1 62.69 62 PRO B CA 1
ATOM 5455 C C . PRO B 1 62 ? 53.25 -18.047 -13.867 1 62.69 62 PRO B C 1
ATOM 5457 O O . PRO B 1 62 ? 53.938 -17.109 -13.477 1 62.69 62 PRO B O 1
ATOM 5460 N N . ASP B 1 63 ? 52.531 -17.953 -15.07 1 59.72 63 ASP B N 1
ATOM 5461 C CA . ASP B 1 63 ? 52.594 -16.797 -15.953 1 59.72 63 ASP B CA 1
ATOM 5462 C C . ASP B 1 63 ? 51.5 -15.789 -15.648 1 59.72 63 ASP B C 1
ATOM 5464 O O . ASP B 1 63 ? 51.406 -14.758 -16.312 1 59.72 63 ASP B O 1
ATOM 5468 N N . GLY B 1 64 ? 50.656 -15.781 -14.484 1 54 64 GLY B N 1
ATOM 5469 C CA . GLY B 1 64 ? 49.562 -14.961 -14.039 1 54 64 GLY B CA 1
ATOM 5470 C C . GLY B 1 64 ? 48.219 -15.422 -14.594 1 54 64 GLY B C 1
ATOM 5471 O O . GLY B 1 64 ? 48.156 -16.109 -15.617 1 54 64 GLY B O 1
ATOM 5472 N N . ASN B 1 65 ? 47.062 -15.625 -13.906 1 45.06 65 ASN B N 1
ATOM 5473 C CA . ASN B 1 65 ? 45.75 -16.125 -14.297 1 45.06 65 ASN B CA 1
ATOM 5474 C C . ASN B 1 65 ? 45.219 -15.406 -15.531 1 45.06 65 ASN B C 1
ATOM 5476 O O . ASN B 1 65 ? 44.875 -14.227 -15.469 1 45.06 65 ASN B O 1
ATOM 5480 N N . SER B 1 66 ? 45.562 -15.586 -16.781 1 38.25 66 SER B N 1
ATOM 5481 C CA . SER B 1 66 ? 45 -15.023 -18.016 1 38.25 66 SER B CA 1
ATOM 5482 C C . SER B 1 66 ? 43.812 -15.844 -18.5 1 38.25 66 SER B C 1
ATOM 5484 O O . SER B 1 66 ? 43.75 -17.062 -18.297 1 38.25 66 SER B O 1
ATOM 5486 N N . ARG B 1 67 ? 42.5 -15.32 -18.812 1 38.47 67 ARG B N 1
ATOM 5487 C CA . ARG B 1 67 ? 41.375 -15.984 -19.438 1 38.47 67 ARG B CA 1
ATOM 5488 C C . ARG B 1 67 ? 41.781 -16.75 -20.688 1 38.47 67 ARG B C 1
ATOM 5490 O O . ARG B 1 67 ? 42.312 -16.156 -21.641 1 38.47 67 ARG B O 1
ATOM 5497 N N . ALA B 1 68 ? 41.875 -17.906 -20.797 1 33.38 68 ALA B N 1
ATOM 5498 C CA . ALA B 1 68 ? 42.219 -18.781 -21.906 1 33.38 68 ALA B CA 1
ATOM 5499 C C . ALA B 1 68 ? 41.219 -18.703 -23.031 1 33.38 68 ALA B C 1
ATOM 5501 O O . ALA B 1 68 ? 40 -18.766 -22.781 1 33.38 68 ALA B O 1
ATOM 5502 N N . LYS B 1 69 ? 41.469 -18.25 -24.266 1 32.72 69 LYS B N 1
ATOM 5503 C CA . LYS B 1 69 ? 40.781 -18.328 -25.547 1 32.72 69 LYS B CA 1
ATOM 5504 C C . LYS B 1 69 ? 40.312 -19.766 -25.844 1 32.72 69 LYS B C 1
ATOM 5506 O O . LYS B 1 69 ? 41.125 -20.688 -25.781 1 32.72 69 LYS B O 1
ATOM 5511 N N . ARG B 1 70 ? 39.031 -19.984 -25.891 1 30.92 70 ARG B N 1
ATOM 5512 C CA . ARG B 1 70 ? 38.438 -21.266 -26.281 1 30.92 70 ARG B CA 1
ATOM 5513 C C . ARG B 1 70 ? 39.031 -21.75 -27.609 1 30.92 70 ARG B C 1
ATOM 5515 O O . ARG B 1 70 ? 39.062 -21.016 -28.594 1 30.92 70 ARG B O 1
ATOM 5522 N N . PRO B 1 71 ? 39.531 -22.859 -27.781 1 25.58 71 PRO B N 1
ATOM 5523 C CA . PRO B 1 71 ? 40 -23.438 -29.031 1 25.58 71 PRO B CA 1
ATOM 5524 C C . PRO B 1 71 ? 38.906 -23.641 -30.062 1 25.58 71 PRO B C 1
ATOM 5526 O O . PRO B 1 71 ? 37.875 -24.219 -29.75 1 25.58 71 PRO B O 1
ATOM 5529 N N . ARG B 1 72 ? 38.656 -22.641 -30.984 1 27.73 72 ARG B N 1
ATOM 5530 C CA . ARG B 1 72 ? 37.75 -22.781 -32.125 1 27.73 72 ARG B CA 1
ATOM 5531 C C . ARG B 1 72 ? 37.938 -24.125 -32.812 1 27.73 72 ARG B C 1
ATOM 5533 O O . ARG B 1 72 ? 39.031 -24.469 -33.25 1 27.73 72 ARG B O 1
ATOM 5540 N N . ARG B 1 73 ? 37.031 -24.984 -32.594 1 24.2 73 ARG B N 1
ATOM 5541 C CA . ARG B 1 73 ? 36.969 -26.297 -33.25 1 24.2 73 ARG B CA 1
ATOM 5542 C C . ARG B 1 73 ? 37.031 -26.156 -34.75 1 24.2 73 ARG B C 1
ATOM 5544 O O . ARG B 1 73 ? 36.312 -25.344 -35.344 1 24.2 73 ARG B O 1
ATOM 5551 N N . ALA B 1 74 ? 37.938 -26.797 -35.406 1 23.02 74 ALA B N 1
ATOM 5552 C CA . ALA B 1 74 ? 38.375 -27 -36.781 1 23.02 74 ALA B CA 1
ATOM 5553 C C . ALA B 1 74 ? 37.219 -27.406 -37.688 1 23.02 74 ALA B C 1
ATOM 5555 O O . ALA B 1 74 ? 36.594 -28.438 -37.469 1 23.02 74 ALA B O 1
ATOM 5556 N N . THR B 1 75 ? 36.344 -26.359 -38.125 1 23.83 75 THR B N 1
ATOM 5557 C CA . THR B 1 75 ? 35.344 -26.656 -39.125 1 23.83 75 THR B CA 1
ATOM 5558 C C . THR B 1 75 ? 35.938 -27.5 -40.25 1 23.83 75 THR B C 1
ATOM 5560 O O . THR B 1 75 ? 37.031 -27.25 -40.688 1 23.83 75 THR B O 1
ATOM 5563 N N . PRO B 1 76 ? 35.469 -28.656 -40.469 1 23.12 76 PRO B N 1
ATOM 5564 C CA . PRO B 1 76 ? 35.938 -29.594 -41.5 1 23.12 76 PRO B CA 1
ATOM 5565 C C . PRO B 1 76 ? 36.031 -28.922 -42.875 1 23.12 76 PRO B C 1
ATOM 5567 O O . PRO B 1 76 ? 35.375 -27.922 -43.125 1 23.12 76 PRO B O 1
ATOM 5570 N N . VAL B 1 77 ? 37 -29.281 -43.719 1 22.91 77 VAL B N 1
ATOM 5571 C CA . VAL B 1 77 ? 37.656 -28.984 -44.969 1 22.91 77 VAL B CA 1
ATOM 5572 C C . VAL B 1 77 ? 36.656 -29.172 -46.125 1 22.91 77 VAL B C 1
ATOM 5574 O O . VAL B 1 77 ? 36.312 -30.297 -46.469 1 22.91 77 VAL B O 1
ATOM 5577 N N . ASP B 1 78 ? 35.438 -28.5 -46.094 1 21.33 78 ASP B N 1
ATOM 5578 C CA . ASP B 1 78 ? 34.531 -28.812 -47.219 1 21.33 78 ASP B CA 1
ATOM 5579 C C . ASP B 1 78 ? 35.281 -28.703 -48.531 1 21.33 78 ASP B C 1
ATOM 5581 O O . ASP B 1 78 ? 36.219 -27.922 -48.688 1 21.33 78 ASP B O 1
ATOM 5585 N N . GLU B 1 79 ? 34.844 -29.5 -49.531 1 21.41 79 GLU B N 1
ATOM 5586 C CA . GLU B 1 79 ? 35.281 -30.016 -50.812 1 21.41 79 GLU B CA 1
ATOM 5587 C C . GLU B 1 79 ? 35.438 -28.891 -51.844 1 21.41 79 GLU B C 1
ATOM 5589 O O . GLU B 1 79 ? 34.844 -27.828 -51.688 1 21.41 79 GLU B O 1
ATOM 5594 N N . PRO B 1 80 ? 35.969 -29.219 -53.062 1 23.91 80 PRO B N 1
ATOM 5595 C CA . PRO B 1 80 ? 36.75 -28.641 -54.156 1 23.91 80 PRO B CA 1
ATOM 5596 C C . PRO B 1 80 ? 35.906 -27.75 -55.062 1 23.91 80 PRO B C 1
ATOM 5598 O O . PRO B 1 80 ? 35.062 -28.266 -55.844 1 23.91 80 PRO B O 1
ATOM 5601 N N . SER B 1 81 ? 34.969 -26.875 -54.562 1 21.67 81 SER B N 1
ATOM 5602 C CA . SER B 1 81 ? 34.094 -26.375 -55.594 1 21.67 81 SER B CA 1
ATOM 5603 C C . SER B 1 81 ? 34.844 -25.812 -56.781 1 21.67 81 SER B C 1
ATOM 5605 O O . SER B 1 81 ? 35.969 -25.281 -56.625 1 21.67 81 SER B O 1
ATOM 5607 N N . ALA B 1 82 ? 34.312 -26.047 -58.031 1 21.48 82 ALA B N 1
ATOM 5608 C CA . ALA B 1 82 ? 34.656 -26 -59.438 1 21.48 82 ALA B CA 1
ATOM 5609 C C . ALA B 1 82 ? 35.031 -24.578 -59.844 1 21.48 82 ALA B C 1
ATOM 5611 O O . ALA B 1 82 ? 34.625 -23.609 -59.219 1 21.48 82 ALA B O 1
ATOM 5612 N N . PRO B 1 83 ? 35.594 -24.453 -61.094 1 22.69 83 PRO B N 1
ATOM 5613 C CA . PRO B 1 83 ? 36.531 -23.562 -61.812 1 22.69 83 PRO B CA 1
ATOM 5614 C C . PRO B 1 83 ? 35.844 -22.266 -62.25 1 22.69 83 PRO B C 1
ATOM 5616 O O . PRO B 1 83 ? 36.469 -21.453 -62.938 1 22.69 83 PRO B O 1
ATOM 5619 N N . ILE B 1 84 ? 34.906 -21.625 -61.5 1 21.44 84 ILE B N 1
ATOM 5620 C CA . ILE B 1 84 ? 34.156 -20.703 -62.312 1 21.44 84 ILE B CA 1
ATOM 5621 C C . ILE B 1 84 ? 35.094 -19.734 -63 1 21.44 84 ILE B C 1
ATOM 5623 O O . ILE B 1 84 ? 36.031 -19.234 -62.406 1 21.44 84 ILE B O 1
ATOM 5627 N N . ALA B 1 85 ? 34.844 -19.531 -64.375 1 21.17 85 ALA B N 1
ATOM 5628 C CA . ALA B 1 85 ? 35.375 -18.891 -65.562 1 21.17 85 ALA B CA 1
ATOM 5629 C C . ALA B 1 85 ? 35.5 -17.375 -65.375 1 21.17 85 ALA B C 1
ATOM 5631 O O . ALA B 1 85 ? 34.625 -16.75 -64.75 1 21.17 85 ALA B O 1
ATOM 5632 N N . SER B 1 86 ? 36.719 -16.781 -65.5 1 21.16 86 SER B N 1
ATOM 5633 C CA . SER B 1 86 ? 37.406 -15.516 -65.312 1 21.16 86 SER B CA 1
ATOM 5634 C C . SER B 1 86 ? 36.844 -14.414 -66.188 1 21.16 86 SER B C 1
ATOM 5636 O O . SER B 1 86 ? 37.438 -13.344 -66.312 1 21.16 86 SER B O 1
ATOM 5638 N N . THR B 1 87 ? 35.562 -14.477 -66.688 1 20.86 87 THR B N 1
ATOM 5639 C CA . THR B 1 87 ? 35.469 -13.609 -67.875 1 20.86 87 THR B CA 1
ATOM 5640 C C . THR B 1 87 ? 35.719 -12.156 -67.5 1 20.86 87 THR B C 1
ATOM 5642 O O . THR B 1 87 ? 35.219 -11.672 -66.5 1 20.86 87 THR B O 1
ATOM 5645 N N . SER B 1 88 ? 36.719 -11.453 -68.188 1 21 88 SER B N 1
ATOM 5646 C CA . SER B 1 88 ? 37.469 -10.219 -68.188 1 21 88 SER B CA 1
ATOM 5647 C C . SER B 1 88 ? 36.594 -9 -68.375 1 21 88 SER B C 1
ATOM 5649 O O . SER B 1 88 ? 37.094 -7.879 -68.562 1 21 88 SER B O 1
ATOM 5651 N N . THR B 1 89 ? 35.281 -9.078 -68.312 1 21.25 89 THR B N 1
ATOM 5652 C CA . THR B 1 89 ? 34.656 -8 -69.062 1 21.25 89 THR B CA 1
ATOM 5653 C C . THR B 1 89 ? 35.125 -6.641 -68.562 1 21.25 89 THR B C 1
ATOM 5655 O O . THR B 1 89 ? 35.375 -6.453 -67.375 1 21.25 89 THR B O 1
ATOM 5658 N N . ALA B 1 90 ? 35.312 -5.629 -69.562 1 22.56 90 ALA B N 1
ATOM 5659 C CA . ALA B 1 90 ? 35.844 -4.297 -69.875 1 22.56 90 ALA B CA 1
ATOM 5660 C C . ALA B 1 90 ? 35.156 -3.246 -69 1 22.56 90 ALA B C 1
ATOM 5662 O O . ALA B 1 90 ? 33.938 -3.164 -68.938 1 22.56 90 ALA B O 1
ATOM 5663 N N . VAL B 1 91 ? 35.844 -2.775 -67.938 1 22 91 VAL B N 1
ATOM 5664 C CA . VAL B 1 91 ? 35.469 -1.893 -66.875 1 22 91 VAL B CA 1
ATOM 5665 C C . VAL B 1 91 ? 35.219 -0.481 -67.375 1 22 91 VAL B C 1
ATOM 5667 O O . VAL B 1 91 ? 36.156 0.169 -67.875 1 22 91 VAL B O 1
ATOM 5670 N N . ALA B 1 92 ? 34.188 -0.298 -68.312 1 23.42 92 ALA B N 1
ATOM 5671 C CA . ALA B 1 92 ? 34 1.046 -68.812 1 23.42 92 ALA B CA 1
ATOM 5672 C C . ALA B 1 92 ? 34.031 2.094 -67.75 1 23.42 92 ALA B C 1
ATOM 5674 O O . ALA B 1 92 ? 33.719 1.807 -66.562 1 23.42 92 ALA B O 1
ATOM 5675 N N . PRO B 1 93 ? 34.656 3.324 -68 1 23.59 93 PRO B N 1
ATOM 5676 C CA . P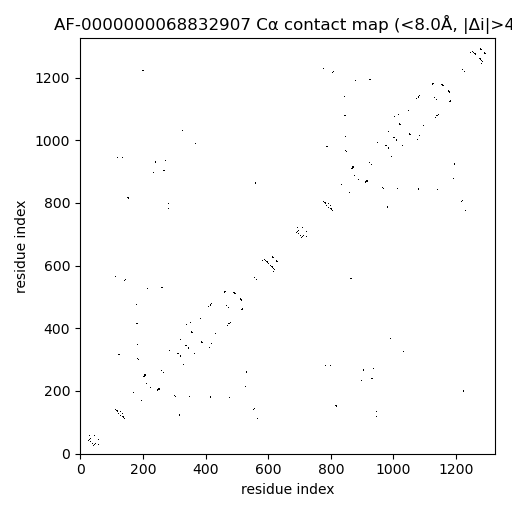RO B 1 93 ? 35.125 4.418 -67.125 1 23.59 93 PRO B CA 1
ATOM 5677 C C . PRO B 1 93 ? 34 5.125 -66.375 1 23.59 93 PRO B C 1
ATOM 5679 O O . PRO B 1 93 ? 33.062 5.633 -67.062 1 23.59 93 PRO B O 1
ATOM 5682 N N . ALA B 1 94 ? 33.406 4.531 -65.375 1 21.62 94 ALA B N 1
ATOM 5683 C CA . ALA B 1 94 ? 32.219 5.062 -64.75 1 21.62 94 ALA B CA 1
ATOM 5684 C C . ALA B 1 94 ? 32.406 6.516 -64.312 1 21.62 94 ALA B C 1
ATOM 5686 O O . ALA B 1 94 ? 33.469 6.875 -63.781 1 21.62 94 ALA B O 1
ATOM 5687 N N . SER B 1 95 ? 31.781 7.418 -65 1 24.78 95 SER B N 1
ATOM 5688 C CA . SER B 1 95 ? 31.641 8.867 -64.938 1 24.78 95 SER B CA 1
ATOM 5689 C C . SER B 1 95 ? 31.422 9.297 -63.469 1 24.78 95 SER B C 1
ATOM 5691 O O . SER B 1 95 ? 30.938 8.523 -62.656 1 24.78 95 SER B O 1
ATOM 5693 N N . GLY B 1 96 ? 32.031 10.367 -62.969 1 23.38 96 GLY B N 1
ATOM 5694 C CA . GLY B 1 96 ? 32.344 10.961 -61.688 1 23.38 96 GLY B CA 1
ATOM 5695 C C . GLY B 1 96 ? 31.125 11.312 -60.875 1 23.38 96 GLY B C 1
ATOM 5696 O O . GLY B 1 96 ? 30.25 12.039 -61.344 1 23.38 96 GLY B O 1
ATOM 5697 N N . PRO B 1 97 ? 30.531 10.336 -60.188 1 25.47 97 PRO B N 1
ATOM 5698 C CA . PRO B 1 97 ? 29.25 10.633 -59.562 1 25.47 97 PRO B CA 1
ATOM 5699 C C . PRO B 1 97 ? 29.266 11.906 -58.719 1 25.47 97 PRO B C 1
ATOM 5701 O O . PRO B 1 97 ? 30.328 12.297 -58.219 1 25.47 97 PRO B O 1
ATOM 5704 N N . SER B 1 98 ? 28.516 12.891 -59.031 1 26.39 98 SER B N 1
ATOM 5705 C CA . SER B 1 98 ? 28.219 14.172 -58.406 1 26.39 98 SER B CA 1
ATOM 5706 C C . SER B 1 98 ? 27.984 14 -56.906 1 26.39 98 SER B C 1
ATOM 5708 O O . SER B 1 98 ? 27.391 13.016 -56.469 1 26.39 98 SER B O 1
ATOM 5710 N N . PRO B 1 99 ? 28.812 14.68 -56 1 26.97 99 PRO B N 1
ATOM 5711 C CA . PRO B 1 99 ? 28.891 14.57 -54.531 1 26.97 99 PRO B CA 1
ATOM 5712 C C . PRO B 1 99 ? 27.531 14.766 -53.875 1 26.97 99 PRO B C 1
ATOM 5714 O O . PRO B 1 99 ? 26.969 15.867 -53.906 1 26.97 99 PRO B O 1
ATOM 5717 N N . THR B 1 100 ? 26.484 14.07 -54.281 1 27.69 100 THR B N 1
ATOM 5718 C CA . THR B 1 100 ? 25.25 14.367 -53.562 1 27.69 100 THR B CA 1
ATOM 5719 C C . THR B 1 100 ? 25.484 14.281 -52.062 1 27.69 100 THR B C 1
ATOM 5721 O O . THR B 1 100 ? 26.031 13.305 -51.562 1 27.69 100 THR B O 1
ATOM 5724 N N . GLY B 1 101 ? 25.562 15.398 -51.312 1 24.36 101 GLY B N 1
ATOM 5725 C CA . GLY B 1 101 ? 25.656 15.617 -49.875 1 24.36 101 GLY B CA 1
ATOM 5726 C C . GLY B 1 101 ? 24.75 14.711 -49.094 1 24.36 101 GLY B C 1
ATOM 5727 O O . GLY B 1 101 ? 23.531 14.859 -49.125 1 24.36 101 GLY B O 1
ATOM 5728 N N . LYS B 1 102 ? 25.078 13.477 -48.938 1 27.58 102 LYS B N 1
ATOM 5729 C CA . LYS B 1 102 ? 24.391 12.531 -48.062 1 27.58 102 LYS B CA 1
ATOM 5730 C C . LYS B 1 102 ? 24.109 13.148 -46.719 1 27.58 102 LYS B C 1
ATOM 5732 O O . LYS B 1 102 ? 25.031 13.617 -46.031 1 27.58 102 LYS B O 1
ATOM 5737 N N . SER B 1 103 ? 22.953 13.664 -46.562 1 28.7 103 SER B N 1
ATOM 5738 C CA . SER B 1 103 ? 22.422 14.094 -45.281 1 28.7 103 SER B CA 1
ATOM 5739 C C . SER B 1 103 ? 22.844 13.148 -44.156 1 28.7 103 SER B C 1
ATOM 5741 O O . SER B 1 103 ? 22.969 11.938 -44.375 1 28.7 103 SER B O 1
ATOM 5743 N N . GLU B 1 104 ? 23.656 13.523 -43.281 1 29.86 104 GLU B N 1
ATOM 5744 C CA . GLU B 1 104 ? 23.938 12.898 -41.969 1 29.86 104 GLU B CA 1
ATOM 5745 C C . GLU B 1 104 ? 22.75 12.062 -41.5 1 29.86 104 GLU B C 1
ATOM 5747 O O . GLU B 1 104 ? 21.703 12.602 -41.156 1 29.86 104 GLU B O 1
ATOM 5752 N N . GLU B 1 105 ? 22.422 10.992 -42.188 1 31.52 105 GLU B N 1
ATOM 5753 C CA . GLU B 1 105 ? 21.516 10.008 -41.594 1 31.52 105 GLU B CA 1
ATOM 5754 C C . GLU B 1 105 ? 21.719 9.891 -40.094 1 31.52 105 GLU B C 1
ATOM 5756 O O . GLU B 1 105 ? 22.844 9.641 -39.625 1 31.52 105 GLU B O 1
ATOM 5761 N N . ASP B 1 106 ? 20.984 10.57 -39.312 1 33.66 106 ASP B N 1
ATOM 5762 C CA . ASP B 1 106 ? 20.75 10.336 -37.875 1 33.66 106 ASP B CA 1
ATOM 5763 C C . ASP B 1 106 ? 20.859 8.852 -37.562 1 33.66 106 ASP B C 1
ATOM 5765 O O . ASP B 1 106 ? 20.047 8.047 -38 1 33.66 106 ASP B O 1
ATOM 5769 N N . GLU B 1 107 ? 21.938 8.172 -37.656 1 35.09 107 GLU B N 1
ATOM 5770 C CA . GLU B 1 107 ? 22.156 6.855 -37.062 1 35.09 107 GLU B CA 1
ATOM 5771 C C . GLU B 1 107 ? 21.188 6.594 -35.906 1 35.09 107 GLU B C 1
ATOM 5773 O O . GLU B 1 107 ? 21.125 7.379 -34.969 1 35.09 107 GLU B O 1
ATOM 5778 N N . ASP B 1 108 ? 20.109 6.004 -36.094 1 40.44 108 ASP B N 1
ATOM 5779 C CA . ASP B 1 108 ? 19.141 5.441 -35.156 1 40.44 108 ASP B CA 1
ATOM 5780 C C . ASP B 1 108 ? 19.812 4.828 -33.938 1 40.44 108 ASP B C 1
ATOM 5782 O O . ASP B 1 108 ? 20.266 3.68 -33.969 1 40.44 108 ASP B O 1
ATOM 5786 N N . GLU B 1 109 ? 20.812 5.359 -33.219 1 42.66 109 GLU B N 1
ATOM 5787 C CA . GLU B 1 109 ? 21.328 4.883 -31.938 1 42.66 109 GLU B CA 1
ATOM 5788 C C . GLU B 1 109 ? 20.25 4.168 -31.141 1 42.66 109 GLU B C 1
ATOM 5790 O O . GLU B 1 109 ? 19.188 4.738 -30.859 1 42.66 109 GLU B O 1
ATOM 5795 N N . GLY B 1 110 ? 20.141 2.863 -31.266 1 54.47 110 GLY B N 1
ATOM 5796 C CA . GLY B 1 110 ? 19.25 2.051 -30.438 1 54.47 110 GLY B CA 1
ATOM 5797 C C . GLY B 1 110 ? 19.109 2.578 -29.031 1 54.47 110 GLY B C 1
ATOM 5798 O O . GLY B 1 110 ? 19.859 3.449 -28.594 1 54.47 110 GLY B O 1
ATOM 5799 N N . PRO B 1 111 ? 18.031 2.254 -28.312 1 64.25 111 PRO B N 1
ATOM 5800 C CA . PRO B 1 111 ? 17.828 2.783 -26.969 1 64.25 111 PRO B CA 1
ATOM 5801 C C . PRO B 1 111 ? 18.938 2.398 -26 1 64.25 111 PRO B C 1
ATOM 5803 O O . PRO B 1 111 ? 19.5 1.309 -26.109 1 64.25 111 PRO B O 1
ATOM 5806 N N . ILE B 1 112 ? 19.625 3.32 -25.422 1 66.25 112 ILE B N 1
ATOM 5807 C CA . ILE B 1 112 ? 20.625 3.109 -24.375 1 66.25 112 ILE B CA 1
ATOM 5808 C C . ILE B 1 112 ? 20.062 2.221 -23.281 1 66.25 112 ILE B C 1
ATOM 5810 O O . ILE B 1 112 ? 19.016 2.535 -22.703 1 66.25 112 ILE B O 1
ATOM 5814 N N . VAL B 1 113 ? 20.625 1.006 -23.203 1 76.56 113 VAL B N 1
ATOM 5815 C CA . VAL B 1 113 ? 20.234 0.067 -22.156 1 76.56 113 VAL B CA 1
ATOM 5816 C C . VAL B 1 113 ? 21.266 0.08 -21.031 1 76.56 113 VAL B C 1
ATOM 5818 O O . VAL B 1 113 ? 22.469 0.051 -21.297 1 76.56 113 VAL B O 1
ATOM 5821 N N . VAL B 1 114 ? 20.812 0.379 -19.859 1 77.62 114 VAL B N 1
ATOM 5822 C CA . VAL B 1 114 ? 21.672 0.473 -18.688 1 77.62 114 VAL B CA 1
ATOM 5823 C C . VAL B 1 114 ? 21.266 -0.569 -17.641 1 77.62 114 VAL B C 1
ATOM 5825 O O . VAL B 1 114 ? 20.062 -0.799 -17.438 1 77.62 114 VAL B O 1
ATOM 5828 N N . ARG B 1 115 ? 22.234 -1.157 -17.141 1 76.38 115 ARG B N 1
ATOM 5829 C CA . ARG B 1 115 ? 21.953 -2.078 -16.047 1 76.38 115 ARG B CA 1
ATOM 5830 C C . ARG B 1 115 ? 21.891 -1.341 -14.711 1 76.38 115 ARG B C 1
ATOM 5832 O O . ARG B 1 115 ? 22.75 -0.523 -14.414 1 76.38 115 ARG B O 1
ATOM 5839 N N . GLN B 1 116 ? 20.844 -1.552 -14.016 1 78.06 116 GLN B N 1
ATOM 5840 C CA . GLN B 1 116 ? 20.641 -0.877 -12.734 1 78.06 116 GLN B CA 1
ATOM 5841 C C . GLN B 1 116 ? 20.406 -1.885 -11.617 1 78.06 116 GLN B C 1
ATOM 5843 O O . GLN B 1 116 ? 19.328 -2.484 -11.531 1 78.06 116 GLN B O 1
ATOM 5848 N N . PRO B 1 117 ? 21.359 -1.992 -10.82 1 73.81 117 PRO B N 1
ATOM 5849 C CA . PRO B 1 117 ? 21.156 -2.871 -9.672 1 73.81 117 PRO B CA 1
ATOM 5850 C C . PRO B 1 117 ? 20.328 -2.221 -8.57 1 73.81 117 PRO B C 1
ATOM 5852 O O . PRO B 1 117 ? 20.328 -0.996 -8.43 1 73.81 117 PRO B O 1
ATOM 5855 N N . PHE B 1 118 ? 19.531 -2.996 -7.969 1 76.38 118 PHE B N 1
ATOM 5856 C CA . PHE B 1 118 ? 18.844 -2.551 -6.762 1 76.38 118 PHE B CA 1
ATOM 5857 C C . PHE B 1 118 ? 18.688 -3.701 -5.773 1 76.38 118 PHE B C 1
ATOM 5859 O O . PHE B 1 118 ? 18.828 -4.867 -6.145 1 76.38 118 PHE B O 1
ATOM 5866 N N . PHE B 1 119 ? 18.531 -3.334 -4.516 1 78.62 119 PHE B N 1
ATOM 5867 C CA . PHE B 1 119 ? 18.406 -4.344 -3.471 1 78.62 119 PHE B CA 1
ATOM 5868 C C . PHE B 1 119 ? 16.953 -4.523 -3.066 1 78.62 119 PHE B C 1
ATOM 5870 O O . PHE B 1 119 ? 16.203 -3.549 -2.973 1 78.62 119 PHE B O 1
ATOM 5877 N N . ARG B 1 120 ? 16.609 -5.762 -2.902 1 88.62 120 ARG B N 1
ATOM 5878 C CA . ARG B 1 120 ? 15.297 -6.113 -2.367 1 88.62 120 ARG B CA 1
ATOM 5879 C C . ARG B 1 120 ? 15.43 -6.91 -1.075 1 88.62 120 ARG B C 1
ATOM 5881 O O . ARG B 1 120 ? 16.312 -7.762 -0.951 1 88.62 120 ARG B O 1
ATOM 5888 N N . TRP B 1 121 ? 14.594 -6.59 -0.179 1 90.5 121 TRP B N 1
ATOM 5889 C CA . TRP B 1 121 ? 14.594 -7.336 1.074 1 90.5 121 TRP B CA 1
ATOM 5890 C C . TRP B 1 121 ? 13.703 -8.57 0.975 1 90.5 121 TRP B C 1
ATOM 5892 O O . TRP B 1 121 ? 12.523 -8.469 0.618 1 90.5 121 TRP B O 1
ATOM 5902 N N . LEU B 1 122 ? 14.25 -9.742 1.254 1 89.25 122 LEU B N 1
ATOM 5903 C CA . LEU B 1 122 ? 13.539 -11.008 1.211 1 89.25 122 LEU B CA 1
ATOM 5904 C C . LEU B 1 122 ? 13.695 -11.766 2.527 1 89.25 122 LEU B C 1
ATOM 5906 O O . LEU B 1 122 ? 14.812 -11.953 3.01 1 89.25 122 LEU B O 1
ATOM 5910 N N . GLY B 1 123 ? 12.617 -12.172 3.074 1 87.81 123 GLY B N 1
ATOM 5911 C CA . GLY B 1 123 ? 12.641 -12.867 4.352 1 87.81 123 GLY B CA 1
ATOM 5912 C C . GLY B 1 123 ? 12.836 -14.367 4.211 1 87.81 123 GLY B C 1
ATOM 5913 O O . GLY B 1 123 ? 13.18 -14.852 3.133 1 87.81 123 GLY B O 1
ATOM 5914 N N . LEU B 1 124 ? 12.562 -15.117 5.16 1 84.44 124 LEU B N 1
ATOM 5915 C CA . LEU B 1 124 ? 12.969 -16.516 5.285 1 84.44 124 LEU B CA 1
ATOM 5916 C C . LEU B 1 124 ? 12.117 -17.406 4.391 1 84.44 124 LEU B C 1
ATOM 5918 O O . LEU B 1 124 ? 12.617 -18.375 3.812 1 84.44 124 LEU B O 1
ATOM 5922 N N . THR B 1 125 ? 10.844 -17.109 4.258 1 89 125 THR B N 1
ATOM 5923 C CA . THR B 1 125 ? 9.969 -17.984 3.496 1 89 125 THR B CA 1
ATOM 5924 C C . THR B 1 125 ? 10.008 -17.641 2.01 1 89 125 THR B C 1
ATOM 5926 O O . THR B 1 125 ? 9.32 -18.266 1.203 1 89 125 THR B O 1
ATOM 5929 N N . SER B 1 126 ? 10.836 -16.688 1.683 1 89.75 126 SER B N 1
ATOM 5930 C CA . SER B 1 126 ? 10.82 -16.188 0.314 1 89.75 126 SER B CA 1
ATOM 5931 C C . SER B 1 126 ? 11.234 -17.266 -0.678 1 89.75 126 SER B C 1
ATOM 5933 O O . SER B 1 126 ? 11.844 -18.266 -0.294 1 89.75 126 SER B O 1
ATOM 5935 N N . VAL B 1 127 ? 10.844 -17.062 -1.938 1 86 127 VAL B N 1
ATOM 5936 C CA . VAL B 1 127 ? 11.164 -17.969 -3.037 1 86 127 VAL B CA 1
ATOM 5937 C C . VAL B 1 127 ? 12.672 -18 -3.252 1 86 127 VAL B C 1
ATOM 5939 O O . VAL B 1 127 ? 13.195 -18.906 -3.898 1 86 127 VAL B O 1
ATOM 5942 N N . MET B 1 128 ? 13.289 -16.984 -2.621 1 79.31 128 MET B N 1
ATOM 5943 C CA . MET B 1 128 ? 14.75 -16.953 -2.615 1 79.31 128 MET B CA 1
ATOM 5944 C C . MET B 1 128 ? 15.281 -16.625 -1.226 1 79.31 128 MET B C 1
ATOM 5946 O O . MET B 1 128 ? 15.664 -15.477 -0.961 1 79.31 128 MET B O 1
ATOM 5950 N N . PRO B 1 129 ? 15.266 -17.609 -0.464 1 67.94 129 PRO B N 1
ATOM 5951 C CA . PRO B 1 129 ? 15.641 -17.297 0.919 1 67.94 129 PRO B CA 1
ATOM 5952 C C . PRO B 1 129 ? 17.062 -16.75 1.039 1 67.94 129 PRO B C 1
ATOM 5954 O O . PRO B 1 129 ? 17.938 -17.094 0.246 1 67.94 129 PRO B O 1
ATOM 5957 N N . PRO B 1 130 ? 17.094 -15.781 1.89 1 66.75 130 PRO B N 1
ATOM 5958 C CA . PRO B 1 130 ? 18.391 -15.117 2.08 1 66.75 130 PRO B CA 1
ATOM 5959 C C . PRO B 1 130 ? 19.5 -16.078 2.48 1 66.75 130 PRO B C 1
ATOM 5961 O O . PRO B 1 130 ? 19.219 -17.156 3.025 1 66.75 130 PRO B O 1
ATOM 5964 N N . LEU B 1 131 ? 20.672 -15.688 1.881 1 60.91 131 LEU B N 1
ATOM 5965 C CA . LEU B 1 131 ? 21.875 -16.406 2.299 1 60.91 131 LEU B CA 1
ATOM 5966 C C . LEU B 1 131 ? 22.078 -16.297 3.807 1 60.91 131 LEU B C 1
ATOM 5968 O O . LEU B 1 131 ? 21.531 -15.398 4.445 1 60.91 131 LEU B O 1
ATOM 5972 N N . GLN B 1 132 ? 22.719 -17.203 4.32 1 58.97 132 GLN B N 1
ATOM 5973 C CA . GLN B 1 132 ? 23.047 -17.141 5.742 1 58.97 132 GLN B CA 1
ATOM 5974 C C . GLN B 1 132 ? 23.531 -15.758 6.141 1 58.97 132 GLN B C 1
ATOM 5976 O O . GLN B 1 132 ? 24.609 -15.32 5.707 1 58.97 132 GLN B O 1
ATOM 5981 N N . GLY B 1 133 ? 22.594 -14.914 6.645 1 58.81 133 GLY B N 1
ATOM 5982 C CA . GLY B 1 133 ? 22.906 -13.664 7.328 1 58.81 133 GLY B CA 1
ATOM 5983 C C . GLY B 1 133 ? 22.484 -12.438 6.539 1 58.81 133 GLY B C 1
ATOM 5984 O O . GLY B 1 133 ? 22.453 -11.328 7.074 1 58.81 133 GLY B O 1
ATOM 5985 N N . ALA B 1 134 ? 22.188 -12.648 5.156 1 64.38 134 ALA B N 1
ATOM 5986 C CA . ALA B 1 134 ? 21.922 -11.391 4.465 1 64.38 134 ALA B CA 1
ATOM 5987 C C . ALA B 1 134 ? 20.547 -11.406 3.807 1 64.38 134 ALA B C 1
ATOM 5989 O O . ALA B 1 134 ? 20.344 -12.078 2.795 1 64.38 134 ALA B O 1
ATOM 5990 N N . PRO B 1 135 ? 19.625 -10.742 4.258 1 77.38 135 PRO B N 1
ATOM 5991 C CA . PRO B 1 135 ? 18.266 -10.75 3.709 1 77.38 135 PRO B CA 1
ATOM 5992 C C . PRO B 1 135 ? 18.125 -9.836 2.492 1 77.38 135 PRO B C 1
ATOM 5994 O O . PRO B 1 135 ? 17.094 -9.883 1.807 1 77.38 135 PRO B O 1
ATOM 5997 N N . PHE B 1 136 ? 19.156 -9.094 2.102 1 84 136 PHE B N 1
ATOM 5998 C CA . PHE B 1 136 ? 19.094 -8.203 0.952 1 84 136 PHE B CA 1
ATOM 5999 C C . PHE B 1 136 ? 19.672 -8.867 -0.287 1 84 136 PHE B C 1
ATOM 6001 O O . PHE B 1 136 ? 20.828 -9.312 -0.273 1 84 136 PHE B O 1
ATOM 6008 N N . ARG B 1 137 ? 18.828 -8.906 -1.271 1 79.5 137 ARG B N 1
ATOM 6009 C CA . ARG B 1 137 ? 19.266 -9.484 -2.537 1 79.5 137 ARG B CA 1
ATOM 6010 C C . ARG B 1 137 ? 19.516 -8.398 -3.576 1 79.5 137 ARG B C 1
ATOM 6012 O O . ARG B 1 137 ? 18.703 -7.496 -3.744 1 79.5 137 ARG B O 1
ATOM 6019 N N . SER B 1 138 ? 20.609 -8.508 -4.156 1 77.69 138 SER B N 1
ATOM 6020 C CA . SER B 1 138 ? 20.953 -7.574 -5.227 1 77.69 138 SER B CA 1
ATOM 6021 C C . SER B 1 138 ? 20.375 -8.047 -6.562 1 77.69 138 SER B C 1
ATOM 6023 O O . SER B 1 138 ? 20.656 -9.164 -6.996 1 77.69 138 SER B O 1
ATOM 6025 N N . LEU B 1 139 ? 19.609 -7.258 -7.125 1 78.19 139 LEU B N 1
ATOM 6026 C CA . LEU B 1 139 ? 19.016 -7.539 -8.43 1 78.19 139 LEU B CA 1
ATOM 6027 C C . LEU B 1 139 ? 19.5 -6.52 -9.469 1 78.19 139 LEU B C 1
ATOM 6029 O O . LEU B 1 139 ? 19.875 -5.402 -9.109 1 78.19 139 LEU B O 1
ATOM 6033 N N . SER B 1 140 ? 19.625 -7 -10.688 1 75.44 140 SER B N 1
ATOM 6034 C CA . SER B 1 140 ? 20.016 -6.102 -11.766 1 75.44 140 SER B CA 1
ATOM 6035 C C . SER B 1 140 ? 18.984 -6.109 -12.891 1 75.44 140 SER B C 1
ATOM 6037 O O . SER B 1 140 ? 18.625 -7.172 -13.398 1 75.44 140 SER B O 1
ATOM 6039 N N . VAL B 1 141 ? 18.484 -4.953 -13.141 1 79.12 141 VAL B N 1
ATOM 6040 C CA . VAL B 1 141 ? 17.516 -4.832 -14.211 1 79.12 141 VAL B CA 1
ATOM 6041 C C . VAL B 1 141 ? 18.047 -3.918 -15.312 1 79.12 141 VAL B C 1
ATOM 6043 O O . VAL B 1 141 ? 18.906 -3.074 -15.055 1 79.12 141 VAL B O 1
ATOM 6046 N N . THR B 1 142 ? 17.578 -4.176 -16.453 1 82.62 142 THR B N 1
ATOM 6047 C CA . THR B 1 142 ? 17.938 -3.311 -17.562 1 82.62 142 THR B CA 1
ATOM 6048 C C . THR B 1 142 ? 16.938 -2.172 -17.719 1 82.62 142 THR B C 1
ATOM 6050 O O . THR B 1 142 ? 15.727 -2.395 -17.641 1 82.62 142 THR B O 1
ATOM 6053 N N . VAL B 1 143 ? 17.5 -1.04 -17.766 1 86.06 143 VAL B N 1
ATOM 6054 C CA . VAL B 1 143 ? 16.641 0.135 -17.938 1 86.06 143 VAL B CA 1
ATOM 6055 C C . VAL B 1 143 ? 16.953 0.797 -19.281 1 86.06 143 VAL B C 1
ATOM 6057 O O . VAL B 1 143 ? 18.094 0.834 -19.719 1 86.06 143 VAL B O 1
ATOM 6060 N N . GLN B 1 144 ? 15.812 1.275 -19.953 1 83.69 144 GLN B N 1
ATOM 6061 C CA . GLN B 1 144 ? 15.953 1.93 -21.25 1 83.69 144 GLN B CA 1
ATOM 6062 C C . GLN B 1 144 ? 15.109 3.199 -21.328 1 83.69 144 GLN B C 1
ATOM 6064 O O . GLN B 1 144 ? 14.086 3.309 -20.641 1 83.69 144 GLN B O 1
ATOM 6069 N N . GLN B 1 145 ? 15.609 4.148 -22.062 1 79.56 145 GLN B N 1
ATOM 6070 C CA . GLN B 1 145 ? 14.812 5.348 -22.297 1 79.56 145 GLN B CA 1
ATOM 6071 C C . GLN B 1 145 ? 13.75 5.098 -23.375 1 79.56 145 GLN B C 1
ATOM 6073 O O . GLN B 1 145 ? 13.938 4.242 -24.25 1 79.56 145 GLN B O 1
ATOM 6078 N N . PRO B 1 146 ? 12.672 5.871 -23.188 1 74.25 146 PRO B N 1
ATOM 6079 C CA . PRO B 1 146 ? 11.672 5.703 -24.234 1 74.25 146 PRO B CA 1
ATOM 6080 C C . PRO B 1 146 ? 12.203 6.086 -25.625 1 74.25 146 PRO B C 1
ATOM 6082 O O . PRO B 1 146 ? 13.008 7.016 -25.734 1 74.25 146 PRO B O 1
ATOM 6085 N N . VAL B 1 147 ? 12.141 5.281 -26.688 1 58.53 147 VAL B N 1
ATOM 6086 C CA . VAL B 1 147 ? 12.586 5.551 -28.062 1 58.53 147 VAL B CA 1
ATOM 6087 C C . VAL B 1 147 ? 11.859 6.785 -28.594 1 58.53 147 VAL B C 1
ATOM 6089 O O . VAL B 1 147 ? 10.633 6.82 -28.641 1 58.53 147 VAL B O 1
ATOM 6092 N N . THR B 1 148 ? 12.273 7.988 -28.219 1 48.22 148 THR B N 1
ATOM 6093 C CA . THR B 1 148 ? 11.695 9.164 -28.859 1 48.22 148 THR B CA 1
ATOM 6094 C C . THR B 1 148 ? 11.797 9.062 -30.375 1 48.22 148 THR B C 1
ATOM 6096 O O . THR B 1 148 ? 12.898 9.07 -30.938 1 48.22 148 THR B O 1
ATOM 6099 N N . SER B 1 149 ? 11.102 8.359 -31.234 1 38.84 149 SER B N 1
ATOM 6100 C CA . SER B 1 149 ? 11.195 8.773 -32.625 1 38.84 149 SER B CA 1
ATOM 6101 C C . SER B 1 149 ? 11.094 10.297 -32.75 1 38.84 149 SER B C 1
ATOM 6103 O O . SER B 1 149 ? 10.336 10.938 -32.031 1 38.84 149 SER B O 1
ATOM 6105 N N . PRO B 1 150 ? 12.125 11.07 -33.312 1 35.16 150 PRO B N 1
ATOM 6106 C CA . PRO B 1 150 ? 11.953 12.492 -33.594 1 35.16 150 PRO B CA 1
ATOM 6107 C C . PRO B 1 150 ? 10.492 12.859 -33.875 1 35.16 150 PRO B C 1
ATOM 6109 O O . PRO B 1 150 ? 10.172 14.039 -34.031 1 35.16 150 PRO B O 1
ATOM 6112 N N . THR B 1 151 ? 9.672 12.125 -34.75 1 31.59 151 THR B N 1
ATOM 6113 C CA . THR B 1 151 ? 8.305 12.516 -35.062 1 31.59 151 THR B CA 1
ATOM 6114 C C . THR B 1 151 ? 7.457 12.602 -33.781 1 31.59 151 THR B C 1
ATOM 6116 O O . THR B 1 151 ? 7.773 11.977 -32.781 1 31.59 151 THR B O 1
ATOM 6119 N N . ASN B 1 152 ? 6.18 13.242 -33.875 1 30.23 152 ASN B N 1
ATOM 6120 C CA . ASN B 1 152 ? 5.109 13.625 -32.969 1 30.23 152 ASN B CA 1
ATOM 6121 C C . ASN B 1 152 ? 4.762 12.484 -32 1 30.23 152 ASN B C 1
ATOM 6123 O O . ASN B 1 152 ? 4.445 11.375 -32.438 1 30.23 152 ASN B O 1
ATOM 6127 N N . PRO B 1 153 ? 5.344 12.453 -30.984 1 34.69 153 PRO B N 1
ATOM 6128 C CA . PRO B 1 153 ? 4.875 11.367 -30.125 1 34.69 153 PRO B CA 1
ATOM 6129 C C . PRO B 1 153 ? 3.398 11.039 -30.328 1 34.69 153 PRO B C 1
ATOM 6131 O O . PRO B 1 153 ? 2.549 11.93 -30.266 1 34.69 153 PRO B O 1
ATOM 6134 N N . PRO B 1 154 ? 3.02 10.18 -31.359 1 32.84 154 PRO B N 1
ATOM 6135 C CA . PRO B 1 154 ? 1.588 10.016 -31.625 1 32.84 154 PRO B CA 1
ATOM 6136 C C . PRO B 1 154 ? 0.757 9.945 -30.344 1 32.84 154 PRO B C 1
ATOM 6138 O O . PRO B 1 154 ? 1.192 9.352 -29.359 1 32.84 154 PRO B O 1
ATOM 6141 N N . PRO B 1 155 ? 0.086 11.023 -30.062 1 34.03 155 PRO B N 1
ATOM 6142 C CA . PRO B 1 155 ? -0.935 10.789 -29.031 1 34.03 155 PRO B CA 1
ATOM 6143 C C . PRO B 1 155 ? -1.516 9.383 -29.094 1 34.03 155 PRO B C 1
ATOM 6145 O O . PRO B 1 155 ? -1.782 8.859 -30.188 1 34.03 155 PRO B O 1
ATOM 6148 N N . VAL B 1 156 ? -0.986 8.484 -28.484 1 34.09 156 VAL B N 1
ATOM 6149 C CA . VAL B 1 156 ? -1.646 7.188 -28.609 1 34.09 156 VAL B CA 1
ATOM 6150 C C . VAL B 1 156 ? -3.145 7.387 -28.828 1 34.09 156 VAL B C 1
ATOM 6152 O O . VAL B 1 156 ? -3.846 7.879 -27.938 1 34.09 156 VAL B O 1
ATOM 6155 N N . PRO B 1 157 ? -3.545 7.965 -30.031 1 35.72 157 PRO B N 1
ATOM 6156 C CA . PRO B 1 157 ? -4.996 8.023 -30.219 1 35.72 157 PRO B CA 1
ATOM 6157 C C . PRO B 1 157 ? -5.695 6.723 -29.828 1 35.72 157 PRO B C 1
ATOM 6159 O O . PRO B 1 157 ? -5.23 5.637 -30.188 1 35.72 157 PRO B O 1
ATOM 6162 N N . PRO B 1 158 ? -6.297 6.633 -28.781 1 36.44 158 PRO B N 1
ATOM 6163 C CA . PRO B 1 158 ? -6.984 5.34 -28.75 1 36.44 158 PRO B CA 1
ATOM 6164 C C . PRO B 1 158 ? -7.652 4.988 -30.078 1 36.44 158 PRO B C 1
ATOM 6166 O O . PRO B 1 158 ? -8.219 5.863 -30.734 1 36.44 158 PRO B O 1
ATOM 6169 N N . PRO B 1 159 ? -7.082 4.188 -30.984 1 33.59 159 PRO B N 1
ATOM 6170 C CA . PRO B 1 159 ? -7.789 3.908 -32.25 1 33.59 159 PRO B CA 1
ATOM 6171 C C . PRO B 1 159 ? -9.305 3.916 -32.062 1 33.59 159 PRO B C 1
ATOM 6173 O O . PRO B 1 159 ? -9.82 3.535 -31.016 1 33.59 159 PRO B O 1
ATOM 6176 N N . PRO B 1 160 ? -9.992 4.742 -32.906 1 35.28 160 PRO B N 1
ATOM 6177 C CA . PRO B 1 160 ? -11.453 4.617 -32.969 1 35.28 160 PRO B CA 1
ATOM 6178 C C . PRO B 1 160 ? -11.914 3.168 -33.125 1 35.28 160 PRO B C 1
ATOM 6180 O O . PRO B 1 160 ? -11.633 2.541 -34.156 1 35.28 160 PRO B O 1
ATOM 6183 N N . ARG B 1 161 ? -11.633 2.24 -32.312 1 37.59 161 ARG B N 1
ATOM 6184 C CA . ARG B 1 161 ? -12.031 0.862 -32.594 1 37.59 161 ARG B CA 1
ATOM 6185 C C . ARG B 1 161 ? -13.516 0.774 -32.906 1 37.59 161 ARG B C 1
ATOM 6187 O O . ARG B 1 161 ? -14.32 1.559 -32.406 1 37.59 161 ARG B O 1
ATOM 6194 N N . ASP B 1 162 ? -13.805 0.317 -34 1 37.03 162 ASP B N 1
ATOM 6195 C CA . ASP B 1 162 ? -15.18 -0.066 -34.312 1 37.03 162 ASP B CA 1
ATOM 6196 C C . ASP B 1 162 ? -15.898 -0.6 -33.062 1 37.03 162 ASP B C 1
ATOM 6198 O O . ASP B 1 162 ? -15.531 -1.647 -32.531 1 37.03 162 ASP B O 1
ATOM 6202 N N . PRO B 1 163 ? -16.719 0.112 -32.375 1 42.84 163 PRO B N 1
ATOM 6203 C CA . PRO B 1 163 ? -17.375 -0.219 -31.125 1 42.84 163 PRO B CA 1
ATOM 6204 C C . PRO B 1 163 ? -17.953 -1.634 -31.109 1 42.84 163 PRO B C 1
ATOM 6206 O O . PRO B 1 163 ? -17.984 -2.281 -30.062 1 42.84 163 PRO B O 1
ATOM 6209 N N . ALA B 1 164 ? -18.547 -2.041 -32.375 1 41.75 164 ALA B N 1
ATOM 6210 C CA . ALA B 1 164 ? -19.203 -3.336 -32.5 1 41.75 164 ALA B CA 1
ATOM 6211 C C . ALA B 1 164 ? -18.203 -4.48 -32.406 1 41.75 164 ALA B C 1
ATOM 6213 O O . ALA B 1 164 ? -18.453 -5.477 -31.703 1 41.75 164 ALA B O 1
ATOM 6214 N N . VAL B 1 165 ? -17.203 -4.516 -33.406 1 45.47 165 VAL B N 1
ATOM 6215 C CA . VAL B 1 165 ? -16.141 -5.508 -33.469 1 45.47 165 VAL B CA 1
ATOM 6216 C C . VAL B 1 165 ? -15.383 -5.539 -32.156 1 45.47 165 VAL B C 1
ATOM 6218 O O . VAL B 1 165 ? -15.094 -6.617 -31.609 1 45.47 165 VAL B O 1
ATOM 6221 N N . GLU B 1 166 ? -15.242 -4.246 -31.594 1 57.44 166 GLU B N 1
ATOM 6222 C CA . GLU B 1 166 ? -14.578 -4.059 -30.312 1 57.44 166 GLU B CA 1
ATOM 6223 C C . GLU B 1 166 ? -15.391 -4.668 -29.172 1 57.44 166 GLU B C 1
ATOM 6225 O O . GLU B 1 166 ? -14.836 -5.281 -28.25 1 57.44 166 GLU B O 1
ATOM 6230 N N . SER B 1 167 ? -16.75 -4.809 -29.688 1 67.31 167 SER B N 1
ATOM 6231 C CA . SER B 1 167 ? -17.609 -5.324 -28.625 1 67.31 167 SER B CA 1
ATOM 6232 C C . SER B 1 167 ? -17.641 -6.852 -28.625 1 67.31 167 SER B C 1
ATOM 6234 O O . SER B 1 167 ? -17.516 -7.484 -27.578 1 67.31 167 SER B O 1
ATOM 6236 N N . ALA B 1 168 ? -17.688 -7.508 -30.031 1 78.06 168 ALA B N 1
ATOM 6237 C CA . ALA B 1 168 ? -17.75 -8.969 -30.078 1 78.06 168 ALA B CA 1
ATOM 6238 C C . ALA B 1 168 ? -16.422 -9.578 -29.625 1 78.06 168 ALA B C 1
ATOM 6240 O O . ALA B 1 168 ? -16.406 -10.586 -28.906 1 78.06 168 ALA B O 1
ATOM 6241 N N . GLU B 1 169 ? -15.445 -8.984 -30.141 1 89.38 169 GLU B N 1
ATOM 6242 C CA . GLU B 1 169 ? -14.125 -9.453 -29.734 1 89.38 169 GLU B CA 1
ATOM 6243 C C . GLU B 1 169 ? -13.914 -9.258 -28.234 1 89.38 169 GLU B C 1
ATOM 6245 O O . GLU B 1 169 ? -13.305 -10.102 -27.562 1 89.38 169 GLU B O 1
ATOM 6250 N N . ALA B 1 170 ? -14.414 -8.18 -27.828 1 92.19 170 ALA B N 1
ATOM 6251 C CA . ALA B 1 170 ? -14.312 -7.926 -26.391 1 92.19 170 ALA B CA 1
ATOM 6252 C C . ALA B 1 170 ? -15.102 -8.961 -25.594 1 92.19 170 ALA B C 1
ATOM 6254 O O . ALA B 1 170 ? -14.641 -9.43 -24.547 1 92.19 170 ALA B O 1
ATOM 6255 N N . GLU B 1 171 ? -16.25 -9.289 -26.109 1 93.88 171 GLU B N 1
ATOM 6256 C CA . GLU B 1 171 ? -17.078 -10.297 -25.453 1 93.88 171 GLU B CA 1
ATOM 6257 C C . GLU B 1 171 ? -16.375 -11.648 -25.422 1 93.88 171 GLU B C 1
ATOM 6259 O O . GLU B 1 171 ? -16.406 -12.352 -24.406 1 93.88 171 GLU B O 1
ATOM 6264 N N . ALA B 1 172 ? -15.789 -11.984 -26.5 1 95 172 ALA B N 1
ATOM 6265 C CA . ALA B 1 172 ? -15.07 -13.25 -26.578 1 95 172 ALA B CA 1
ATOM 6266 C C . ALA B 1 172 ? -13.93 -13.289 -25.562 1 95 172 ALA B C 1
ATOM 6268 O O . ALA B 1 172 ? -13.672 -14.328 -24.938 1 95 172 ALA B O 1
ATOM 6269 N N . ARG B 1 173 ? -13.203 -12.227 -25.453 1 96.44 173 ARG B N 1
ATOM 6270 C CA . ARG B 1 173 ? -12.086 -12.156 -24.516 1 96.44 173 ARG B CA 1
ATOM 6271 C C . ARG B 1 173 ? -12.578 -12.266 -23.062 1 96.44 173 ARG B C 1
ATOM 6273 O O . ARG B 1 173 ? -11.953 -12.938 -22.25 1 96.44 173 ARG B O 1
ATOM 6280 N N . VAL B 1 174 ? -13.711 -11.594 -22.781 1 96.81 174 VAL B N 1
ATOM 6281 C CA . VAL B 1 174 ? -14.281 -11.656 -21.438 1 96.81 174 VAL B CA 1
ATOM 6282 C C . VAL B 1 174 ? -14.695 -13.086 -21.125 1 96.81 174 VAL B C 1
ATOM 6284 O O . VAL B 1 174 ? -14.414 -13.602 -20.031 1 96.81 174 VAL B O 1
ATOM 6287 N N . ARG B 1 175 ? -15.32 -13.742 -22.078 1 96.69 175 ARG B N 1
ATOM 6288 C CA . ARG B 1 175 ? -15.742 -15.125 -21.891 1 96.69 175 ARG B CA 1
ATOM 6289 C C . ARG B 1 175 ? -14.539 -16.031 -21.672 1 96.69 175 ARG B C 1
ATOM 6291 O O . ARG B 1 175 ? -14.57 -16.922 -20.812 1 96.69 175 ARG B O 1
ATOM 6298 N N . THR B 1 176 ? -13.539 -15.805 -22.453 1 97.44 176 THR B N 1
ATOM 6299 C CA . THR B 1 176 ? -12.328 -16.594 -22.312 1 97.44 176 THR B CA 1
ATOM 6300 C C . THR B 1 176 ? -11.688 -16.359 -20.938 1 97.44 176 THR B C 1
ATOM 6302 O O . THR B 1 176 ? -11.203 -17.312 -20.312 1 97.44 176 THR B O 1
ATOM 6305 N N . PHE B 1 177 ? -11.688 -15.141 -20.531 1 97.94 177 PHE B N 1
ATOM 6306 C CA . PHE B 1 177 ? -11.156 -14.836 -19.203 1 97.94 177 PHE B CA 1
ATOM 6307 C C . PHE B 1 177 ? -11.891 -15.617 -18.125 1 97.94 177 PHE B C 1
ATOM 6309 O O . PHE B 1 177 ? -11.266 -16.203 -17.25 1 97.94 177 PHE B O 1
ATOM 6316 N N . TYR B 1 178 ? -13.156 -15.555 -18.188 1 97.56 178 TYR B N 1
ATOM 6317 C CA . TYR B 1 178 ? -13.953 -16.234 -17.172 1 97.56 178 TYR B CA 1
ATOM 6318 C C . TYR B 1 178 ? -13.703 -17.75 -17.203 1 97.56 178 TYR B C 1
ATOM 6320 O O . TYR B 1 178 ? -13.688 -18.391 -16.156 1 97.56 178 TYR B O 1
ATOM 6328 N N . THR B 1 179 ? -13.461 -18.281 -18.312 1 96.06 179 THR B N 1
ATOM 6329 C CA . THR B 1 179 ? -13.188 -19.703 -18.453 1 96.06 179 THR B CA 1
ATOM 6330 C C . THR B 1 179 ? -11.844 -20.062 -17.828 1 96.06 179 THR B C 1
ATOM 6332 O O . THR B 1 179 ? -11.719 -21.109 -17.172 1 96.06 179 THR B O 1
ATOM 6335 N N . LEU B 1 180 ? -10.945 -19.203 -17.953 1 96.81 180 LEU B N 1
ATOM 6336 C CA . LEU B 1 180 ? -9.57 -19.547 -17.594 1 96.81 180 LEU B CA 1
ATOM 6337 C C . LEU B 1 180 ? -9.25 -19.109 -16.172 1 96.81 180 LEU B C 1
ATOM 6339 O O . LEU B 1 180 ? -8.453 -19.766 -15.492 1 96.81 180 LEU B O 1
ATOM 6343 N N . PHE B 1 181 ? -9.852 -17.938 -15.719 1 97.88 181 PHE B N 1
ATOM 6344 C CA . PHE B 1 181 ? -9.297 -17.297 -14.531 1 97.88 181 PHE B CA 1
ATOM 6345 C C . PHE B 1 181 ? -10.367 -17.125 -13.461 1 97.88 181 PHE B C 1
ATOM 6347 O O . PHE B 1 181 ? -10.055 -16.938 -12.281 1 97.88 181 PHE B O 1
ATOM 6354 N N . GLU B 1 182 ? -11.57 -17.156 -13.711 1 95.38 182 GLU B N 1
ATOM 6355 C CA . GLU B 1 182 ? -12.641 -16.719 -12.812 1 95.38 182 GLU B CA 1
ATOM 6356 C C . GLU B 1 182 ? -12.68 -17.594 -11.562 1 95.38 182 GLU B C 1
ATOM 6358 O O . GLU B 1 182 ? -13.055 -17.125 -10.484 1 95.38 182 GLU B O 1
ATOM 6363 N N . SER B 1 183 ? -12.242 -18.844 -11.688 1 96.44 183 SER B N 1
ATOM 6364 C CA . SER B 1 183 ? -12.406 -19.797 -10.594 1 96.44 183 SER B CA 1
ATOM 6365 C C . SER B 1 183 ? -11.617 -19.359 -9.359 1 96.44 183 SER B C 1
ATOM 6367 O O . SER B 1 183 ? -12.016 -19.641 -8.234 1 96.44 183 SER B O 1
ATOM 6369 N N . TYR B 1 184 ? -10.469 -18.641 -9.57 1 97.06 184 TYR B N 1
ATOM 6370 C CA . TYR B 1 184 ? -9.703 -18.172 -8.414 1 97.06 184 TYR B CA 1
ATOM 6371 C C . TYR B 1 184 ? -9.555 -16.656 -8.422 1 97.06 184 TYR B C 1
ATOM 6373 O O . TYR B 1 184 ? -8.992 -16.078 -7.492 1 97.06 184 TYR B O 1
ATOM 6381 N N . LEU B 1 185 ? -10.008 -15.953 -9.5 1 97.75 185 LEU B N 1
ATOM 6382 C CA . LEU B 1 185 ? -10.125 -14.508 -9.602 1 97.75 185 LEU B CA 1
ATOM 6383 C C . LEU B 1 185 ? -11.562 -14.086 -9.852 1 97.75 185 LEU B C 1
ATOM 6385 O O . LEU B 1 185 ? -11.859 -13.445 -10.867 1 97.75 185 LEU B O 1
ATOM 6389 N N . PRO B 1 186 ? -12.344 -14.383 -8.891 1 97.12 186 PRO B N 1
ATOM 6390 C CA . PRO B 1 186 ? -13.766 -14.109 -9.125 1 97.12 186 PRO B CA 1
ATOM 6391 C C . PRO B 1 186 ? -14.078 -12.617 -9.164 1 97.12 186 PRO B C 1
ATOM 6393 O O . PRO B 1 186 ? -13.5 -11.836 -8.406 1 97.12 186 PRO B O 1
ATOM 6396 N N . TYR B 1 187 ? -14.914 -12.242 -10.141 1 96.94 187 TYR B N 1
ATOM 6397 C CA . TYR B 1 187 ? -15.492 -10.906 -10.305 1 96.94 187 TYR B CA 1
ATOM 6398 C C . TYR B 1 187 ? -17.016 -10.961 -10.219 1 96.94 187 TYR B C 1
ATOM 6400 O O . TYR B 1 187 ? -17.578 -11.734 -9.438 1 96.94 187 TYR B O 1
ATOM 6408 N N . MET B 1 188 ? -17.734 -10.195 -10.75 1 96.19 188 MET B N 1
ATOM 6409 C CA . MET B 1 188 ? -19.188 -10.344 -10.836 1 96.19 188 MET B CA 1
ATOM 6410 C C . MET B 1 188 ? -19.562 -11.461 -11.805 1 96.19 188 MET B C 1
ATOM 6412 O O . MET B 1 188 ? -18.75 -11.867 -12.641 1 96.19 188 MET B O 1
ATOM 6416 N N . PRO B 1 189 ? -20.734 -11.969 -11.648 1 94.44 189 PRO B N 1
ATOM 6417 C CA . PRO B 1 189 ? -21.156 -13.039 -12.562 1 94.44 189 PRO B CA 1
ATOM 6418 C C . PRO B 1 189 ? -20.984 -12.648 -14.031 1 94.44 189 PRO B C 1
ATOM 6420 O O . PRO B 1 189 ? -21.188 -11.484 -14.391 1 94.44 189 PRO B O 1
ATOM 6423 N N . LEU B 1 190 ? -20.688 -13.602 -14.844 1 96.12 190 LEU B N 1
ATOM 6424 C CA . LEU B 1 190 ? -20.406 -13.391 -16.266 1 96.12 190 LEU B CA 1
ATOM 6425 C C . LEU B 1 190 ? -21.562 -12.641 -16.922 1 96.12 190 LEU B C 1
ATOM 6427 O O . LEU B 1 190 ? -21.344 -11.727 -17.719 1 96.12 190 LEU B O 1
ATOM 6431 N N . SER B 1 191 ? -22.797 -13.008 -16.578 1 93.75 191 SER B N 1
ATOM 6432 C CA . SER B 1 191 ? -23.953 -12.367 -17.188 1 93.75 191 SER B CA 1
ATOM 6433 C C . SER B 1 191 ? -23.969 -10.867 -16.906 1 93.75 191 SER B C 1
ATOM 6435 O O . SER B 1 191 ? -24.234 -10.07 -17.797 1 93.75 191 SER B O 1
ATOM 6437 N N . ASN B 1 192 ? -23.594 -10.516 -15.664 1 93.69 192 ASN B N 1
ATOM 6438 C CA . ASN B 1 192 ? -23.562 -9.102 -15.289 1 93.69 192 ASN B CA 1
ATOM 6439 C C . ASN B 1 192 ? -22.438 -8.367 -16.016 1 93.69 192 ASN B C 1
ATOM 6441 O O . ASN B 1 192 ? -22.609 -7.219 -16.438 1 93.69 192 ASN B O 1
ATOM 6445 N N . THR B 1 193 ? -21.281 -8.969 -16.156 1 95.31 193 THR B N 1
ATOM 6446 C CA . THR B 1 193 ? -20.141 -8.359 -16.828 1 95.31 193 THR B CA 1
ATOM 6447 C C . THR B 1 193 ? -20.453 -8.125 -18.297 1 95.31 193 THR B C 1
ATOM 6449 O O . THR B 1 193 ? -20.125 -7.07 -18.859 1 95.31 193 THR B O 1
ATOM 6452 N N . LEU B 1 194 ? -21.109 -9.117 -18.906 1 92.81 194 LEU B N 1
ATOM 6453 C CA . LEU B 1 194 ? -21.453 -9 -20.312 1 92.81 194 LEU B CA 1
ATOM 6454 C C . LEU B 1 194 ? -22.531 -7.934 -20.516 1 92.81 194 LEU B C 1
ATOM 6456 O O . LEU B 1 194 ? -22.531 -7.234 -21.531 1 92.81 194 LEU B O 1
ATOM 6460 N N . GLU B 1 195 ? -23.422 -7.828 -19.562 1 88.94 195 GLU B N 1
ATOM 6461 C CA . GLU B 1 195 ? -24.438 -6.777 -19.641 1 88.94 195 GLU B CA 1
ATOM 6462 C C . GLU B 1 195 ? -23.797 -5.395 -19.562 1 88.94 195 GLU B C 1
ATOM 6464 O O . GLU B 1 195 ? -24.156 -4.496 -20.328 1 88.94 195 GLU B O 1
ATOM 6469 N N . GLN B 1 196 ? -22.859 -5.254 -18.609 1 87.88 196 GLN B N 1
ATOM 6470 C CA . GLN B 1 196 ? -22.172 -3.977 -18.484 1 87.88 196 GLN B CA 1
ATOM 6471 C C . GLN B 1 196 ? -21.344 -3.68 -19.734 1 87.88 196 GLN B C 1
ATOM 6473 O O . GLN B 1 196 ? -21.203 -2.521 -20.141 1 87.88 196 GLN B O 1
ATOM 6478 N N . LEU B 1 197 ? -20.75 -4.707 -20.297 1 90.62 197 LEU B N 1
ATOM 6479 C CA . LEU B 1 197 ? -19.984 -4.543 -21.531 1 90.62 197 LEU B CA 1
ATOM 6480 C C . LEU B 1 197 ? -20.891 -4.062 -22.656 1 90.62 197 LEU B C 1
ATOM 6482 O O . LEU B 1 197 ? -20.531 -3.139 -23.391 1 90.62 197 LEU B O 1
ATOM 6486 N N . ALA B 1 198 ? -22.062 -4.66 -22.766 1 84.75 198 ALA B N 1
ATOM 6487 C CA . ALA B 1 198 ? -23.016 -4.32 -23.812 1 84.75 198 ALA B CA 1
ATOM 6488 C C . ALA B 1 198 ? -23.516 -2.887 -23.656 1 84.75 198 ALA B C 1
ATOM 6490 O O . ALA B 1 198 ? -23.75 -2.191 -24.656 1 84.75 198 ALA B O 1
ATOM 6491 N N . ARG B 1 199 ? -23.578 -2.486 -22.375 1 79.19 199 ARG B N 1
ATOM 6492 C CA . ARG B 1 199 ? -24.078 -1.147 -22.078 1 79.19 199 ARG B CA 1
ATOM 6493 C C . ARG B 1 199 ? -22.953 -0.119 -22.125 1 79.19 199 ARG B C 1
ATOM 6495 O O . ARG B 1 199 ? -23.203 1.087 -22.094 1 79.19 199 ARG B O 1
ATOM 6502 N N . GLY B 1 200 ? -21.781 -0.577 -22.25 1 81.88 200 GLY B N 1
ATOM 6503 C CA . GLY B 1 200 ? -20.625 0.323 -22.266 1 81.88 200 GLY B CA 1
ATOM 6504 C C . GLY B 1 200 ? -20.281 0.861 -20.891 1 81.88 200 GLY B C 1
ATOM 6505 O O . GLY B 1 200 ? -19.625 1.891 -20.766 1 81.88 200 GLY B O 1
ATOM 6506 N N . THR B 1 201 ? -20.719 0.164 -19.812 1 86.5 201 THR B N 1
ATOM 6507 C CA . THR B 1 201 ? -20.516 0.656 -18.453 1 86.5 201 THR B CA 1
ATOM 6508 C C . THR B 1 201 ? -19.453 -0.161 -17.734 1 86.5 201 THR B C 1
ATOM 6510 O O . THR B 1 201 ? -19.094 0.136 -16.594 1 86.5 201 THR B O 1
ATOM 6513 N N . LEU B 1 202 ? -18.953 -1.15 -18.438 1 91.56 202 LEU B N 1
ATOM 6514 C CA . LEU B 1 202 ? -17.859 -1.918 -17.844 1 91.56 202 LEU B CA 1
ATOM 6515 C C . LEU B 1 202 ? -16.578 -1.083 -17.75 1 91.56 202 LEU B C 1
ATOM 6517 O O . LEU B 1 202 ? -16.234 -0.376 -18.703 1 91.56 202 LEU B O 1
ATOM 6521 N N . SER B 1 203 ? -15.984 -1.137 -16.594 1 93.81 203 SER B N 1
ATOM 6522 C CA . SER B 1 203 ? -14.711 -0.43 -16.438 1 93.81 203 SER B CA 1
ATOM 6523 C C . SER B 1 203 ? -13.742 -0.799 -17.562 1 93.81 203 SER B C 1
ATOM 6525 O O . SER B 1 203 ? -13.484 -1.979 -17.797 1 93.81 203 SER B O 1
ATOM 6527 N N . GLU B 1 204 ? -13.234 0.196 -18.234 1 92.69 204 GLU B N 1
ATOM 6528 C CA . GLU B 1 204 ? -12.219 -0.043 -19.266 1 92.69 204 GLU B CA 1
ATOM 6529 C C . GLU B 1 204 ? -10.984 -0.707 -18.688 1 92.69 204 GLU B C 1
ATOM 6531 O O . GLU B 1 204 ? -10.352 -1.545 -19.328 1 92.69 204 GLU B O 1
ATOM 6536 N N . GLY B 1 205 ? -10.594 -0.267 -17.469 1 94.62 205 GLY B N 1
ATOM 6537 C CA . GLY B 1 205 ? -9.453 -0.867 -16.797 1 94.62 205 GLY B CA 1
ATOM 6538 C C . GLY B 1 205 ? -9.602 -2.363 -16.594 1 94.62 205 GLY B C 1
ATOM 6539 O O . GLY B 1 205 ? -8.656 -3.119 -16.781 1 94.62 205 GLY B O 1
ATOM 6540 N N . VAL B 1 206 ? -10.75 -2.795 -16.203 1 96.56 206 VAL B N 1
ATOM 6541 C CA . VAL B 1 206 ? -11.016 -4.215 -15.992 1 96.56 206 VAL B CA 1
ATOM 6542 C C . VAL B 1 206 ? -10.969 -4.949 -17.328 1 96.56 206 VAL B C 1
ATOM 6544 O O . VAL B 1 206 ? -10.359 -6.016 -17.438 1 96.56 206 VAL B O 1
ATOM 6547 N N . LEU B 1 207 ? -11.609 -4.32 -18.328 1 95.31 207 LEU B N 1
ATOM 6548 C CA . LEU B 1 207 ? -11.672 -4.938 -19.641 1 95.31 207 LEU B CA 1
ATOM 6549 C C . LEU B 1 207 ? -10.273 -5.133 -20.219 1 95.31 207 LEU B C 1
ATOM 6551 O O . LEU B 1 207 ? -9.945 -6.215 -20.703 1 95.31 207 LEU B O 1
ATOM 6555 N N . VAL B 1 208 ? -9.508 -4.113 -20.172 1 95.5 208 VAL B N 1
ATOM 6556 C CA . VAL B 1 208 ? -8.164 -4.191 -20.734 1 95.5 208 VAL B CA 1
ATOM 6557 C C . VAL B 1 208 ? -7.305 -5.125 -19.891 1 95.5 208 VAL B C 1
ATOM 6559 O O . VAL B 1 208 ? -6.441 -5.832 -20.406 1 95.5 208 VAL B O 1
ATOM 6562 N N . GLY B 1 209 ? -7.473 -5.113 -18.578 1 96.69 209 GLY B N 1
ATOM 6563 C CA . GLY B 1 209 ? -6.77 -6.047 -17.703 1 96.69 209 GLY B CA 1
ATOM 6564 C C . GLY B 1 209 ? -7.09 -7.5 -18.016 1 96.69 209 GLY B C 1
ATOM 6565 O O . GLY B 1 209 ? -6.188 -8.336 -18.109 1 96.69 209 GLY B O 1
ATOM 6566 N N . MET B 1 210 ? -8.367 -7.809 -18.219 1 97.25 210 MET B N 1
ATOM 6567 C CA . MET B 1 210 ? -8.781 -9.156 -18.594 1 97.25 210 MET B CA 1
ATOM 6568 C C . MET B 1 210 ? -8.156 -9.562 -19.922 1 97.25 210 MET B C 1
ATOM 6570 O O . MET B 1 210 ? -7.664 -10.68 -20.062 1 97.25 210 MET B O 1
ATOM 6574 N N . SER B 1 211 ? -8.18 -8.609 -20.828 1 97.06 211 SER B N 1
ATOM 6575 C CA . SER B 1 211 ? -7.641 -8.867 -22.172 1 97.06 211 SER B CA 1
ATOM 6576 C C . SER B 1 211 ? -6.141 -9.148 -22.109 1 97.06 211 SER B C 1
ATOM 6578 O O . SER B 1 211 ? -5.641 -10.008 -22.844 1 97.06 211 SER B O 1
ATOM 6580 N N . ALA B 1 212 ? -5.469 -8.406 -21.281 1 97.31 212 ALA B N 1
ATOM 6581 C CA . ALA B 1 212 ? -4.023 -8.594 -21.141 1 97.31 212 ALA B CA 1
ATOM 6582 C C . ALA B 1 212 ? -3.701 -10 -20.641 1 97.31 212 ALA B C 1
ATOM 6584 O O . ALA B 1 212 ? -2.789 -10.648 -21.156 1 97.31 212 ALA B O 1
ATOM 6585 N N . LEU B 1 213 ? -4.383 -10.523 -19.688 1 97.94 213 LEU B N 1
ATOM 6586 C CA . LEU B 1 213 ? -4.125 -11.852 -19.141 1 97.94 213 LEU B CA 1
ATOM 6587 C C . LEU B 1 213 ? -4.496 -12.93 -20.141 1 97.94 213 LEU B C 1
ATOM 6589 O O . LEU B 1 213 ? -3.781 -13.93 -20.281 1 97.94 213 LEU B O 1
ATOM 6593 N N . VAL B 1 214 ? -5.637 -12.695 -20.828 1 97.75 214 VAL B N 1
ATOM 6594 C CA . VAL B 1 214 ? -6.051 -13.648 -21.844 1 97.75 214 VAL B CA 1
ATOM 6595 C C . VAL B 1 214 ? -4.996 -13.719 -22.938 1 97.75 214 VAL B C 1
ATOM 6597 O O . VAL B 1 214 ? -4.598 -14.805 -23.359 1 97.75 214 VAL B O 1
ATOM 6600 N N . LYS B 1 215 ? -4.543 -12.555 -23.422 1 96.81 215 LYS B N 1
ATOM 6601 C CA . LYS B 1 215 ? -3.541 -12.484 -24.484 1 96.81 215 LYS B CA 1
ATOM 6602 C C . LYS B 1 215 ? -2.24 -13.164 -24.062 1 96.81 215 LYS B C 1
ATOM 6604 O O . LYS B 1 215 ? -1.543 -13.758 -24.891 1 96.81 215 LYS B O 1
ATOM 6609 N N . ARG B 1 216 ? -1.893 -13.148 -22.859 1 96.75 216 ARG B N 1
ATOM 6610 C CA . ARG B 1 216 ? -0.67 -13.758 -22.344 1 96.75 216 ARG B CA 1
ATOM 6611 C C . ARG B 1 216 ? -0.731 -15.273 -22.438 1 96.75 216 ARG B C 1
ATOM 6613 O O . ARG B 1 216 ? 0.255 -15.922 -22.812 1 96.75 216 ARG B O 1
ATOM 6620 N N . VAL B 1 217 ? -1.84 -15.859 -22.156 1 96.69 217 VAL B N 1
ATOM 6621 C CA . VAL B 1 217 ? -1.952 -17.312 -22.109 1 96.69 217 VAL B CA 1
ATOM 6622 C C . VAL B 1 217 ? -2.395 -17.844 -23.469 1 96.69 217 VAL B C 1
ATOM 6624 O O . VAL B 1 217 ? -2.129 -19 -23.812 1 96.69 217 VAL B O 1
ATOM 6627 N N . ARG B 1 218 ? -3.125 -16.984 -24.156 1 96.62 218 ARG B N 1
ATOM 6628 C CA . ARG B 1 218 ? -3.539 -17.281 -25.516 1 96.62 218 ARG B CA 1
ATOM 6629 C C . ARG B 1 218 ? -3.01 -16.25 -26.5 1 96.62 218 ARG B C 1
ATOM 6631 O O . ARG B 1 218 ? -3.766 -15.391 -26.969 1 96.62 218 ARG B O 1
ATOM 6638 N N . PRO B 1 219 ? -1.799 -16.375 -26.875 1 94.38 219 PRO B N 1
ATOM 6639 C CA . PRO B 1 219 ? -1.151 -15.359 -27.703 1 94.38 219 PRO B CA 1
ATOM 6640 C C . PRO B 1 219 ? -1.853 -15.156 -29.047 1 94.38 219 PRO B C 1
ATOM 6642 O O . PRO B 1 219 ? -1.695 -14.109 -29.672 1 94.38 219 PRO B O 1
ATOM 6645 N N . GLU B 1 220 ? -2.631 -16.062 -29.5 1 94.12 220 GLU B N 1
ATOM 6646 C CA . GLU B 1 220 ? -3.33 -15.977 -30.781 1 94.12 220 GLU B CA 1
ATOM 6647 C C . GLU B 1 220 ? -4.539 -15.047 -30.688 1 94.12 220 GLU B C 1
ATOM 6649 O O . GLU B 1 220 ? -5.102 -14.656 -31.719 1 94.12 220 GLU B O 1
ATOM 6654 N N . THR B 1 221 ? -4.902 -14.586 -29.5 1 93.25 221 THR B N 1
ATOM 6655 C CA . THR B 1 221 ? -6.055 -13.711 -29.312 1 93.25 221 THR B CA 1
ATOM 6656 C C . THR B 1 221 ? -5.855 -12.398 -30.078 1 93.25 221 THR B C 1
ATOM 6658 O O . THR B 1 221 ? -4.816 -11.75 -29.938 1 93.25 221 THR B O 1
ATOM 6661 N N . PRO B 1 222 ? -6.797 -11.977 -30.859 1 90.75 222 PRO B N 1
ATOM 6662 C CA . PRO B 1 222 ? -6.648 -10.773 -31.672 1 90.75 222 PRO B CA 1
ATOM 6663 C C . PRO B 1 222 ? -6.789 -9.492 -30.859 1 90.75 222 PRO B C 1
ATOM 6665 O O . PRO B 1 222 ? -7.836 -8.836 -30.906 1 90.75 222 PRO B O 1
ATOM 6668 N N . CYS B 1 223 ? -5.848 -9.039 -30.234 1 90.06 223 CYS B N 1
ATOM 6669 C CA . CYS B 1 223 ? -5.766 -7.789 -29.484 1 90.06 223 CYS B CA 1
ATOM 6670 C C . CYS B 1 223 ? -4.316 -7.352 -29.312 1 90.06 223 CYS B C 1
ATOM 6672 O O . CYS B 1 223 ? -3.393 -8.086 -29.656 1 90.06 223 CYS B O 1
ATOM 6674 N N . PRO B 1 224 ? -4.117 -6.117 -28.891 1 90.94 224 PRO B N 1
ATOM 6675 C CA . PRO B 1 224 ? -2.736 -5.648 -28.734 1 90.94 224 PRO B CA 1
ATOM 6676 C C . PRO B 1 224 ? -1.937 -6.5 -27.75 1 90.94 224 PRO B C 1
ATOM 6678 O O . PRO B 1 224 ? -2.51 -7.328 -27.031 1 90.94 224 PRO B O 1
ATOM 6681 N N . ASP B 1 225 ? -0.692 -6.277 -27.75 1 93.88 225 ASP B N 1
ATOM 6682 C CA . ASP B 1 225 ? 0.206 -6.988 -26.859 1 93.88 225 ASP B CA 1
ATOM 6683 C C . ASP B 1 225 ? -0.146 -6.707 -25.391 1 93.88 225 ASP B C 1
ATOM 6685 O O . ASP B 1 225 ? -0.641 -5.629 -25.062 1 93.88 225 ASP B O 1
ATOM 6689 N N . PRO B 1 226 ? 0.073 -7.695 -24.547 1 95.25 226 PRO B N 1
ATOM 6690 C CA . PRO B 1 226 ? -0.29 -7.543 -23.125 1 95.25 226 PRO B CA 1
ATOM 6691 C C . PRO B 1 226 ? 0.341 -6.309 -22.484 1 95.25 226 PRO B C 1
ATOM 6693 O O . PRO B 1 226 ? -0.282 -5.664 -21.641 1 95.25 226 PRO B O 1
ATOM 6696 N N . GLU B 1 227 ? 1.551 -5.934 -22.891 1 92.56 227 GLU B N 1
ATOM 6697 C CA . GLU B 1 227 ? 2.225 -4.77 -22.328 1 92.56 227 GLU B CA 1
ATOM 6698 C C . GLU B 1 227 ? 1.5 -3.477 -22.688 1 92.56 227 GLU B C 1
ATOM 6700 O O . GLU B 1 227 ? 1.367 -2.578 -21.859 1 92.56 227 GLU B O 1
ATOM 6705 N N . GLU B 1 228 ? 1.097 -3.412 -23.906 1 93.12 228 GLU B N 1
ATOM 6706 C CA . GLU B 1 228 ? 0.359 -2.234 -24.359 1 93.12 228 GLU B CA 1
ATOM 6707 C C . GLU B 1 228 ? -0.974 -2.107 -23.625 1 93.12 228 GLU B C 1
ATOM 6709 O O . GLU B 1 228 ? -1.371 -1.007 -23.234 1 93.12 228 GLU B O 1
ATOM 6714 N N . LEU B 1 229 ? -1.666 -3.201 -23.5 1 94.69 229 LEU B N 1
ATOM 6715 C CA . LEU B 1 229 ? -2.936 -3.219 -22.781 1 94.69 229 LEU B CA 1
ATOM 6716 C C . LEU B 1 229 ? -2.738 -2.824 -21.328 1 94.69 229 LEU B C 1
ATOM 6718 O O . LEU B 1 229 ? -3.516 -2.033 -20.781 1 94.69 229 LEU B O 1
ATOM 6722 N N . ALA B 1 230 ? -1.673 -3.361 -20.734 1 93.81 230 ALA B N 1
ATOM 6723 C CA . ALA B 1 230 ? -1.378 -3.047 -19.328 1 93.81 230 ALA B CA 1
ATOM 6724 C C . ALA B 1 230 ? -1.031 -1.569 -19.172 1 93.81 230 ALA B C 1
ATOM 6726 O O . ALA B 1 230 ? -1.398 -0.948 -18.172 1 93.81 230 ALA B O 1
ATOM 6727 N N . ASP B 1 231 ? -0.27 -1.024 -20.125 1 90.25 231 ASP B N 1
ATOM 6728 C CA . ASP B 1 231 ? 0.067 0.395 -20.062 1 90.25 231 ASP B CA 1
ATOM 6729 C C . ASP B 1 231 ? -1.192 1.259 -20.062 1 90.25 231 ASP B C 1
ATOM 6731 O O . ASP B 1 231 ? -1.265 2.26 -19.344 1 90.25 231 ASP B O 1
ATOM 6735 N N . ARG B 1 232 ? -2.115 0.845 -20.875 1 91.06 232 ARG B N 1
ATOM 6736 C CA . ARG B 1 232 ? -3.389 1.559 -20.891 1 91.06 232 ARG B CA 1
ATOM 6737 C C . ARG B 1 232 ? -4.102 1.44 -19.547 1 91.06 232 ARG B C 1
ATOM 6739 O O . ARG B 1 232 ? -4.605 2.432 -19.016 1 91.06 232 ARG B O 1
ATOM 6746 N N . ALA B 1 233 ? -4.176 0.256 -19.016 1 93.62 233 ALA B N 1
ATOM 6747 C CA . ALA B 1 233 ? -4.812 0.047 -17.719 1 93.62 233 ALA B CA 1
ATOM 6748 C C . ALA B 1 233 ? -4.121 0.863 -16.625 1 93.62 233 ALA B C 1
ATOM 6750 O O . ALA B 1 233 ? -4.781 1.436 -15.758 1 93.62 233 ALA B O 1
ATOM 6751 N N . LYS B 1 234 ? -2.791 0.918 -16.656 1 93.5 234 LYS B N 1
ATOM 6752 C CA . LYS B 1 234 ? -2.02 1.678 -15.672 1 93.5 234 LYS B CA 1
ATOM 6753 C C . LYS B 1 234 ? -2.348 3.166 -15.75 1 93.5 234 LYS B C 1
ATOM 6755 O O . LYS B 1 234 ? -2.48 3.832 -14.727 1 93.5 234 LYS B O 1
ATOM 6760 N N . ALA B 1 235 ? -2.488 3.65 -16.922 1 87.88 235 ALA B N 1
ATOM 6761 C CA . ALA B 1 235 ? -2.834 5.059 -17.109 1 87.88 235 ALA B CA 1
ATOM 6762 C C . ALA B 1 235 ? -4.227 5.359 -16.547 1 87.88 235 ALA B C 1
ATOM 6764 O O . ALA B 1 235 ? -4.461 6.434 -16 1 87.88 235 ALA B O 1
ATOM 6765 N N . LEU B 1 236 ? -5.074 4.402 -16.688 1 88.19 236 LEU B N 1
ATOM 6766 C CA . LEU B 1 236 ? -6.457 4.602 -16.281 1 88.19 236 LEU B CA 1
ATOM 6767 C C . LEU B 1 236 ? -6.57 4.586 -14.758 1 88.19 236 LEU B C 1
ATOM 6769 O O . LEU B 1 236 ? -7.414 5.285 -14.18 1 88.19 236 LEU B O 1
ATOM 6773 N N . VAL B 1 237 ? -5.75 3.828 -14.078 1 89.56 237 VAL B N 1
ATOM 6774 C CA . VAL B 1 237 ? -5.938 3.605 -12.648 1 89.56 237 VAL B CA 1
ATOM 6775 C C . VAL B 1 237 ? -5.418 4.809 -11.867 1 89.56 237 VAL B C 1
ATOM 6777 O O . VAL B 1 237 ? -5.828 5.043 -10.727 1 89.56 237 VAL B O 1
ATOM 6780 N N . ILE B 1 238 ? -4.535 5.672 -12.438 1 85 238 ILE B N 1
ATOM 6781 C CA . ILE B 1 238 ? -3.908 6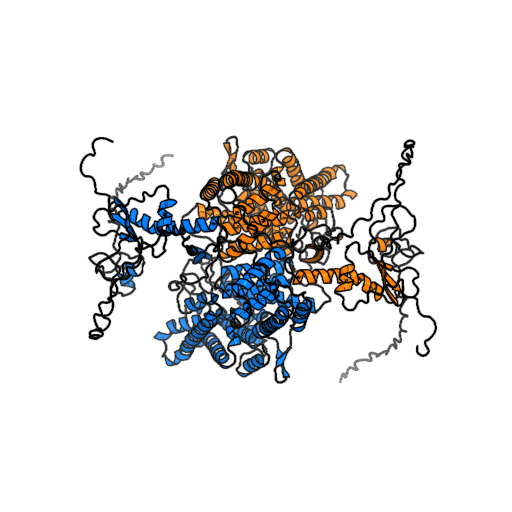.789 -11.734 1 85 238 ILE B CA 1
ATOM 6782 C C . ILE B 1 238 ? -4.988 7.727 -11.195 1 85 238 ILE B C 1
ATOM 6784 O O . ILE B 1 238 ? -4.992 8.055 -10.008 1 85 238 ILE B O 1
ATOM 6788 N N . ALA B 1 239 ? -5.922 8.086 -12.062 1 79.94 239 ALA B N 1
ATOM 6789 C CA . ALA B 1 239 ? -6.973 9.016 -11.656 1 79.94 239 ALA B CA 1
ATOM 6790 C C . ALA B 1 239 ? -7.914 8.367 -10.641 1 79.94 239 ALA B C 1
ATOM 6792 O O . ALA B 1 239 ? -8.484 9.055 -9.797 1 79.94 239 ALA B O 1
ATOM 6793 N N . GLN B 1 240 ? -7.996 7.074 -10.711 1 88.88 240 GLN B N 1
ATOM 6794 C CA . GLN B 1 240 ? -8.961 6.344 -9.891 1 88.88 240 GLN B CA 1
ATOM 6795 C C . GLN B 1 240 ? -8.422 6.121 -8.484 1 88.88 240 GLN B C 1
ATOM 6797 O O . GLN B 1 240 ? -9.172 5.77 -7.57 1 88.88 240 GLN B O 1
ATOM 6802 N N . LEU B 1 241 ? -7.168 6.434 -8.297 1 92.81 241 LEU B N 1
ATOM 6803 C CA . LEU B 1 241 ? -6.602 6.293 -6.957 1 92.81 241 LEU B CA 1
ATOM 6804 C C . LEU B 1 241 ? -7.246 7.277 -5.988 1 92.81 241 LEU B C 1
ATOM 6806 O O . LEU B 1 241 ? -7.258 7.047 -4.777 1 92.81 241 LEU B O 1
ATOM 6810 N N . ALA B 1 242 ? -7.762 8.367 -6.512 1 91.06 242 ALA B N 1
ATOM 6811 C CA . ALA B 1 242 ? -8.445 9.359 -5.684 1 91.06 242 ALA B CA 1
ATOM 6812 C C . ALA B 1 242 ? -9.93 9.047 -5.562 1 91.06 242 ALA B C 1
ATOM 6814 O O . ALA B 1 242 ? -10.641 9.68 -4.781 1 91.06 242 ALA B O 1
ATOM 6815 N N . LEU B 1 243 ? -10.438 8.07 -6.309 1 90.62 243 LEU B N 1
ATOM 6816 C CA . LEU B 1 243 ? -11.828 7.629 -6.289 1 90.62 243 LEU B CA 1
ATOM 6817 C C . LEU B 1 243 ? -11.914 6.105 -6.219 1 90.62 243 LEU B C 1
ATOM 6819 O O . LEU B 1 243 ? -12.195 5.449 -7.227 1 90.62 243 LEU B O 1
ATOM 6823 N N . PRO B 1 244 ? -11.719 5.582 -5.027 1 92.75 244 PRO B N 1
ATOM 6824 C CA . PRO B 1 244 ? -11.688 4.125 -4.879 1 92.75 244 PRO B CA 1
ATOM 6825 C C . PRO B 1 244 ? -12.984 3.457 -5.316 1 92.75 244 PRO B C 1
ATOM 6827 O O . PRO B 1 244 ? -14.07 4.008 -5.098 1 92.75 244 PRO B O 1
ATOM 6830 N N . SER B 1 245 ? -12.914 2.369 -5.945 1 93.44 245 SER B N 1
ATOM 6831 C CA . SER B 1 245 ? -14.047 1.579 -6.418 1 93.44 245 SER B CA 1
ATOM 6832 C C . SER B 1 245 ? -13.695 0.096 -6.48 1 93.44 245 SER B C 1
ATOM 6834 O O . SER B 1 245 ? -12.516 -0.269 -6.527 1 93.44 245 SER B O 1
ATOM 6836 N N . LEU B 1 246 ? -14.695 -0.707 -6.48 1 95.75 246 LEU B N 1
ATOM 6837 C CA . LEU B 1 246 ? -14.492 -2.148 -6.574 1 95.75 246 LEU B CA 1
ATOM 6838 C C . LEU B 1 246 ? -13.852 -2.521 -7.906 1 95.75 246 LEU B C 1
ATOM 6840 O O . LEU B 1 246 ? -12.961 -3.369 -7.953 1 95.75 246 LEU B O 1
ATOM 6844 N N . ASP B 1 247 ? -14.25 -1.863 -8.961 1 95.69 247 ASP B N 1
ATOM 6845 C CA . ASP B 1 247 ? -13.703 -2.135 -10.289 1 95.69 247 ASP B CA 1
ATOM 6846 C C . ASP B 1 247 ? -12.211 -1.822 -10.344 1 95.69 247 ASP B C 1
ATOM 6848 O O . ASP B 1 247 ? -11.438 -2.574 -10.938 1 95.69 247 ASP B O 1
ATOM 6852 N N . THR B 1 248 ? -11.859 -0.714 -9.75 1 96.94 248 THR B N 1
ATOM 6853 C CA . THR B 1 248 ? -10.453 -0.334 -9.766 1 96.94 248 THR B CA 1
ATOM 6854 C C . THR B 1 248 ? -9.617 -1.328 -8.969 1 96.94 248 THR B C 1
ATOM 6856 O O . THR B 1 248 ? -8.492 -1.66 -9.359 1 96.94 248 THR B O 1
ATOM 6859 N N . VAL B 1 249 ? -10.125 -1.811 -7.824 1 98.31 249 VAL B N 1
ATOM 6860 C CA . VAL B 1 249 ? -9.414 -2.826 -7.051 1 98.31 249 VAL B CA 1
ATOM 6861 C C . VAL B 1 249 ? -9.164 -4.059 -7.918 1 98.31 249 VAL B C 1
ATOM 6863 O O . VAL B 1 249 ? -8.062 -4.602 -7.93 1 98.31 249 VAL B O 1
ATOM 6866 N N . TYR B 1 250 ? -10.188 -4.48 -8.617 1 98.31 250 TYR B N 1
ATOM 6867 C CA . TYR B 1 250 ? -10.07 -5.668 -9.461 1 98.31 250 TYR B CA 1
ATOM 6868 C C . TYR B 1 250 ? -9.055 -5.441 -10.578 1 98.31 250 TYR B C 1
ATOM 6870 O O . TYR B 1 250 ? -8.25 -6.32 -10.875 1 98.31 250 TYR B O 1
ATOM 6878 N N . ALA B 1 251 ? -9.109 -4.27 -11.195 1 97.75 251 ALA B N 1
ATOM 6879 C CA . ALA B 1 251 ? -8.148 -3.941 -12.242 1 97.75 251 ALA B CA 1
ATOM 6880 C C . ALA B 1 251 ? -6.719 -3.977 -11.703 1 97.75 251 ALA B C 1
ATOM 6882 O O . ALA B 1 251 ? -5.797 -4.41 -12.391 1 97.75 251 ALA B O 1
ATOM 6883 N N . LEU B 1 252 ? -6.531 -3.475 -10.508 1 98.5 252 LEU B N 1
ATOM 6884 C CA . LEU B 1 252 ? -5.211 -3.475 -9.883 1 98.5 252 LEU B CA 1
ATOM 6885 C C . LEU B 1 252 ? -4.703 -4.898 -9.688 1 98.5 252 LEU B C 1
ATOM 6887 O O . LEU B 1 252 ? -3.514 -5.168 -9.875 1 98.5 252 LEU B O 1
ATOM 6891 N N . ILE B 1 253 ? -5.539 -5.836 -9.336 1 98.62 253 ILE B N 1
ATOM 6892 C CA . ILE B 1 253 ? -5.156 -7.234 -9.172 1 98.62 253 ILE B CA 1
ATOM 6893 C C . ILE B 1 253 ? -4.73 -7.816 -10.516 1 98.62 253 ILE B C 1
ATOM 6895 O O . ILE B 1 253 ? -3.752 -8.562 -10.594 1 98.62 253 ILE B O 1
ATOM 6899 N N . LEU B 1 254 ? -5.512 -7.488 -11.523 1 98.5 254 LEU B N 1
ATOM 6900 C CA . LEU B 1 254 ? -5.156 -7.969 -12.852 1 98.5 254 LEU B CA 1
ATOM 6901 C C . LEU B 1 254 ? -3.801 -7.418 -13.281 1 98.5 254 LEU B C 1
ATOM 6903 O O . LEU B 1 254 ? -2.992 -8.141 -13.875 1 98.5 254 LEU B O 1
ATOM 6907 N N . LEU B 1 255 ? -3.543 -6.148 -12.961 1 97.88 255 LEU B N 1
ATOM 6908 C CA . LEU B 1 255 ? -2.252 -5.535 -13.258 1 97.88 255 LEU B CA 1
ATOM 6909 C C . LEU B 1 255 ? -1.136 -6.215 -12.469 1 97.88 255 LEU B C 1
ATOM 6911 O O . LEU B 1 255 ? -0.017 -6.359 -12.969 1 97.88 255 LEU B O 1
ATOM 6915 N N . ALA B 1 256 ? -1.425 -6.605 -11.25 1 98.44 256 ALA B N 1
ATOM 6916 C CA . ALA B 1 256 ? -0.439 -7.328 -10.453 1 98.44 256 ALA B CA 1
ATOM 6917 C C . ALA B 1 256 ? -0.028 -8.633 -11.133 1 98.44 256 ALA B C 1
ATOM 6919 O O . ALA B 1 256 ? 1.162 -8.938 -11.242 1 98.44 256 ALA B O 1
ATOM 6920 N N . TYR B 1 257 ? -0.996 -9.359 -11.625 1 98.38 257 TYR B N 1
ATOM 6921 C CA . TYR B 1 257 ? -0.706 -10.602 -12.328 1 98.38 257 TYR B CA 1
ATOM 6922 C C . TYR B 1 257 ? 0.078 -10.336 -13.609 1 98.38 257 TYR B C 1
ATOM 6924 O O . TYR B 1 257 ? 0.959 -11.117 -13.977 1 98.38 257 TYR B O 1
ATOM 6932 N N . HIS B 1 258 ? -0.27 -9.258 -14.25 1 97.19 258 HIS B N 1
ATOM 6933 C CA . HIS B 1 258 ? 0.477 -8.898 -15.445 1 97.19 258 HIS B CA 1
ATOM 6934 C C . HIS B 1 258 ? 1.94 -8.625 -15.125 1 97.19 258 HIS B C 1
ATOM 6936 O O . HIS B 1 258 ? 2.834 -9.055 -15.859 1 97.19 258 HIS B O 1
ATOM 6942 N N . GLU B 1 259 ? 2.197 -7.883 -14.055 1 96.19 259 GLU B N 1
ATOM 6943 C CA . GLU B 1 259 ? 3.57 -7.574 -13.672 1 96.19 259 GLU B CA 1
ATOM 6944 C C . GLU B 1 259 ? 4.367 -8.844 -13.398 1 96.19 259 GLU B C 1
ATOM 6946 O O . GLU B 1 259 ? 5.535 -8.945 -13.781 1 96.19 259 GLU B O 1
ATOM 6951 N N . HIS B 1 260 ? 3.729 -9.75 -12.758 1 95.5 260 HIS B N 1
ATOM 6952 C CA . HIS B 1 260 ? 4.371 -11.031 -12.523 1 95.5 260 HIS B CA 1
ATOM 6953 C C . HIS B 1 260 ? 4.707 -11.734 -13.836 1 95.5 260 HIS B C 1
ATOM 6955 O O . HIS B 1 260 ? 5.797 -12.289 -13.992 1 95.5 260 HIS B O 1
ATOM 6961 N N . GLY B 1 261 ? 3.732 -11.703 -14.734 1 96.06 261 GLY B N 1
ATOM 6962 C CA . GLY B 1 261 ? 3.943 -12.32 -16.031 1 96.06 261 GLY B CA 1
ATOM 6963 C C . GLY B 1 261 ? 5.031 -11.648 -16.844 1 96.06 261 GLY B C 1
ATOM 6964 O O . GLY B 1 261 ? 5.645 -12.273 -17.719 1 96.06 261 GLY B O 1
ATOM 6965 N N . ALA B 1 262 ? 5.316 -10.414 -16.562 1 93.62 262 ALA B N 1
ATOM 6966 C CA . ALA B 1 262 ? 6.316 -9.648 -17.312 1 93.62 262 ALA B CA 1
ATOM 6967 C C . ALA B 1 262 ? 7.656 -9.641 -16.578 1 93.62 262 ALA B C 1
ATOM 6969 O O . ALA B 1 262 ? 8.547 -8.859 -16.906 1 93.62 262 ALA B O 1
ATOM 6970 N N . ASP B 1 263 ? 7.785 -10.438 -15.547 1 92.44 263 ASP B N 1
ATOM 6971 C CA . ASP B 1 263 ? 9.023 -10.625 -14.797 1 92.44 263 ASP B CA 1
ATOM 6972 C C . ASP B 1 263 ? 9.391 -9.367 -14.016 1 92.44 263 ASP B C 1
ATOM 6974 O O . ASP B 1 263 ? 10.555 -8.953 -13.992 1 92.44 263 ASP B O 1
ATOM 6978 N N . ARG B 1 264 ? 8.398 -8.75 -13.477 1 92.38 264 ARG B N 1
ATOM 6979 C CA . ARG B 1 264 ? 8.57 -7.578 -12.625 1 92.38 264 ARG B CA 1
ATOM 6980 C C . ARG B 1 264 ? 7.934 -7.805 -11.258 1 92.38 264 ARG B C 1
ATOM 6982 O O . ARG B 1 264 ? 6.805 -7.375 -11.008 1 92.38 264 ARG B O 1
ATOM 6989 N N . ASP B 1 265 ? 8.664 -8.352 -10.414 1 91.5 265 ASP B N 1
ATOM 6990 C CA . ASP B 1 265 ? 8.141 -8.789 -9.117 1 91.5 265 ASP B CA 1
ATOM 6991 C C . ASP B 1 265 ? 7.855 -7.598 -8.211 1 91.5 265 ASP B C 1
ATOM 6993 O O . ASP B 1 265 ? 6.926 -7.637 -7.402 1 91.5 265 ASP B O 1
ATOM 6997 N N . SER B 1 266 ? 8.703 -6.574 -8.297 1 93.75 266 SER B N 1
ATOM 6998 C CA . SER B 1 266 ? 8.406 -5.387 -7.5 1 93.75 266 SER B CA 1
ATOM 6999 C C . SER B 1 266 ? 7.105 -4.727 -7.953 1 93.75 266 SER B C 1
ATOM 7001 O O . SER B 1 266 ? 6.387 -4.145 -7.145 1 93.75 266 SER B O 1
ATOM 7003 N N . GLY B 1 267 ? 6.902 -4.801 -9.32 1 95.31 267 GLY B N 1
ATOM 7004 C CA . GLY B 1 267 ? 5.613 -4.34 -9.805 1 95.31 267 GLY B CA 1
ATOM 7005 C C . GLY B 1 267 ? 4.445 -5.137 -9.25 1 95.31 267 GLY B C 1
ATOM 7006 O O . GLY B 1 267 ? 3.43 -4.562 -8.852 1 95.31 267 GLY B O 1
ATOM 7007 N N . LEU B 1 268 ? 4.609 -6.445 -9.281 1 96.94 268 LEU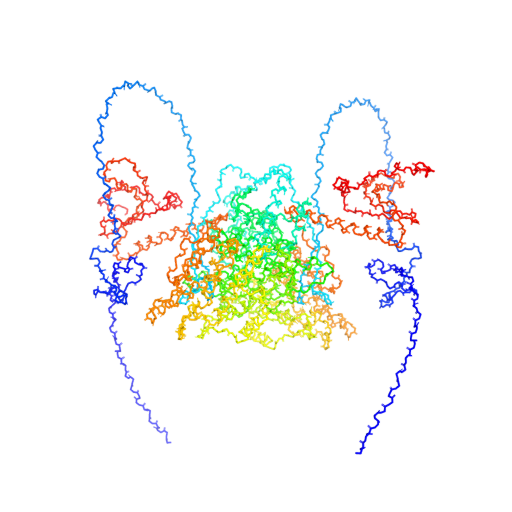 B N 1
ATOM 7008 C CA . LEU B 1 268 ? 3.611 -7.309 -8.664 1 96.94 268 LEU B CA 1
ATOM 7009 C C . LEU B 1 268 ? 3.334 -6.879 -7.223 1 96.94 268 LEU B C 1
ATOM 7011 O O . LEU B 1 268 ? 2.176 -6.727 -6.828 1 96.94 268 LEU B O 1
ATOM 7015 N N . TRP B 1 269 ? 4.383 -6.645 -6.434 1 97.5 269 TRP B N 1
ATOM 7016 C CA . TRP B 1 269 ? 4.289 -6.219 -5.043 1 97.5 269 TRP B CA 1
ATOM 7017 C C . TRP B 1 269 ? 3.564 -4.887 -4.926 1 97.5 269 TRP B C 1
ATOM 7019 O O . TRP B 1 269 ? 2.682 -4.723 -4.082 1 97.5 269 TRP B O 1
ATOM 7029 N N . ALA B 1 270 ? 3.885 -3.98 -5.785 1 97.56 270 ALA B N 1
ATOM 7030 C CA . ALA B 1 270 ? 3.34 -2.627 -5.727 1 97.56 270 ALA B CA 1
ATOM 7031 C C . ALA B 1 270 ? 1.853 -2.619 -6.066 1 97.56 270 ALA B C 1
ATOM 7033 O O . ALA B 1 270 ? 1.048 -2.021 -5.344 1 97.56 270 ALA B O 1
ATOM 7034 N N . TYR B 1 271 ? 1.433 -3.256 -7.145 1 98.25 271 TYR B N 1
ATOM 7035 C CA . TYR B 1 271 ? 0.043 -3.211 -7.586 1 98.25 271 TYR B CA 1
ATOM 7036 C C . TYR B 1 271 ? -0.856 -3.99 -6.633 1 98.25 271 TYR B C 1
ATOM 7038 O O . TYR B 1 271 ? -1.998 -3.596 -6.383 1 98.25 271 TYR B O 1
ATOM 7046 N N . CYS B 1 272 ? -0.36 -5.094 -6.156 1 98.44 272 CYS B N 1
ATOM 7047 C CA . CYS B 1 272 ? -1.111 -5.781 -5.113 1 98.44 272 CYS B CA 1
ATOM 7048 C C . CYS B 1 272 ? -1.3 -4.879 -3.896 1 98.44 272 CYS B C 1
ATOM 7050 O O . CYS B 1 272 ? -2.377 -4.855 -3.299 1 98.44 272 CYS B O 1
ATOM 7052 N N . GLY B 1 273 ? -0.227 -4.195 -3.551 1 97.88 273 GLY B N 1
ATOM 7053 C CA . GLY B 1 273 ? -0.313 -3.268 -2.434 1 97.88 273 GLY B CA 1
ATOM 7054 C C . GLY B 1 273 ? -1.364 -2.191 -2.631 1 97.88 273 GLY B C 1
ATOM 7055 O O . GLY B 1 273 ? -2.086 -1.843 -1.694 1 97.88 273 GLY B O 1
ATOM 7056 N N . MET B 1 274 ? -1.42 -1.642 -3.824 1 98.06 274 MET B N 1
ATOM 7057 C CA . MET B 1 274 ? -2.432 -0.632 -4.125 1 98.06 274 MET B CA 1
ATOM 7058 C C . MET B 1 274 ? -3.836 -1.205 -3.971 1 98.06 274 MET B C 1
ATOM 7060 O O . MET B 1 274 ? -4.734 -0.529 -3.465 1 98.06 274 MET B O 1
ATOM 7064 N N . ALA B 1 275 ? -4.008 -2.43 -4.402 1 98.5 275 ALA B N 1
ATOM 7065 C CA . ALA B 1 275 ? -5.309 -3.08 -4.258 1 98.5 275 ALA B CA 1
ATOM 7066 C C . ALA B 1 275 ? -5.688 -3.23 -2.789 1 98.5 275 ALA B C 1
ATOM 7068 O O . ALA B 1 275 ? -6.824 -2.951 -2.404 1 98.5 275 ALA B O 1
ATOM 7069 N N . ILE B 1 276 ? -4.758 -3.652 -1.972 1 98.44 276 ILE B N 1
ATOM 7070 C CA . ILE B 1 276 ? -5 -3.832 -0.544 1 98.44 276 ILE B CA 1
ATOM 7071 C C . ILE B 1 276 ? -5.383 -2.494 0.085 1 98.44 276 ILE B C 1
ATOM 7073 O O . ILE B 1 276 ? -6.348 -2.414 0.847 1 98.44 276 ILE B O 1
ATOM 7077 N N . ARG B 1 277 ? -4.594 -1.495 -0.23 1 97.5 277 ARG B N 1
ATOM 7078 C CA . ARG B 1 277 ? -4.812 -0.173 0.349 1 97.5 277 ARG B CA 1
ATOM 7079 C C . ARG B 1 277 ? -6.188 0.367 -0.027 1 97.5 277 ARG B C 1
ATOM 7081 O O . ARG B 1 277 ? -6.859 1 0.792 1 97.5 277 ARG B O 1
ATOM 7088 N N . MET B 1 278 ? -6.586 0.173 -1.235 1 97.69 278 MET B N 1
ATOM 7089 C CA . MET B 1 278 ? -7.895 0.628 -1.688 1 97.69 278 MET B CA 1
ATOM 7090 C C . MET B 1 278 ? -9.008 -0.182 -1.029 1 97.69 278 MET B C 1
ATOM 7092 O O . MET B 1 278 ? -10.07 0.357 -0.718 1 97.69 278 MET B O 1
ATOM 7096 N N . CYS B 1 279 ? -8.773 -1.5 -0.794 1 97.62 279 CYS B N 1
ATOM 7097 C CA . CYS B 1 279 ? -9.734 -2.328 -0.067 1 97.62 279 CYS B CA 1
ATOM 7098 C C . CYS B 1 279 ? -9.984 -1.772 1.33 1 97.62 279 CYS B C 1
ATOM 7100 O O . CYS B 1 279 ? -11.125 -1.7 1.777 1 97.62 279 CYS B O 1
ATOM 7102 N N . ILE B 1 280 ? -8.93 -1.363 1.967 1 96.81 280 ILE B N 1
ATOM 7103 C CA . ILE B 1 280 ? -9.039 -0.833 3.322 1 96.81 280 ILE B CA 1
ATOM 7104 C C . ILE B 1 280 ? -9.781 0.499 3.297 1 96.81 280 ILE B C 1
ATOM 7106 O O . ILE B 1 280 ? -10.594 0.778 4.184 1 96.81 280 ILE B O 1
ATOM 7110 N N . ASP B 1 281 ? -9.492 1.282 2.287 1 96.31 281 ASP B N 1
ATOM 7111 C CA . ASP B 1 281 ? -10.172 2.568 2.156 1 96.31 281 ASP B CA 1
ATOM 7112 C C . ASP B 1 281 ? -11.672 2.379 1.987 1 96.31 281 ASP B C 1
ATOM 7114 O O . ASP B 1 281 ? -12.469 3.088 2.609 1 96.31 281 ASP B O 1
ATOM 7118 N N . LEU B 1 282 ? -12.07 1.37 1.233 1 95.31 282 LEU B N 1
ATOM 7119 C CA . LEU B 1 282 ? -13.469 1.069 0.962 1 95.31 282 LEU B CA 1
ATOM 7120 C C . LEU B 1 282 ? -14.109 0.343 2.141 1 95.31 282 LEU B C 1
ATOM 7122 O O . LEU B 1 282 ? -15.336 0.231 2.217 1 95.31 282 LEU B O 1
ATOM 7126 N N . GLY B 1 283 ? -13.305 -0.159 3.055 1 94.81 283 GLY B N 1
ATOM 7127 C CA . GLY B 1 283 ? -13.812 -0.881 4.211 1 94.81 283 GLY B CA 1
ATOM 7128 C C . GLY B 1 283 ? -14.289 -2.279 3.877 1 94.81 283 GLY B C 1
ATOM 7129 O O . GLY B 1 283 ? -15.242 -2.777 4.484 1 94.81 283 GLY B O 1
ATOM 7130 N N . LEU B 1 284 ? -13.633 -2.936 2.885 1 96.88 284 LEU B N 1
ATOM 7131 C CA . LEU B 1 284 ? -14.094 -4.254 2.455 1 96.88 284 LEU B CA 1
ATOM 7132 C C . LEU B 1 284 ? -13.828 -5.297 3.535 1 96.88 284 LEU B C 1
ATOM 7134 O O . LEU B 1 284 ? -14.398 -6.391 3.502 1 96.88 284 LEU B O 1
ATOM 7138 N N . HIS B 1 285 ? -12.93 -5.066 4.473 1 95.56 285 HIS B N 1
ATOM 7139 C CA . HIS B 1 285 ? -12.594 -5.98 5.559 1 95.56 285 HIS B CA 1
ATOM 7140 C C . HIS B 1 285 ? -13.578 -5.852 6.715 1 95.56 285 HIS B C 1
ATOM 7142 O O . HIS B 1 285 ? -13.469 -6.566 7.715 1 95.56 285 HIS B O 1
ATOM 7148 N N . LYS B 1 286 ? -14.484 -4.922 6.582 1 92.81 286 LYS B N 1
ATOM 7149 C CA . LYS B 1 286 ? -15.5 -4.656 7.598 1 92.81 286 LYS B CA 1
ATOM 7150 C C . LYS B 1 286 ? -16.906 -4.949 7.066 1 92.81 286 LYS B C 1
ATOM 7152 O O . LYS B 1 286 ? -17.141 -4.867 5.859 1 92.81 286 LYS B O 1
ATOM 7157 N N . PRO B 1 287 ? -17.812 -5.285 7.941 1 89.25 287 PRO B N 1
ATOM 7158 C CA . PRO B 1 287 ? -19.188 -5.531 7.488 1 89.25 287 PRO B CA 1
ATOM 7159 C C . PRO B 1 287 ? -19.844 -4.281 6.926 1 89.25 287 PRO B C 1
ATOM 7161 O O . PRO B 1 287 ? -19.766 -3.205 7.527 1 89.25 287 PRO B O 1
ATOM 7164 N N . PHE B 1 288 ? -20.391 -4.43 5.785 1 86.69 288 PHE B N 1
ATOM 7165 C CA . PHE B 1 288 ? -21.109 -3.363 5.102 1 86.69 288 PHE B CA 1
ATOM 7166 C C . PHE B 1 288 ? -22.609 -3.68 5.02 1 86.69 288 PHE B C 1
ATOM 7168 O O . PHE B 1 288 ? -23 -4.715 4.473 1 86.69 288 PHE B O 1
ATOM 7175 N N . GLU B 1 289 ? -23.391 -2.857 5.531 1 82.12 289 GLU B N 1
ATOM 7176 C CA . GLU B 1 289 ? -24.828 -3.104 5.527 1 82.12 289 GLU B CA 1
ATOM 7177 C C . GLU B 1 289 ? -25.469 -2.662 4.211 1 82.12 289 GLU B C 1
ATOM 7179 O O . GLU B 1 289 ? -25.453 -1.475 3.877 1 82.12 289 GLU B O 1
ATOM 7184 N N . THR B 1 290 ? -25.828 -3.641 3.432 1 83.38 290 THR B N 1
ATOM 7185 C CA . THR B 1 290 ? -26.516 -3.363 2.178 1 83.38 290 THR B CA 1
ATOM 7186 C C . THR B 1 290 ? -27.609 -4.402 1.914 1 83.38 290 THR B C 1
ATOM 7188 O O . THR B 1 290 ? -27.484 -5.559 2.322 1 83.38 290 THR B O 1
ATOM 7191 N N . GLU B 1 291 ? -28.641 -3.992 1.301 1 83.69 291 GLU B N 1
ATOM 7192 C CA . GLU B 1 291 ? -29.703 -4.906 0.899 1 83.69 291 GLU B CA 1
ATOM 7193 C C . GLU B 1 291 ? -29.422 -5.496 -0.481 1 83.69 291 GLU B C 1
ATOM 7195 O O . GLU B 1 291 ? -30.078 -6.465 -0.884 1 83.69 291 GLU B O 1
ATOM 7200 N N . ASP B 1 292 ? -28.484 -4.957 -1.105 1 87.12 292 ASP B N 1
ATOM 7201 C CA . ASP B 1 292 ? -28.109 -5.457 -2.424 1 87.12 292 ASP B CA 1
ATOM 7202 C C . ASP B 1 292 ? -27.172 -6.66 -2.311 1 87.12 292 ASP B C 1
ATOM 7204 O O . ASP B 1 292 ? -25.969 -6.5 -2.137 1 87.12 292 ASP B O 1
ATOM 7208 N N . VAL B 1 293 ? -27.672 -7.797 -2.613 1 88.38 293 VAL B N 1
ATOM 7209 C CA . VAL B 1 293 ? -26.938 -9.047 -2.457 1 88.38 293 VAL B CA 1
ATOM 7210 C C . VAL B 1 293 ? -25.797 -9.109 -3.469 1 88.38 293 VAL B C 1
ATOM 7212 O O . VAL B 1 293 ? -24.719 -9.617 -3.164 1 88.38 293 VAL B O 1
ATOM 7215 N N . ALA B 1 294 ? -26.047 -8.617 -4.676 1 88.19 294 ALA B N 1
ATOM 7216 C CA . ALA B 1 294 ? -25.016 -8.625 -5.711 1 88.19 294 ALA B CA 1
ATOM 7217 C C . ALA B 1 294 ? -23.812 -7.785 -5.293 1 88.19 294 ALA B C 1
ATOM 7219 O O . ALA B 1 294 ? -22.656 -8.188 -5.508 1 88.19 294 ALA B O 1
ATOM 7220 N N . GLU B 1 295 ? -24.109 -6.695 -4.707 1 89.62 295 GLU B N 1
ATOM 7221 C CA . GLU B 1 295 ? -23.031 -5.832 -4.23 1 89.62 295 GLU B CA 1
ATOM 7222 C C . GLU B 1 295 ? -22.266 -6.484 -3.082 1 89.62 295 GLU B C 1
ATOM 7224 O O . GLU B 1 295 ? -21.031 -6.43 -3.041 1 89.62 295 GLU B O 1
ATOM 7229 N N . SER B 1 296 ? -23.016 -7.043 -2.209 1 92.88 296 SER B N 1
ATOM 7230 C CA . SER B 1 296 ? -22.391 -7.727 -1.079 1 92.88 296 SER B CA 1
ATOM 7231 C C . SER B 1 296 ? -21.484 -8.859 -1.548 1 92.88 296 SER B C 1
ATOM 7233 O O . SER B 1 296 ? -20.375 -9.016 -1.037 1 92.88 296 SER B O 1
ATOM 7235 N N . ASN B 1 297 ? -21.922 -9.609 -2.508 1 93.62 297 ASN B N 1
ATOM 7236 C CA . ASN B 1 297 ? -21.125 -10.719 -3.045 1 93.62 297 ASN B CA 1
ATOM 7237 C C . ASN B 1 297 ? -19.875 -10.219 -3.754 1 93.62 297 ASN B C 1
ATOM 7239 O O . ASN B 1 297 ? -18.812 -10.82 -3.625 1 93.62 297 ASN B O 1
ATOM 7243 N N . LEU B 1 298 ? -20.031 -9.18 -4.52 1 94.88 298 LEU B N 1
ATOM 7244 C CA . LEU B 1 298 ? -18.891 -8.633 -5.246 1 94.88 298 LEU B CA 1
ATOM 7245 C C . LEU B 1 298 ? -17.844 -8.109 -4.281 1 94.88 298 LEU B C 1
ATOM 7247 O O . LEU B 1 298 ? -16.641 -8.328 -4.488 1 94.88 298 LEU B O 1
ATOM 7251 N N . ARG B 1 299 ? -18.281 -7.406 -3.207 1 96 299 ARG B N 1
ATOM 7252 C CA . ARG B 1 299 ? -17.375 -6.926 -2.172 1 96 299 ARG B CA 1
ATOM 7253 C C . ARG B 1 299 ? -16.594 -8.078 -1.548 1 96 299 ARG B C 1
ATOM 7255 O O . ARG B 1 299 ? -15.375 -7.992 -1.381 1 96 299 ARG B O 1
ATOM 7262 N N . SER B 1 300 ? -17.312 -9.094 -1.289 1 97.12 300 SER B N 1
ATOM 7263 C CA . SER B 1 300 ? -16.688 -10.266 -0.675 1 97.12 300 SER B CA 1
ATOM 7264 C C . SER B 1 300 ? -15.68 -10.914 -1.615 1 97.12 300 SER B C 1
ATOM 7266 O O . SER B 1 300 ? -14.547 -11.195 -1.22 1 97.12 300 SER B O 1
ATOM 7268 N N . ARG B 1 301 ? -16.078 -11.156 -2.844 1 96.62 301 ARG B N 1
ATOM 7269 C CA . ARG B 1 301 ? -15.219 -11.82 -3.822 1 96.62 301 ARG B CA 1
ATOM 7270 C C . ARG B 1 301 ? -13.93 -11.039 -4.035 1 96.62 301 ARG B C 1
ATOM 7272 O O . ARG B 1 301 ? -12.836 -11.609 -4.012 1 96.62 301 ARG B O 1
ATOM 7279 N N . ILE B 1 302 ? -14.047 -9.781 -4.191 1 97.88 302 ILE B N 1
ATOM 7280 C CA . ILE B 1 302 ? -12.891 -8.938 -4.457 1 97.88 302 ILE B CA 1
ATOM 7281 C C . ILE B 1 302 ? -11.984 -8.906 -3.227 1 97.88 302 ILE B C 1
ATOM 7283 O O . ILE B 1 302 ? -10.766 -9.039 -3.344 1 97.88 302 ILE B O 1
ATOM 7287 N N . PHE B 1 303 ? -12.586 -8.773 -2.057 1 98.56 303 PHE B N 1
ATOM 7288 C CA . PHE B 1 303 ? -11.789 -8.711 -0.838 1 98.56 303 PHE B CA 1
ATOM 7289 C C . PHE B 1 303 ? -10.984 -9.992 -0.651 1 98.56 303 PHE B C 1
ATOM 7291 O O . PHE B 1 303 ? -9.781 -9.938 -0.366 1 98.56 303 PHE B O 1
ATOM 7298 N N . TRP B 1 304 ? -11.57 -11.055 -0.772 1 98.62 304 TRP B N 1
ATOM 7299 C CA . TRP B 1 304 ? -10.906 -12.328 -0.497 1 98.62 304 TRP B CA 1
ATOM 7300 C C . TRP B 1 304 ? -9.891 -12.656 -1.585 1 98.62 304 TRP B C 1
ATOM 7302 O O . TRP B 1 304 ? -8.859 -13.266 -1.312 1 98.62 304 TRP B O 1
ATOM 7312 N N . THR B 1 305 ? -10.164 -12.242 -2.857 1 98.5 305 THR B N 1
ATOM 7313 C CA . THR B 1 305 ? -9.148 -12.367 -3.898 1 98.5 305 THR B CA 1
ATOM 7314 C C . THR B 1 305 ? -7.895 -11.586 -3.523 1 98.5 305 THR B C 1
ATOM 7316 O O . THR B 1 305 ? -6.777 -12.094 -3.672 1 98.5 305 THR B O 1
ATOM 7319 N N . VAL B 1 306 ? -8.094 -10.406 -3.023 1 98.69 306 VAL B N 1
ATOM 7320 C CA . VAL B 1 306 ? -6.984 -9.555 -2.604 1 98.69 306 VAL B CA 1
ATOM 7321 C C . VAL B 1 306 ? -6.277 -10.172 -1.402 1 98.69 306 VAL B C 1
ATOM 7323 O O . VAL B 1 306 ? -5.047 -10.219 -1.353 1 98.69 306 VAL B O 1
ATOM 7326 N N . THR B 1 307 ? -7.016 -10.664 -0.456 1 98.62 307 THR B N 1
ATOM 7327 C CA . THR B 1 307 ? -6.461 -11.25 0.759 1 98.62 307 THR B CA 1
ATOM 7328 C C . THR B 1 307 ? -5.66 -12.508 0.434 1 98.62 307 THR B C 1
ATOM 7330 O O . THR B 1 307 ? -4.586 -12.734 1.002 1 98.62 307 THR B O 1
ATOM 7333 N N . CYS B 1 308 ? -6.18 -13.297 -0.477 1 98.5 308 CYS B N 1
ATOM 7334 C CA . CYS B 1 308 ? -5.465 -14.5 -0.886 1 98.5 308 CYS B CA 1
ATOM 7335 C C . CYS B 1 308 ? -4.125 -14.156 -1.52 1 98.5 308 CYS B C 1
ATOM 7337 O O . CYS B 1 308 ? -3.104 -14.766 -1.195 1 98.5 308 CYS B O 1
ATOM 7339 N N . LEU B 1 309 ? -4.195 -13.234 -2.408 1 98.56 309 LEU B N 1
ATOM 7340 C CA . LEU B 1 309 ? -2.949 -12.836 -3.053 1 98.56 309 LEU B CA 1
ATOM 7341 C C . LEU B 1 309 ? -1.975 -12.25 -2.035 1 98.56 309 LEU B C 1
ATOM 7343 O O . LEU B 1 309 ? -0.763 -12.445 -2.146 1 98.56 309 LEU B O 1
ATOM 7347 N N . ASP B 1 310 ? -2.482 -11.484 -1.06 1 98.44 310 ASP B N 1
ATOM 7348 C CA . ASP B 1 310 ? -1.651 -10.945 0.014 1 98.44 310 ASP B CA 1
ATOM 7349 C C . ASP B 1 310 ? -0.909 -12.062 0.745 1 98.44 310 ASP B C 1
ATOM 7351 O O . ASP B 1 310 ? 0.282 -11.938 1.036 1 98.44 310 ASP B O 1
ATOM 7355 N N . ARG B 1 311 ? -1.597 -13.148 1.074 1 98.38 311 ARG B N 1
ATOM 7356 C CA . ARG B 1 311 ? -0.985 -14.258 1.798 1 98.38 311 ARG B CA 1
ATOM 7357 C C . ARG B 1 311 ? 0.083 -14.938 0.951 1 98.38 311 ARG B C 1
ATOM 7359 O O . ARG B 1 311 ? 1.171 -15.25 1.443 1 98.38 311 ARG B O 1
ATOM 7366 N N . ILE B 1 312 ? -0.227 -15.148 -0.255 1 98.06 312 ILE B N 1
ATOM 7367 C CA . ILE B 1 312 ? 0.695 -15.844 -1.149 1 98.06 312 ILE B CA 1
ATOM 7368 C C . ILE B 1 312 ? 1.952 -15 -1.347 1 98.06 312 ILE B C 1
ATOM 7370 O O . ILE B 1 312 ? 3.07 -15.508 -1.251 1 98.06 312 ILE B O 1
ATOM 7374 N N . LEU B 1 313 ? 1.749 -13.727 -1.562 1 97.62 313 LEU B N 1
ATOM 7375 C CA . LEU B 1 313 ? 2.879 -12.844 -1.829 1 97.62 313 LEU B CA 1
ATOM 7376 C C . LEU B 1 313 ? 3.719 -12.641 -0.572 1 97.62 313 LEU B C 1
ATOM 7378 O O . LEU B 1 313 ? 4.941 -12.516 -0.652 1 97.62 313 LEU B O 1
ATOM 7382 N N . SER B 1 314 ? 3.053 -12.5 0.549 1 96.31 314 SER B N 1
ATOM 7383 C CA . SER B 1 314 ? 3.803 -12.367 1.795 1 96.31 314 SER B CA 1
ATOM 7384 C C . SER B 1 314 ? 4.68 -13.594 2.045 1 96.31 314 SER B C 1
ATOM 7386 O O . SER B 1 314 ? 5.84 -13.461 2.441 1 96.31 314 SER B O 1
ATOM 7388 N N . CYS B 1 315 ? 4.168 -14.719 1.779 1 95.19 315 CYS B N 1
ATOM 7389 C CA . CYS B 1 315 ? 4.949 -15.938 1.898 1 95.19 315 CYS B CA 1
ATOM 7390 C C . CYS B 1 315 ? 6.074 -15.969 0.871 1 95.19 315 CYS B C 1
ATOM 7392 O O . CYS B 1 315 ? 7.219 -16.297 1.204 1 95.19 315 CYS B O 1
ATOM 7394 N N . GLY B 1 316 ? 5.758 -15.617 -0.351 1 93.88 316 GLY B N 1
ATOM 7395 C CA . GLY B 1 316 ? 6.715 -15.688 -1.444 1 93.88 316 GLY B CA 1
ATOM 7396 C C . GLY B 1 316 ? 7.84 -14.672 -1.318 1 93.88 316 GLY B C 1
ATOM 7397 O O . GLY B 1 316 ? 8.938 -14.883 -1.843 1 93.88 316 GLY B O 1
ATOM 7398 N N . THR B 1 317 ? 7.613 -13.562 -0.645 1 93.75 317 THR B N 1
ATOM 7399 C CA . THR B 1 317 ? 8.625 -12.531 -0.471 1 93.75 317 THR B CA 1
ATOM 7400 C C . THR B 1 317 ? 9.258 -12.617 0.917 1 93.75 317 THR B C 1
ATOM 7402 O O . THR B 1 317 ? 10.297 -12.016 1.171 1 93.75 317 THR B O 1
ATOM 7405 N N . GLY B 1 318 ? 8.656 -13.438 1.776 1 91.69 318 GLY B N 1
ATOM 7406 C CA . GLY B 1 318 ? 9.148 -13.555 3.141 1 91.69 318 GLY B CA 1
ATOM 7407 C C . GLY B 1 318 ? 8.859 -12.328 3.986 1 91.69 318 GLY B C 1
ATOM 7408 O O . GLY B 1 318 ? 9.695 -11.906 4.785 1 91.69 318 GLY B O 1
ATOM 7409 N N . ARG B 1 319 ? 7.711 -11.734 3.746 1 94.44 319 ARG B N 1
ATOM 7410 C CA . ARG B 1 319 ? 7.305 -10.531 4.469 1 94.44 319 ARG B CA 1
ATOM 7411 C C . ARG B 1 319 ? 6.051 -10.781 5.293 1 94.44 319 ARG B C 1
ATOM 7413 O O . ARG B 1 319 ? 5.395 -11.812 5.133 1 94.44 319 ARG B O 1
ATOM 7420 N N . ALA B 1 320 ? 5.75 -9.914 6.211 1 94.69 320 ALA B N 1
ATOM 7421 C CA . ALA B 1 320 ? 4.531 -10.031 7.012 1 94.69 320 ALA B CA 1
ATOM 7422 C C . ALA B 1 320 ? 3.291 -9.781 6.156 1 94.69 320 ALA B C 1
ATOM 7424 O O . ALA B 1 320 ? 3.326 -8.992 5.215 1 94.69 320 ALA B O 1
ATOM 7425 N N . THR B 1 321 ? 2.232 -10.5 6.535 1 96.62 321 THR B N 1
ATOM 7426 C CA . THR B 1 321 ? 0.966 -10.234 5.859 1 96.62 321 THR B CA 1
ATOM 7427 C C . THR B 1 321 ? 0.541 -8.781 6.055 1 96.62 321 THR B C 1
ATOM 7429 O O . THR B 1 321 ? 0.765 -8.203 7.117 1 96.62 321 THR B O 1
ATOM 7432 N N . THR B 1 322 ? -0.037 -8.203 5.062 1 96.81 322 THR B N 1
ATOM 7433 C CA . THR B 1 322 ? -0.386 -6.785 5.09 1 96.81 322 THR B CA 1
ATOM 7434 C C . THR B 1 322 ? -1.71 -6.566 5.816 1 96.81 322 THR B C 1
ATOM 7436 O O . THR B 1 322 ? -1.87 -5.586 6.547 1 96.81 322 THR B O 1
ATOM 7439 N N . ILE B 1 323 ? -2.666 -7.449 5.566 1 96.44 323 ILE B N 1
ATOM 7440 C CA . ILE B 1 323 ? -3.945 -7.359 6.262 1 96.44 323 ILE B CA 1
ATOM 7441 C C . ILE B 1 323 ? -3.941 -8.289 7.473 1 96.44 323 ILE B C 1
ATOM 7443 O O . ILE B 1 323 ? -4.082 -9.508 7.332 1 96.44 323 ILE B O 1
ATOM 7447 N N . PRO B 1 324 ? -3.881 -7.727 8.602 1 92.25 324 PRO B N 1
ATOM 7448 C CA . PRO B 1 324 ? -3.887 -8.602 9.773 1 92.25 324 PRO B CA 1
ATOM 7449 C C . PRO B 1 324 ? -5.211 -9.344 9.953 1 92.25 324 PRO B C 1
ATOM 7451 O O . PRO B 1 324 ? -6.277 -8.773 9.719 1 92.25 324 PRO B O 1
ATOM 7454 N N . LEU B 1 325 ? -5.09 -10.578 10.383 1 92.5 325 LEU B N 1
ATOM 7455 C CA . LEU B 1 325 ? -6.273 -11.414 10.578 1 92.5 325 LEU B CA 1
ATOM 7456 C C . LEU B 1 325 ? -7.223 -10.781 11.586 1 92.5 325 LEU B C 1
ATOM 7458 O O . LEU B 1 325 ? -8.445 -10.875 11.438 1 92.5 325 LEU B O 1
ATOM 7462 N N . SER B 1 326 ? -6.703 -10.086 12.555 1 89.25 326 SER B N 1
ATOM 7463 C CA . SER B 1 326 ? -7.5 -9.492 13.617 1 89.25 326 SER B CA 1
ATOM 7464 C C . SER B 1 326 ? -8.375 -8.359 13.086 1 89.25 326 SER B C 1
ATOM 7466 O O . SER B 1 326 ? -9.344 -7.961 13.734 1 89.25 326 SER B O 1
ATOM 7468 N N . GLN B 1 327 ? -8.039 -7.848 11.961 1 91.88 327 GLN B N 1
ATOM 7469 C CA . GLN B 1 327 ? -8.773 -6.707 11.422 1 91.88 327 GLN B CA 1
ATOM 7470 C C . GLN B 1 327 ? -9.859 -7.16 10.445 1 91.88 327 GLN B C 1
ATOM 7472 O O . GLN B 1 327 ? -10.664 -6.352 9.984 1 91.88 327 GLN B O 1
ATOM 7477 N N . ILE B 1 328 ? -9.859 -8.398 10.078 1 96 328 ILE B N 1
ATOM 7478 C CA . ILE B 1 328 ? -10.852 -8.914 9.148 1 96 328 ILE B CA 1
ATOM 7479 C C . ILE B 1 328 ? -12.133 -9.273 9.898 1 96 328 ILE B C 1
ATOM 7481 O O . ILE B 1 328 ? -12.141 -10.219 10.695 1 96 328 ILE B O 1
ATOM 7485 N N . GLU B 1 329 ? -13.195 -8.594 9.648 1 94.31 329 GLU B N 1
ATOM 7486 C CA . GLU B 1 329 ? -14.445 -8.812 10.375 1 94.31 329 GLU B CA 1
ATOM 7487 C C . GLU B 1 329 ? -15.555 -9.281 9.438 1 94.31 329 GLU B C 1
ATOM 7489 O O . GLU B 1 329 ? -16.734 -9.148 9.75 1 94.31 329 GLU B O 1
ATOM 7494 N N . VAL B 1 330 ? -15.188 -9.734 8.305 1 95.69 330 VAL B N 1
ATOM 7495 C CA . VAL B 1 330 ? -16.156 -10.289 7.371 1 95.69 330 VAL B CA 1
ATOM 7496 C C . VAL B 1 330 ? -15.961 -11.797 7.25 1 95.69 330 VAL B C 1
ATOM 7498 O O . VAL B 1 330 ? -14.852 -12.305 7.461 1 95.69 330 VAL B O 1
ATOM 7501 N N . GLY B 1 331 ? -17.031 -12.438 6.934 1 95.06 331 GLY B N 1
ATOM 7502 C CA . GLY B 1 331 ? -16.938 -13.875 6.762 1 95.06 331 GLY B CA 1
ATOM 7503 C C . GLY B 1 331 ? -16.359 -14.289 5.426 1 95.06 331 GLY B C 1
ATOM 7504 O O . GLY B 1 331 ? -16.188 -13.453 4.535 1 95.06 331 GLY B O 1
ATOM 7505 N N . LEU B 1 332 ? -16.031 -15.555 5.32 1 96.25 332 LEU B N 1
ATOM 7506 C CA . LEU B 1 332 ? -15.57 -16.125 4.059 1 96.25 332 LEU B CA 1
ATOM 7507 C C . LEU B 1 332 ? -16.625 -15.953 2.967 1 96.25 332 LEU B C 1
ATOM 7509 O O . LEU B 1 332 ? -17.797 -15.703 3.258 1 96.25 332 LEU B O 1
ATOM 7513 N N . PRO B 1 333 ? -16.125 -16.016 1.701 1 95 333 PRO B N 1
ATOM 7514 C CA . PRO B 1 333 ? -17.141 -15.953 0.648 1 95 333 PRO B CA 1
ATOM 7515 C C . PRO B 1 333 ? -18.25 -16.984 0.831 1 95 333 PRO B C 1
ATOM 7517 O O . PRO B 1 333 ? -17.969 -18.125 1.241 1 95 333 PRO B O 1
ATOM 7520 N N . PRO B 1 334 ? -19.422 -16.625 0.556 1 89.25 334 PRO B N 1
ATOM 7521 C CA . PRO B 1 334 ? -20.5 -17.594 0.716 1 89.25 334 PRO B CA 1
ATOM 7522 C C . PRO B 1 334 ? -20.328 -18.828 -0.156 1 89.25 334 PRO B C 1
ATOM 7524 O O . PRO B 1 334 ? -19.844 -18.734 -1.287 1 89.25 334 PRO B O 1
ATOM 7527 N N . PRO B 1 335 ? -20.766 -19.906 0.408 1 89.62 335 PRO B N 1
ATOM 7528 C CA . PRO B 1 335 ? -20.656 -21.141 -0.372 1 89.62 335 PRO B CA 1
ATOM 7529 C C . PRO B 1 335 ? -21.5 -21.109 -1.643 1 89.62 335 PRO B C 1
ATOM 7531 O O . PRO B 1 335 ? -22.594 -20.547 -1.645 1 89.62 335 PRO B O 1
ATOM 7534 N N . ARG B 1 336 ? -20.969 -21.609 -2.66 1 90.81 336 ARG B N 1
ATOM 7535 C CA . ARG B 1 336 ? -21.609 -21.703 -3.963 1 90.81 336 ARG B CA 1
ATOM 7536 C C . ARG B 1 336 ? -21.516 -23.125 -4.52 1 90.81 336 ARG B C 1
ATOM 7538 O O . ARG B 1 336 ? -20.5 -23.797 -4.352 1 90.81 336 ARG B O 1
ATOM 7545 N N . LEU B 1 337 ? -22.547 -23.531 -5.172 1 93.38 337 LEU B N 1
ATOM 7546 C CA . LEU B 1 337 ? -22.562 -24.828 -5.809 1 93.38 337 LEU B CA 1
ATOM 7547 C C . LEU B 1 337 ? -22.297 -24.719 -7.309 1 93.38 337 LEU B C 1
ATOM 7549 O O . LEU B 1 337 ? -22.828 -23.812 -7.961 1 93.38 337 LEU B O 1
ATOM 7553 N N . LEU B 1 338 ? -21.406 -25.547 -7.727 1 94.44 338 LEU B N 1
ATOM 7554 C CA . LEU B 1 338 ? -21.078 -25.641 -9.148 1 94.44 338 LEU B CA 1
ATOM 7555 C C . LEU B 1 338 ? -21.75 -26.859 -9.773 1 94.44 338 LEU B C 1
ATOM 7557 O O . LEU B 1 338 ? -22.078 -27.828 -9.07 1 94.44 338 LEU B O 1
ATOM 7561 N N . ARG B 1 339 ? -22 -26.797 -11.023 1 91.75 339 ARG B N 1
ATOM 7562 C CA . ARG B 1 339 ? -22.625 -27.922 -11.727 1 91.75 339 ARG B CA 1
ATOM 7563 C C . ARG B 1 339 ? -21.688 -28.484 -12.789 1 91.75 339 ARG B C 1
ATOM 7565 O O . ARG B 1 339 ? -21.156 -27.734 -13.609 1 91.75 339 ARG B O 1
ATOM 7572 N N . THR B 1 340 ? -21.469 -29.781 -12.727 1 91.5 340 THR B N 1
ATOM 7573 C CA . THR B 1 340 ? -20.688 -30.438 -13.758 1 91.5 340 THR B CA 1
ATOM 7574 C C . THR B 1 340 ? -21.484 -30.562 -15.047 1 91.5 340 THR B C 1
ATOM 7576 O O . THR B 1 340 ? -22.688 -30.25 -15.078 1 91.5 340 THR B O 1
ATOM 7579 N N . SER B 1 341 ? -20.781 -30.953 -16.047 1 88.38 341 SER B N 1
ATOM 7580 C CA . SER B 1 341 ? -21.469 -31.172 -17.328 1 88.38 341 SER B CA 1
ATOM 7581 C C . SER B 1 341 ? -22.516 -32.281 -17.203 1 88.38 341 SER B C 1
ATOM 7583 O O . SER B 1 341 ? -23.531 -32.281 -17.906 1 88.38 341 SER B O 1
ATOM 7585 N N . GLN B 1 342 ? -22.344 -33.25 -16.266 1 89.69 342 GLN B N 1
ATOM 7586 C CA . GLN B 1 342 ? -23.266 -34.344 -16.062 1 89.69 342 GLN B CA 1
ATOM 7587 C C . GLN B 1 342 ? -24.359 -33.969 -15.07 1 89.69 342 GLN B C 1
ATOM 7589 O O . GLN B 1 342 ? -25.25 -34.781 -14.797 1 89.69 342 GLN B O 1
ATOM 7594 N N . GLY B 1 343 ? -24.25 -32.844 -14.492 1 88.75 343 GLY B N 1
ATOM 7595 C CA . GLY B 1 343 ? -25.328 -32.344 -13.656 1 88.75 343 GLY B CA 1
ATOM 7596 C C . GLY B 1 343 ? -25.094 -32.562 -12.172 1 88.75 343 GLY B C 1
ATOM 7597 O O . GLY B 1 343 ? -25.969 -32.281 -11.352 1 88.75 343 GLY B O 1
ATOM 7598 N N . ALA B 1 344 ? -23.938 -33 -11.859 1 90.75 344 ALA B N 1
ATOM 7599 C CA . ALA B 1 344 ? -23.609 -33.219 -10.453 1 90.75 344 ALA B CA 1
ATOM 7600 C C . ALA B 1 344 ? -23.203 -31.922 -9.766 1 90.75 344 ALA B C 1
ATOM 7602 O O . ALA B 1 344 ? -22.516 -31.078 -10.367 1 90.75 344 ALA B O 1
ATOM 7603 N N . ASP B 1 345 ? -23.641 -31.797 -8.531 1 93.56 345 ASP B N 1
ATOM 7604 C CA . ASP B 1 345 ? -23.297 -30.609 -7.75 1 93.56 345 ASP B CA 1
ATOM 7605 C C . ASP B 1 345 ? -21.938 -30.781 -7.078 1 93.56 345 ASP B C 1
ATOM 7607 O O . ASP B 1 345 ? -21.609 -31.859 -6.574 1 93.56 345 ASP B O 1
ATOM 7611 N N . LEU B 1 346 ? -21.109 -29.781 -7.168 1 95.69 346 LEU B N 1
ATOM 7612 C CA . LEU B 1 346 ? -19.812 -29.719 -6.508 1 95.69 346 LEU B CA 1
ATOM 7613 C C . LEU B 1 346 ? -19.656 -28.438 -5.707 1 95.69 346 LEU B C 1
ATOM 7615 O O . LEU B 1 346 ? -20.094 -27.375 -6.145 1 95.69 346 LEU B O 1
ATOM 7619 N N . PRO B 1 347 ? -19.094 -28.516 -4.582 1 96.5 347 PRO B N 1
ATOM 7620 C CA . PRO B 1 347 ? -18.844 -27.281 -3.846 1 96.5 347 PRO B CA 1
ATOM 7621 C C . PRO B 1 347 ? -17.766 -26.422 -4.496 1 96.5 347 PRO B C 1
ATOM 7623 O O . PRO B 1 347 ? -16.766 -26.938 -5 1 96.5 347 PRO B O 1
ATOM 7626 N N . ASP B 1 348 ? -17.984 -25.109 -4.559 1 96.88 348 ASP B N 1
ATOM 7627 C CA . ASP B 1 348 ? -16.953 -24.172 -4.996 1 96.88 348 ASP B CA 1
ATOM 7628 C C . ASP B 1 348 ? -15.734 -24.234 -4.074 1 96.88 348 ASP B C 1
ATOM 7630 O O . ASP B 1 348 ? -15.844 -23.984 -2.869 1 96.88 348 ASP B O 1
ATOM 7634 N N . PRO B 1 349 ? -14.578 -24.5 -4.598 1 97.88 349 PRO B N 1
ATOM 7635 C CA . PRO B 1 349 ? -13.383 -24.641 -3.766 1 97.88 349 PRO B CA 1
ATOM 7636 C C . PRO B 1 349 ? -12.875 -23.297 -3.234 1 97.88 349 PRO B C 1
ATOM 7638 O O . PRO B 1 349 ? -12.07 -23.266 -2.303 1 97.88 349 PRO B O 1
ATOM 7641 N N . PHE B 1 350 ? -13.336 -22.141 -3.764 1 98 350 PHE B N 1
ATOM 7642 C CA . PHE B 1 350 ? -12.734 -20.844 -3.512 1 98 350 PHE B CA 1
ATOM 7643 C C . PHE B 1 350 ? -12.859 -20.469 -2.041 1 98 350 PHE B C 1
ATOM 7645 O O . PHE B 1 350 ? -11.883 -20.031 -1.424 1 98 350 PHE B O 1
ATOM 7652 N N . PRO B 1 351 ? -13.953 -20.594 -1.383 1 97.44 351 PRO B N 1
ATOM 7653 C CA . PRO B 1 351 ? -14.023 -20.25 0.04 1 97.44 351 PRO B CA 1
ATOM 7654 C C . PRO B 1 351 ? -13.07 -21.094 0.893 1 97.44 351 PRO B C 1
ATOM 7656 O O . PRO B 1 351 ? -12.461 -20.578 1.832 1 97.44 351 PRO B O 1
ATOM 7659 N N . THR B 1 352 ? -12.961 -22.344 0.548 1 97.56 352 THR B N 1
ATOM 7660 C CA . THR B 1 352 ? -12.07 -23.234 1.287 1 97.56 352 THR B CA 1
ATOM 7661 C C . THR B 1 352 ? -10.609 -22.859 1.064 1 97.56 352 THR B C 1
ATOM 7663 O O . THR B 1 352 ? -9.789 -22.953 1.978 1 97.56 352 THR B O 1
ATOM 7666 N N . LEU B 1 353 ? -10.336 -22.5 -0.163 1 98.19 353 LEU B N 1
ATOM 7667 C CA . LEU B 1 353 ? -8.992 -22 -0.459 1 98.19 353 LEU B CA 1
ATOM 7668 C C . LEU B 1 353 ? -8.672 -20.766 0.392 1 98.19 353 LEU B C 1
ATOM 7670 O O . LEU B 1 353 ? -7.559 -20.656 0.913 1 98.19 353 LEU B O 1
ATOM 7674 N N . CYS B 1 354 ? -9.586 -19.828 0.499 1 98.19 354 CYS B N 1
ATOM 7675 C CA . CYS B 1 354 ? -9.391 -18.641 1.312 1 98.19 354 CYS B CA 1
ATOM 7676 C C . CYS B 1 354 ? -9.031 -19 2.748 1 98.19 354 CYS B C 1
ATOM 7678 O O . CYS B 1 354 ? -8.109 -18.438 3.33 1 98.19 354 CYS B O 1
ATOM 7680 N N . GLN B 1 355 ? -9.734 -19.922 3.271 1 97.44 355 GLN B N 1
ATOM 7681 C CA . GLN B 1 355 ? -9.477 -20.375 4.633 1 97.44 355 GLN B CA 1
ATOM 7682 C C . GLN B 1 355 ? -8.07 -20.938 4.766 1 97.44 355 GLN B C 1
ATOM 7684 O O . GLN B 1 355 ? -7.363 -20.656 5.734 1 97.44 355 GLN B O 1
ATOM 7689 N N . LEU B 1 356 ? -7.723 -21.75 3.84 1 98.12 356 LEU B N 1
ATOM 7690 C CA . LEU B 1 356 ? -6.402 -22.375 3.846 1 98.12 356 LEU B CA 1
ATOM 7691 C C . LEU B 1 356 ? -5.305 -21.312 3.773 1 98.12 356 LEU B C 1
ATOM 7693 O O . LEU B 1 356 ? -4.293 -21.422 4.469 1 98.12 356 LEU B O 1
ATOM 7697 N N . LEU B 1 357 ? -5.508 -20.359 2.934 1 98.25 357 LEU B N 1
ATOM 7698 C CA . LEU B 1 357 ? -4.488 -19.328 2.744 1 98.25 357 LEU B CA 1
ATOM 7699 C C . LEU B 1 357 ? -4.395 -18.422 3.967 1 98.25 357 LEU B C 1
ATOM 7701 O O . LEU B 1 357 ? -3.346 -17.828 4.23 1 98.25 357 LEU B O 1
ATOM 7705 N N . LEU B 1 358 ? -5.477 -18.297 4.762 1 97.75 358 LEU B N 1
ATOM 7706 C CA . LEU B 1 358 ? -5.359 -17.609 6.051 1 97.75 358 LEU B CA 1
ATOM 7707 C C . LEU B 1 358 ? -4.418 -18.375 6.977 1 97.75 358 LEU B C 1
ATOM 7709 O O . LEU B 1 358 ? -3.631 -17.766 7.707 1 97.75 358 LEU B O 1
ATOM 7713 N N . ILE B 1 359 ? -4.504 -19.688 6.926 1 97.44 359 ILE B N 1
ATOM 7714 C CA . ILE B 1 359 ? -3.605 -20.516 7.723 1 97.44 359 ILE B CA 1
ATOM 7715 C C . ILE B 1 359 ? -2.17 -20.328 7.238 1 97.44 359 ILE B C 1
ATOM 7717 O O . ILE B 1 359 ? -1.248 -20.188 8.047 1 97.44 359 ILE B O 1
ATOM 7721 N N . LEU B 1 360 ? -2.029 -20.344 5.918 1 97.38 360 LEU B N 1
ATOM 7722 C CA . LEU B 1 360 ? -0.712 -20.078 5.348 1 97.38 360 LEU B CA 1
ATOM 7723 C C . LEU B 1 360 ? -0.148 -18.766 5.871 1 97.38 360 LEU B C 1
ATOM 7725 O O . LEU B 1 360 ? 1.037 -18.672 6.203 1 97.38 360 LEU B O 1
ATOM 7729 N N . GLY B 1 361 ? -1.003 -17.703 5.852 1 96.81 361 GLY B N 1
ATOM 7730 C CA . GLY B 1 361 ? -0.576 -16.422 6.367 1 96.81 361 GLY B CA 1
ATOM 7731 C C . GLY B 1 361 ? -0.052 -16.484 7.789 1 96.81 361 GLY B C 1
ATOM 7732 O O . GLY B 1 361 ? 0.953 -15.852 8.117 1 96.81 361 GLY B O 1
ATOM 7733 N N . ASN B 1 362 ? -0.675 -17.25 8.602 1 96 362 ASN B N 1
ATOM 7734 C CA . ASN B 1 362 ? -0.238 -17.422 9.984 1 96 362 ASN B CA 1
ATOM 7735 C C . ASN B 1 362 ? 1.099 -18.141 10.07 1 96 362 ASN B C 1
ATOM 7737 O O . ASN B 1 362 ? 1.945 -17.812 10.898 1 96 362 ASN B O 1
ATOM 7741 N N . VAL B 1 363 ? 1.252 -19.125 9.266 1 94.38 363 VAL B N 1
ATOM 7742 C CA . VAL B 1 363 ? 2.504 -19.875 9.227 1 94.38 363 VAL B CA 1
ATOM 7743 C C . VAL B 1 363 ? 3.643 -18.953 8.797 1 94.38 363 VAL B C 1
ATOM 7745 O O . VAL B 1 363 ? 4.688 -18.906 9.445 1 94.38 363 VAL B O 1
ATOM 7748 N N . SER B 1 364 ? 3.402 -18.281 7.715 1 93.38 364 SER B N 1
ATOM 7749 C CA . SER B 1 364 ? 4.422 -17.391 7.172 1 93.38 364 SER B CA 1
ATOM 7750 C C . SER B 1 364 ? 4.77 -16.281 8.156 1 93.38 364 SER B C 1
ATOM 7752 O O . SER B 1 364 ? 5.945 -15.953 8.328 1 93.38 364 SER B O 1
ATOM 7754 N N . ASP B 1 365 ? 3.793 -15.695 8.75 1 93.5 365 ASP B N 1
ATOM 7755 C CA . ASP B 1 365 ? 4.027 -14.617 9.719 1 93.5 365 ASP B CA 1
ATOM 7756 C C . ASP B 1 365 ? 4.824 -15.125 10.914 1 93.5 365 ASP B C 1
ATOM 7758 O O . ASP B 1 365 ? 5.672 -14.406 11.453 1 93.5 365 ASP B O 1
ATOM 7762 N N . ALA B 1 366 ? 4.535 -16.312 11.367 1 90.69 366 ALA B N 1
ATOM 7763 C CA . ALA B 1 366 ? 5.262 -16.891 12.492 1 90.69 366 ALA B CA 1
ATOM 7764 C C . ALA B 1 366 ? 6.754 -17 12.188 1 90.69 366 ALA B C 1
ATOM 7766 O O . ALA B 1 366 ? 7.59 -16.844 13.086 1 90.69 366 ALA B O 1
ATOM 7767 N N . VAL B 1 367 ? 7.059 -17.188 10.953 1 86.88 367 VAL B N 1
ATOM 7768 C CA . VAL B 1 367 ? 8.445 -17.359 10.539 1 86.88 367 VAL B CA 1
ATOM 7769 C C . VAL B 1 367 ? 9.062 -16 10.211 1 86.88 367 VAL B C 1
ATOM 7771 O O . VAL B 1 367 ? 10.18 -15.695 10.656 1 86.88 367 VAL B O 1
ATOM 7774 N N . ASN B 1 368 ? 8.352 -15.195 9.547 1 88 368 ASN B N 1
ATOM 7775 C CA . ASN B 1 368 ? 8.906 -13.977 8.969 1 88 368 ASN B CA 1
ATOM 7776 C C . ASN B 1 368 ? 8.891 -12.828 9.969 1 88 368 ASN B C 1
ATOM 7778 O O . ASN B 1 368 ? 9.586 -11.82 9.781 1 88 368 ASN B O 1
ATOM 7782 N N . THR B 1 369 ? 8.117 -12.859 10.977 1 85.69 369 THR B N 1
ATOM 7783 C CA . THR B 1 369 ? 8.039 -11.742 11.914 1 85.69 369 THR B CA 1
ATOM 7784 C C . THR B 1 369 ? 9.016 -11.945 13.07 1 85.69 369 THR B C 1
ATOM 7786 O O . THR B 1 369 ? 9.109 -11.102 13.961 1 85.69 369 THR B O 1
ATOM 7789 N N . THR B 1 370 ? 9.742 -13 12.984 1 81 370 THR B N 1
ATOM 7790 C CA . THR B 1 370 ? 10.828 -13.18 13.945 1 81 370 THR B CA 1
ATOM 7791 C C . THR B 1 370 ? 11.938 -12.164 13.695 1 81 370 THR B C 1
ATOM 7793 O O . THR B 1 370 ? 12.398 -12.008 12.555 1 81 370 THR B O 1
ATOM 7796 N N . PRO B 1 371 ? 12.289 -11.547 14.812 1 79.31 371 PRO B N 1
ATOM 7797 C CA . PRO B 1 371 ? 13.336 -10.539 14.625 1 79.31 371 PRO B CA 1
ATOM 7798 C C . PRO B 1 371 ? 14.633 -11.117 14.078 1 79.31 371 PRO B C 1
ATOM 7800 O O . PRO B 1 371 ? 14.969 -12.273 14.367 1 79.31 371 PRO B O 1
ATOM 7803 N N . SER B 1 372 ? 15.367 -10.352 13.422 1 74.19 372 SER B N 1
ATOM 7804 C CA . SER B 1 372 ? 16.609 -10.789 12.789 1 74.19 372 SER B CA 1
ATOM 7805 C C . SER B 1 372 ? 17.672 -11.141 13.828 1 74.19 372 SER B C 1
ATOM 7807 O O . SER B 1 372 ? 18.562 -11.938 13.562 1 74.19 372 SER B O 1
ATOM 7809 N N . TYR B 1 373 ? 17.5 -10.539 15.023 1 73.12 373 TYR B N 1
ATOM 7810 C CA . TYR B 1 373 ? 18.5 -10.758 16.062 1 73.12 373 TYR B CA 1
ATOM 7811 C C . TYR B 1 373 ? 18.141 -11.969 16.922 1 73.12 373 TYR B C 1
ATOM 7813 O O . TYR B 1 373 ? 18.906 -12.352 17.812 1 73.12 373 TYR B O 1
ATOM 7821 N N . ALA B 1 374 ? 17.062 -12.57 16.5 1 75.75 374 ALA B N 1
ATOM 7822 C CA . ALA B 1 374 ? 16.641 -13.734 17.281 1 75.75 374 ALA B CA 1
ATOM 7823 C C . ALA B 1 374 ? 17.625 -14.883 17.125 1 75.75 374 ALA B C 1
ATOM 7825 O O . ALA B 1 374 ? 18.141 -15.133 16.031 1 75.75 374 ALA B O 1
ATOM 7826 N N . THR B 1 375 ? 17.938 -15.5 18.188 1 71.44 375 THR B N 1
ATOM 7827 C CA . THR B 1 375 ? 18.906 -16.578 18.203 1 71.44 375 THR B CA 1
ATOM 7828 C C . THR B 1 375 ? 18.219 -17.938 18.031 1 71.44 375 THR B C 1
ATOM 7830 O O . THR B 1 375 ? 18.859 -18.922 17.672 1 71.44 375 THR B O 1
ATOM 7833 N N . THR B 1 376 ? 16.906 -17.953 18.297 1 73.5 376 THR B N 1
ATOM 7834 C CA . THR B 1 376 ? 16.172 -19.203 18.172 1 73.5 376 THR B CA 1
ATOM 7835 C C . THR B 1 376 ? 15.445 -19.266 16.828 1 73.5 376 THR B C 1
ATOM 7837 O O . THR B 1 376 ? 14.875 -18.281 16.375 1 73.5 376 THR B O 1
ATOM 7840 N N . PRO B 1 377 ? 15.586 -20.406 16.203 1 74.25 377 PRO B N 1
ATOM 7841 C CA . PRO B 1 377 ? 14.852 -20.531 14.938 1 74.25 377 PRO B CA 1
ATOM 7842 C C . PRO B 1 377 ? 13.344 -20.359 15.109 1 74.25 377 PRO B C 1
ATOM 7844 O O . PRO B 1 377 ? 12.781 -20.781 16.125 1 74.25 377 PRO B O 1
ATOM 7847 N N . PRO B 1 378 ? 12.789 -19.797 14.125 1 79.25 378 PRO B N 1
ATOM 7848 C CA . PRO B 1 378 ? 11.336 -19.594 14.219 1 79.25 378 PRO B CA 1
ATOM 7849 C C . PRO B 1 378 ? 10.555 -20.906 14.188 1 79.25 378 PRO B C 1
ATOM 7851 O O . PRO B 1 378 ? 10.945 -21.844 13.484 1 79.25 378 PRO B O 1
ATOM 7854 N N . ARG B 1 379 ? 9.531 -20.938 15.109 1 77.25 379 ARG B N 1
ATOM 7855 C CA . ARG B 1 379 ? 8.664 -22.109 15.156 1 77.25 379 ARG B CA 1
ATOM 7856 C C . ARG B 1 379 ? 7.211 -21.719 14.914 1 77.25 379 ARG B C 1
ATOM 7858 O O . ARG B 1 379 ? 6.762 -20.656 15.359 1 77.25 379 ARG B O 1
ATOM 7865 N N . VAL B 1 380 ? 6.539 -22.594 14.18 1 87.69 380 VAL B N 1
ATOM 7866 C CA . VAL B 1 380 ? 5.109 -22.391 13.961 1 87.69 380 VAL B CA 1
ATOM 7867 C C . VAL B 1 380 ? 4.344 -22.734 15.242 1 87.69 380 VAL B C 1
ATOM 7869 O O . VAL B 1 380 ? 4.465 -23.828 15.773 1 87.69 380 VAL B O 1
ATOM 7872 N N . PRO B 1 381 ? 3.584 -21.844 15.695 1 89.38 381 PRO B N 1
ATOM 7873 C CA . PRO B 1 381 ? 2.85 -22.078 16.938 1 89.38 381 PRO B CA 1
ATOM 7874 C C . PRO B 1 381 ? 1.908 -23.281 16.859 1 89.38 381 PRO B C 1
ATOM 7876 O O . PRO B 1 381 ? 1.368 -23.578 15.789 1 89.38 381 PRO B O 1
ATOM 7879 N N . SER B 1 382 ? 1.673 -23.922 17.984 1 92.69 382 SER B N 1
ATOM 7880 C CA . SER B 1 382 ? 0.802 -25.094 18.062 1 92.69 382 SER B CA 1
ATOM 7881 C C . SER B 1 382 ? -0.629 -24.734 17.672 1 92.69 382 SER B C 1
ATOM 7883 O O . SER B 1 382 ? -1.345 -25.578 17.109 1 92.69 382 SER B O 1
ATOM 7885 N N . ALA B 1 383 ? -0.958 -23.516 17.938 1 93.06 383 ALA B N 1
ATOM 7886 C CA . ALA B 1 383 ? -2.309 -23.078 17.594 1 93.06 383 ALA B CA 1
ATOM 7887 C C . ALA B 1 383 ? -2.529 -23.125 16.078 1 93.06 383 ALA B C 1
ATOM 7889 O O . ALA B 1 383 ? -3.619 -23.469 15.617 1 93.06 383 ALA B O 1
ATOM 7890 N N . VAL B 1 384 ? -1.559 -22.781 15.367 1 93.56 384 VAL B N 1
ATOM 7891 C CA . VAL B 1 384 ? -1.65 -22.781 13.906 1 93.56 384 VAL B CA 1
ATOM 7892 C C . VAL B 1 384 ? -1.689 -24.219 13.398 1 93.56 384 VAL B C 1
ATOM 7894 O O . VAL B 1 384 ? -2.404 -24.531 12.445 1 93.56 384 VAL B O 1
ATOM 7897 N N . GLN B 1 385 ? -0.984 -25.125 14.023 1 92.88 385 GLN B N 1
ATOM 7898 C CA . GLN B 1 385 ? -1.005 -26.547 13.68 1 92.88 385 GLN B CA 1
ATOM 7899 C C . GLN B 1 385 ? -2.389 -27.141 13.906 1 92.88 385 GLN B C 1
ATOM 7901 O O . GLN B 1 385 ? -2.863 -27.953 13.102 1 92.88 385 GLN B O 1
ATOM 7906 N N . ARG B 1 386 ? -2.934 -26.688 14.961 1 94.44 386 ARG B N 1
ATOM 7907 C CA . ARG B 1 386 ? -4.281 -27.156 15.258 1 94.44 386 ARG B CA 1
ATOM 7908 C C . ARG B 1 386 ? -5.281 -26.656 14.227 1 94.44 386 ARG B C 1
ATOM 7910 O O . ARG B 1 386 ? -6.227 -27.359 13.867 1 94.44 386 ARG B O 1
ATOM 7917 N N . GLN B 1 387 ? -5.031 -25.438 13.812 1 93.62 387 GLN B N 1
ATOM 7918 C CA . GLN B 1 387 ? -5.898 -24.875 12.773 1 93.62 387 GLN B CA 1
ATOM 7919 C C . GLN B 1 387 ? -5.855 -25.734 11.508 1 93.62 387 GLN B C 1
ATOM 7921 O O . GLN B 1 387 ? -6.887 -25.953 10.867 1 93.62 387 GLN B O 1
ATOM 7926 N N . LEU B 1 388 ? -4.695 -26.141 11.102 1 94.25 388 LEU B N 1
ATOM 7927 C CA . LEU B 1 388 ? -4.574 -26.984 9.914 1 94.25 388 LEU B CA 1
ATOM 7928 C C . LEU B 1 388 ? -5.234 -28.328 10.133 1 94.25 388 LEU B C 1
ATOM 7930 O O . LEU B 1 388 ? -5.879 -28.859 9.227 1 94.25 388 LEU B O 1
ATOM 7934 N N . ALA B 1 389 ? -5.039 -28.875 11.352 1 94.94 389 ALA B N 1
ATOM 7935 C CA . ALA B 1 389 ? -5.656 -30.156 11.672 1 94.94 389 ALA B CA 1
ATOM 7936 C C . ALA B 1 389 ? -7.176 -30.062 11.602 1 94.94 389 ALA B C 1
ATOM 7938 O O . ALA B 1 389 ? -7.832 -30.969 11.07 1 94.94 389 ALA B O 1
ATOM 7939 N N . ASP B 1 390 ? -7.695 -29 12.172 1 95.25 390 ASP B N 1
ATOM 7940 C CA . ASP B 1 390 ? -9.133 -28.781 12.117 1 95.25 390 ASP B CA 1
ATOM 7941 C C . ASP B 1 390 ? -9.609 -28.609 10.68 1 95.25 390 ASP B C 1
ATOM 7943 O O . ASP B 1 390 ? -10.672 -29.109 10.305 1 95.25 390 ASP B O 1
ATOM 7947 N N . TYR B 1 391 ? -8.891 -27.891 9.953 1 94.62 391 TYR B N 1
ATOM 7948 C CA . TYR B 1 391 ? -9.18 -27.688 8.539 1 94.62 391 TYR B CA 1
ATOM 7949 C C . TYR B 1 391 ? -9.234 -29.016 7.801 1 94.62 391 TYR B C 1
ATOM 7951 O O . TYR B 1 391 ? -10.172 -29.281 7.043 1 94.62 391 TYR B O 1
ATOM 7959 N N . GLN B 1 392 ? -8.289 -29.875 7.988 1 93.06 392 GLN B N 1
ATOM 7960 C CA . GLN B 1 392 ? -8.203 -31.172 7.328 1 93.06 392 GLN B CA 1
ATOM 7961 C C . GLN B 1 392 ? -9.359 -32.062 7.738 1 93.06 392 GLN B C 1
ATOM 7963 O O . GLN B 1 392 ? -9.914 -32.781 6.906 1 93.06 392 GLN B O 1
ATOM 7968 N N . ALA B 1 393 ? -9.672 -31.938 8.969 1 94.31 393 ALA B N 1
ATOM 7969 C CA . ALA B 1 393 ? -10.734 -32.781 9.492 1 94.31 393 ALA B CA 1
ATOM 7970 C C . ALA B 1 393 ? -12.094 -32.375 8.922 1 94.31 393 ALA B C 1
ATOM 7972 O O . ALA B 1 393 ? -12.984 -33.219 8.781 1 94.31 393 ALA B O 1
ATOM 7973 N N . THR B 1 394 ? -12.242 -31.141 8.555 1 92.44 394 THR B N 1
ATOM 7974 C CA . THR B 1 394 ? -13.539 -30.641 8.125 1 92.44 394 THR B CA 1
ATOM 7975 C C . THR B 1 394 ? -13.609 -30.547 6.602 1 92.44 394 THR B C 1
ATOM 7977 O O . THR B 1 394 ? -14.648 -30.188 6.043 1 92.44 394 THR B O 1
ATOM 7980 N N . LEU B 1 395 ? -12.539 -30.891 5.93 1 95.31 395 LEU B N 1
ATOM 7981 C CA . LEU B 1 395 ? -12.508 -30.812 4.473 1 95.31 395 LEU B CA 1
ATOM 7982 C C . LEU B 1 395 ? -13.398 -31.875 3.85 1 95.31 395 LEU B C 1
ATOM 7984 O O . LEU B 1 395 ? -13.156 -33.062 4.02 1 95.31 395 LEU B O 1
ATOM 7988 N N . PRO B 1 396 ? -14.414 -31.5 3.176 1 93.81 396 PRO B N 1
ATOM 7989 C CA . PRO B 1 396 ? -15.289 -32.469 2.537 1 93.81 396 PRO B CA 1
ATOM 7990 C C . PRO B 1 396 ? -14.547 -33.375 1.534 1 93.81 396 PRO B C 1
ATOM 7992 O O . PRO B 1 396 ? -13.617 -32.906 0.866 1 93.81 396 PRO B O 1
ATOM 7995 N N . PRO B 1 397 ? -14.977 -34.594 1.342 1 94.5 397 PRO B N 1
ATOM 7996 C CA . PRO B 1 397 ? -14.32 -35.531 0.415 1 94.5 397 PRO B CA 1
ATOM 7997 C C . PRO B 1 397 ? -14.297 -35 -1.02 1 94.5 397 PRO B C 1
ATOM 7999 O O . PRO B 1 397 ? -13.352 -35.281 -1.763 1 94.5 397 PRO B O 1
ATOM 8002 N N . SER B 1 398 ? -15.289 -34.219 -1.357 1 95.12 398 SER B N 1
ATOM 8003 C CA . SER B 1 398 ? -15.359 -33.688 -2.713 1 95.12 398 SER B CA 1
ATOM 8004 C C . SER B 1 398 ? -14.25 -32.688 -2.965 1 95.12 398 SER B C 1
ATOM 8006 O O . SER B 1 398 ? -13.953 -32.344 -4.117 1 95.12 398 SER B O 1
ATOM 8008 N N . LEU B 1 399 ? -13.648 -32.188 -1.903 1 97.06 399 LEU B N 1
ATOM 8009 C CA . LEU B 1 399 ? -12.602 -31.172 -2.051 1 97.06 399 LEU B CA 1
ATOM 8010 C C . LEU B 1 399 ? -11.227 -31.781 -1.793 1 97.06 399 LEU B C 1
ATOM 8012 O O . LEU B 1 399 ? -10.234 -31.062 -1.716 1 97.06 399 LEU B O 1
ATOM 8016 N N . GLN B 1 400 ? -11.164 -33.062 -1.688 1 96.25 400 GLN B N 1
ATOM 8017 C CA . GLN B 1 400 ? -9.898 -33.781 -1.62 1 96.25 400 GLN B CA 1
ATOM 8018 C C . GLN B 1 400 ? -9.477 -34.281 -2.998 1 96.25 400 GLN B C 1
ATOM 8020 O O . GLN B 1 400 ? -10.305 -34.781 -3.773 1 96.25 400 GLN B O 1
ATOM 8025 N N . PHE B 1 401 ? -8.289 -34.156 -3.293 1 96.5 401 PHE B N 1
ATOM 8026 C CA . PHE B 1 401 ? -7.82 -34.438 -4.641 1 96.5 401 PHE B CA 1
ATOM 8027 C C . PHE B 1 401 ? -7.855 -35.938 -4.902 1 96.5 401 PHE B C 1
ATOM 8029 O O . PHE B 1 401 ? -7.355 -36.75 -4.102 1 96.5 401 PHE B O 1
ATOM 8036 N N . SER B 1 402 ? -8.406 -36.406 -5.797 1 95.88 402 SER B N 1
ATOM 8037 C CA . SER B 1 402 ? -8.383 -37.688 -6.465 1 95.88 402 SER B CA 1
ATOM 8038 C C . SER B 1 402 ? -8.562 -37.531 -7.969 1 95.88 402 SER B C 1
ATOM 8040 O O . SER B 1 402 ? -8.906 -36.469 -8.453 1 95.88 402 SER B O 1
ATOM 8042 N N . ILE B 1 403 ? -8.219 -38.531 -8.633 1 94.56 403 ILE B N 1
ATOM 8043 C CA . ILE B 1 403 ? -8.367 -38.5 -10.086 1 94.56 403 ILE B CA 1
ATOM 8044 C C . ILE B 1 403 ? -9.828 -38.188 -10.438 1 94.56 403 ILE B C 1
ATOM 8046 O O . ILE B 1 403 ? -10.102 -37.438 -11.352 1 94.56 403 ILE B O 1
ATOM 8050 N N . GLN B 1 404 ? -10.727 -38.719 -9.648 1 94.12 404 GLN B N 1
ATOM 8051 C CA . GLN B 1 404 ? -12.156 -38.562 -9.898 1 94.12 404 GLN B CA 1
ATOM 8052 C C . GLN B 1 404 ? -12.617 -37.125 -9.578 1 94.12 404 GLN B C 1
ATOM 8054 O O . GLN B 1 404 ? -13.344 -36.531 -10.359 1 94.12 404 GLN B O 1
ATOM 8059 N N . THR B 1 405 ? -12.211 -36.656 -8.469 1 96.12 405 THR B N 1
ATOM 8060 C CA . THR B 1 405 ? -12.641 -35.312 -8.078 1 96.12 405 THR B CA 1
ATOM 8061 C C . THR B 1 405 ? -12.039 -34.25 -9.008 1 96.12 405 THR B C 1
ATOM 8063 O O . THR B 1 405 ? -12.711 -33.312 -9.383 1 96.12 405 THR B O 1
ATOM 8066 N N . PHE B 1 406 ? -10.781 -34.469 -9.375 1 97.06 406 PHE B N 1
ATOM 8067 C CA . PHE B 1 406 ? -10.164 -33.531 -10.305 1 97.06 406 PHE B CA 1
ATOM 8068 C C . PHE B 1 406 ? -10.891 -33.531 -11.641 1 97.06 406 PHE B C 1
ATOM 8070 O O . PHE B 1 406 ? -11.148 -32.469 -12.219 1 97.06 406 PHE B O 1
ATOM 8077 N N . GLY B 1 407 ? -11.203 -34.75 -12.133 1 95.75 407 GLY B N 1
ATOM 8078 C CA . GLY B 1 407 ? -11.969 -34.844 -13.367 1 95.75 407 GLY B CA 1
ATOM 8079 C C . GLY B 1 407 ? -13.305 -34.125 -13.297 1 95.75 407 GLY B C 1
ATOM 8080 O O . GLY B 1 407 ? -13.742 -33.531 -14.281 1 95.75 407 GLY B O 1
ATOM 8081 N N . ALA B 1 408 ? -13.953 -34.219 -12.148 1 96.12 408 ALA B N 1
ATOM 8082 C CA . ALA B 1 408 ? -15.234 -33.531 -11.953 1 96.12 408 ALA B CA 1
ATOM 8083 C C . ALA B 1 408 ? -15.078 -32.031 -12.031 1 96.12 408 ALA B C 1
ATOM 8085 O O . ALA B 1 408 ? -15.914 -31.344 -12.633 1 96.12 408 ALA B O 1
ATOM 8086 N N . TYR B 1 409 ? -14.086 -31.5 -11.445 1 97.06 409 TYR B N 1
ATOM 8087 C CA . TYR B 1 409 ? -13.875 -30.047 -11.453 1 97.06 409 TYR B CA 1
ATOM 8088 C C . TYR B 1 409 ? -13.414 -29.562 -12.82 1 97.06 409 TYR B C 1
ATOM 8090 O O . TYR B 1 409 ? -13.672 -28.422 -13.203 1 97.06 409 TYR B O 1
ATOM 8098 N N . VAL B 1 410 ? -12.68 -30.453 -13.594 1 96.56 410 VAL B N 1
ATOM 8099 C CA . VAL B 1 410 ? -12.383 -30.141 -14.992 1 96.56 410 VAL B CA 1
ATOM 8100 C C . VAL B 1 410 ? -13.68 -29.984 -15.773 1 96.56 410 VAL B C 1
ATOM 8102 O O . VAL B 1 410 ? -13.852 -29.016 -16.516 1 96.56 410 VAL B O 1
ATOM 8105 N N . SER B 1 411 ? -14.562 -30.922 -15.508 1 95.44 411 SER B N 1
ATOM 8106 C CA . SER B 1 411 ? -15.852 -30.906 -16.203 1 95.44 411 SER B CA 1
ATOM 8107 C C . SER B 1 411 ? -16.656 -29.656 -15.828 1 95.44 411 SER B C 1
ATOM 8109 O O . SER B 1 411 ? -17.391 -29.125 -16.656 1 95.44 411 SER B O 1
ATOM 8111 N N . ALA B 1 412 ? -16.516 -29.172 -14.602 1 95.44 412 ALA B N 1
ATOM 8112 C CA . ALA B 1 412 ? -17.266 -28.016 -14.117 1 95.44 412 ALA B CA 1
ATOM 8113 C C . ALA B 1 412 ? -16.562 -26.719 -14.516 1 95.44 412 ALA B C 1
ATOM 8115 O O . ALA B 1 412 ? -17.141 -25.625 -14.375 1 95.44 412 ALA B O 1
ATOM 8116 N N . GLY B 1 413 ? -15.344 -26.766 -15.023 1 94.25 413 GLY B N 1
ATOM 8117 C CA . GLY B 1 413 ? -14.586 -25.578 -15.414 1 94.25 413 GLY B CA 1
ATOM 8118 C C . GLY B 1 413 ? -13.875 -24.922 -14.258 1 94.25 413 GLY B C 1
ATOM 8119 O O . GLY B 1 413 ? -13.516 -23.734 -14.344 1 94.25 413 GLY B O 1
ATOM 8120 N N . TYR B 1 414 ? -13.633 -25.609 -13.102 1 97 414 TYR B N 1
ATOM 8121 C CA . TYR B 1 414 ? -13.039 -25.031 -11.906 1 97 414 TYR B CA 1
ATOM 8122 C C . TYR B 1 414 ? -11.789 -25.781 -11.484 1 97 414 TYR B C 1
ATOM 8124 O O . TYR B 1 414 ? -11.406 -25.75 -10.312 1 97 414 TYR B O 1
ATOM 8132 N N . ALA B 1 415 ? -11.125 -26.438 -12.469 1 97.25 415 ALA B N 1
ATOM 8133 C CA . ALA B 1 415 ? -9.922 -27.219 -12.211 1 97.25 415 ALA B CA 1
ATOM 8134 C C . ALA B 1 415 ? -8.797 -26.344 -11.672 1 97.25 415 ALA B C 1
ATOM 8136 O O . ALA B 1 415 ? -8.062 -26.75 -10.773 1 97.25 415 ALA B O 1
ATOM 8137 N N . PRO B 1 416 ? -8.648 -25.062 -12.133 1 97.69 416 PRO B N 1
ATOM 8138 C CA . PRO B 1 416 ? -7.535 -24.25 -11.648 1 97.69 416 PRO B CA 1
ATOM 8139 C C . PRO B 1 416 ? -7.598 -24 -10.141 1 97.69 416 PRO B C 1
ATOM 8141 O O . PRO B 1 416 ? -6.605 -24.188 -9.438 1 97.69 416 PRO B O 1
ATOM 8144 N N . VAL B 1 417 ? -8.758 -23.609 -9.609 1 98.31 417 VAL B N 1
ATOM 8145 C CA . VAL B 1 417 ? -8.867 -23.281 -8.188 1 98.31 417 VAL B CA 1
ATOM 8146 C C . VAL B 1 417 ? -8.773 -24.562 -7.363 1 98.31 417 VAL B C 1
ATOM 8148 O O . VAL B 1 417 ? -8.227 -24.562 -6.258 1 98.31 417 VAL B O 1
ATOM 8151 N N . PHE B 1 418 ? -9.297 -25.656 -7.902 1 98.19 418 PHE B N 1
ATOM 8152 C CA . PHE B 1 418 ? -9.227 -26.938 -7.199 1 98.19 418 PHE B CA 1
ATOM 8153 C C . PHE B 1 418 ? -7.789 -27.422 -7.09 1 98.19 418 PHE B C 1
ATOM 8155 O O . PHE B 1 418 ? -7.367 -27.906 -6.035 1 98.19 418 PHE B O 1
ATOM 8162 N N . LEU B 1 419 ? -7.082 -27.359 -8.172 1 98.62 419 LEU B N 1
ATOM 8163 C CA . LEU B 1 419 ? -5.672 -27.734 -8.156 1 98.62 419 LEU B CA 1
ATOM 8164 C C . LEU B 1 419 ? -4.883 -26.844 -7.203 1 98.62 419 LEU B C 1
ATOM 8166 O O . LEU B 1 419 ? -4.008 -27.328 -6.48 1 98.62 419 LEU B O 1
ATOM 8170 N N . LEU B 1 420 ? -5.172 -25.562 -7.258 1 98.56 420 LEU B N 1
ATOM 8171 C CA . LEU B 1 420 ? -4.531 -24.609 -6.363 1 98.56 420 LEU B CA 1
ATOM 8172 C C . LEU B 1 420 ? -4.777 -24.969 -4.906 1 98.56 420 LEU B C 1
ATOM 8174 O O . LEU B 1 420 ? -3.846 -24.969 -4.094 1 98.56 420 LEU B O 1
ATOM 8178 N N . LEU B 1 421 ? -5.984 -25.25 -4.582 1 98.5 421 LEU B N 1
ATOM 8179 C CA . LEU B 1 421 ? -6.363 -25.656 -3.234 1 98.5 421 LEU B CA 1
ATOM 8180 C C . LEU B 1 421 ? -5.602 -26.906 -2.809 1 98.5 421 LEU B C 1
ATOM 8182 O O . LEU B 1 421 ? -5.039 -26.953 -1.711 1 98.5 421 LEU B O 1
ATOM 8186 N N . SER B 1 422 ? -5.551 -27.875 -3.652 1 98.5 422 SER B N 1
ATOM 8187 C CA . SER B 1 422 ? -4.938 -29.156 -3.344 1 98.5 422 SER B CA 1
ATOM 8188 C C . SER B 1 422 ? -3.432 -29.016 -3.158 1 98.5 422 SER B C 1
ATOM 8190 O O . SER B 1 422 ? -2.861 -29.594 -2.229 1 98.5 422 SER B O 1
ATOM 8192 N N . ALA B 1 423 ? -2.84 -28.297 -4.047 1 98.62 423 ALA B N 1
ATOM 8193 C CA . ALA B 1 423 ? -1.392 -28.125 -3.973 1 98.62 423 ALA B CA 1
ATOM 8194 C C . ALA B 1 423 ? -0.999 -27.344 -2.723 1 98.62 423 ALA B C 1
ATOM 8196 O O . ALA B 1 423 ? -0.048 -27.703 -2.027 1 98.62 423 ALA B O 1
ATOM 8197 N N . TRP B 1 424 ? -1.708 -26.281 -2.412 1 98.56 424 TRP B N 1
ATOM 8198 C CA . TRP B 1 424 ? -1.396 -25.484 -1.229 1 98.56 424 TRP B CA 1
ATOM 8199 C C . TRP B 1 424 ? -1.64 -26.297 0.045 1 98.56 424 TRP B C 1
ATOM 8201 O O . TRP B 1 424 ? -0.93 -26.125 1.039 1 98.56 424 TRP B O 1
ATOM 8211 N N . HIS B 1 425 ? -2.65 -27.109 -0.009 1 97.88 425 HIS B N 1
ATOM 8212 C CA . HIS B 1 425 ? -2.889 -27.953 1.152 1 97.88 425 HIS B CA 1
ATOM 8213 C C . HIS B 1 425 ? -1.648 -28.766 1.5 1 97.88 425 HIS B C 1
ATOM 8215 O O . HIS B 1 425 ? -1.235 -28.812 2.662 1 97.88 425 HIS B O 1
ATOM 8221 N N . GLN B 1 426 ? -1.06 -29.375 0.512 1 97.25 426 GLN B N 1
ATOM 8222 C CA . GLN B 1 426 ? 0.149 -30.172 0.717 1 97.25 426 GLN B CA 1
ATOM 8223 C C . GLN B 1 426 ? 1.331 -29.281 1.096 1 97.25 426 GLN B C 1
ATOM 8225 O O . GLN B 1 426 ? 2.141 -29.656 1.951 1 97.25 426 GLN B O 1
ATOM 8230 N N . ALA B 1 427 ? 1.422 -28.141 0.479 1 97.44 427 ALA B N 1
ATOM 8231 C CA . ALA B 1 427 ? 2.541 -27.234 0.729 1 97.44 427 ALA B CA 1
ATOM 8232 C C . ALA B 1 427 ? 2.498 -26.688 2.154 1 97.44 427 ALA B C 1
ATOM 8234 O O . ALA B 1 427 ? 3.541 -26.516 2.791 1 97.44 427 ALA B O 1
ATOM 8235 N N . VAL B 1 428 ? 1.312 -26.359 2.631 1 96.81 428 VAL B N 1
ATOM 8236 C CA . VAL B 1 428 ? 1.168 -25.875 3.994 1 96.81 428 VAL B CA 1
ATOM 8237 C C . VAL B 1 428 ? 1.558 -26.969 4.988 1 96.81 428 VAL B C 1
ATOM 8239 O O . VAL B 1 428 ? 2.17 -26.688 6.02 1 96.81 428 VAL B O 1
ATOM 8242 N N . HIS B 1 429 ? 1.261 -28.172 4.633 1 93.88 429 HIS B N 1
ATOM 8243 C CA . HIS B 1 429 ? 1.694 -29.297 5.445 1 93.88 429 HIS B CA 1
ATOM 8244 C C . HIS B 1 429 ? 3.217 -29.375 5.523 1 93.88 429 HIS B C 1
ATOM 8246 O O . HIS B 1 429 ? 3.777 -29.578 6.602 1 93.88 429 HIS B O 1
ATOM 8252 N N . LEU B 1 430 ? 3.854 -29.203 4.43 1 92.56 430 LEU B N 1
ATOM 8253 C CA . LEU B 1 430 ? 5.312 -29.203 4.383 1 92.56 430 LEU B CA 1
ATOM 8254 C C . LEU B 1 430 ? 5.875 -28.062 5.238 1 92.56 430 LEU B C 1
ATOM 8256 O O . LEU B 1 430 ? 6.84 -28.266 5.98 1 92.56 430 LEU B O 1
ATOM 8260 N N . ALA B 1 431 ? 5.254 -26.922 5.172 1 91.62 431 ALA B N 1
ATOM 8261 C CA . ALA B 1 431 ? 5.75 -25.719 5.848 1 91.62 431 ALA B CA 1
ATOM 8262 C C . ALA B 1 431 ? 5.625 -25.859 7.363 1 91.62 431 ALA B C 1
ATOM 8264 O O . ALA B 1 431 ? 6.453 -25.328 8.109 1 91.62 431 ALA B O 1
ATOM 8265 N N . ILE B 1 432 ? 4.656 -26.578 7.812 1 90.88 432 ILE B N 1
ATOM 8266 C CA . ILE B 1 432 ? 4.402 -26.703 9.242 1 90.88 432 ILE B CA 1
ATOM 8267 C C . ILE B 1 432 ? 5.258 -27.828 9.82 1 90.88 432 ILE B C 1
ATOM 8269 O O . ILE B 1 432 ? 5.902 -27.656 10.859 1 90.88 432 ILE B O 1
ATOM 8273 N N . HIS B 1 433 ? 5.379 -28.922 9.102 1 86 433 HIS B N 1
ATOM 8274 C CA . HIS B 1 433 ? 5.953 -30.125 9.703 1 86 433 HIS B CA 1
ATOM 8275 C C . HIS B 1 433 ? 7.395 -30.328 9.25 1 86 433 HIS B C 1
ATOM 8277 O O . HIS B 1 433 ? 8.172 -31 9.93 1 86 433 HIS B O 1
ATOM 8283 N N . HIS B 1 434 ? 7.762 -29.75 8.133 1 86.62 434 HIS B N 1
ATOM 8284 C CA . HIS B 1 434 ? 9.094 -29.969 7.586 1 86.62 434 HIS B CA 1
ATOM 8285 C C . HIS B 1 434 ? 9.727 -28.672 7.121 1 86.62 434 HIS B C 1
ATOM 8287 O O . HIS B 1 434 ? 10.25 -28.578 6.012 1 86.62 434 HIS B O 1
ATOM 8293 N N . ALA B 1 435 ? 9.664 -27.641 7.945 1 82.12 435 ALA B N 1
ATOM 8294 C CA . ALA B 1 435 ? 10.109 -26.281 7.625 1 82.12 435 ALA B CA 1
ATOM 8295 C C . ALA B 1 435 ? 11.594 -26.266 7.254 1 82.12 435 ALA B C 1
ATOM 8297 O O . ALA B 1 435 ? 12.008 -25.516 6.363 1 82.12 435 ALA B O 1
ATOM 8298 N N . PRO B 1 436 ? 12.414 -27.078 7.828 1 79.56 436 PRO B N 1
ATOM 8299 C CA . PRO B 1 436 ? 13.844 -27.031 7.5 1 79.56 436 PRO B CA 1
ATOM 8300 C C . PRO B 1 436 ? 14.125 -27.438 6.051 1 79.56 436 PRO B C 1
ATOM 8302 O O . PRO B 1 436 ? 15.164 -27.078 5.5 1 79.56 436 PRO B O 1
ATOM 8305 N N . LEU B 1 437 ? 13.188 -28.25 5.48 1 83.81 437 LEU B N 1
ATOM 8306 C CA . LEU B 1 437 ? 13.367 -28.656 4.09 1 83.81 437 LEU B CA 1
ATOM 8307 C C . LEU B 1 437 ? 13.164 -27.469 3.15 1 83.81 437 LEU B C 1
ATOM 8309 O O . LEU B 1 437 ? 13.672 -27.469 2.025 1 83.81 437 LEU B O 1
ATOM 8313 N N . LEU B 1 438 ? 12.453 -26.516 3.689 1 84.62 438 LEU B N 1
ATOM 8314 C CA . LEU B 1 438 ? 12.055 -25.422 2.824 1 84.62 438 LEU B CA 1
ATOM 8315 C C . LEU B 1 438 ? 12.93 -24.203 3.055 1 84.62 438 LEU B C 1
ATOM 8317 O O . LEU B 1 438 ? 13.328 -23.516 2.102 1 84.62 438 LEU B O 1
ATOM 8321 N N . TYR B 1 439 ? 13.078 -23.891 4.383 1 72.5 439 TYR B N 1
ATOM 8322 C CA . TYR B 1 439 ? 13.711 -22.625 4.754 1 72.5 439 TYR B CA 1
ATOM 8323 C C . TYR B 1 439 ? 15.078 -22.859 5.383 1 72.5 439 TYR B C 1
ATOM 8325 O O . TYR B 1 439 ? 15.227 -23.703 6.27 1 72.5 439 TYR B O 1
ATOM 8333 N N . MET B 1 440 ? 16.125 -22.969 4.586 1 59.5 440 MET B N 1
ATOM 8334 C CA . MET B 1 440 ? 17.438 -23.297 5.117 1 59.5 440 MET B CA 1
ATOM 8335 C C . MET B 1 440 ? 17.734 -22.5 6.375 1 59.5 440 MET B C 1
ATOM 8337 O O . MET B 1 440 ? 17.859 -21.266 6.316 1 59.5 440 MET B O 1
ATOM 8341 N N . GLN B 1 441 ? 17.172 -22.984 7.5 1 56.12 441 GLN B N 1
ATOM 8342 C CA . GLN B 1 441 ? 17.5 -22.266 8.727 1 56.12 441 GLN B CA 1
ATOM 8343 C C . GLN B 1 441 ? 18.891 -22.641 9.227 1 56.12 441 GLN B C 1
ATOM 8345 O O . GLN B 1 441 ? 19.266 -23.812 9.203 1 56.12 441 GLN B O 1
ATOM 8350 N N . PRO B 1 442 ? 19.734 -21.641 9.344 1 48.97 442 PRO B N 1
ATOM 8351 C CA . PRO B 1 442 ? 21 -22 9.977 1 48.97 442 PRO B CA 1
ATOM 8352 C C . PRO B 1 442 ? 20.812 -22.859 11.234 1 48.97 442 PRO B C 1
ATOM 8354 O O . PRO B 1 442 ? 20.016 -22.516 12.109 1 48.97 442 PRO B O 1
ATOM 8357 N N . GLY B 1 443 ? 21.375 -24.016 11.312 1 49.44 443 GLY B N 1
ATOM 8358 C CA . GLY B 1 443 ? 21.422 -24.844 12.5 1 49.44 443 GLY B CA 1
ATOM 8359 C C . GLY B 1 443 ? 20.344 -25.906 12.531 1 49.44 443 GLY B C 1
ATOM 8360 O O . GLY B 1 443 ? 20.281 -26.703 13.469 1 49.44 443 GLY B O 1
ATOM 8361 N N . ALA B 1 444 ? 19.406 -25.812 11.672 1 54.41 444 ALA B N 1
ATOM 8362 C CA . ALA B 1 444 ? 18.312 -26.766 11.773 1 54.41 444 ALA B CA 1
ATOM 8363 C C . ALA B 1 444 ? 18.828 -28.188 11.578 1 54.41 444 ALA B C 1
ATOM 8365 O O . ALA B 1 444 ? 19.625 -28.453 10.68 1 54.41 444 ALA B O 1
ATOM 8366 N N . THR B 1 445 ? 18.828 -28.906 12.758 1 55.19 445 THR B N 1
ATOM 8367 C CA . THR B 1 445 ? 19.203 -30.328 12.711 1 55.19 445 THR B CA 1
ATOM 8368 C C . THR B 1 445 ? 18.188 -31.125 11.906 1 55.19 445 THR B C 1
ATOM 8370 O O . THR B 1 445 ? 16.984 -31 12.125 1 55.19 445 THR B O 1
ATOM 8373 N N . MET B 1 446 ? 18.5 -31.422 10.641 1 61.47 446 MET B N 1
ATOM 8374 C CA . MET B 1 446 ? 17.734 -32.312 9.789 1 61.47 446 MET B CA 1
ATOM 8375 C C . MET B 1 446 ? 17.719 -33.75 10.359 1 61.47 446 MET B C 1
ATOM 8377 O O . MET B 1 446 ? 18.359 -34.625 9.812 1 61.47 446 MET B O 1
ATOM 8381 N N . GLN B 1 447 ? 17.391 -33.75 11.766 1 62.91 447 GLN B N 1
ATOM 8382 C CA . GLN B 1 447 ? 17.438 -35.062 12.367 1 62.91 447 GLN B CA 1
ATOM 8383 C C . GLN B 1 447 ? 16.156 -35.844 12.055 1 62.91 447 GLN B C 1
ATOM 8385 O O . GLN B 1 447 ? 15.078 -35.281 11.953 1 62.91 447 GLN B O 1
ATOM 8390 N N . ASP B 1 448 ? 16.094 -37.031 11.547 1 74.75 448 ASP B N 1
ATOM 8391 C CA . ASP B 1 448 ? 15.062 -38.062 11.438 1 74.75 448 ASP B CA 1
ATOM 8392 C C . ASP B 1 448 ? 14.273 -37.906 10.141 1 74.75 448 ASP B C 1
ATOM 8394 O O . ASP B 1 448 ? 13.062 -38.125 10.109 1 74.75 448 ASP B O 1
ATOM 8398 N N . LEU B 1 449 ? 14.969 -37.375 9.125 1 83.94 449 LEU B N 1
ATOM 8399 C CA . LEU B 1 449 ? 14.328 -37.281 7.82 1 83.94 449 LEU B CA 1
ATOM 8400 C C . LEU B 1 449 ? 14.242 -38.656 7.152 1 83.94 449 LEU B C 1
ATOM 8402 O O . LEU B 1 449 ? 15.195 -39.438 7.207 1 83.94 449 LEU B O 1
ATOM 8406 N N . THR B 1 450 ? 13.055 -39 6.777 1 85.44 450 THR B N 1
ATOM 8407 C CA . THR B 1 450 ? 12.773 -40.219 6.012 1 85.44 450 THR B CA 1
ATOM 8408 C C . THR B 1 450 ? 12.133 -39.875 4.668 1 85.44 450 THR B C 1
ATOM 8410 O O . THR B 1 450 ? 11.719 -38.75 4.449 1 85.44 450 THR B O 1
ATOM 8413 N N . PRO B 1 451 ? 12.156 -40.781 3.748 1 86.62 451 PRO B N 1
ATOM 8414 C CA . PRO B 1 451 ? 11.484 -40.531 2.475 1 86.62 451 PRO B CA 1
ATOM 8415 C C . PRO B 1 451 ? 10.016 -40.125 2.652 1 86.62 451 PRO B C 1
ATOM 8417 O O . PRO B 1 451 ? 9.461 -39.406 1.829 1 86.62 451 PRO B O 1
ATOM 8420 N N . LEU B 1 452 ? 9.461 -40.562 3.73 1 88.19 452 LEU B N 1
ATOM 8421 C CA . LEU B 1 452 ? 8.062 -40.281 4.016 1 88.19 452 LEU B CA 1
ATOM 8422 C C . LEU B 1 452 ? 7.879 -38.781 4.324 1 88.19 452 LEU B C 1
ATOM 8424 O O . LEU B 1 452 ? 6.785 -38.25 4.164 1 88.19 452 LEU B O 1
ATOM 8428 N N . SER B 1 453 ? 8.93 -38.125 4.656 1 90.94 453 SER B N 1
ATOM 8429 C CA . SER B 1 453 ? 8.891 -36.688 4.906 1 90.94 453 SER B CA 1
ATOM 8430 C C . SER B 1 453 ? 8.609 -35.906 3.625 1 90.94 453 SER B C 1
ATOM 8432 O O . SER B 1 453 ? 8.188 -34.75 3.676 1 90.94 453 SER B O 1
ATOM 8434 N N . GLY B 1 454 ? 8.82 -36.594 2.514 1 93.75 454 GLY B N 1
ATOM 8435 C CA . GLY B 1 454 ? 8.602 -35.938 1.222 1 93.75 454 GLY B CA 1
ATOM 8436 C C . GLY B 1 454 ? 7.262 -36.281 0.603 1 93.75 454 GLY B C 1
ATOM 8437 O O . GLY B 1 454 ? 6.988 -35.938 -0.541 1 93.75 454 GLY B O 1
ATOM 8438 N N . SER B 1 455 ? 6.414 -36.969 1.33 1 95.44 455 SER B N 1
ATOM 8439 C CA . SER B 1 455 ? 5.137 -37.438 0.803 1 95.44 455 SER B CA 1
ATOM 8440 C C . SER B 1 455 ? 4.312 -36.281 0.241 1 95.44 455 SER B C 1
ATOM 8442 O O . SER B 1 455 ? 3.713 -36.406 -0.831 1 95.44 455 SER B O 1
ATOM 8444 N N . PRO B 1 456 ? 4.258 -35.094 0.937 1 97 456 PRO B N 1
ATOM 8445 C CA . PRO B 1 456 ? 3.506 -33.969 0.358 1 97 456 PRO B CA 1
ATOM 8446 C C . PRO B 1 456 ? 4.086 -33.5 -0.973 1 97 456 PRO B C 1
ATOM 8448 O O . PRO B 1 456 ? 3.334 -33.156 -1.882 1 97 456 PRO B O 1
ATOM 8451 N N . ALA B 1 457 ? 5.375 -33.531 -1.069 1 97.62 457 ALA B N 1
ATOM 8452 C CA . ALA B 1 457 ? 6.027 -33.125 -2.316 1 97.62 457 ALA B CA 1
ATOM 8453 C C . ALA B 1 457 ? 5.676 -34.094 -3.447 1 97.62 457 ALA B C 1
ATOM 8455 O O . ALA B 1 457 ? 5.395 -33.656 -4.57 1 97.62 457 ALA B O 1
ATOM 8456 N N . VAL B 1 458 ? 5.738 -35.375 -3.148 1 98.06 458 VAL B N 1
ATOM 8457 C CA . VAL B 1 458 ? 5.387 -36.406 -4.125 1 98.06 458 VAL B CA 1
ATOM 8458 C C . VAL B 1 458 ? 3.926 -36.25 -4.539 1 98.06 458 VAL B C 1
ATOM 8460 O O . VAL B 1 458 ? 3.59 -36.375 -5.715 1 98.06 458 VAL B O 1
ATOM 8463 N N . SER B 1 459 ? 3.072 -35.938 -3.588 1 98.12 459 SER B N 1
ATOM 8464 C CA . SER B 1 459 ? 1.654 -35.75 -3.873 1 98.12 459 SER B CA 1
ATOM 8465 C C . SER B 1 459 ? 1.443 -34.562 -4.836 1 98.12 459 SER B C 1
ATOM 8467 O O . SER B 1 459 ? 0.65 -34.656 -5.773 1 98.12 459 SER B O 1
ATOM 8469 N N . ILE B 1 460 ? 2.096 -33.438 -4.602 1 98.5 460 ILE B N 1
ATOM 8470 C CA . ILE B 1 460 ? 1.978 -32.281 -5.477 1 98.5 460 ILE B CA 1
ATOM 8471 C C . ILE B 1 460 ? 2.436 -32.656 -6.887 1 98.5 460 ILE B C 1
ATOM 8473 O O . ILE B 1 460 ? 1.77 -32.312 -7.871 1 98.5 460 ILE B O 1
ATOM 8477 N N . ALA B 1 461 ? 3.543 -33.406 -6.977 1 98.5 461 ALA B N 1
ATOM 8478 C CA . ALA B 1 461 ? 4.066 -33.812 -8.273 1 98.5 461 ALA B CA 1
ATOM 8479 C C . ALA B 1 461 ? 3.068 -34.719 -9.008 1 98.5 461 ALA B C 1
ATOM 8481 O O . ALA B 1 461 ? 2.885 -34.594 -10.219 1 98.5 461 ALA B O 1
ATOM 8482 N N . ASP B 1 462 ? 2.48 -35.594 -8.297 1 98.06 462 ASP B N 1
ATOM 8483 C CA . ASP B 1 462 ? 1.49 -36.469 -8.898 1 98.06 462 ASP B CA 1
ATOM 8484 C C . ASP B 1 462 ? 0.291 -35.688 -9.422 1 98.06 462 ASP B C 1
ATOM 8486 O O . ASP B 1 462 ? -0.226 -35.969 -10.5 1 98.06 462 ASP B O 1
ATOM 8490 N N . MET B 1 463 ? -0.206 -34.75 -8.648 1 98.31 463 MET B N 1
ATOM 8491 C CA . MET B 1 463 ? -1.312 -33.906 -9.07 1 98.31 463 MET B CA 1
ATOM 8492 C C . MET B 1 463 ? -0.971 -33.188 -10.367 1 98.31 463 MET B C 1
ATOM 8494 O O . MET B 1 463 ? -1.807 -33.094 -11.273 1 98.31 463 MET B O 1
ATOM 8498 N N . LEU B 1 464 ? 0.231 -32.719 -10.438 1 98.25 464 LEU B N 1
ATOM 8499 C CA . LEU B 1 464 ? 0.678 -31.953 -11.602 1 98.25 464 LEU B CA 1
ATOM 8500 C C . LEU B 1 464 ? 0.811 -32.875 -12.82 1 98.25 464 LEU B C 1
ATOM 8502 O O . LEU B 1 464 ? 0.444 -32.469 -13.93 1 98.25 464 LEU B O 1
ATOM 8506 N N . ALA B 1 465 ? 1.387 -34.031 -12.602 1 97.31 465 ALA B N 1
ATOM 8507 C CA . ALA B 1 465 ? 1.517 -35 -13.688 1 97.31 465 ALA B CA 1
ATOM 8508 C C . ALA B 1 465 ? 0.151 -35.375 -14.258 1 97.31 465 ALA B C 1
ATOM 8510 O O . ALA B 1 465 ? -0.016 -35.469 -15.477 1 97.31 465 ALA B O 1
ATOM 8511 N N . TYR B 1 466 ? -0.741 -35.562 -13.383 1 96.44 466 TYR B N 1
ATOM 8512 C CA . TYR B 1 466 ? -2.094 -35.906 -13.812 1 96.44 466 TYR B CA 1
ATOM 8513 C C . TYR B 1 466 ? -2.734 -34.719 -14.547 1 96.44 466 TYR B C 1
ATOM 8515 O O . TYR B 1 466 ? -3.377 -34.906 -15.578 1 96.44 466 TYR B O 1
ATOM 8523 N N . SER B 1 467 ? -2.627 -33.531 -13.953 1 96.31 467 SER B N 1
ATOM 8524 C CA . SER B 1 467 ? -3.176 -32.312 -14.578 1 96.31 467 SER B CA 1
ATOM 8525 C C . SER B 1 467 ? -2.592 -32.094 -15.969 1 96.31 467 SER B C 1
ATOM 8527 O O . SER B 1 467 ? -3.291 -31.641 -16.875 1 96.31 467 SER B O 1
ATOM 8529 N N . SER B 1 468 ? -1.342 -32.406 -16.172 1 95.81 468 SER B N 1
ATOM 8530 C CA . SER B 1 468 ? -0.659 -32.219 -17.438 1 95.81 468 SER B CA 1
ATOM 8531 C C . SER B 1 468 ? -1.3 -33.031 -18.547 1 95.81 468 SER B C 1
ATOM 8533 O O . SER B 1 468 ? -1.272 -32.656 -19.719 1 95.81 468 SER B O 1
ATOM 8535 N N . VAL B 1 469 ? -1.904 -34.156 -18.188 1 94.06 469 VAL B N 1
ATOM 8536 C CA . VAL B 1 469 ? -2.486 -35.062 -19.156 1 94.06 469 VAL B CA 1
ATOM 8537 C C . VAL B 1 469 ? -3.953 -34.719 -19.391 1 94.06 469 VAL B C 1
ATOM 8539 O O . VAL B 1 469 ? -4.434 -34.75 -20.531 1 94.06 469 VAL B O 1
ATOM 8542 N N . ILE B 1 470 ? -4.617 -34.281 -18.359 1 93.31 470 ILE B N 1
ATOM 8543 C CA . ILE B 1 470 ? -6.066 -34.125 -18.422 1 93.31 470 ILE B CA 1
ATOM 8544 C C . ILE B 1 470 ? -6.43 -32.688 -18.75 1 93.31 470 ILE B C 1
ATOM 8546 O O . ILE B 1 470 ? -7.352 -32.438 -19.531 1 93.31 470 ILE B O 1
ATOM 8550 N N . ALA B 1 471 ? -5.809 -31.781 -18.125 1 94.5 471 ALA B N 1
ATOM 8551 C CA . ALA B 1 471 ? -6.109 -30.359 -18.25 1 94.5 471 ALA B CA 1
ATOM 8552 C C . ALA B 1 471 ? -4.914 -29.5 -17.828 1 94.5 471 ALA B C 1
ATOM 8554 O O . ALA B 1 471 ? -4.832 -29.047 -16.688 1 94.5 471 ALA B O 1
ATOM 8555 N N . ASP B 1 472 ? -4.129 -29.141 -18.781 1 93.06 472 ASP B N 1
ATOM 8556 C CA . ASP B 1 472 ? -2.898 -28.422 -18.422 1 93.06 472 ASP B CA 1
ATOM 8557 C C . ASP B 1 472 ? -3.174 -26.953 -18.156 1 93.06 472 ASP B C 1
ATOM 8559 O O . ASP B 1 472 ? -2.396 -26.281 -17.469 1 93.06 472 ASP B O 1
ATOM 8563 N N . ASP B 1 473 ? -4.305 -26.438 -18.562 1 94.56 473 ASP B N 1
ATOM 8564 C CA . ASP B 1 473 ? -4.664 -25.047 -18.281 1 94.56 473 ASP B CA 1
ATOM 8565 C C . ASP B 1 473 ? -4.809 -24.812 -16.781 1 94.56 473 ASP B C 1
ATOM 8567 O O . ASP B 1 473 ? -4.711 -23.672 -16.312 1 94.56 473 ASP B O 1
ATOM 8571 N N . ALA B 1 474 ? -5.043 -25.906 -16.109 1 95.75 474 ALA B N 1
ATOM 8572 C CA . ALA B 1 474 ? -5.223 -25.766 -14.656 1 95.75 474 ALA B CA 1
ATOM 8573 C C . ALA B 1 474 ? -3.977 -25.188 -14 1 95.75 474 ALA B C 1
ATOM 8575 O O . ALA B 1 474 ? -4.078 -24.391 -13.062 1 95.75 474 ALA B O 1
ATOM 8576 N N . PHE B 1 475 ? -2.814 -25.578 -14.508 1 95.81 475 PHE B N 1
ATOM 8577 C CA . PHE B 1 475 ? -1.62 -25 -13.906 1 95.81 475 PHE B CA 1
ATOM 8578 C C . PHE B 1 475 ? -1.015 -23.938 -14.828 1 95.81 475 PHE B C 1
ATOM 8580 O O . PHE B 1 475 ? -0.327 -23.031 -14.367 1 95.81 475 PHE B O 1
ATOM 8587 N N . LEU B 1 476 ? -1.307 -23.906 -16.125 1 96.19 476 LEU B N 1
ATOM 8588 C CA . LEU B 1 476 ? -0.741 -22.938 -17.031 1 96.19 476 LEU B CA 1
ATOM 8589 C C . LEU B 1 476 ? -1.394 -21.562 -16.844 1 96.19 476 LEU B C 1
ATOM 8591 O O . LEU B 1 476 ? -0.788 -20.531 -17.156 1 96.19 476 LEU B O 1
ATOM 8595 N N . CYS B 1 477 ? -2.584 -21.531 -16.344 1 96.75 477 CYS B N 1
ATOM 8596 C CA . CYS B 1 477 ? -3.301 -20.266 -16.188 1 96.75 477 CYS B CA 1
ATOM 8597 C C . CYS B 1 477 ? -3.367 -19.859 -14.711 1 96.75 477 CYS B C 1
ATOM 8599 O O . CYS B 1 477 ? -4.152 -18.984 -14.344 1 96.75 477 CYS B O 1
ATOM 8601 N N . THR B 1 478 ? -2.586 -20.5 -13.844 1 97.38 478 THR B N 1
ATOM 8602 C CA . THR B 1 478 ? -2.562 -20.203 -12.414 1 97.38 478 THR B CA 1
ATOM 8603 C C . THR B 1 478 ? -1.136 -19.953 -11.938 1 97.38 478 THR B C 1
ATOM 8605 O O . THR B 1 478 ? -0.547 -20.781 -11.258 1 97.38 478 THR B O 1
ATOM 8608 N N . PRO B 1 479 ? -0.658 -18.781 -12.148 1 97.25 479 PRO B N 1
ATOM 8609 C CA . PRO B 1 479 ? 0.749 -18.531 -11.828 1 97.25 479 PRO B CA 1
ATOM 8610 C C . PRO B 1 479 ? 1.047 -18.656 -10.336 1 97.25 479 PRO B C 1
ATOM 8612 O O . PRO B 1 479 ? 2.178 -18.953 -9.953 1 97.25 479 PRO B O 1
ATOM 8615 N N . VAL B 1 480 ? 0.121 -18.484 -9.461 1 96.75 480 VAL B N 1
ATOM 8616 C CA . VAL B 1 480 ? 0.331 -18.5 -8.016 1 96.75 480 VAL B CA 1
ATOM 8617 C C . VAL B 1 480 ? 0.531 -19.938 -7.543 1 96.75 480 VAL B C 1
ATOM 8619 O O . VAL B 1 480 ? 0.871 -20.188 -6.383 1 96.75 480 VAL B O 1
ATOM 8622 N N . LEU B 1 481 ? 0.411 -20.875 -8.438 1 97.81 481 LEU B N 1
ATOM 8623 C CA . LEU B 1 481 ? 0.706 -22.281 -8.156 1 97.81 481 LEU B CA 1
ATOM 8624 C C . LEU B 1 481 ? 2.211 -22.516 -8.094 1 97.81 481 LEU B C 1
ATOM 8626 O O . LEU B 1 481 ? 2.662 -23.547 -7.594 1 97.81 481 LEU B O 1
ATOM 8630 N N . SER B 1 482 ? 2.973 -21.609 -8.539 1 97.19 482 SER B N 1
ATOM 8631 C CA . SER B 1 482 ? 4.422 -21.75 -8.648 1 97.19 482 SER B CA 1
ATOM 8632 C C . SER B 1 482 ? 5.059 -21.969 -7.281 1 97.19 482 SER B C 1
ATOM 8634 O O . SER B 1 482 ? 6.02 -22.734 -7.148 1 97.19 482 SER B O 1
ATOM 8636 N N . GLN B 1 483 ? 4.504 -21.375 -6.289 1 96.38 483 GLN B N 1
ATOM 8637 C CA . GLN B 1 483 ? 5.133 -21.422 -4.973 1 96.38 483 GLN B CA 1
ATOM 8638 C C . GLN B 1 483 ? 4.98 -22.797 -4.344 1 96.38 483 GLN B C 1
ATOM 8640 O O . GLN B 1 483 ? 5.957 -23.391 -3.871 1 96.38 483 GLN B O 1
ATOM 8645 N N . PRO B 1 484 ? 3.797 -23.359 -4.348 1 97.56 484 PRO B N 1
ATOM 8646 C CA . PRO B 1 484 ? 3.713 -24.719 -3.83 1 97.56 484 PRO B CA 1
ATOM 8647 C C . PRO B 1 484 ? 4.543 -25.719 -4.645 1 97.56 484 PRO B C 1
ATOM 8649 O O . PRO B 1 484 ? 5.086 -26.672 -4.09 1 97.56 484 PRO B O 1
ATOM 8652 N N . ILE B 1 485 ? 4.621 -25.531 -5.914 1 98.19 485 ILE B N 1
ATOM 8653 C CA . ILE B 1 485 ? 5.445 -26.391 -6.75 1 98.19 485 ILE B CA 1
ATOM 8654 C C . ILE B 1 485 ? 6.914 -26.25 -6.355 1 98.19 485 ILE B C 1
ATOM 8656 O O . ILE B 1 485 ? 7.633 -27.25 -6.234 1 98.19 485 ILE B O 1
ATOM 8660 N N . LEU B 1 486 ? 7.32 -25.031 -6.176 1 96.19 486 LEU B N 1
ATOM 8661 C CA . LEU B 1 486 ? 8.688 -24.75 -5.746 1 96.19 486 LEU B CA 1
ATOM 8662 C C . LEU B 1 486 ? 8.977 -25.406 -4.402 1 96.19 486 LEU B C 1
ATOM 8664 O O . LEU B 1 486 ? 10.039 -26.016 -4.219 1 96.19 486 LEU B O 1
ATOM 8668 N N . MET B 1 487 ? 8.094 -25.266 -3.473 1 94.94 487 MET B N 1
ATOM 8669 C CA . MET B 1 487 ? 8.25 -25.859 -2.148 1 94.94 487 MET B CA 1
ATOM 8670 C C . MET B 1 487 ? 8.398 -27.375 -2.246 1 94.94 487 MET B C 1
ATOM 8672 O O . MET B 1 487 ? 9.234 -27.969 -1.567 1 94.94 487 MET B O 1
ATOM 8676 N N . ALA B 1 488 ? 7.598 -27.953 -3.094 1 97.12 488 ALA B N 1
ATOM 8677 C CA . ALA B 1 488 ? 7.66 -29.406 -3.299 1 97.12 488 ALA B CA 1
ATOM 8678 C C . ALA B 1 488 ? 9 -29.812 -3.912 1 97.12 488 ALA B C 1
ATOM 8680 O O . ALA B 1 488 ? 9.641 -30.766 -3.447 1 97.12 488 ALA B O 1
ATOM 8681 N N . GLY B 1 489 ? 9.383 -29.109 -4.973 1 95.81 489 GLY B N 1
ATOM 8682 C CA . GLY B 1 489 ? 10.656 -29.391 -5.609 1 95.81 489 GLY B CA 1
ATOM 8683 C C . GLY B 1 489 ? 11.844 -29.219 -4.676 1 95.81 489 GLY B C 1
ATOM 8684 O O . GLY B 1 489 ? 12.766 -30.047 -4.68 1 95.81 489 GLY B O 1
ATOM 8685 N N . ARG B 1 490 ? 11.82 -28.188 -3.916 1 92.38 490 ARG B N 1
ATOM 8686 C CA . ARG B 1 490 ? 12.898 -27.938 -2.967 1 92.38 490 ARG B CA 1
ATOM 8687 C C . ARG B 1 490 ? 12.961 -29.016 -1.901 1 92.38 490 ARG B C 1
ATOM 8689 O O . ARG B 1 490 ? 14.047 -29.5 -1.564 1 92.38 490 ARG B O 1
ATOM 8696 N N . ALA B 1 491 ? 11.844 -29.328 -1.326 1 93 491 ALA B N 1
ATOM 8697 C CA . ALA B 1 491 ? 11.797 -30.359 -0.302 1 93 491 ALA B CA 1
ATOM 8698 C C . ALA B 1 491 ? 12.32 -31.688 -0.845 1 93 491 ALA B C 1
ATOM 8700 O O . ALA B 1 491 ? 13.102 -32.375 -0.181 1 93 491 ALA B O 1
ATOM 8701 N N . ALA B 1 492 ? 11.875 -32.062 -2.023 1 94.88 492 ALA B N 1
ATOM 8702 C CA . ALA B 1 492 ? 12.32 -33.312 -2.643 1 94.88 492 ALA B CA 1
ATOM 8703 C C . ALA B 1 492 ? 13.82 -33.281 -2.92 1 94.88 492 ALA B C 1
ATOM 8705 O O . ALA B 1 492 ? 14.516 -34.281 -2.715 1 94.88 492 ALA B O 1
ATOM 8706 N N . THR B 1 493 ? 14.305 -32.156 -3.322 1 92.12 493 THR B N 1
ATOM 8707 C CA . THR B 1 493 ? 15.719 -32.031 -3.641 1 92.12 493 THR B CA 1
ATOM 8708 C C . THR B 1 493 ? 16.578 -32.156 -2.385 1 92.12 493 THR B C 1
ATOM 8710 O O . THR B 1 493 ? 17.578 -32.875 -2.393 1 92.12 493 THR B O 1
ATOM 8713 N N . VAL B 1 494 ? 16.188 -31.453 -1.37 1 88.06 494 VAL B N 1
ATOM 8714 C CA . VAL B 1 494 ? 16.938 -31.5 -0.121 1 88.06 494 VAL B CA 1
ATOM 8715 C C . VAL B 1 494 ? 16.906 -32.906 0.444 1 88.06 494 VAL B C 1
ATOM 8717 O O . VAL B 1 494 ? 17.922 -33.406 0.945 1 88.06 494 VAL B O 1
ATOM 8720 N N . LEU B 1 495 ? 15.789 -33.594 0.364 1 91 495 LEU B N 1
ATOM 8721 C CA . LEU B 1 495 ? 15.672 -34.969 0.858 1 91 495 LEU B CA 1
ATOM 8722 C C . LEU B 1 495 ? 16.547 -35.906 0.048 1 91 495 LEU B C 1
ATOM 8724 O O . LEU B 1 495 ? 17.172 -36.812 0.607 1 91 495 LEU B O 1
ATOM 8728 N N . LEU B 1 496 ? 16.594 -35.688 -1.225 1 90.44 496 LEU B N 1
ATOM 8729 C CA . LEU B 1 496 ? 17.422 -36.531 -2.086 1 90.44 496 LEU B CA 1
ATOM 8730 C C . LEU B 1 496 ? 18.906 -36.344 -1.743 1 90.44 496 LEU B C 1
ATOM 8732 O O . LEU B 1 496 ? 19.656 -37.312 -1.681 1 90.44 496 LEU B O 1
ATOM 8736 N N . ARG B 1 497 ? 19.266 -35.125 -1.494 1 85.62 497 ARG B N 1
ATOM 8737 C CA . ARG B 1 497 ? 20.656 -34.812 -1.156 1 85.62 497 ARG B CA 1
ATOM 8738 C C . ARG B 1 497 ? 21.031 -35.438 0.194 1 85.62 497 ARG B C 1
ATOM 8740 O O . ARG B 1 497 ? 22.156 -35.906 0.379 1 85.62 497 ARG B O 1
ATOM 8747 N N . THR B 1 498 ? 20.094 -35.375 1.083 1 84.88 498 THR B N 1
ATOM 8748 C CA . THR B 1 498 ? 20.359 -35.812 2.449 1 84.88 498 THR B CA 1
ATOM 8749 C C . THR B 1 498 ? 20.297 -37.344 2.547 1 84.88 498 THR B C 1
ATOM 8751 O O . THR B 1 498 ? 21.078 -37.969 3.27 1 84.88 498 THR B O 1
ATOM 8754 N N . LEU B 1 499 ? 19.469 -38 1.762 1 89.12 499 LEU B N 1
ATOM 8755 C CA . LEU B 1 499 ? 19.172 -39.438 1.944 1 89.12 499 LEU B CA 1
ATOM 8756 C C . LEU B 1 499 ? 19.922 -40.281 0.908 1 89.12 499 LEU B C 1
ATOM 8758 O O . LEU B 1 499 ? 20.016 -41.5 1.051 1 89.12 499 LEU B O 1
ATOM 8762 N N . SER B 1 500 ? 20.453 -39.688 -0.103 1 87.31 500 SER B N 1
ATOM 8763 C CA . SER B 1 500 ? 21.078 -40.438 -1.2 1 87.31 500 SER B CA 1
ATOM 8764 C C . SER B 1 500 ? 22.188 -41.344 -0.696 1 87.31 500 SER B C 1
ATOM 8766 O O . SER B 1 500 ? 22.438 -42.406 -1.266 1 87.31 500 SER B O 1
ATOM 8768 N N . THR B 1 501 ? 22.859 -40.938 0.412 1 85.88 501 THR B N 1
ATOM 8769 C CA . THR B 1 501 ? 23.953 -41.75 0.927 1 85.88 501 THR B CA 1
ATOM 8770 C C . THR B 1 501 ? 23.438 -42.781 1.923 1 85.88 501 THR B C 1
ATOM 8772 O O . THR B 1 501 ? 24.125 -43.75 2.23 1 85.88 501 THR B O 1
ATOM 8775 N N . LEU B 1 502 ? 22.203 -42.656 2.311 1 84.38 502 LEU B N 1
ATOM 8776 C CA . LEU B 1 502 ? 21.703 -43.469 3.414 1 84.38 502 LEU B CA 1
ATOM 8777 C C . LEU B 1 502 ? 20.734 -44.531 2.91 1 84.38 502 LEU B C 1
ATOM 8779 O O . LEU B 1 502 ? 20.5 -45.531 3.586 1 84.38 502 LEU B O 1
ATOM 8783 N N . MET B 1 503 ? 20.188 -44.312 1.705 1 87.25 503 MET B N 1
ATOM 8784 C CA . MET B 1 503 ? 19.109 -45.188 1.241 1 87.25 503 MET B CA 1
ATOM 8785 C C . MET B 1 503 ? 19.344 -45.625 -0.201 1 87.25 503 MET B C 1
ATOM 8787 O O . MET B 1 503 ? 20.047 -44.938 -0.955 1 87.25 503 MET B O 1
ATOM 8791 N N . PRO B 1 504 ? 18.828 -46.812 -0.519 1 88.5 504 PRO B N 1
ATOM 8792 C CA . PRO B 1 504 ? 18.938 -47.25 -1.911 1 88.5 504 PRO B CA 1
ATOM 8793 C C . PRO B 1 504 ? 18.156 -46.375 -2.875 1 88.5 504 PRO B C 1
ATOM 8795 O O . PRO B 1 504 ? 17.172 -45.75 -2.484 1 88.5 504 PRO B O 1
ATOM 8798 N N . SER B 1 505 ? 18.5 -46.375 -4.035 1 86.62 505 SER B N 1
ATOM 8799 C CA . SER B 1 505 ? 17.953 -45.531 -5.07 1 86.62 505 SER B CA 1
ATOM 8800 C C . SER B 1 505 ? 16.484 -45.844 -5.344 1 86.62 505 SER B C 1
ATOM 8802 O O . SER B 1 505 ? 15.695 -44.969 -5.699 1 86.62 505 SER B O 1
ATOM 8804 N N . THR B 1 506 ? 16.141 -47.094 -5.207 1 89.06 506 THR B N 1
ATOM 8805 C CA . THR B 1 506 ? 14.773 -47.531 -5.488 1 89.06 506 THR B CA 1
ATOM 8806 C C . THR B 1 506 ? 13.781 -46.844 -4.555 1 89.06 506 THR B C 1
ATOM 8808 O O . THR B 1 506 ? 12.656 -46.531 -4.953 1 89.06 506 THR B O 1
ATOM 8811 N N . GLN B 1 507 ? 14.242 -46.531 -3.391 1 89.31 507 GLN B N 1
ATOM 8812 C CA . GLN B 1 507 ? 13.375 -45.875 -2.395 1 89.31 507 GLN B CA 1
ATOM 8813 C C . GLN B 1 507 ? 13.297 -44.375 -2.609 1 89.31 507 GLN B C 1
ATOM 8815 O O . GLN B 1 507 ? 12.383 -43.719 -2.113 1 89.31 507 GLN B O 1
ATOM 8820 N N . LEU B 1 508 ? 14.172 -43.875 -3.4 1 93.19 508 LEU B N 1
ATOM 8821 C CA . LEU B 1 508 ? 14.258 -42.438 -3.605 1 93.19 508 LEU B CA 1
ATOM 8822 C C . LEU B 1 508 ? 13.664 -42.031 -4.949 1 93.19 508 LEU B C 1
ATOM 8824 O O . LEU B 1 508 ? 13.547 -40.844 -5.258 1 93.19 508 LEU B O 1
ATOM 8828 N N . GLU B 1 509 ? 13.195 -43 -5.703 1 94.44 509 GLU B N 1
ATOM 8829 C CA . GLU B 1 509 ? 12.695 -42.781 -7.059 1 94.44 509 GLU B CA 1
ATOM 8830 C C . GLU B 1 509 ? 11.516 -41.812 -7.059 1 94.44 509 GLU B C 1
ATOM 8832 O O . GLU B 1 509 ? 11.445 -40.938 -7.902 1 94.44 509 GLU B O 1
ATOM 8837 N N . PRO B 1 510 ? 10.531 -41.969 -6.117 1 95.5 510 PRO B N 1
ATOM 8838 C CA . PRO B 1 510 ? 9.422 -41.031 -6.109 1 95.5 510 PRO B CA 1
ATOM 8839 C C . PRO B 1 510 ? 9.883 -39.594 -5.895 1 95.5 510 PRO B C 1
ATOM 8841 O O . PRO B 1 510 ? 9.297 -38.656 -6.457 1 95.5 510 PRO B O 1
ATOM 8844 N N . LEU B 1 511 ? 10.867 -39.406 -5.152 1 96 511 LEU B N 1
ATOM 8845 C CA . LEU B 1 511 ? 11.398 -38.062 -4.906 1 96 511 LEU B CA 1
ATOM 8846 C C . LEU B 1 511 ? 12.094 -37.5 -6.152 1 96 511 LEU B C 1
ATOM 8848 O O . LEU B 1 511 ? 11.977 -36.312 -6.457 1 96 511 LEU B O 1
ATOM 8852 N N . GLU B 1 512 ? 12.844 -38.344 -6.816 1 95.81 512 GLU B N 1
ATOM 8853 C CA . GLU B 1 512 ? 13.484 -37.938 -8.062 1 95.81 512 GLU B CA 1
ATOM 8854 C C . GLU B 1 512 ? 12.453 -37.531 -9.109 1 95.81 512 GLU B C 1
ATOM 8856 O O . GLU B 1 512 ? 12.641 -36.531 -9.812 1 95.81 512 GLU B O 1
ATOM 8861 N N . ARG B 1 513 ? 11.445 -38.344 -9.172 1 96.94 513 ARG B N 1
ATOM 8862 C CA . ARG B 1 513 ? 10.359 -38.031 -10.094 1 96.94 513 ARG B CA 1
ATOM 8863 C C . ARG B 1 513 ? 9.695 -36.719 -9.719 1 96.94 513 ARG B C 1
ATOM 8865 O O . ARG B 1 513 ? 9.344 -35.906 -10.594 1 96.94 513 ARG B O 1
ATOM 8872 N N . ALA B 1 514 ? 9.492 -36.5 -8.438 1 97.5 514 ALA B N 1
ATOM 8873 C CA . ALA B 1 514 ? 8.875 -35.281 -7.961 1 97.5 514 ALA B CA 1
ATOM 8874 C C . ALA B 1 514 ? 9.703 -34.062 -8.375 1 97.5 514 ALA B C 1
ATOM 8876 O O . ALA B 1 514 ? 9.148 -33.031 -8.805 1 97.5 514 ALA B O 1
ATOM 8877 N N . VAL B 1 515 ? 11.016 -34.125 -8.242 1 96.69 515 VAL B N 1
ATOM 8878 C CA . VAL B 1 515 ? 11.891 -33.031 -8.633 1 96.69 515 VAL B CA 1
ATOM 8879 C C . VAL B 1 515 ? 11.742 -32.781 -10.125 1 96.69 515 VAL B C 1
ATOM 8881 O O . VAL B 1 515 ? 11.602 -31.609 -10.539 1 96.69 515 VAL B O 1
ATOM 8884 N N . THR B 1 516 ? 11.727 -33.812 -10.906 1 97.38 516 THR B N 1
ATOM 8885 C CA . THR B 1 516 ? 11.664 -33.688 -12.352 1 97.38 516 THR B CA 1
ATOM 8886 C C . THR B 1 516 ? 10.328 -33.094 -12.789 1 97.38 516 THR B C 1
ATOM 8888 O O . THR B 1 516 ? 10.281 -32.188 -13.625 1 97.38 516 THR B O 1
ATOM 8891 N N . VAL B 1 517 ? 9.227 -33.562 -12.242 1 98.12 517 VAL B N 1
ATOM 8892 C CA . VAL B 1 517 ? 7.895 -33.094 -12.609 1 98.12 517 VAL B CA 1
ATOM 8893 C C . VAL B 1 517 ? 7.734 -31.641 -12.211 1 98.12 517 VAL B C 1
ATOM 8895 O O . VAL B 1 517 ? 7.207 -30.828 -12.977 1 98.12 517 VAL B O 1
ATOM 8898 N N . CYS B 1 518 ? 8.148 -31.281 -10.992 1 98 518 CYS B N 1
ATOM 8899 C CA . CYS B 1 518 ? 8.047 -29.906 -10.523 1 98 518 CYS B CA 1
ATOM 8900 C C . CYS B 1 518 ? 8.867 -28.969 -11.406 1 98 518 CYS B C 1
ATOM 8902 O O . CYS B 1 518 ? 8.391 -27.891 -11.797 1 98 518 CYS B O 1
ATOM 8904 N N . GLN B 1 519 ? 10.047 -29.391 -11.742 1 96.62 519 GLN B N 1
ATOM 8905 C CA . GLN B 1 519 ? 10.914 -28.578 -12.586 1 96.62 519 GLN B CA 1
ATOM 8906 C C . GLN B 1 519 ? 10.312 -28.375 -13.969 1 96.62 519 GLN B C 1
ATOM 8908 O O . GLN B 1 519 ? 10.266 -27.25 -14.477 1 96.62 519 GLN B O 1
ATOM 8913 N N . LYS B 1 520 ? 9.859 -29.422 -14.555 1 97 520 LYS B N 1
ATOM 8914 C CA . LYS B 1 520 ? 9.281 -29.344 -15.898 1 97 520 LYS B CA 1
ATOM 8915 C C . LYS B 1 520 ? 8.016 -28.484 -15.898 1 97 520 LYS B C 1
ATOM 8917 O O . LYS B 1 520 ? 7.777 -27.734 -16.844 1 97 520 LYS B O 1
ATOM 8922 N N . THR B 1 521 ? 7.223 -28.672 -14.898 1 97.94 521 THR B N 1
ATOM 8923 C CA . THR B 1 521 ? 5.996 -27.891 -14.812 1 97.94 521 THR B CA 1
ATOM 8924 C C . THR B 1 521 ? 6.309 -26.406 -14.672 1 97.94 521 THR B C 1
ATOM 8926 O O . THR B 1 521 ? 5.691 -25.562 -15.336 1 97.94 521 THR B O 1
ATOM 8929 N N . LEU B 1 522 ? 7.27 -26.047 -13.805 1 97.38 522 LEU B N 1
ATOM 8930 C CA . LEU B 1 522 ? 7.652 -24.641 -13.625 1 97.38 522 LEU B CA 1
ATOM 8931 C C . LEU B 1 522 ? 8.188 -24.062 -14.93 1 97.38 522 LEU B C 1
ATOM 8933 O O . LEU B 1 522 ? 7.891 -22.922 -15.273 1 97.38 522 LEU B O 1
ATOM 8937 N N . GLU B 1 523 ? 8.977 -24.844 -15.656 1 96.62 523 GLU B N 1
ATOM 8938 C CA . GLU B 1 523 ? 9.531 -24.406 -16.922 1 96.62 523 GLU B CA 1
ATOM 8939 C C . GLU B 1 523 ? 8.438 -24.156 -17.953 1 96.62 523 GLU B C 1
ATOM 8941 O O . GLU B 1 523 ? 8.492 -23.172 -18.703 1 96.62 523 GLU B O 1
ATOM 8946 N N . ARG B 1 524 ? 7.469 -25.016 -17.984 1 97 524 ARG B N 1
ATOM 8947 C CA . ARG B 1 524 ? 6.336 -24.828 -18.875 1 97 524 ARG B CA 1
ATOM 8948 C C . ARG B 1 524 ? 5.543 -23.594 -18.516 1 97 524 ARG B C 1
ATOM 8950 O O . ARG B 1 524 ? 5.141 -22.812 -19.391 1 97 524 ARG B O 1
ATOM 8957 N N . MET B 1 525 ? 5.297 -23.406 -17.25 1 97.62 525 MET B N 1
ATOM 8958 C CA . MET B 1 525 ? 4.562 -22.234 -16.781 1 97.62 525 MET B CA 1
ATOM 8959 C C . MET B 1 525 ? 5.332 -20.953 -17.078 1 97.62 525 MET B C 1
ATOM 8961 O O . MET B 1 525 ? 4.73 -19.922 -17.391 1 97.62 525 MET B O 1
ATOM 8965 N N . GLN B 1 526 ? 6.648 -20.984 -16.969 1 95.38 526 GLN B N 1
ATOM 8966 C CA . GLN B 1 526 ? 7.512 -19.828 -17.141 1 95.38 526 GLN B CA 1
ATOM 8967 C C . GLN B 1 526 ? 7.398 -19.266 -18.547 1 95.38 526 GLN B C 1
ATOM 8969 O O . GLN B 1 526 ? 7.629 -18.062 -18.766 1 95.38 526 GLN B O 1
ATOM 8974 N N . GLN B 1 527 ? 7.02 -20.078 -19.484 1 95.06 527 GLN B N 1
ATOM 8975 C CA . GLN B 1 527 ? 6.883 -19.625 -20.859 1 95.06 527 GLN B CA 1
ATOM 8976 C C . GLN B 1 527 ? 5.828 -18.516 -20.969 1 95.06 527 GLN B C 1
ATOM 8978 O O . GLN B 1 527 ? 5.973 -17.594 -21.781 1 95.06 527 GLN B O 1
ATOM 8983 N N . ARG B 1 528 ? 4.824 -18.625 -20.156 1 95.12 528 ARG B N 1
ATOM 8984 C CA . ARG B 1 528 ? 3.742 -17.641 -20.188 1 95.12 528 ARG B CA 1
ATOM 8985 C C . ARG B 1 5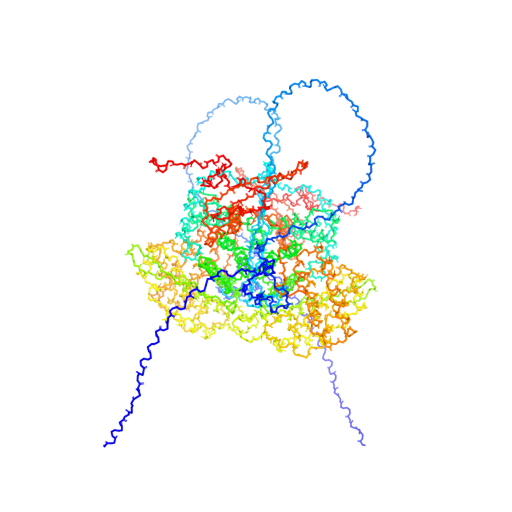28 ? 3.893 -16.625 -19.062 1 95.12 528 ARG B C 1
ATOM 8987 O O . ARG B 1 528 ? 3.502 -15.461 -19.219 1 95.12 528 ARG B O 1
ATOM 8994 N N . TRP B 1 529 ? 4.398 -17.078 -18.016 1 96.5 529 TRP B N 1
ATOM 8995 C CA . TRP B 1 529 ? 4.598 -16.25 -16.828 1 96.5 529 TRP B CA 1
ATOM 8996 C C . TRP B 1 529 ? 6.082 -16.094 -16.516 1 96.5 529 TRP B C 1
ATOM 8998 O O . TRP B 1 529 ? 6.625 -16.844 -15.695 1 96.5 529 TRP B O 1
ATOM 9008 N N . ARG B 1 530 ? 6.684 -15.086 -16.969 1 93.81 530 ARG B N 1
ATOM 9009 C CA . ARG B 1 530 ? 8.133 -14.938 -16.938 1 93.81 530 ARG B CA 1
ATOM 9010 C C . ARG B 1 530 ? 8.625 -14.672 -15.523 1 93.81 530 ARG B C 1
ATOM 9012 O O . ARG B 1 530 ? 9.797 -14.898 -15.211 1 93.81 530 ARG B O 1
ATOM 9019 N N . GLY B 1 531 ? 7.762 -14.242 -14.68 1 92.56 531 GLY B N 1
ATOM 9020 C CA . GLY B 1 531 ? 8.133 -14.016 -13.289 1 92.56 531 GLY B CA 1
ATOM 9021 C C . GLY B 1 531 ? 8.539 -15.281 -12.562 1 92.56 531 GLY B C 1
ATOM 9022 O O . GLY B 1 531 ? 9.133 -15.227 -11.484 1 92.56 531 GLY B O 1
ATOM 9023 N N . LEU B 1 532 ? 8.289 -16.422 -13.141 1 94.5 532 LEU B N 1
ATOM 9024 C CA . LEU B 1 532 ? 8.641 -17.703 -12.539 1 94.5 532 LEU B CA 1
ATOM 9025 C C . LEU B 1 532 ? 10.117 -18.016 -12.734 1 94.5 532 LEU B C 1
ATOM 9027 O O . LEU B 1 532 ? 10.617 -19.031 -12.234 1 94.5 532 LEU B O 1
ATOM 9031 N N . ALA B 1 533 ? 10.828 -17.109 -13.328 1 88.44 533 ALA B N 1
ATOM 9032 C CA . ALA B 1 533 ? 12.258 -17.328 -13.531 1 88.44 533 ALA B CA 1
ATOM 9033 C C . ALA B 1 533 ? 12.977 -17.531 -12.195 1 88.44 533 ALA B C 1
ATOM 9035 O O . ALA B 1 533 ? 13.906 -18.328 -12.102 1 88.44 533 ALA B O 1
ATOM 9036 N N . TRP B 1 534 ? 12.469 -16.859 -11.164 1 85.56 534 TRP B N 1
ATOM 9037 C CA . TRP B 1 534 ? 13.016 -17.016 -9.82 1 85.56 534 TRP B CA 1
ATOM 9038 C C . TRP B 1 534 ? 12.805 -18.438 -9.32 1 85.56 534 TRP B C 1
ATOM 9040 O O . TRP B 1 534 ? 13.703 -19.031 -8.734 1 85.56 534 TRP B O 1
ATOM 9050 N N . HIS B 1 535 ? 11.68 -18.969 -9.578 1 89.75 535 HIS B N 1
ATOM 9051 C CA . HIS B 1 535 ? 11.305 -20.297 -9.102 1 89.75 535 HIS B CA 1
ATOM 9052 C C . HIS B 1 535 ? 12.117 -21.375 -9.805 1 89.75 535 HIS B C 1
ATOM 9054 O O . HIS B 1 535 ? 12.617 -22.297 -9.164 1 89.75 535 HIS B O 1
ATOM 9060 N N . VAL B 1 536 ? 12.25 -21.188 -11.102 1 89.75 536 VAL B N 1
ATOM 9061 C CA . VAL B 1 536 ? 12.977 -22.172 -11.906 1 89.75 536 VAL B CA 1
ATOM 9062 C C . VAL B 1 536 ? 14.445 -22.188 -11.5 1 89.75 536 VAL B C 1
ATOM 9064 O O . VAL B 1 536 ? 15.047 -23.25 -11.359 1 89.75 536 VAL B O 1
ATOM 9067 N N . GLU B 1 537 ? 14.938 -21.062 -11.219 1 85.31 537 GLU B N 1
ATOM 9068 C CA . GLU B 1 537 ? 16.359 -20.938 -10.906 1 85.31 537 GLU B CA 1
ATOM 9069 C C . GLU B 1 537 ? 16.656 -21.406 -9.484 1 85.31 537 GLU B C 1
ATOM 9071 O O . GLU B 1 537 ? 17.719 -21.969 -9.227 1 85.31 537 GLU B O 1
ATOM 9076 N N . SER B 1 538 ? 15.742 -21.234 -8.602 1 85.44 538 SER B N 1
ATOM 9077 C CA . SER B 1 538 ? 16.047 -21.422 -7.188 1 85.44 538 SER B CA 1
ATOM 9078 C C . SER B 1 538 ? 15.617 -22.812 -6.711 1 85.44 538 SER B C 1
ATOM 9080 O O . SER B 1 538 ? 16.062 -23.281 -5.66 1 85.44 538 SER B O 1
ATOM 9082 N N . MET B 1 539 ? 14.805 -23.516 -7.422 1 87.75 539 MET B N 1
ATOM 9083 C CA . MET B 1 539 ? 14.148 -24.703 -6.902 1 87.75 539 MET B CA 1
ATOM 9084 C C . MET B 1 539 ? 15.18 -25.75 -6.461 1 87.75 539 MET B C 1
ATOM 9086 O O . MET B 1 539 ? 15.094 -26.281 -5.355 1 87.75 539 MET B O 1
ATOM 9090 N N . CYS B 1 540 ? 16.203 -25.922 -7.332 1 81.75 540 CYS B N 1
ATOM 9091 C CA . CYS B 1 540 ? 17.125 -27 -7.039 1 81.75 540 CYS B CA 1
ATOM 9092 C C . CYS B 1 540 ? 18.469 -26.469 -6.57 1 81.75 540 CYS B C 1
ATOM 9094 O O . CYS B 1 540 ? 19.453 -27.219 -6.492 1 81.75 540 CYS B O 1
ATOM 9096 N N . LYS B 1 541 ? 18.547 -25.125 -6.316 1 77 541 LYS B N 1
ATOM 9097 C CA . LYS B 1 541 ? 19.828 -24.531 -5.965 1 77 541 LYS B CA 1
ATOM 9098 C C . LYS B 1 541 ? 19.797 -23.953 -4.547 1 77 541 LYS B C 1
ATOM 9100 O O . LYS B 1 541 ? 18.734 -23.625 -4.027 1 77 541 LYS B O 1
ATOM 9105 N N . ASN B 1 542 ? 21 -23.969 -4.039 1 67.44 542 ASN B N 1
ATOM 9106 C CA . ASN B 1 542 ? 21.156 -23.25 -2.779 1 67.44 542 ASN B CA 1
ATOM 9107 C C . ASN B 1 542 ? 21.266 -21.75 -3.002 1 67.44 542 ASN B C 1
ATOM 9109 O O . ASN B 1 542 ? 21.594 -21.297 -4.102 1 67.44 542 ASN B O 1
ATOM 9113 N N . ALA B 1 543 ? 20.922 -21.016 -1.991 1 63.5 543 ALA B N 1
ATOM 9114 C CA . ALA B 1 543 ? 20.875 -19.562 -2.068 1 63.5 543 ALA B CA 1
ATOM 9115 C C . ALA B 1 543 ? 22.156 -19 -2.689 1 63.5 543 ALA B C 1
ATOM 9117 O O . ALA B 1 543 ? 22.109 -18.016 -3.438 1 63.5 543 ALA B O 1
ATOM 9118 N N . ARG B 1 544 ? 23.219 -19.609 -2.428 1 61.16 544 ARG B N 1
ATOM 9119 C CA . ARG B 1 544 ? 24.516 -19.125 -2.893 1 61.16 544 ARG B CA 1
ATOM 9120 C C . ARG B 1 544 ? 24.703 -19.391 -4.383 1 61.16 544 ARG B C 1
ATOM 9122 O O . ARG B 1 544 ? 25.453 -18.688 -5.055 1 61.16 544 ARG B O 1
ATOM 9129 N N . GLU B 1 545 ? 23.922 -20.328 -4.852 1 67.31 545 GLU B N 1
ATOM 9130 C CA . GLU B 1 545 ? 24.109 -20.797 -6.223 1 67.31 545 GLU B CA 1
ATOM 9131 C C . GLU B 1 545 ? 23.156 -20.078 -7.18 1 67.31 545 GLU B C 1
ATOM 9133 O O . GLU B 1 545 ? 23.359 -20.109 -8.398 1 67.31 545 GLU B O 1
ATOM 9138 N N . VAL B 1 546 ? 22.312 -19.375 -6.625 1 70.69 546 VAL B N 1
ATOM 9139 C CA . VAL B 1 546 ? 21.266 -18.781 -7.465 1 70.69 546 VAL B CA 1
ATOM 9140 C C . VAL B 1 546 ? 21.828 -17.547 -8.172 1 70.69 546 VAL B C 1
ATOM 9142 O O . VAL B 1 546 ? 22.406 -16.672 -7.535 1 70.69 546 VAL B O 1
ATOM 9145 N N . ASP B 1 547 ? 21.766 -17.547 -9.523 1 66.56 547 ASP B N 1
ATOM 9146 C CA . ASP B 1 547 ? 22.172 -16.438 -10.375 1 66.56 547 ASP B CA 1
ATOM 9147 C C . ASP B 1 547 ? 20.969 -15.688 -10.93 1 66.56 547 ASP B C 1
ATOM 9149 O O . ASP B 1 547 ? 20.25 -16.203 -11.781 1 66.56 547 ASP B O 1
ATOM 9153 N N . LEU B 1 548 ? 20.844 -14.516 -10.469 1 66.75 548 LEU B N 1
ATOM 9154 C CA . LEU B 1 548 ? 19.672 -13.758 -10.883 1 66.75 548 LEU B CA 1
ATOM 9155 C C . LEU B 1 548 ? 20.047 -12.719 -11.945 1 66.75 548 LEU B C 1
ATOM 9157 O O . LEU B 1 548 ? 19.25 -11.812 -12.227 1 66.75 548 LEU B O 1
ATOM 9161 N N . SER B 1 549 ? 21.125 -12.828 -12.492 1 65 549 SER B N 1
ATOM 9162 C CA . SER B 1 549 ? 21.578 -11.836 -13.477 1 65 549 SER B CA 1
ATOM 9163 C C . SER B 1 549 ? 20.656 -11.828 -14.695 1 65 549 SER B C 1
ATOM 9165 O O . SER B 1 549 ? 20.516 -10.797 -15.359 1 65 549 SER B O 1
ATOM 9167 N N . GLY B 1 550 ? 20.031 -12.883 -14.93 1 64.38 550 GLY B N 1
ATOM 9168 C CA . GLY B 1 550 ? 19.188 -12.922 -16.109 1 64.38 550 GLY B CA 1
ATOM 9169 C C . GLY B 1 550 ? 17.703 -12.742 -15.789 1 64.38 550 GLY B C 1
ATOM 9170 O O . GLY B 1 550 ? 16.859 -12.898 -16.672 1 64.38 550 GLY B O 1
ATOM 9171 N N . VAL B 1 551 ? 17.516 -12.406 -14.57 1 66.12 551 VAL B N 1
ATOM 9172 C CA . VAL B 1 551 ? 16.109 -12.297 -14.156 1 66.12 551 VAL B CA 1
ATOM 9173 C C . VAL B 1 551 ? 15.688 -10.828 -14.156 1 66.12 551 VAL B C 1
ATOM 9175 O O . VAL B 1 551 ? 16.469 -9.953 -13.781 1 66.12 551 VAL B O 1
ATOM 9178 N N . GLY B 1 552 ? 14.57 -10.547 -14.836 1 69.38 552 GLY B N 1
ATOM 9179 C CA . GLY B 1 552 ? 14.008 -9.203 -14.828 1 69.38 552 GLY B CA 1
ATOM 9180 C C . GLY B 1 552 ? 13.766 -8.656 -16.219 1 69.38 552 GLY B C 1
ATOM 9181 O O . GLY B 1 552 ? 14.508 -8.953 -17.156 1 69.38 552 GLY B O 1
ATOM 9182 N N . ALA B 1 553 ? 12.695 -7.953 -16.375 1 76.75 553 ALA B N 1
ATOM 9183 C CA . ALA B 1 553 ? 12.336 -7.34 -17.656 1 76.75 553 ALA B CA 1
ATOM 9184 C C . ALA B 1 553 ? 12.977 -5.961 -17.797 1 76.75 553 ALA B C 1
ATOM 9186 O O . ALA B 1 553 ? 13.398 -5.363 -16.812 1 76.75 553 ALA B O 1
ATOM 9187 N N . THR B 1 554 ? 13.141 -5.613 -18.984 1 81.38 554 THR B N 1
ATOM 9188 C CA . THR B 1 554 ? 13.578 -4.25 -19.266 1 81.38 554 THR B CA 1
ATOM 9189 C C . THR B 1 554 ? 12.508 -3.244 -18.844 1 81.38 554 THR B C 1
ATOM 9191 O O . THR B 1 554 ? 11.32 -3.445 -19.109 1 81.38 554 THR B O 1
ATOM 9194 N N . ILE B 1 555 ? 12.953 -2.314 -18.125 1 86.88 555 ILE B N 1
ATOM 9195 C CA . ILE B 1 555 ? 12.039 -1.29 -17.641 1 86.88 555 ILE B CA 1
ATOM 9196 C C . ILE B 1 555 ? 12.281 0.018 -18.391 1 86.88 555 ILE B C 1
ATOM 9198 O O . ILE B 1 555 ? 13.422 0.472 -18.516 1 86.88 555 ILE B O 1
ATOM 9202 N N . ILE B 1 556 ? 11.25 0.584 -18.969 1 84.31 556 ILE B N 1
ATOM 9203 C CA . ILE B 1 556 ? 11.352 1.878 -19.641 1 84.31 556 ILE B CA 1
ATOM 9204 C C . ILE B 1 556 ? 11.305 2.998 -18.594 1 84.31 556 ILE B C 1
ATOM 9206 O O . ILE B 1 556 ? 10.297 3.184 -17.922 1 84.31 556 ILE B O 1
ATOM 9210 N N . MET B 1 557 ? 12.406 3.629 -18.438 1 83.75 557 MET B N 1
ATOM 9211 C CA . MET B 1 557 ? 12.516 4.711 -17.453 1 83.75 557 MET B CA 1
ATOM 9212 C C . MET B 1 557 ? 12.305 6.066 -18.125 1 83.75 557 MET B C 1
ATOM 9214 O O . MET B 1 557 ? 13.172 6.543 -18.859 1 83.75 557 MET B O 1
ATOM 9218 N N . THR B 1 558 ? 11.258 6.734 -17.828 1 82.75 558 THR B N 1
ATOM 9219 C CA . THR B 1 558 ? 10.922 8.023 -18.422 1 82.75 558 THR B CA 1
ATOM 9220 C C . THR B 1 558 ? 11.5 9.164 -17.594 1 82.75 558 THR B C 1
ATOM 9222 O O . THR B 1 558 ? 11.633 10.289 -18.094 1 82.75 558 THR B O 1
ATOM 9225 N N . ASP B 1 559 ? 11.883 8.891 -16.391 1 87.12 559 ASP B N 1
ATOM 9226 C CA . ASP B 1 559 ? 12.523 9.898 -15.539 1 87.12 559 ASP B CA 1
ATOM 9227 C C . ASP B 1 559 ? 13.953 10.18 -16.016 1 87.12 559 ASP B C 1
ATOM 9229 O O . ASP B 1 559 ? 14.859 9.375 -15.781 1 87.12 559 ASP B O 1
ATOM 9233 N N . ARG B 1 560 ? 14.141 11.305 -16.562 1 81.62 560 ARG B N 1
ATOM 9234 C CA . ARG B 1 560 ? 15.414 11.641 -17.188 1 81.62 560 ARG B CA 1
ATOM 9235 C C . ARG B 1 560 ? 16.531 11.734 -16.141 1 81.62 560 ARG B C 1
ATOM 9237 O O . ARG B 1 560 ? 17.672 11.344 -16.406 1 81.62 560 ARG B O 1
ATOM 9244 N N . GLY B 1 561 ? 16.172 12.281 -15.031 1 85.75 561 GLY B N 1
ATOM 9245 C CA . GLY B 1 561 ? 17.172 12.383 -13.984 1 85.75 561 GLY B CA 1
ATOM 9246 C C . GLY B 1 561 ? 17.625 11.039 -13.453 1 85.75 561 GLY B C 1
ATOM 9247 O O . GLY B 1 561 ? 18.828 10.789 -13.305 1 85.75 561 GLY B O 1
ATOM 9248 N N . MET B 1 562 ? 16.719 10.172 -13.258 1 87.44 562 MET B N 1
ATOM 9249 C CA . MET B 1 562 ? 17.031 8.836 -12.758 1 87.44 562 MET B CA 1
ATOM 9250 C C . MET B 1 562 ? 17.812 8.039 -13.805 1 87.44 562 MET B C 1
ATOM 9252 O O . MET B 1 562 ? 18.688 7.254 -13.461 1 87.44 562 MET B O 1
ATOM 9256 N N . PHE B 1 563 ? 17.406 8.219 -15.031 1 85.81 563 PHE B N 1
ATOM 9257 C CA . PHE B 1 563 ? 18.125 7.504 -16.094 1 85.81 563 PHE B CA 1
ATOM 9258 C C . PHE B 1 563 ? 19.562 7.992 -16.203 1 85.81 563 PHE B C 1
ATOM 9260 O O . PHE B 1 563 ? 20.484 7.191 -16.375 1 85.81 563 PHE B O 1
ATOM 9267 N N . ALA B 1 564 ? 19.719 9.289 -16.141 1 81.44 564 ALA B N 1
ATOM 9268 C CA . ALA B 1 564 ? 21.062 9.852 -16.172 1 81.44 564 ALA B CA 1
ATOM 9269 C C . ALA B 1 564 ? 21.922 9.328 -15.023 1 81.44 564 ALA B C 1
ATOM 9271 O O . ALA B 1 564 ? 23.094 9.031 -15.195 1 81.44 564 ALA B O 1
ATOM 9272 N N . LYS B 1 565 ? 21.312 9.281 -13.898 1 82.88 565 LYS B N 1
ATOM 9273 C CA . LYS B 1 565 ? 22.016 8.742 -12.734 1 82.88 565 LYS B CA 1
ATOM 9274 C C . LYS B 1 565 ? 22.406 7.285 -12.953 1 82.88 565 LYS B C 1
ATOM 9276 O O . LYS B 1 565 ? 23.531 6.879 -12.617 1 82.88 565 LYS B O 1
ATOM 9281 N N . ALA B 1 566 ? 21.484 6.48 -13.461 1 82.81 566 ALA B N 1
ATOM 9282 C CA . ALA B 1 566 ? 21.766 5.074 -13.734 1 82.81 566 ALA B CA 1
ATOM 9283 C C . ALA B 1 566 ? 22.922 4.918 -14.719 1 82.81 566 ALA B C 1
ATOM 9285 O O . ALA B 1 566 ? 23.75 4.02 -14.578 1 82.81 566 ALA B O 1
ATOM 9286 N N . ARG B 1 567 ? 22.906 5.785 -15.68 1 77.12 567 ARG B N 1
ATOM 9287 C CA . ARG B 1 567 ? 23.969 5.758 -16.672 1 77.12 567 ARG B CA 1
ATOM 9288 C C . ARG B 1 567 ? 25.312 6.086 -16.031 1 77.12 567 ARG B C 1
ATOM 9290 O O . ARG B 1 567 ? 26.312 5.426 -16.312 1 77.12 567 ARG B O 1
ATOM 9297 N N . LEU B 1 568 ? 25.281 7.031 -15.227 1 73.94 568 LEU B N 1
ATOM 9298 C CA . LEU B 1 568 ? 26.5 7.445 -14.555 1 73.94 568 LEU B CA 1
ATOM 9299 C C . LEU B 1 568 ? 27 6.355 -13.609 1 73.94 568 LEU B C 1
ATOM 9301 O O . LEU B 1 568 ? 28.219 6.117 -13.516 1 73.94 568 LEU B O 1
ATOM 9305 N N . ASP B 1 569 ? 26.109 5.777 -12.906 1 74.75 569 ASP B N 1
ATOM 9306 C CA . ASP B 1 569 ? 26.484 4.688 -12.008 1 74.75 569 ASP B CA 1
ATOM 9307 C C . ASP B 1 569 ? 27.062 3.506 -12.781 1 74.75 569 ASP B C 1
ATOM 9309 O O . ASP B 1 569 ? 28.016 2.863 -12.336 1 74.75 569 ASP B O 1
ATOM 9313 N N . ASP B 1 570 ? 26.391 3.211 -13.844 1 75.19 570 ASP B N 1
ATOM 9314 C CA . ASP B 1 570 ? 26.875 2.117 -14.68 1 75.19 570 ASP B CA 1
ATOM 9315 C C . ASP B 1 570 ? 28.281 2.402 -15.203 1 75.19 570 ASP B C 1
ATOM 9317 O O . ASP B 1 570 ? 29.125 1.507 -15.25 1 75.19 570 ASP B O 1
ATOM 9321 N N . LEU B 1 571 ? 28.469 3.648 -15.492 1 66.19 571 LEU B N 1
ATOM 9322 C CA . LEU B 1 571 ? 29.781 4.074 -15.953 1 66.19 571 LEU B CA 1
ATOM 9323 C C . LEU B 1 571 ? 30.812 3.979 -14.828 1 66.19 571 LEU B C 1
ATOM 9325 O O . LEU B 1 571 ? 31.938 3.529 -15.047 1 66.19 571 LEU B O 1
ATOM 9329 N N . ALA B 1 572 ? 30.312 4.406 -13.68 1 65.62 572 ALA B N 1
ATOM 9330 C CA . ALA B 1 572 ? 31.203 4.355 -12.523 1 65.62 572 ALA B CA 1
ATOM 9331 C C . ALA B 1 572 ? 31.578 2.916 -12.18 1 65.62 572 ALA B C 1
ATOM 9333 O O . ALA B 1 572 ? 32.719 2.635 -11.828 1 65.62 572 ALA B O 1
ATOM 9334 N N . ARG B 1 573 ? 30.672 2.053 -12.258 1 65.94 573 ARG B N 1
ATOM 9335 C CA . ARG B 1 573 ? 30.938 0.644 -11.977 1 65.94 573 ARG B CA 1
ATOM 9336 C C . ARG B 1 573 ? 31.859 0.041 -13.039 1 65.94 573 ARG B C 1
ATOM 9338 O O . ARG B 1 573 ? 32.719 -0.782 -12.719 1 65.94 573 ARG B O 1
ATOM 9345 N N . SER B 1 574 ? 31.594 0.5 -14.125 1 59.5 574 SER B N 1
ATOM 9346 C CA . SER B 1 574 ? 32.438 0.01 -15.211 1 59.5 574 SER B CA 1
ATOM 9347 C C . SER B 1 574 ? 33.844 0.558 -15.102 1 59.5 574 SER B C 1
ATOM 9349 O O . SER B 1 574 ? 34.812 -0.151 -15.391 1 59.5 574 SER B O 1
ATOM 9351 N N . CYS B 1 575 ? 33.719 1.867 -14.602 1 54 575 CYS B N 1
ATOM 9352 C CA . CYS B 1 575 ? 35.031 2.496 -14.461 1 54 575 CYS B CA 1
ATOM 9353 C C . CYS B 1 575 ? 35.688 2.082 -13.148 1 54 575 CYS B C 1
ATOM 9355 O O . CYS B 1 575 ? 36.906 2.133 -13.031 1 54 575 CYS B O 1
ATOM 9357 N N . GLY B 1 576 ? 34.812 1.855 -12.094 1 50.25 576 GLY B N 1
ATOM 9358 C CA . GLY B 1 576 ? 35.406 1.414 -10.836 1 50.25 576 GLY B CA 1
ATOM 9359 C C . GLY B 1 576 ? 36.438 0.331 -11 1 50.25 576 GLY B C 1
ATOM 9360 O O . GLY B 1 576 ? 37.5 0.381 -10.367 1 50.25 576 GLY B O 1
ATOM 9361 N N . TRP B 1 577 ? 36.125 -0.526 -11.844 1 48.16 577 TRP B N 1
ATOM 9362 C CA . TRP B 1 577 ? 37.125 -1.523 -12.172 1 48.16 577 TRP B CA 1
ATOM 9363 C C . TRP B 1 577 ? 38.406 -0.861 -12.703 1 48.16 577 TRP B C 1
ATOM 9365 O O . TRP B 1 577 ? 39.5 -1.211 -12.305 1 48.16 577 TRP B O 1
ATOM 9375 N N . LEU B 1 578 ? 38.094 0.209 -13.57 1 45.84 578 LEU B N 1
ATOM 9376 C CA . LEU B 1 578 ? 39.25 0.918 -14.125 1 45.84 578 LEU B CA 1
ATOM 9377 C C . LEU B 1 578 ? 40 1.682 -13.031 1 45.84 578 LEU B C 1
ATOM 9379 O O . LEU B 1 578 ? 41.219 1.662 -12.984 1 45.84 578 LEU B O 1
ATOM 9383 N N . LEU B 1 579 ? 39.219 2.346 -12.188 1 45.88 579 LEU B N 1
ATOM 9384 C CA . LEU B 1 579 ? 39.844 3.113 -11.109 1 45.88 579 LEU B CA 1
ATOM 9385 C C . LEU B 1 579 ? 40.594 2.197 -10.148 1 45.88 579 LEU B C 1
ATOM 9387 O O . LEU B 1 579 ? 41.688 2.531 -9.695 1 45.88 579 LEU B O 1
ATOM 9391 N N . ASN B 1 580 ? 39.969 1.125 -9.812 1 47.69 580 ASN B N 1
ATOM 9392 C CA . ASN B 1 580 ? 40.656 0.155 -8.977 1 47.69 580 ASN B CA 1
ATOM 9393 C C . ASN B 1 580 ? 41.969 -0.322 -9.625 1 47.69 580 ASN B C 1
ATOM 9395 O O . ASN B 1 580 ? 42.969 -0.466 -8.953 1 47.69 580 ASN B O 1
ATOM 9399 N N . GLU B 1 581 ? 41.844 -0.45 -10.922 1 45.97 581 GLU B N 1
ATOM 9400 C CA . GLU B 1 581 ? 43.062 -0.856 -11.641 1 45.97 581 GLU B CA 1
ATOM 9401 C C . GLU B 1 581 ? 44.094 0.266 -11.664 1 45.97 581 GLU B C 1
ATOM 9403 O O . GLU B 1 581 ? 45.312 0.01 -11.594 1 45.97 581 GLU B O 1
ATOM 9408 N N . LEU B 1 582 ? 43.469 1.426 -11.68 1 47.75 582 LEU B N 1
ATOM 9409 C CA . LEU B 1 582 ? 44.375 2.564 -11.727 1 47.75 582 LEU B CA 1
ATOM 9410 C C . LEU B 1 582 ? 44.969 2.832 -10.359 1 47.75 582 LEU B C 1
ATOM 9412 O O . LEU B 1 582 ? 46.125 3.309 -10.258 1 47.75 582 LEU B O 1
ATOM 9416 N N . THR B 1 583 ? 44.156 2.609 -9.344 1 44.69 583 THR B N 1
ATOM 9417 C CA . THR B 1 583 ? 44.625 2.939 -8.008 1 44.69 583 THR B CA 1
ATOM 9418 C C . THR B 1 583 ? 45.312 1.734 -7.367 1 44.69 583 THR B C 1
ATOM 9420 O O . THR B 1 583 ? 45.844 1.833 -6.258 1 44.69 583 THR B O 1
ATOM 9423 N N . ALA B 1 584 ? 45.188 0.668 -8.008 1 44.09 584 ALA B N 1
ATOM 9424 C CA . ALA B 1 584 ? 45.906 -0.464 -7.406 1 44.09 584 ALA B CA 1
ATOM 9425 C C . ALA B 1 584 ? 47.406 -0.178 -7.285 1 44.09 584 ALA B C 1
ATOM 9427 O O . ALA B 1 584 ? 48.031 0.233 -8.258 1 44.09 584 ALA B O 1
ATOM 9428 N N . PRO B 1 585 ? 47.812 0.014 -6.031 1 42.31 585 PRO B N 1
ATOM 9429 C CA . PRO B 1 585 ? 49.219 0.369 -5.766 1 42.31 585 PRO B CA 1
ATOM 9430 C C . PRO B 1 585 ? 50.188 -0.506 -6.535 1 42.31 585 PRO B C 1
ATOM 9432 O O . PRO B 1 585 ? 51.281 -0.041 -6.91 1 42.31 585 PRO B O 1
ATOM 9435 N N . ALA B 1 586 ? 49.969 -1.854 -6.348 1 42.5 586 ALA B N 1
ATOM 9436 C CA . ALA B 1 586 ? 51.094 -2.734 -6.641 1 42.5 586 ALA B CA 1
ATOM 9437 C C . ALA B 1 586 ? 51.5 -2.65 -8.109 1 42.5 586 ALA B C 1
ATOM 9439 O O . ALA B 1 586 ? 52.5 -3.238 -8.523 1 42.5 586 ALA B O 1
ATOM 9440 N N . SER B 1 587 ? 50.594 -2.309 -8.914 1 42.94 587 SER B N 1
ATOM 9441 C CA . SER B 1 587 ? 50.938 -2.688 -10.289 1 42.94 587 SER B CA 1
ATOM 9442 C C . SER B 1 587 ? 51.469 -1.498 -11.078 1 42.94 587 SER B C 1
ATOM 9444 O O . SER B 1 587 ? 51.219 -1.389 -12.281 1 42.94 587 SER B O 1
ATOM 9446 N N . GLY B 1 588 ? 52.219 -0.769 -10.648 1 46.31 588 GLY B N 1
ATOM 9447 C CA . GLY B 1 588 ? 52.969 0.297 -11.289 1 46.31 588 GLY B CA 1
ATOM 9448 C C . GLY B 1 588 ? 52.156 1.563 -11.484 1 46.31 588 GLY B C 1
ATOM 9449 O O . GLY B 1 588 ? 51 1.608 -11.141 1 46.31 588 GLY B O 1
ATOM 9450 N N . GLU B 1 589 ? 52.844 2.713 -11.656 1 44.19 589 GLU B N 1
ATOM 9451 C CA . GLU B 1 589 ? 52.25 4.035 -11.82 1 44.19 589 GLU B CA 1
ATOM 9452 C C . GLU B 1 589 ? 51.406 4.117 -13.102 1 44.19 589 GLU B C 1
ATOM 9454 O O . GLU B 1 589 ? 51.844 3.645 -14.156 1 44.19 589 GLU B O 1
ATOM 9459 N N . VAL B 1 590 ? 50.156 4.254 -12.969 1 45.91 590 VAL B N 1
ATOM 9460 C CA . VAL B 1 590 ? 49.375 4.477 -14.164 1 45.91 590 VAL B CA 1
ATOM 9461 C C . VAL B 1 590 ? 49.844 5.73 -14.891 1 45.91 590 VAL B C 1
ATOM 9463 O O . VAL B 1 590 ? 49.844 6.828 -14.32 1 45.91 590 VAL B O 1
ATOM 9466 N N . PHE B 1 591 ? 50.562 5.594 -16 1 46.47 591 PHE B N 1
ATOM 9467 C CA . PHE B 1 591 ? 51.125 6.762 -16.688 1 46.47 591 PHE B CA 1
ATOM 9468 C C . PHE B 1 591 ? 50.188 7.203 -17.812 1 46.47 591 PHE B C 1
ATOM 9470 O O . PHE B 1 591 ? 50.219 8.359 -18.25 1 46.47 591 PHE B O 1
ATOM 9477 N N . SER B 1 592 ? 49.312 6.297 -18.453 1 41.72 592 SER B N 1
ATOM 9478 C CA . SER B 1 592 ? 48.375 6.723 -19.5 1 41.72 592 SER B CA 1
ATOM 9479 C C . SER B 1 592 ? 47.125 5.859 -19.5 1 41.72 592 SER B C 1
ATOM 9481 O O . SER B 1 592 ? 47.156 4.699 -19.094 1 41.72 592 SER B O 1
ATOM 9483 N N . ILE B 1 593 ? 45.969 6.43 -19.484 1 44.31 593 ILE B N 1
ATOM 9484 C CA . ILE B 1 593 ? 44.688 5.766 -19.781 1 44.31 593 ILE B CA 1
ATOM 9485 C C . ILE B 1 593 ? 44.219 6.172 -21.188 1 44.31 593 ILE B C 1
ATOM 9487 O O . ILE B 1 593 ? 44.219 7.355 -21.516 1 44.31 593 ILE B O 1
ATOM 9491 N N . GLY B 1 594 ? 44.25 5.281 -22.297 1 42.41 594 GLY B N 1
ATOM 9492 C CA . GLY B 1 594 ? 43.844 5.578 -23.672 1 42.41 594 GLY B CA 1
ATOM 9493 C C . GLY B 1 594 ? 42.781 4.66 -24.203 1 42.41 594 GLY B C 1
ATOM 9494 O O . GLY B 1 594 ? 42.531 3.594 -23.641 1 42.41 594 GLY B O 1
ATOM 9495 N N . VAL B 1 595 ? 41.75 5.156 -24.969 1 37.38 595 VAL B N 1
ATOM 9496 C CA . VAL B 1 595 ? 40.781 4.387 -25.734 1 37.38 595 VAL B CA 1
ATOM 9497 C C . VAL B 1 595 ? 41.438 3.889 -27.031 1 37.38 595 VAL B C 1
ATOM 9499 O O . VAL B 1 595 ? 42.031 4.668 -27.781 1 37.38 595 VAL B O 1
ATOM 9502 N N . SER B 1 596 ? 41.969 2.678 -27.016 1 32.06 596 SER B N 1
ATOM 9503 C CA . SER B 1 596 ? 42.562 2.174 -28.25 1 32.06 596 SER B CA 1
ATOM 9504 C C . SER B 1 596 ? 41.531 1.438 -29.094 1 32.06 596 SER B C 1
ATOM 9506 O O . SER B 1 596 ? 40.625 0.788 -28.562 1 32.06 596 SER B O 1
ATOM 9508 N N . SER B 1 597 ? 41.156 1.918 -30.344 1 32.44 597 SER B N 1
ATOM 9509 C CA . SER B 1 597 ? 40.594 1.099 -31.406 1 32.44 597 SER B CA 1
ATOM 9510 C C . SER B 1 597 ? 41.469 -0.097 -31.734 1 32.44 597 SER B C 1
ATOM 9512 O O . SER B 1 597 ? 42.531 0.061 -32.312 1 32.44 597 SER B O 1
ATOM 9514 N N . TRP B 1 598 ? 41.781 -0.995 -30.859 1 29.58 598 TRP B N 1
ATOM 9515 C CA . TRP B 1 598 ? 42.75 -2.018 -31.266 1 29.58 598 TRP B CA 1
ATOM 9516 C C . TRP B 1 598 ? 42.125 -3.002 -32.25 1 29.58 598 TRP B C 1
ATOM 9518 O O . TRP B 1 598 ? 41.125 -3.648 -31.922 1 29.58 598 TRP B O 1
ATOM 9528 N N . GLY B 1 599 ? 41.938 -2.684 -33.531 1 29 599 GLY B N 1
ATOM 9529 C CA . GLY B 1 599 ? 41.875 -3.746 -34.531 1 29 599 GLY B CA 1
ATOM 9530 C C . GLY B 1 599 ? 43.031 -4.73 -34.438 1 29 599 GLY B C 1
ATOM 9531 O O . GLY B 1 599 ? 44.188 -4.328 -34.375 1 29 599 GLY B O 1
ATOM 9532 N N . VAL B 1 600 ? 42.844 -5.879 -33.594 1 29.12 600 VAL B N 1
ATOM 9533 C CA . VAL B 1 600 ? 43.812 -6.965 -33.781 1 29.12 600 VAL B CA 1
ATOM 9534 C C . VAL B 1 600 ? 44 -7.277 -35.25 1 29.12 600 VAL B C 1
ATOM 9536 O O . VAL B 1 600 ? 43.062 -7.793 -35.906 1 29.12 600 VAL B O 1
ATOM 9539 N N . SER B 1 601 ? 44.438 -6.406 -36.031 1 26.72 601 SER B N 1
ATOM 9540 C CA . SER B 1 601 ? 44.781 -6.754 -37.406 1 26.72 601 SER B CA 1
ATOM 9541 C C . SER B 1 601 ? 45.844 -7.855 -37.438 1 26.72 601 SER B C 1
ATOM 9543 O O . SER B 1 601 ? 46.969 -7.605 -37.844 1 26.72 601 SER B O 1
ATOM 9545 N N . SER B 1 602 ? 45.906 -8.922 -36.625 1 26.95 602 SER B N 1
ATOM 9546 C CA . SER B 1 602 ? 46.906 -9.688 -37.406 1 26.95 602 SER B CA 1
ATOM 9547 C C . SER B 1 602 ? 46.406 -9.953 -38.812 1 26.95 602 SER B C 1
ATOM 9549 O O . SER B 1 602 ? 47.156 -9.711 -39.781 1 26.95 602 SER B O 1
ATOM 9551 N N . GLN B 1 603 ? 45.906 -11.234 -39.062 1 26.8 603 GLN B N 1
ATOM 9552 C CA . GLN B 1 603 ? 45.844 -11.695 -40.438 1 26.8 603 GLN B CA 1
ATOM 9553 C C . GLN B 1 603 ? 44.781 -10.93 -41.219 1 26.8 603 GLN B C 1
ATOM 9555 O O . GLN B 1 603 ? 43.781 -10.453 -40.625 1 26.8 603 GLN B O 1
ATOM 9560 N N . PRO B 1 604 ? 45 -10.641 -42.594 1 28.14 604 PRO B N 1
ATOM 9561 C CA . PRO B 1 604 ? 44.281 -10.008 -43.719 1 28.14 604 PRO B CA 1
ATOM 9562 C C . PRO B 1 604 ? 42.781 -10.359 -43.719 1 28.14 604 PRO B C 1
ATOM 9564 O O . PRO B 1 604 ? 42.094 -10.008 -44.688 1 28.14 604 PRO B O 1
ATOM 9567 N N . ALA B 1 605 ? 42.406 -11.5 -43 1 28.09 605 ALA B N 1
ATOM 9568 C CA . ALA B 1 605 ? 41.156 -11.898 -43.625 1 28.09 605 ALA B CA 1
ATOM 9569 C C . ALA B 1 605 ? 40.094 -10.82 -43.406 1 28.09 605 ALA B C 1
ATOM 9571 O O . ALA B 1 605 ? 40.219 -9.977 -42.531 1 28.09 605 ALA B O 1
ATOM 9572 N N . THR B 1 606 ? 38.906 -10.805 -44.062 1 29.58 606 THR B N 1
ATOM 9573 C CA . THR B 1 606 ? 37.812 -9.984 -44.594 1 29.58 606 THR B CA 1
ATOM 9574 C C . THR B 1 606 ? 37.125 -9.227 -43.438 1 29.58 606 THR B C 1
ATOM 9576 O O . THR B 1 606 ? 36.906 -8.023 -43.531 1 29.58 606 THR B O 1
ATOM 9579 N N . THR B 1 607 ? 36.031 -9.812 -42.812 1 31.97 607 THR B N 1
ATOM 9580 C CA . THR B 1 607 ? 34.844 -9.156 -42.25 1 31.97 607 THR B CA 1
ATOM 9581 C C . THR B 1 607 ? 35.156 -8.609 -40.844 1 31.97 607 THR B C 1
ATOM 9583 O O . THR B 1 607 ? 35.156 -9.352 -39.875 1 31.97 607 THR B O 1
ATOM 9586 N N . ALA B 1 608 ? 36.125 -7.746 -40.75 1 32 608 ALA B N 1
ATOM 9587 C CA . ALA B 1 608 ? 36.719 -7.242 -39.5 1 32 608 ALA B CA 1
ATOM 9588 C C . ALA B 1 608 ? 35.625 -6.652 -38.594 1 32 608 ALA B C 1
ATOM 9590 O O . ALA B 1 608 ? 34.812 -5.844 -39.062 1 32 608 ALA B O 1
ATOM 9591 N N . PRO B 1 609 ? 35.25 -7.422 -37.562 1 34.06 609 PRO B N 1
ATOM 9592 C CA . PRO B 1 609 ? 34.219 -6.895 -36.656 1 34.06 609 PRO B CA 1
ATOM 9593 C C . PRO B 1 609 ? 34.5 -5.461 -36.219 1 34.06 609 PRO B C 1
ATOM 9595 O O . PRO B 1 609 ? 35.656 -5.031 -36.188 1 34.06 609 PRO B O 1
ATOM 9598 N N . PRO B 1 610 ? 33.594 -4.574 -36.312 1 35.44 610 PRO B N 1
ATOM 9599 C CA . PRO B 1 610 ? 33.812 -3.156 -36.062 1 35.44 610 PRO B CA 1
ATOM 9600 C C . PRO B 1 610 ? 34.625 -2.93 -34.781 1 35.44 610 PRO B C 1
ATOM 9602 O O . PRO B 1 610 ? 34.594 -3.752 -33.875 1 35.44 610 PRO B O 1
ATOM 9605 N N . PRO B 1 611 ? 35.688 -2.133 -34.844 1 33.78 611 PRO B N 1
ATOM 9606 C CA . PRO B 1 611 ? 36.688 -1.819 -33.781 1 33.78 611 PRO B CA 1
ATOM 9607 C C . PRO B 1 611 ? 36.031 -1.486 -32.438 1 33.78 611 PRO B C 1
ATOM 9609 O O . PRO B 1 611 ? 35.062 -0.725 -32.406 1 33.78 611 PRO B O 1
ATOM 9612 N N . GLN B 1 612 ? 35.938 -2.531 -31.656 1 35.25 612 GLN B N 1
ATOM 9613 C CA . GLN B 1 612 ? 35.438 -2.348 -30.297 1 35.25 612 GLN B CA 1
ATOM 9614 C C . GLN B 1 612 ? 36.375 -1.45 -29.484 1 35.25 612 GLN B C 1
ATOM 9616 O O . GLN B 1 612 ? 37.594 -1.655 -29.5 1 35.25 612 GLN B O 1
ATOM 9621 N N . SER B 1 613 ? 36.094 -0.189 -29.328 1 36.41 613 SER B N 1
ATOM 9622 C CA . SER B 1 613 ? 36.906 0.749 -28.578 1 36.41 613 SER B CA 1
ATOM 9623 C C . SER B 1 613 ? 37.219 0.222 -27.188 1 36.41 613 SER B C 1
ATOM 9625 O O . SER B 1 613 ? 36.312 -0.226 -26.469 1 36.41 613 SER B O 1
ATOM 9627 N N . THR B 1 614 ? 38.406 -0.357 -26.906 1 43.56 614 THR B N 1
ATOM 9628 C CA . THR B 1 614 ? 38.875 -0.88 -25.625 1 43.56 614 THR B CA 1
ATOM 9629 C C . THR B 1 614 ? 39.688 0.182 -24.859 1 43.56 614 THR B C 1
ATOM 9631 O O . THR B 1 614 ? 40.281 1.065 -25.484 1 43.56 614 THR B O 1
ATOM 9634 N N . VAL B 1 615 ? 39.281 0.543 -23.531 1 46.03 615 VAL B N 1
ATOM 9635 C CA . VAL B 1 615 ? 40.094 1.404 -22.672 1 46.03 615 VAL B CA 1
ATOM 9636 C C . VAL B 1 615 ? 41.312 0.626 -22.156 1 46.03 615 VAL B C 1
ATOM 9638 O O . VAL B 1 615 ? 41.156 -0.503 -21.688 1 46.03 615 VAL B O 1
ATOM 9641 N N . ALA B 1 616 ? 42.531 1.15 -22.531 1 45.69 616 ALA B N 1
ATOM 9642 C CA . ALA B 1 616 ? 43.812 0.574 -22.078 1 45.69 616 ALA B CA 1
ATOM 9643 C C . ALA B 1 616 ? 44.406 1.407 -20.953 1 45.69 616 ALA B C 1
ATOM 9645 O O . ALA B 1 616 ? 44.406 2.639 -21.016 1 45.69 616 ALA B O 1
ATOM 9646 N N . VAL B 1 617 ? 44.594 0.825 -19.75 1 50.25 617 VAL B N 1
ATOM 9647 C CA . VAL B 1 617 ? 45.375 1.423 -18.672 1 50.25 617 VAL B CA 1
ATOM 9648 C C . VAL B 1 617 ? 46.812 0.935 -18.75 1 50.25 617 VAL B C 1
ATOM 9650 O O . VAL B 1 617 ? 47.062 -0.272 -18.75 1 50.25 617 VAL B O 1
ATOM 9653 N N . HIS B 1 618 ? 47.688 1.972 -19.031 1 46.56 618 HIS B N 1
ATOM 9654 C CA . HIS B 1 618 ? 49.125 1.674 -19.094 1 46.56 618 HIS B CA 1
ATOM 9655 C C . HIS B 1 618 ? 49.812 1.965 -17.75 1 46.56 618 HIS B C 1
ATOM 9657 O O . HIS B 1 618 ? 49.562 3.012 -17.141 1 46.56 618 HIS B O 1
ATOM 9663 N N . ARG B 1 619 ? 50.312 0.998 -17.266 1 47.69 619 ARG B N 1
ATOM 9664 C CA . ARG B 1 619 ? 51.062 1.115 -16.016 1 47.69 619 ARG B CA 1
ATOM 9665 C C . ARG B 1 619 ? 52.562 1.021 -16.266 1 47.69 619 ARG B C 1
ATOM 9667 O O . ARG B 1 619 ? 53 0.357 -17.203 1 47.69 619 ARG B O 1
ATOM 9674 N N . SER B 1 620 ? 53.219 1.759 -15.398 1 46.91 620 SER B N 1
ATOM 9675 C CA . SER B 1 620 ? 54.656 1.644 -15.477 1 46.91 620 SER B CA 1
ATOM 9676 C C . SER B 1 620 ? 55.125 0.236 -15.109 1 46.91 620 SER B C 1
ATOM 9678 O O . SER B 1 620 ? 54.625 -0.363 -14.156 1 46.91 620 SER B O 1
ATOM 9680 N N . GLY B 1 621 ? 55.938 -0.479 -16.062 1 46.97 621 GLY B N 1
ATOM 9681 C CA . GLY B 1 621 ? 56.531 -1.8 -15.922 1 46.97 621 GLY B CA 1
ATOM 9682 C C . GLY B 1 621 ? 55.719 -2.891 -16.594 1 46.97 621 GLY B C 1
ATOM 9683 O O . GLY B 1 621 ? 56.156 -4.043 -16.656 1 46.97 621 GLY B O 1
ATOM 9684 N N . ARG B 1 622 ? 54.406 -2.602 -16.875 1 46.22 622 ARG B N 1
ATOM 9685 C CA . ARG B 1 622 ? 53.688 -3.633 -17.609 1 46.22 622 ARG B CA 1
ATOM 9686 C C . ARG B 1 622 ? 53.719 -3.359 -19.109 1 46.22 622 ARG B C 1
ATOM 9688 O O . ARG B 1 622 ? 53.562 -2.217 -19.547 1 46.22 622 ARG B O 1
ATOM 9695 N N . SER B 1 623 ? 54.312 -4.297 -19.875 1 43.31 623 SER B N 1
ATOM 9696 C CA . SER B 1 623 ? 54.469 -4.215 -21.312 1 43.31 623 SER B CA 1
ATOM 9697 C C . SER B 1 623 ? 53.125 -4.18 -22.016 1 43.31 623 SER B C 1
ATOM 9699 O O . SER B 1 623 ? 53 -3.688 -23.141 1 43.31 623 SER B O 1
ATOM 9701 N N . SER B 1 624 ? 52.062 -4.941 -21.531 1 40.62 624 SER B N 1
ATOM 9702 C CA . SER B 1 624 ? 50.812 -5.031 -22.266 1 40.62 624 SER B CA 1
ATOM 9703 C C . SER B 1 624 ? 49.719 -4.227 -21.562 1 40.62 624 SER B C 1
ATOM 9705 O O . SER B 1 624 ? 49.594 -4.266 -20.344 1 40.62 624 SER B O 1
ATOM 9707 N N . PRO B 1 625 ? 49.094 -3.266 -22.25 1 43.66 625 PRO B N 1
ATOM 9708 C CA . PRO B 1 625 ? 47.969 -2.494 -21.688 1 43.66 625 PRO B CA 1
ATOM 9709 C C . PRO B 1 625 ? 46.844 -3.379 -21.172 1 43.66 625 PRO B C 1
ATOM 9711 O O . PRO B 1 625 ? 46.625 -4.477 -21.688 1 43.66 625 PRO B O 1
ATOM 9714 N N . LEU B 1 626 ? 46.5 -3.213 -20.047 1 45.75 626 LEU B N 1
ATOM 9715 C CA . LEU B 1 626 ? 45.281 -3.873 -19.609 1 45.75 626 LEU B CA 1
ATOM 9716 C C . LEU B 1 626 ? 44.062 -3.375 -20.422 1 45.75 626 LEU B C 1
ATOM 9718 O O . LEU B 1 626 ? 43.812 -2.17 -20.5 1 45.75 626 LEU B O 1
ATOM 9722 N N . LEU B 1 627 ? 43.625 -4.242 -21.359 1 41.19 627 LEU B N 1
ATOM 9723 C CA . LEU B 1 627 ? 42.5 -3.957 -22.266 1 41.19 627 LEU B CA 1
ATOM 9724 C C . LEU B 1 627 ? 41.156 -4.137 -21.547 1 41.19 627 LEU B C 1
ATOM 9726 O O . LEU B 1 627 ? 41 -5.07 -20.766 1 41.19 627 LEU B O 1
ATOM 9730 N N . TRP B 1 628 ? 40.531 -3.053 -21.406 1 43.72 628 TRP B N 1
ATOM 9731 C CA . TRP B 1 628 ? 39.125 -3.111 -21.016 1 43.72 628 TRP B CA 1
ATOM 9732 C C . TRP B 1 628 ? 38.219 -3.207 -22.234 1 43.72 628 TRP B C 1
ATOM 9734 O O . TRP B 1 628 ? 38.312 -2.398 -23.156 1 43.72 628 TRP B O 1
ATOM 9744 N N . ASN B 1 629 ? 37.688 -4.332 -22.625 1 36.44 629 ASN B N 1
ATOM 9745 C CA . ASN B 1 629 ? 36.656 -4.543 -23.656 1 36.44 629 ASN B CA 1
ATOM 9746 C C . ASN B 1 629 ? 35.281 -4.191 -23.156 1 36.44 629 ASN B C 1
ATOM 9748 O O . ASN B 1 629 ? 34.781 -4.773 -22.172 1 36.44 629 ASN B O 1
ATOM 9752 N N . ASP B 1 630 ? 34.906 -2.92 -23.297 1 38.56 630 ASP B N 1
ATOM 9753 C CA . ASP B 1 630 ? 33.531 -2.574 -23.031 1 38.56 630 ASP B CA 1
ATOM 9754 C C . ASP B 1 630 ? 32.594 -3.344 -23.969 1 38.56 630 ASP B C 1
ATOM 9756 O O . ASP B 1 630 ? 32.688 -3.215 -25.188 1 38.56 630 ASP B O 1
ATOM 9760 N N . GLN B 1 631 ? 32.344 -4.496 -23.812 1 33.69 631 GLN B N 1
ATOM 9761 C CA . GLN B 1 631 ? 31.312 -5.062 -24.656 1 33.69 631 GLN B CA 1
ATOM 9762 C C . GLN B 1 631 ? 30.156 -4.078 -24.828 1 33.69 631 GLN B C 1
ATOM 9764 O O . GLN B 1 631 ? 29.219 -4.34 -25.594 1 33.69 631 GLN B O 1
ATOM 9769 N N . SER B 1 632 ? 29.797 -3.264 -23.844 1 32.16 632 SER B N 1
ATOM 9770 C CA . SER B 1 632 ? 28.75 -2.312 -24.172 1 32.16 632 SER B CA 1
ATOM 9771 C C . SER B 1 632 ? 29.266 -1.193 -25.078 1 32.16 632 SER B C 1
ATOM 9773 O O . SER B 1 632 ? 30.469 -0.891 -25.062 1 32.16 632 SER B O 1
ATOM 9775 N N . GLY B 1 633 ? 28.812 -0.974 -26.297 1 28.95 633 GLY B N 1
ATOM 9776 C CA . GLY B 1 633 ? 29.078 -0.168 -27.484 1 28.95 633 GLY B CA 1
ATOM 9777 C C . GLY B 1 633 ? 29.781 1.138 -27.156 1 28.95 633 GLY B C 1
ATOM 9778 O O . GLY B 1 633 ? 30.75 1.502 -27.828 1 28.95 633 GLY B O 1
ATOM 9779 N N . GLY B 1 634 ? 29.047 2.389 -26.766 1 30.09 634 GLY B N 1
ATOM 9780 C CA . GLY B 1 634 ? 29.359 3.758 -27.141 1 30.09 634 GLY B CA 1
ATOM 9781 C C . GLY B 1 634 ? 30.5 4.352 -26.344 1 30.09 634 GLY B C 1
ATOM 9782 O O . GLY B 1 634 ? 30.375 4.598 -25.141 1 30.09 634 GLY B O 1
ATOM 9783 N N . LEU B 1 635 ? 31.656 4.199 -26.594 1 33.53 635 LEU B N 1
ATOM 9784 C CA . LEU B 1 635 ? 32.812 4.961 -26.172 1 33.53 635 LEU B CA 1
ATOM 9785 C C . LEU B 1 635 ? 32.625 6.449 -26.422 1 33.53 635 LEU B C 1
ATOM 9787 O O . LEU B 1 635 ? 33.281 7.285 -25.812 1 33.53 635 LEU B O 1
ATOM 9791 N N . ASP B 1 636 ? 31.938 6.871 -27.516 1 31.27 636 ASP B N 1
ATOM 9792 C CA . ASP B 1 636 ? 31.781 8.258 -27.938 1 31.27 636 ASP B CA 1
ATOM 9793 C C . ASP B 1 636 ? 31.141 9.102 -26.844 1 31.27 636 ASP B C 1
ATOM 9795 O O . ASP B 1 636 ? 31.281 10.328 -26.828 1 31.27 636 ASP B O 1
ATOM 9799 N N . VAL B 1 637 ? 30.406 8.508 -26.031 1 31.73 637 VAL B N 1
ATOM 9800 C CA . VAL B 1 637 ? 29.719 9.328 -25.047 1 31.73 637 VAL B CA 1
ATOM 9801 C C . VAL B 1 637 ? 30.703 9.75 -23.953 1 31.73 637 VAL B C 1
ATOM 9803 O O . VAL B 1 637 ? 30.484 10.734 -23.25 1 31.73 637 VAL B O 1
ATOM 9806 N N . PHE B 1 638 ? 31.797 9.055 -23.719 1 32.22 638 PHE B N 1
ATOM 9807 C CA . PHE B 1 638 ? 32.781 9.555 -22.75 1 32.22 638 PHE B CA 1
ATOM 9808 C C . PHE B 1 638 ? 33.438 10.82 -23.266 1 32.22 638 PHE B C 1
ATOM 9810 O O . PHE B 1 638 ? 33.781 11.719 -22.5 1 32.22 638 PHE B O 1
ATOM 9817 N N . ALA B 1 639 ? 33.875 10.891 -24.547 1 29.88 639 ALA B N 1
ATOM 9818 C CA . ALA B 1 639 ? 34.625 12.008 -25.078 1 29.88 639 ALA B CA 1
ATOM 9819 C C . ALA B 1 639 ? 33.875 13.32 -24.938 1 29.88 639 ALA B C 1
ATOM 9821 O O . ALA B 1 639 ? 34.438 14.367 -24.656 1 29.88 639 ALA B O 1
ATOM 9822 N N . GLU B 1 640 ? 32.625 13.406 -25.438 1 30.61 640 GLU B N 1
ATOM 9823 C CA . GLU B 1 640 ? 32 14.727 -25.469 1 30.61 640 GLU B CA 1
ATOM 9824 C C . GLU B 1 640 ? 31.719 15.227 -24.062 1 30.61 640 GLU B C 1
ATOM 9826 O O . GLU B 1 640 ? 31.859 16.406 -23.781 1 30.61 640 GLU B O 1
ATOM 9831 N N . ASP B 1 641 ? 31 14.438 -23.234 1 30.12 641 ASP B N 1
ATOM 9832 C CA . ASP B 1 641 ? 30.469 15.125 -22.062 1 30.12 641 ASP B CA 1
ATOM 9833 C C . ASP B 1 641 ? 31.5 15.133 -20.922 1 30.12 641 ASP B C 1
ATOM 9835 O O . ASP B 1 641 ? 31.188 15.57 -19.812 1 30.12 641 ASP B O 1
ATOM 9839 N N . LEU B 1 642 ? 32.5 14.188 -21.031 1 29.75 642 LEU B N 1
ATOM 9840 C CA . LEU B 1 642 ? 33.469 14.453 -19.969 1 29.75 642 LEU B CA 1
ATOM 9841 C C . LEU B 1 642 ? 34.406 15.609 -20.344 1 29.75 642 LEU B C 1
ATOM 9843 O O . LEU B 1 642 ? 35.156 15.523 -21.312 1 29.75 642 LEU B O 1
ATOM 9847 N N . ASN B 1 643 ? 34 16.828 -20.281 1 29.52 643 ASN B N 1
ATOM 9848 C CA . ASN B 1 643 ? 34.844 17.969 -20.609 1 29.52 643 ASN B CA 1
ATOM 9849 C C . ASN B 1 643 ? 36.312 17.703 -20.312 1 29.52 643 ASN B C 1
ATOM 9851 O O . ASN B 1 643 ? 37.219 18.312 -20.922 1 29.52 643 ASN B O 1
ATOM 9855 N N . GLY B 1 644 ? 36.688 16.984 -19.25 1 28.06 644 GLY B N 1
ATOM 9856 C CA . GLY B 1 644 ? 38.125 16.953 -18.922 1 28.06 644 GLY B CA 1
ATOM 9857 C C . GLY B 1 644 ? 38.844 15.789 -19.547 1 28.06 644 GLY B C 1
ATOM 9858 O O . GLY B 1 644 ? 40.031 15.578 -19.281 1 28.06 644 GLY B O 1
ATOM 9859 N N . PHE B 1 645 ? 38.188 14.812 -19.969 1 29.08 645 PHE B N 1
ATOM 9860 C CA . PHE B 1 645 ? 39.062 13.758 -20.453 1 29.08 645 PHE B CA 1
ATOM 9861 C C . PHE B 1 645 ? 39.562 14.078 -21.859 1 29.08 645 PHE B C 1
ATOM 9863 O O . PHE B 1 645 ? 38.781 14.492 -22.719 1 29.08 645 PHE B O 1
ATOM 9870 N N . LEU B 1 646 ? 40.844 14.578 -21.922 1 27.45 646 LEU B N 1
ATOM 9871 C CA . LEU B 1 646 ? 41.594 14.812 -23.156 1 27.45 646 LEU B CA 1
ATOM 9872 C C . LEU B 1 646 ? 41.594 13.578 -24.047 1 27.45 646 LEU B C 1
ATOM 9874 O O . LEU B 1 646 ? 41.938 12.484 -23.594 1 27.45 646 LEU B O 1
ATOM 9878 N N . GLY B 1 647 ? 40.688 13.422 -24.906 1 29.53 647 GLY B N 1
ATOM 9879 C CA . GLY B 1 647 ? 40.781 12.484 -26.016 1 29.53 647 GLY B CA 1
ATOM 9880 C C . GLY B 1 647 ? 42.062 12.57 -26.781 1 29.53 647 GLY B C 1
ATOM 9881 O O . GLY B 1 647 ? 42.25 13.445 -27.625 1 29.53 647 GLY B O 1
ATOM 9882 N N . ILE B 1 648 ? 43.312 12.383 -26.078 1 27.98 648 ILE B N 1
ATOM 9883 C CA . ILE B 1 648 ? 44.562 12.438 -26.828 1 27.98 648 ILE B CA 1
ATOM 9884 C C . ILE B 1 648 ? 44.656 11.227 -27.75 1 27.98 648 ILE B C 1
ATOM 9886 O O . ILE B 1 648 ? 44.312 10.102 -27.344 1 27.98 648 ILE B O 1
ATOM 9890 N N . ASP B 1 649 ? 44.562 11.438 -28.984 1 28.44 649 ASP B N 1
ATOM 9891 C CA . ASP B 1 649 ? 45 10.508 -30.031 1 28.44 649 ASP B CA 1
ATOM 9892 C C . ASP B 1 649 ? 46.438 10.047 -29.781 1 28.44 649 ASP B C 1
ATOM 9894 O O . ASP B 1 649 ? 47.375 10.82 -29.953 1 28.44 649 ASP B O 1
ATOM 9898 N N . TRP B 1 650 ? 46.688 9.141 -28.875 1 29.14 650 TRP B N 1
ATOM 9899 C CA . TRP B 1 650 ? 48.031 8.734 -28.469 1 29.14 650 TRP B CA 1
ATOM 9900 C C . TRP B 1 650 ? 48.812 8.148 -29.641 1 29.14 650 TRP B C 1
ATOM 9902 O O . TRP B 1 650 ? 50 7.875 -29.516 1 29.14 650 TRP B O 1
ATOM 9912 N N . THR B 1 651 ? 48.156 7.672 -30.641 1 30.88 651 THR B N 1
ATOM 9913 C CA . THR B 1 651 ? 49.094 7.148 -31.656 1 30.88 651 THR B CA 1
ATOM 9914 C C . THR B 1 651 ? 50.062 8.227 -32.094 1 30.88 651 THR B C 1
ATOM 9916 O O . THR B 1 651 ? 51.125 7.914 -32.656 1 30.88 651 THR B O 1
ATOM 9919 N N . ALA B 1 652 ? 49.594 9.523 -32 1 30.61 652 ALA B N 1
ATOM 9920 C CA . ALA B 1 652 ? 50.531 10.508 -32.562 1 30.61 652 ALA B CA 1
ATOM 9921 C C . ALA B 1 652 ? 51.438 11.039 -31.469 1 30.61 652 ALA B C 1
ATOM 9923 O O . ALA B 1 652 ? 52.219 11.977 -31.688 1 30.61 652 ALA B O 1
ATOM 9924 N N . TRP B 1 653 ? 51.156 10.531 -30.141 1 30.17 653 TRP B N 1
ATOM 9925 C CA . TRP B 1 653 ? 52 11.125 -29.125 1 30.17 653 TRP B CA 1
ATOM 9926 C C . TRP B 1 653 ? 53.406 10.492 -29.141 1 30.17 653 TRP B C 1
ATOM 9928 O O . TRP B 1 653 ? 53.531 9.273 -28.984 1 30.17 653 TRP B O 1
ATOM 9938 N N . GLN B 1 654 ? 54.281 11.047 -29.938 1 27.59 654 GLN B N 1
ATOM 9939 C CA . GLN B 1 654 ? 55.719 10.75 -29.859 1 27.59 654 GLN B CA 1
ATOM 9940 C C . GLN B 1 654 ? 56.312 11.344 -28.594 1 27.59 654 GLN B C 1
ATOM 9942 O O . GLN B 1 654 ? 56.094 12.516 -28.266 1 27.59 654 GLN B O 1
ATOM 9947 N N . PRO B 1 655 ? 56.625 10.531 -27.562 1 28.77 655 PRO B N 1
ATOM 9948 C CA . PRO B 1 655 ? 57.406 11.062 -26.438 1 28.77 655 PRO B CA 1
ATOM 9949 C C . PRO B 1 655 ? 58.531 12.016 -26.891 1 28.77 655 PRO B C 1
ATOM 9951 O O . PRO B 1 655 ? 59.312 11.672 -27.766 1 28.77 655 PRO B O 1
ATOM 9954 N N . GLU B 1 656 ? 58.25 13.297 -27 1 28.91 656 GLU B N 1
ATOM 9955 C CA . GLU B 1 656 ? 59.406 14.148 -27.234 1 28.91 656 GLU B CA 1
ATOM 9956 C C . GLU B 1 656 ? 60.531 13.844 -26.234 1 28.91 656 GLU B C 1
ATOM 9958 O O . GLU B 1 656 ? 60.281 13.562 -25.062 1 28.91 656 GLU B O 1
ATOM 9963 N N . GLY B 1 657 ? 61.781 13.477 -26.656 1 27.36 657 GLY B N 1
ATOM 9964 C CA . GLY B 1 657 ? 63.062 13.258 -26 1 27.36 657 GLY B CA 1
ATOM 9965 C C . GLY B 1 657 ? 63.312 14.211 -24.859 1 27.36 657 GLY B C 1
ATOM 9966 O O . GLY B 1 657 ? 62.969 13.922 -23.703 1 27.36 657 GLY B O 1
ATOM 9967 N N . SER B 1 658 ? 64.562 14.883 -24.781 1 27.66 658 SER B N 1
ATOM 9968 C CA . SER B 1 658 ? 65.688 15.406 -23.953 1 27.66 658 SER B CA 1
ATOM 9969 C C . SER B 1 658 ? 65.25 16.719 -23.281 1 27.66 658 SER B C 1
ATOM 9971 O O . SER B 1 658 ? 65.938 17.188 -22.359 1 27.66 658 SER B O 1
ATOM 9973 N N . GLY B 1 659 ? 64.625 17.781 -23.75 1 25.5 659 GLY B N 1
ATOM 9974 C CA . GLY B 1 659 ? 64.875 19.047 -23.109 1 25.5 659 GLY B CA 1
ATOM 9975 C C . GLY B 1 659 ? 64.188 19.172 -21.75 1 25.5 659 GLY B C 1
ATOM 9976 O O . GLY B 1 659 ? 63 19.375 -21.641 1 25.5 659 GLY B O 1
ATOM 9977 N N . LEU B 1 660 ? 64.5 18.328 -20.531 1 24.44 660 LEU B N 1
ATOM 9978 C CA . LEU B 1 660 ? 64.312 18.875 -19.188 1 24.44 660 LEU B CA 1
ATOM 9979 C C . LEU B 1 660 ? 64.75 20.344 -19.141 1 24.44 660 LEU B C 1
ATOM 9981 O O . LEU B 1 660 ? 64.625 20.969 -18.078 1 24.44 660 LEU B O 1
ATOM 9985 N N . ASP B 1 661 ? 65.625 20.812 -20.109 1 25.45 661 ASP B N 1
ATOM 9986 C CA . ASP B 1 661 ? 66.188 22.156 -20.031 1 25.45 661 ASP B CA 1
ATOM 9987 C C . ASP B 1 661 ? 65.125 23.219 -20.25 1 25.45 661 ASP B C 1
ATOM 9989 O O . ASP B 1 661 ? 65.062 24.219 -19.547 1 25.45 661 ASP B O 1
ATOM 9993 N N . GLY B 1 662 ? 64.375 23.703 -21.203 1 23.22 662 GLY B N 1
ATOM 9994 C CA . GLY B 1 662 ? 63.406 24.719 -20.922 1 23.22 662 GLY B CA 1
ATOM 9995 C C . GLY B 1 662 ? 62.062 24.156 -20.438 1 23.22 662 GLY B C 1
ATOM 9996 O O . GLY B 1 662 ? 61 24.609 -20.844 1 23.22 662 GLY B O 1
ATOM 9997 N N . LEU B 1 663 ? 62.125 22.891 -19.578 1 19.94 663 LEU B N 1
ATOM 9998 C CA . LEU B 1 663 ? 62.156 21.516 -20.094 1 19.94 663 LEU B CA 1
ATOM 9999 C C . LEU B 1 663 ? 60.844 21.172 -20.781 1 19.94 663 LEU B C 1
ATOM 10001 O O . LEU B 1 663 ? 59.781 21.562 -20.312 1 19.94 663 LEU B O 1
#

Sequence (1326 aa):
MAHSLSPASTDSASPTSGAPAAKLPRTKRACVRCFQAKVRCSGDQPSCVRCLQKSKVCYYDPDGNSRAKRPRRATPVDEPSAPIASTSTAVAPASGPSPTGKSEEDEDEGPIVVRQPFFRWLGLTSVMPPLQGAPFRSLSVTVQQPVTSPTNPPPVPPPPRDPAVESAEAEARVRTFYTLFESYLPYMPLSNTLEQLARGTLSEGVLVGMSALVKRVRPETPCPDPEELADRAKALVIAQLALPSLDTVYALILLAYHEHGADRDSGLWAYCGMAIRMCIDLGLHKPFETEDVAESNLRSRIFWTVTCLDRILSCGTGRATTIPLSQIEVGLPPPRLLRTSQGADLPDPFPTLCQLLLILGNVSDAVNTTPSYATTPPRVPSAVQRQLADYQATLPPSLQFSIQTFGAYVSAGYAPVFLLLSAWHQAVHLAIHHAPLLYMQPGATMQDLTPLSGSPAVSIADMLAYSSVIADDAFLCTPVLSQPILMAGRAATVLLRTLSTLMPSTQLEPLERAVTVCQKTLERMQQRWRGLAWHVESMCKNAREVDLSGVGATIIMTDRGMFAKARLDDLARSCGWLLNELTAPASGEVFSIGVSSWGVSSQPATTAPPPQSTVAVHRSGRSSPLLWNDQSGGLDVFAEDLNGFLGIDWTAWQPEGSGLDGLMAHSLSPASTDSASPTSGAPAAKLPRTKRACVRCFQAKVRCSGDQPSCVRCLQKSKVCYYDPDGNSRAKRPRRATPVDEPSAPIASTSTAVAPASGPSPTGKSEEDEDEGPIVVRQPFFRWLGLTSVMPPLQGAPFRSLSVTVQQPVTSPTNPPPVPPPPRDPAVESAEAEARVRTFYTLFESYLPYMPLSNTLEQLARGTLSEGVLVGMSALVKRVRPETPCPDPEELADRAKALVIAQLALPSLDTVYALILLAYHEHGADRDSGLWAYCGMAIRMCIDLGLHKPFETEDVAESNLRSRIFWTVTCLDRILSCGTGRATTIPLSQIEVGLPPPRLLRTSQGADLPDPFPTLCQLLLILGNVSDAVNTTPSYATTPPRVPSAVQRQLADYQATLPPSLQFSIQTFGAYVSAGYAPVFLLLSAWHQAVHLAIHHAPLLYMQPGATMQDLTPLSGSPAVSIADMLAYSSVIADDAFLCTPVLSQPILMAGRAATVLLRTLSTLMPSTQLEPLERAVTVCQKTLERMQQRWRGLAWHVESMCKNAREVDLSGVGATIIMTDRGMFAKARLDDLARSCGWLLNELTAPASGEVFSIGVSSWGVSSQPATTAPPPQSTVAVHRSGRSSPLLWNDQSGGLDVFAEDLNGFLGIDWTAWQPEGSGLDGL

Radius of gyration: 38.75 Å; Cα contacts (8 Å, |Δi|>4): 1836; chains: 2; bounding box: 131×119×139 Å

Secondary structure (DSSP, 8-state):
---------------------------PPPPHHHHHTT------SSS-HHHHHTT------TT-------------------------------------------------EEEEEEEEE--TTSSSPPBTTB-EEEEEEEEE-----SS-----------HHHHHHHHHHHHHHHHHHHTTTS--S-HHHHHHHHHHT-S-HHHHHHHHHHHHHH-TTSSS--HHHHHHHHHHHHHHHTTS--HHHHHHHHHHHHHHHHTT-HHHHHHHHHHHHHHHHHHTTTS----S-HHHHHHHHHHHHHHHHHHHHHHHHHT---SS-GGG--SPPPPP-EEE-TTS-EEE-HHHHHHHHHHHHHHHHHHHHTS-TT--SPP---HHHHHHHHHHHHH--GGGS--HHHHHHHHHHT-HHHHHHHHHHHHHHHHHHH-HHHHS--TT---TT--GGGGHHHHHHHHHHHHHHHH-THHHHT-GGGHHHHHHHHHHHHHHHHHHTTTS-HHHHHHHHHHHHHHHHHHHHHHTT-GGGHHHHHHTTS-TTT---TT----EE---HHHHHHHHHHHHHHHHHHHHHHHH-GGG--EEEEEEEE-----S--S------EEEEEEETT-SS-EEEE--SS-SHHHHHH-TTS----GGG-----S--S--/---------------------------PPPPHHHHHTT------SSS-HHHHHTT------TT-------------------------------------------------EEEEEEEEE--TTSSSPPBTTB-EEEEEEEEE-----SS-----------HHHHHHHHHHHHHHHHHHHTTTS--S-HHHHHHHHHHT-S-HHHHHHHHHHHHHH-TTSSS--HHHHHHHHHHHHHHHTTS--HHHHHHHHHHHHHHHHTT-HHHHHHHHHHHHHHHHHHTTTS----S-HHHHHHHHHHHHHHHHHHHHHHHHHT---SS-GGG--SPPPPP-EEE-TTS-EEE-HHHHHHHHHHHHHHHHHHHHTS-TT--SPP---HHHHHHHHHHHHH--GGGS--HHHHHHHHHHT-HHHHHHHHHHHHHHHHHHH-HHHHS--TT---TT--GGGGHHHHHHHHHHHHHHHH-THHHHT-GGGHHHHHHHHHHHHHHHHHHTTTS-HHHHHHHHHHHHHHHHHHHHHHTT-GGGHHHHHHTTS-TTT---TT----EE---HHHHHHHHHHHHHHHHHHHHHHHH-GGG--EEEEEEEE-----S--S------EEEEEEETT-SS-EEEE--SS--HHHHHH-TTS----GGG-----STTTT-

InterPro domains:
  IPR001138 Zn(2)Cys(6) fungal-type DNA-binding domain [PF00172] (29-61)
  IPR001138 Zn(2)Cys(6) fungal-type DNA-binding domain [PS50048] (30-60)
  IPR001138 Zn(2)Cys(6) fungal-type DNA-binding domain [SM00066] (25-69)
  IPR001138 Zn(2)Cys(6) fungal-type DNA-binding domain [cd00067] (26-61)
  IPR007219 Xylanolytic transcriptional activator, regulatory domain [PF04082] (239-333)
  IPR007219 Xylanolytic transcriptional activator, regulatory domain [SM00906] (268-341)
  IPR036864 Zn(2)-C6 fungal-type DNA-binding domain superfamily [G3DSA:4.10.240.10] (23-82)
  IPR036864 Zn(2)-C6 fungal-type DNA-binding domain superfamily [SSF57701] (22-63)